Protein AF-0000000070131623 (afdb_homodimer)

Radius of gyration: 30.39 Å; Cα contacts (8 Å, |Δi|>4): 1551; chains: 2; bounding box: 56×95×64 Å

Nearest PDB structures (foldseek):
  7phf-assembly2_D  TM=8.023E-01  e=4.029E-20  Streptomyces peucetius
  7pga-assembly2_D  TM=7.961E-01  e=7.933E-20  Streptomyces peucetius
  5jr3-assembly1_A  TM=7.892E-01  e=6.697E-20  Streptomyces peucetius
  4wxh-assembly1_A  TM=7.826E-01  e=3.401E-20  Streptomyces peucetius
  1fp1-assembly1_D-2  TM=6.697E-01  e=7.788E-17  Medicago sativa

pLDDT: mean 92.9, std 7.92, range [57.56, 98.88]

Secondary structure (DSSP, 8-state):
--SHHHHHHHHHHHHHHHHHHHTT--SSS-HHHHHHHHHHHHHHHHHHHHHHHHHS-HHHHHHHHHGGGHHHHHHHHHHHTTGGGG--TT-EEHHHHHHHHTS-HHHHHHHHHHHHHTTSEE-SSTTEEEE-HHHHHTTSHHHHHHHHHIIIIIHHHHTTHHHHHHHHTT---TTSSHHHHHHT-SS-------HHHHHHH--HHHHHHHHT-HHHHHH--TT-EEEEET-TTSHHHHHHHHT-SS-EEEEEE-HHHHHHHHHHHTSTTSGGG-TTTGGGEEEEE--TTSSS-SS-S-SEEEEES-GGGS-HHHHHHHHHHHGGG--TT-EEEEEEEEE-SS--S-HHHHHHHHHHHHHHHHHS---EEHHHHHHHHHHH-TTEEEEEEEESSTT-SEEEEEEEE--/--SHHHHHHHHHHHHHHHHHHHTT--SSS-HHHHHHHHHHHHHHHHHHHHHHHHHS-HHHHHHHHHGGGHHHHHHHHHHHTTGGGG--TT-EEHHHHHHHHTS-HHHHHHHHHHHHHTTSEE-SSTTEEEE-HHHHHTTSHHHHHHHHHIIIIIHHHHTTHHHHHHHHTT---TTSSHHHHHHT-SS-------HHHHHHH--HHHHHHHH--HHHHHH--TT-EEEEET-TTSHHHHHHHHT-SS-EEEEEE-HHHHHHHHHHHTSTTSGGG-TTTGGGEEEEE--TTSSS-SS-S-SEEEEES-GGGS-HHHHHHHHHHHGGG--TT-EEEEEEEEE-SS--S-HHHHHHHHHHHHHHHHHS---EEHHHHHHHHHHH-TTEEEEEEEESSTT-SEEEEEEEE--

InterPro domains:
  IPR001077 O-methyltransferase, C-terminal domain [PF00891] (225-378)
  IPR016461 O-methyltransferase-like [PS51683] (63-405)
  IPR029063 S-adenosyl-L-methionine-dependent methyltransferase superfamily [G3DSA:3.40.50.150] (144-401)
  IPR029063 S-adenosyl-L-methionine-dependent methyltransferase superfamily [SSF53335] (149-391)
  IPR036388 Winged helix-like DNA-binding domain superfamily [G3DSA:1.10.10.10] (52-138)
  IPR036390 Winged helix DNA-binding domain superfamily [SSF46785] (61-141)

Solvent-accessible surface area (backbone atoms only — not comparable to full-atom values): 41340 Å² total; per-residue (Å²): 130,76,50,43,67,59,43,54,54,39,40,56,34,30,49,54,48,39,49,40,57,74,70,63,64,63,84,75,67,49,69,72,62,34,36,56,53,42,52,36,50,49,49,40,38,37,47,24,50,50,53,23,57,69,67,48,51,58,66,55,52,45,50,56,58,62,55,31,42,47,49,43,31,42,52,49,50,44,56,76,53,44,43,47,75,69,50,47,87,91,35,39,39,44,66,60,45,17,65,71,63,58,37,30,42,70,60,48,47,38,47,49,42,46,38,17,32,71,56,30,32,39,34,92,42,69,59,32,39,28,68,33,75,43,31,55,46,54,55,36,67,26,44,42,44,46,52,48,41,46,64,69,46,48,32,50,6,40,57,26,37,66,60,39,28,50,73,48,65,64,55,55,51,46,59,65,12,10,27,23,70,56,61,72,40,93,49,65,75,76,74,66,71,56,71,50,30,54,63,67,64,59,49,70,47,52,56,53,16,64,34,58,45,69,66,55,66,74,55,45,35,84,83,29,32,36,34,28,47,59,33,65,71,27,63,69,55,46,49,34,36,66,62,46,85,37,48,30,36,42,24,19,18,45,55,72,56,35,54,52,32,54,61,55,22,61,34,93,90,15,53,50,54,34,87,87,39,9,87,40,48,46,77,40,67,44,52,65,83,78,44,64,46,82,76,57,58,35,44,29,42,33,31,55,70,44,64,42,58,31,18,70,69,51,44,42,49,39,51,59,20,38,52,83,18,57,42,94,78,25,33,38,36,33,38,39,53,58,41,70,79,50,57,50,70,32,67,70,44,42,53,52,39,47,49,28,38,49,27,25,17,45,25,27,19,32,61,37,28,67,67,53,50,53,49,56,43,39,72,71,40,69,45,46,40,75,77,46,74,42,62,40,28,69,84,48,66,34,22,38,37,35,31,35,69,52,134,129,77,50,43,68,60,44,53,52,40,42,57,35,31,48,52,48,40,49,40,56,75,68,62,63,64,83,75,68,51,66,71,62,36,37,56,52,39,52,34,50,49,48,39,39,36,46,23,50,52,53,24,58,70,67,46,51,59,64,56,52,45,50,58,57,62,54,30,40,47,49,43,32,41,52,49,48,44,57,75,52,44,44,45,74,69,49,47,88,90,35,38,39,44,66,59,44,18,66,71,63,58,38,32,42,70,61,49,48,37,46,50,42,45,37,17,31,72,55,30,33,40,34,92,43,70,59,30,38,28,68,32,78,42,30,54,47,53,53,37,67,27,44,43,44,45,51,47,42,46,64,69,46,49,33,50,6,41,57,26,37,66,60,40,27,52,71,48,65,63,56,56,50,45,60,63,11,10,28,24,69,57,62,71,41,93,52,64,75,77,74,65,71,56,72,51,32,54,63,67,65,59,49,70,47,53,56,51,15,63,33,58,46,68,65,55,66,74,55,44,36,85,83,28,32,35,35,28,47,62,33,65,70,28,64,68,56,47,49,34,36,66,64,48,84,38,47,31,36,41,23,19,18,45,54,72,56,34,54,53,31,55,62,56,21,60,33,94,90,16,54,51,54,33,89,86,39,8,87,40,48,44,78,40,66,43,50,62,83,78,44,64,47,79,76,58,60,35,44,30,42,34,33,55,72,47,62,41,57,31,18,70,71,52,44,45,49,38,51,60,22,39,55,82,17,56,41,94,78,24,32,38,37,34,38,39,54,58,41,71,79,48,60,50,68,34,67,70,44,41,52,54,37,47,49,27,39,47,27,25,17,44,25,26,19,34,62,37,27,67,67,50,49,51,50,54,43,40,72,70,40,71,45,45,42,76,78,46,73,42,61,39,26,67,84,48,66,33,21,37,39,36,32,35,70,54,133

Foldseek 3Di:
DDLVVLVVVLVVLVVVQVVCVVVPPDPPDDQVVVQSNLVSVQSNVLSVVVSVVVPDDPVRVVVVVVCVVVVLVLLVVCLVLVQLVVADQVWDFLVVSCVVSVHDSVVSCVSVVVVVVVVQWHDPDVRTIHGDPNVNLSNQPLVSQVSCCVNPQQVLLLVCQVVLCVVCVLDFDQCSFSRCVRPVDRDAPPCDDDPSNVVSPDDPQLLVLLQVDPVLAVQQDAPAEEEEEQCQLCPSVLSNQLSGDHYAYEYEDAPVSLVVSVVVQPDVPHQLVPPRGNVRYDYDYDDLQPAADPQAAHQEYEYEPHQQLGALVVVLSSVLSDVRRHDVNHKYKYKDFAADPDADPGPLSVVQVVSQSSSCSRGVGGHHHPVRVQVSVCVNPVQKDFPDWAASGNVHRITIGIIDGHD/DDLVVLVVQLVVLVVVQVVCVVVVPDPPDDQVVVQSNLVSVQSNVLSVVVSVVVPDDPVRVVVVVVCVVVVLVLLVVCLVLVQLVVADQVWDFLVVSCVVSVHDSVVSCVSVVVVVVVVQWHDPDVRTIHGDPNVNLSNQPLVSLVSCCVNPQQVLLLVCQVVLCVVCVLDFDQCSFSRCVRPVDRDAPPCDDDPSNVVSPDDPQLLVLLQVDPVLAVQQDAPAEAEEEQCQLCPSVLSNQLSGPHYAYEYEDAPVRLVVSVVVQPDVPHQLVDPRGNVRYDYDYDDLQPAADPQAAHQEYEYEPHQQLGALVVVLSSVLSDVRRHDVNHKYKYKFFAADPDADPGPLSVVQVVSQSSSCSRGVGGHHHPVRVQVSVCVNPVQKDFPDWAASGNVHRITIGIIDGHD

Structure (mmCIF, N/CA/C/O backbone):
data_AF-0000000070131623-model_v1
#
loop_
_entity.id
_entity.type
_entity.pdbx_description
1 polymer 'Sterigmatocystin 8-O-methyltransferase'
#
loop_
_atom_site.group_PDB
_atom_site.id
_atom_site.type_symbol
_atom_site.label_atom_id
_atom_site.label_alt_id
_atom_site.label_comp_id
_atom_site.label_asym_id
_atom_site.label_entity_id
_atom_site.label_seq_id
_atom_site.pdbx_PDB_ins_code
_atom_site.Cartn_x
_atom_site.Cartn_y
_atom_site.Cartn_z
_atom_site.occupancy
_atom_site.B_iso_or_equiv
_atom_site.auth_seq_id
_atom_site.auth_comp_id
_atom_site.auth_asym_id
_atom_site.auth_atom_id
_atom_site.pdbx_PDB_model_num
ATOM 1 N N . MET A 1 1 ? 17.078 -12.734 14.977 1 73.88 1 MET A N 1
ATOM 2 C CA . MET A 1 1 ? 16.797 -12.031 16.219 1 73.88 1 MET A CA 1
ATOM 3 C C . MET A 1 1 ? 15.539 -12.57 16.891 1 73.88 1 MET A C 1
ATOM 5 O O . MET A 1 1 ? 14.578 -12.93 16.203 1 73.88 1 MET A O 1
ATOM 9 N N . ALA A 1 2 ? 15.648 -12.719 18.156 1 90.25 2 ALA A N 1
ATOM 10 C CA . ALA A 1 2 ? 14.5 -13.219 18.906 1 90.25 2 ALA A CA 1
ATOM 11 C C . ALA A 1 2 ? 13.328 -12.234 18.844 1 90.25 2 ALA A C 1
ATOM 13 O O . ALA A 1 2 ? 13.531 -11.023 18.906 1 90.25 2 ALA A O 1
ATOM 14 N N . LEU A 1 3 ? 12.156 -12.742 18.656 1 96.69 3 LEU A N 1
ATOM 15 C CA . LEU A 1 3 ? 10.961 -11.922 18.516 1 96.69 3 LEU A CA 1
ATOM 16 C C . LEU A 1 3 ? 10.242 -11.773 19.844 1 96.69 3 LEU A C 1
ATOM 18 O O . LEU A 1 3 ? 9.469 -10.828 20.031 1 96.69 3 LEU A O 1
ATOM 22 N N . THR A 1 4 ? 10.5 -12.633 20.812 1 97.25 4 THR A N 1
ATOM 23 C CA . THR A 1 4 ? 9.773 -12.68 22.062 1 97.25 4 THR A CA 1
ATOM 24 C C . THR A 1 4 ? 9.914 -11.367 22.828 1 97.25 4 THR A C 1
ATOM 26 O O . THR A 1 4 ? 8.93 -10.82 23.344 1 97.25 4 THR A O 1
ATOM 29 N N . PRO A 1 5 ? 11.133 -10.805 22.875 1 96.62 5 PRO A N 1
ATOM 30 C CA . PRO A 1 5 ? 11.258 -9.523 23.578 1 96.62 5 PRO A CA 1
ATOM 31 C C . PRO A 1 5 ? 10.391 -8.43 22.969 1 96.62 5 PRO A C 1
ATOM 33 O O . PRO A 1 5 ? 9.883 -7.57 23.688 1 96.62 5 PRO A O 1
ATOM 36 N N . MET A 1 6 ? 10.211 -8.422 21.688 1 96.94 6 MET A N 1
ATOM 37 C CA . MET A 1 6 ? 9.359 -7.445 21.016 1 96.94 6 MET A CA 1
ATOM 38 C C . MET A 1 6 ? 7.91 -7.59 21.469 1 96.94 6 MET A C 1
ATOM 40 O O . MET A 1 6 ? 7.223 -6.594 21.703 1 96.94 6 MET A O 1
ATOM 44 N N . VAL A 1 7 ? 7.461 -8.797 21.625 1 97.94 7 VAL A N 1
ATOM 45 C CA . VAL A 1 7 ? 6.07 -9.055 21.984 1 97.94 7 VAL A CA 1
ATOM 46 C C . VAL A 1 7 ? 5.859 -8.75 23.469 1 97.94 7 VAL A C 1
ATOM 48 O O . VAL A 1 7 ? 4.793 -8.289 23.875 1 97.94 7 VAL A O 1
ATOM 51 N N . GLU A 1 8 ? 6.879 -9.008 24.266 1 97.38 8 GLU A N 1
ATOM 52 C CA . GLU A 1 8 ? 6.797 -8.648 25.672 1 97.38 8 GLU A CA 1
ATOM 53 C C . GLU A 1 8 ? 6.641 -7.145 25.859 1 97.38 8 GLU A C 1
ATOM 55 O O . GLU A 1 8 ? 5.879 -6.695 26.719 1 97.38 8 GLU A O 1
ATOM 60 N N . GLU A 1 9 ? 7.363 -6.426 25.078 1 96.94 9 GLU A N 1
ATOM 61 C CA . GLU A 1 9 ? 7.195 -4.977 25.109 1 96.94 9 GLU A CA 1
ATOM 62 C C . GLU A 1 9 ? 5.781 -4.578 24.688 1 96.94 9 GLU A C 1
ATOM 64 O O . GLU A 1 9 ? 5.164 -3.713 25.312 1 96.94 9 GLU A O 1
ATOM 69 N N . LEU A 1 10 ? 5.293 -5.176 23.641 1 97.75 10 LEU A N 1
ATOM 70 C CA . LEU A 1 10 ? 3.932 -4.914 23.188 1 97.75 10 LEU A CA 1
ATOM 71 C C . LEU A 1 10 ? 2.922 -5.246 24.281 1 97.75 10 LEU A C 1
ATOM 73 O O . LEU A 1 10 ? 1.919 -4.543 24.438 1 97.75 10 LEU A O 1
ATOM 77 N N . LEU A 1 11 ? 3.174 -6.305 25.016 1 97.5 11 LEU A N 1
ATOM 78 C CA . LEU A 1 11 ? 2.275 -6.734 26.078 1 97.5 11 LEU A CA 1
ATOM 79 C C . LEU A 1 11 ? 2.158 -5.664 27.156 1 97.5 11 LEU A C 1
ATOM 81 O O . LEU A 1 11 ? 1.064 -5.406 27.672 1 97.5 11 LEU A O 1
ATOM 85 N N . ALA A 1 12 ? 3.252 -5.066 27.5 1 97.69 12 ALA A N 1
ATOM 86 C CA . ALA A 1 12 ? 3.246 -3.996 28.484 1 97.69 12 ALA A CA 1
ATOM 87 C C . ALA A 1 12 ? 2.393 -2.82 28.016 1 97.69 12 ALA A C 1
ATOM 89 O O . ALA A 1 12 ? 1.58 -2.293 28.781 1 97.69 12 ALA A O 1
ATOM 90 N N . TYR A 1 13 ? 2.545 -2.445 26.797 1 97.75 13 TYR A N 1
ATOM 91 C CA . TYR A 1 13 ? 1.794 -1.317 26.25 1 97.75 13 TYR A CA 1
ATOM 92 C C . TYR A 1 13 ? 0.321 -1.672 26.094 1 97.75 13 TYR A C 1
ATOM 94 O O . TYR A 1 13 ? -0.554 -0.831 26.312 1 97.75 13 TYR A O 1
ATOM 102 N N . THR A 1 14 ? 0.011 -2.889 25.672 1 97.81 14 THR A N 1
ATOM 103 C CA . THR A 1 14 ? -1.382 -3.264 25.453 1 97.81 14 THR A CA 1
ATOM 104 C C . THR A 1 14 ? -2.135 -3.342 26.781 1 97.81 14 THR A C 1
ATOM 106 O O . THR A 1 14 ? -3.318 -3.008 26.844 1 97.81 14 THR A O 1
ATOM 109 N N . ARG A 1 15 ? -1.493 -3.771 27.859 1 97.62 15 ARG A N 1
ATOM 110 C CA . ARG A 1 15 ? -2.115 -3.758 29.172 1 97.62 15 ARG A CA 1
ATOM 111 C C . ARG A 1 15 ? -2.445 -2.334 29.609 1 97.62 15 ARG A C 1
ATOM 113 O O . ARG A 1 15 ? -3.518 -2.084 30.172 1 97.62 15 ARG A O 1
ATOM 120 N N . LYS A 1 16 ? -1.511 -1.492 29.375 1 96.62 16 LYS A N 1
ATOM 121 C CA . LYS A 1 16 ? -1.739 -0.081 29.672 1 96.62 16 LYS A CA 1
ATOM 122 C C . LYS A 1 16 ? -2.902 0.473 28.859 1 96.62 16 LYS A C 1
ATOM 124 O O . LYS A 1 16 ? -3.75 1.194 29.391 1 96.62 16 LYS A O 1
ATOM 129 N N . TYR A 1 17 ? -2.963 0.168 27.609 1 97.06 17 TYR A N 1
ATOM 130 C CA . TYR A 1 17 ? -4.047 0.6 26.734 1 97.06 17 TYR A CA 1
ATOM 131 C C . TYR A 1 17 ? -5.387 0.065 27.219 1 97.06 17 TYR A C 1
ATOM 133 O O . TYR A 1 17 ? -6.375 0.805 27.281 1 97.06 17 TYR A O 1
ATOM 141 N N . ASP A 1 18 ? -5.391 -1.183 27.547 1 97.38 18 ASP A N 1
ATOM 142 C CA . ASP A 1 18 ? -6.625 -1.797 28.031 1 97.38 18 ASP A CA 1
ATOM 143 C C . ASP A 1 18 ? -7.098 -1.14 29.312 1 97.38 18 ASP A C 1
ATOM 145 O O . ASP A 1 18 ? -8.305 -1.029 29.562 1 97.38 18 ASP A O 1
ATOM 149 N N . ALA A 1 19 ? -6.184 -0.728 30.109 1 96.5 19 ALA A N 1
ATOM 150 C CA . ALA A 1 19 ? -6.535 -0.006 31.328 1 96.5 19 ALA A CA 1
ATOM 151 C C . ALA A 1 19 ? -7.176 1.34 31.016 1 96.5 19 ALA A C 1
ATOM 153 O O . ALA A 1 19 ? -8.133 1.753 31.672 1 96.5 19 ALA A O 1
ATOM 154 N N . PHE A 1 20 ? -6.621 2.045 30.016 1 95.25 20 PHE A N 1
ATOM 155 C CA . PHE A 1 20 ? -7.234 3.293 29.578 1 95.25 20 PHE A CA 1
ATOM 156 C C . PHE A 1 20 ? -8.68 3.064 29.141 1 95.25 20 PHE A C 1
ATOM 158 O O . PHE A 1 20 ? -9.57 3.82 29.531 1 95.25 20 PHE A O 1
ATOM 165 N N . VAL A 1 21 ? -8.898 2.064 28.375 1 93.25 21 VAL A N 1
ATOM 166 C CA . VAL A 1 21 ? -10.219 1.769 27.844 1 93.25 21 VAL A CA 1
ATOM 167 C C . VAL A 1 21 ? -11.164 1.388 28.984 1 93.25 21 VAL A C 1
ATOM 169 O O . VAL A 1 21 ? -12.305 1.858 29.031 1 93.25 21 VAL A O 1
ATOM 172 N N . ALA A 1 22 ? -10.734 0.581 29.875 1 95.06 22 ALA A N 1
ATOM 173 C CA . ALA A 1 22 ? -11.539 0.138 31.016 1 95.06 22 ALA A CA 1
ATOM 174 C C . ALA A 1 22 ? -11.938 1.316 31.891 1 95.06 22 ALA A C 1
ATOM 176 O O . ALA A 1 22 ? -13.023 1.327 32.469 1 95.06 22 ALA A O 1
ATOM 177 N N . ASN A 1 23 ? -11.102 2.322 31.891 1 94.38 23 ASN A N 1
ATOM 178 C CA . ASN A 1 23 ? -11.352 3.488 32.75 1 94.38 23 ASN A CA 1
ATOM 179 C C . ASN A 1 23 ? -12.141 4.559 31.984 1 94.38 23 ASN A C 1
ATOM 181 O O . ASN A 1 23 ? -12.336 5.664 32.5 1 94.38 23 ASN A O 1
ATOM 185 N N . GLY A 1 24 ? -12.547 4.25 30.734 1 92.38 24 GLY A N 1
ATOM 186 C CA . GLY A 1 24 ? -13.391 5.16 29.969 1 92.38 24 GLY A CA 1
ATOM 187 C C . GLY A 1 24 ? -12.641 6.363 29.422 1 92.38 24 GLY A C 1
ATOM 188 O O . GLY A 1 24 ? -13.188 7.465 29.359 1 92.38 24 GLY A O 1
ATOM 189 N N . LYS A 1 25 ? -11.383 6.105 29.094 1 90.81 25 LYS A N 1
ATOM 190 C CA . LYS A 1 25 ? -10.57 7.195 28.562 1 90.81 25 LYS A CA 1
ATOM 191 C C . LYS A 1 25 ? -11.234 7.848 27.359 1 90.81 25 LYS A C 1
ATOM 193 O O . LYS A 1 25 ? -11.664 7.16 26.438 1 90.81 25 LYS A O 1
ATOM 198 N N . GLN A 1 26 ? -11.352 9.18 27.469 1 88.5 26 GLN A N 1
ATOM 199 C CA . GLN A 1 26 ? -11.82 9.992 26.359 1 88.5 26 GLN A CA 1
ATOM 200 C C . GLN A 1 26 ? -10.656 10.672 25.641 1 88.5 26 GLN A C 1
ATOM 202 O O . GLN A 1 26 ? -9.656 11.023 26.281 1 88.5 26 GLN A O 1
ATOM 207 N N . PHE A 1 27 ? -10.711 10.703 24.375 1 89.69 27 PHE A N 1
ATOM 208 C CA . PHE A 1 27 ? -9.727 11.422 23.578 1 89.69 27 PHE A CA 1
ATOM 209 C C . PHE A 1 27 ? -10.406 12.305 22.547 1 89.69 27 PHE A C 1
ATOM 211 O O . PHE A 1 27 ? -11.242 11.836 21.766 1 89.69 27 PHE A O 1
ATOM 218 N N . PRO A 1 28 ? -10.133 13.633 22.5 1 90.12 28 PRO A N 1
ATOM 219 C CA . PRO A 1 28 ? -9.141 14.289 23.359 1 90.12 28 PRO A CA 1
ATOM 220 C C . PRO A 1 28 ? -9.703 14.68 24.734 1 90.12 28 PRO A C 1
ATOM 222 O O . PRO A 1 28 ? -10.914 14.852 24.875 1 90.12 28 PRO A O 1
ATOM 225 N N . SER A 1 29 ? -8.875 14.758 25.719 1 91.38 29 SER A N 1
ATOM 226 C CA . SER A 1 29 ? -9.219 15.234 27.062 1 91.38 29 SER A CA 1
ATOM 227 C C . SER A 1 29 ? -8.172 16.203 27.578 1 91.38 29 SER A C 1
ATOM 229 O O . SER A 1 29 ? -8.078 17.344 27.109 1 91.38 29 SER A O 1
ATOM 231 N N . SER A 1 30 ? -7.402 15.828 28.547 1 91 30 SER A N 1
ATOM 232 C CA . SER A 1 30 ? -6.312 16.688 29 1 91 30 SER A CA 1
ATOM 233 C C . SER A 1 30 ? -5 16.328 28.312 1 91 30 SER A C 1
ATOM 235 O O . SER A 1 30 ? -4.773 15.172 27.969 1 91 30 SER A O 1
ATOM 237 N N . ARG A 1 31 ? -4.211 17.312 28.062 1 91.31 31 ARG A N 1
ATOM 238 C CA . ARG A 1 31 ? -2.959 17.125 27.328 1 91.31 31 ARG A CA 1
ATOM 239 C C . ARG A 1 31 ? -2.107 16.047 28 1 91.31 31 ARG A C 1
ATOM 241 O O . ARG A 1 31 ? -1.522 15.203 27.312 1 91.31 31 ARG A O 1
ATOM 248 N N . GLU A 1 32 ? -2.037 16.109 29.297 1 90 32 GLU A N 1
ATOM 249 C CA . GLU A 1 32 ? -1.217 15.141 30.016 1 90 32 GLU A CA 1
ATOM 250 C C . GLU A 1 32 ? -1.738 13.719 29.828 1 90 32 GLU A C 1
ATOM 252 O O . GLU A 1 32 ? -0.968 12.805 29.516 1 90 32 GLU A O 1
ATOM 257 N N . GLU A 1 33 ? -3.02 13.547 30 1 90.75 33 GLU A N 1
ATOM 258 C CA . GLU A 1 33 ? -3.631 12.234 29.828 1 90.75 33 GLU A CA 1
ATOM 259 C C . GLU A 1 33 ? -3.547 11.766 28.375 1 90.75 33 GLU A C 1
ATOM 261 O O . GLU A 1 33 ? -3.354 10.578 28.125 1 90.75 33 GLU A O 1
ATOM 266 N N . ASP A 1 34 ? -3.639 12.688 27.547 1 94.75 34 ASP A N 1
ATOM 267 C CA . ASP A 1 34 ? -3.635 12.344 26.125 1 94.75 34 ASP A CA 1
ATOM 268 C C . ASP A 1 34 ? -2.23 11.977 25.656 1 94.75 34 ASP A C 1
ATOM 270 O O . ASP A 1 34 ? -2.068 11.141 24.766 1 94.75 34 ASP A O 1
ATOM 274 N N . GLU A 1 35 ? -1.236 12.586 26.25 1 94.81 35 GLU A N 1
ATOM 275 C CA . GLU A 1 35 ? 0.139 12.258 25.875 1 94.81 35 GLU A CA 1
ATOM 276 C C . GLU A 1 35 ? 0.449 10.789 26.141 1 94.81 35 GLU A C 1
ATOM 278 O O . GLU A 1 35 ? 0.991 10.102 25.266 1 94.81 35 GLU A O 1
ATOM 283 N N . ASP A 1 36 ? 0.098 10.375 27.312 1 94.88 36 ASP A N 1
ATOM 284 C CA . ASP A 1 36 ? 0.353 8.992 27.688 1 94.88 36 ASP A CA 1
ATOM 285 C C . ASP A 1 36 ? -0.477 8.031 26.828 1 94.88 36 ASP A C 1
ATOM 287 O O . ASP A 1 36 ? 0.022 6.996 26.391 1 94.88 36 ASP A O 1
ATOM 291 N N . TYR A 1 37 ? -1.678 8.352 26.656 1 95.75 37 TYR A N 1
ATOM 292 C CA . TYR A 1 37 ? -2.598 7.551 25.859 1 95.75 37 TYR A CA 1
ATOM 293 C C . TYR A 1 37 ? -2.096 7.402 24.438 1 95.75 37 TYR A C 1
ATOM 295 O O . TYR A 1 37 ? -2.01 6.289 23.906 1 95.75 37 TYR A O 1
ATOM 303 N N . VAL A 1 38 ? -1.679 8.477 23.828 1 94.62 38 VAL A N 1
ATOM 304 C CA . VAL A 1 38 ? -1.241 8.484 22.438 1 94.62 38 VAL A CA 1
ATOM 305 C C . VAL A 1 38 ? 0.091 7.75 22.312 1 94.62 38 VAL A C 1
ATOM 307 O O . VAL A 1 38 ? 0.299 6.988 21.359 1 94.62 38 VAL A O 1
ATOM 310 N N . ASN A 1 39 ? 0.973 7.973 23.234 1 95.25 39 ASN A N 1
ATOM 311 C CA . ASN A 1 39 ? 2.256 7.277 23.219 1 95.25 39 ASN A CA 1
ATOM 312 C C . ASN A 1 39 ? 2.074 5.766 23.297 1 95.25 39 ASN A C 1
ATOM 314 O O . ASN A 1 39 ? 2.795 5.012 22.641 1 95.25 39 ASN A O 1
ATOM 318 N N . THR A 1 40 ? 1.174 5.395 24.156 1 96.75 40 THR A N 1
ATOM 319 C CA . THR A 1 40 ? 0.87 3.979 24.312 1 96.75 40 THR A CA 1
ATOM 320 C C . THR A 1 40 ? 0.336 3.393 23.016 1 96.75 40 THR A C 1
ATOM 322 O O . THR A 1 40 ? 0.796 2.34 22.562 1 96.75 40 THR A O 1
ATOM 325 N N . ARG A 1 41 ? -0.555 4.051 22.391 1 95.94 41 ARG A N 1
ATOM 326 C CA . ARG A 1 41 ? -1.143 3.586 21.141 1 95.94 41 ARG A CA 1
ATOM 327 C C . ARG A 1 41 ? -0.094 3.523 20.031 1 95.94 41 ARG A C 1
ATOM 329 O O . ARG A 1 41 ? -0.034 2.547 19.281 1 95.94 41 ARG A O 1
ATOM 336 N N . GLN A 1 42 ? 0.695 4.543 19.984 1 95.31 42 GLN A N 1
ATOM 337 C CA . GLN A 1 42 ? 1.725 4.598 18.953 1 95.31 42 GLN A CA 1
ATOM 338 C C . GLN A 1 42 ? 2.727 3.459 19.109 1 95.31 42 GLN A C 1
ATOM 340 O O . GLN A 1 42 ? 3.188 2.885 18.125 1 95.31 42 GLN A O 1
ATOM 345 N N . ALA A 1 43 ? 3.045 3.172 20.359 1 97.12 43 ALA A N 1
ATOM 346 C CA . ALA A 1 43 ? 3.969 2.072 20.625 1 97.12 43 ALA A CA 1
ATOM 347 C C . ALA A 1 43 ? 3.396 0.744 20.125 1 97.12 43 ALA A C 1
ATOM 349 O O . ALA A 1 43 ? 4.129 -0.1 19.609 1 97.12 43 ALA A O 1
ATOM 350 N N . ILE A 1 44 ? 2.115 0.57 20.312 1 97.88 44 ILE A N 1
ATOM 351 C CA . ILE A 1 44 ? 1.457 -0.658 19.875 1 97.88 44 ILE A CA 1
ATOM 352 C C . ILE A 1 44 ? 1.432 -0.72 18.344 1 97.88 44 ILE A C 1
ATOM 354 O O . ILE A 1 44 ? 1.774 -1.747 17.75 1 97.88 44 ILE A O 1
ATOM 358 N N . ILE A 1 45 ? 1.087 0.355 17.719 1 97.38 45 ILE A N 1
ATOM 359 C CA . ILE A 1 45 ? 0.981 0.432 16.266 1 97.38 45 ILE A CA 1
ATOM 360 C C . ILE A 1 45 ? 2.348 0.177 15.633 1 97.38 45 ILE A C 1
ATOM 362 O O . ILE A 1 45 ? 2.482 -0.677 14.75 1 97.38 45 ILE A O 1
ATOM 366 N N . ASP A 1 46 ? 3.344 0.841 16.078 1 96.88 46 ASP A N 1
ATOM 367 C CA . ASP A 1 46 ? 4.68 0.719 15.516 1 96.88 46 ASP A CA 1
ATOM 368 C C . ASP A 1 46 ? 5.316 -0.621 15.875 1 96.88 46 ASP A C 1
ATOM 370 O O . ASP A 1 46 ? 5.996 -1.236 15.055 1 96.88 46 ASP A O 1
ATOM 374 N N . GLY A 1 47 ? 5.109 -0.993 17.156 1 97.38 47 GLY A N 1
ATOM 375 C CA . GLY A 1 47 ? 5.656 -2.268 17.578 1 97.38 47 GLY A CA 1
ATOM 376 C C . GLY A 1 47 ? 5.102 -3.449 16.812 1 97.38 47 GLY A C 1
ATOM 377 O O . GLY A 1 47 ? 5.832 -4.387 16.484 1 97.38 47 GLY A O 1
ATOM 378 N N . SER A 1 48 ? 3.807 -3.473 16.594 1 97.62 48 SER A N 1
ATOM 379 C CA . SER A 1 48 ? 3.176 -4.543 15.828 1 97.62 48 SER A CA 1
ATOM 380 C C . SER A 1 48 ? 3.701 -4.582 14.398 1 97.62 48 SER A C 1
ATOM 382 O O . SER A 1 48 ? 3.895 -5.66 13.828 1 97.62 48 SER A O 1
ATOM 384 N N . LEU A 1 49 ? 3.9 -3.436 13.836 1 95.75 49 LEU A N 1
ATOM 385 C CA . LEU A 1 49 ? 4.457 -3.357 12.484 1 95.75 49 LEU A CA 1
ATOM 386 C C . LEU A 1 49 ? 5.871 -3.932 12.453 1 95.75 49 LEU A C 1
ATOM 388 O O . LEU A 1 49 ? 6.211 -4.699 11.547 1 95.75 49 LEU A O 1
ATOM 392 N N . ARG A 1 50 ? 6.688 -3.559 13.367 1 94.94 50 ARG A N 1
ATOM 393 C CA . ARG A 1 50 ? 8.062 -4.047 13.414 1 94.94 50 ARG A CA 1
ATOM 394 C C . ARG A 1 50 ? 8.102 -5.559 13.617 1 94.94 50 ARG A C 1
ATOM 396 O O . ARG A 1 50 ? 8.938 -6.246 13.031 1 94.94 50 ARG A O 1
ATOM 403 N N . LEU A 1 51 ? 7.219 -6.027 14.484 1 97.06 51 LEU A N 1
ATOM 404 C CA . LEU A 1 51 ? 7.137 -7.465 14.711 1 97.06 51 LEU A CA 1
ATOM 405 C C . LEU A 1 51 ? 6.793 -8.203 13.422 1 97.06 51 LEU A C 1
ATOM 407 O O . LEU A 1 51 ? 7.418 -9.219 13.102 1 97.06 51 LEU A O 1
ATOM 411 N N . ARG A 1 52 ? 5.82 -7.734 12.719 1 96.25 52 ARG A N 1
ATOM 412 C CA . ARG A 1 52 ? 5.395 -8.344 11.461 1 96.25 52 ARG A CA 1
ATOM 413 C C . ARG A 1 52 ? 6.539 -8.375 10.453 1 96.25 52 ARG A C 1
ATOM 415 O O . ARG A 1 52 ? 6.82 -9.414 9.859 1 96.25 52 ARG A O 1
ATOM 422 N N . MET A 1 53 ? 7.188 -7.258 10.336 1 94.12 53 MET A N 1
ATOM 423 C CA . MET A 1 53 ? 8.273 -7.141 9.367 1 94.12 53 MET A CA 1
ATOM 424 C C . MET A 1 53 ? 9.438 -8.047 9.742 1 94.12 53 MET A C 1
ATOM 426 O O . MET A 1 53 ? 10.109 -8.594 8.867 1 94.12 53 MET A O 1
ATOM 430 N N . ALA A 1 54 ? 9.672 -8.18 11.016 1 94.44 54 ALA A N 1
ATOM 431 C CA . ALA A 1 54 ? 10.789 -8.992 11.484 1 94.44 54 ALA A CA 1
ATOM 432 C C . ALA A 1 54 ? 10.562 -10.469 11.172 1 94.44 54 ALA A C 1
ATOM 434 O O . ALA A 1 54 ? 11.516 -11.227 10.977 1 94.44 54 ALA A O 1
ATOM 435 N N . ASP A 1 55 ? 9.328 -10.805 11.125 1 95.5 55 ASP A N 1
ATOM 436 C CA . ASP A 1 55 ? 9.023 -12.211 10.891 1 95.5 55 ASP A CA 1
ATOM 437 C C . ASP A 1 55 ? 8.867 -12.5 9.398 1 95.5 55 ASP A C 1
ATOM 439 O O . ASP A 1 55 ? 9.047 -13.641 8.961 1 95.5 55 ASP A O 1
ATOM 443 N N . MET A 1 56 ? 8.5 -11.633 8.625 1 93.06 56 MET A N 1
ATOM 444 C CA . MET A 1 56 ? 8.297 -11.82 7.191 1 93.06 56 MET A CA 1
ATOM 445 C C . MET A 1 56 ? 9.617 -12.133 6.492 1 93.06 56 MET A C 1
ATOM 447 O O . MET A 1 56 ? 10.664 -11.602 6.863 1 93.06 56 MET A O 1
ATOM 451 N N . THR A 1 57 ? 9.516 -12.992 5.488 1 89.06 57 THR A N 1
ATOM 452 C CA . THR A 1 57 ? 10.672 -13.195 4.617 1 89.06 57 THR A CA 1
ATOM 453 C C . THR A 1 57 ? 10.883 -11.977 3.717 1 89.06 57 THR A C 1
ATOM 455 O O . THR A 1 57 ? 9.977 -11.156 3.551 1 89.06 57 THR A O 1
ATOM 458 N N . VAL A 1 58 ? 12.023 -11.852 3.191 1 89.75 58 VAL A N 1
ATOM 459 C CA . VAL A 1 58 ? 12.359 -10.727 2.326 1 89.75 58 VAL A CA 1
ATOM 460 C C . VAL A 1 58 ? 11.453 -10.727 1.101 1 89.75 58 VAL A C 1
ATOM 462 O O . VAL A 1 58 ? 11.008 -9.672 0.643 1 89.75 58 VAL A O 1
ATOM 465 N N . ASP A 1 59 ? 11.109 -11.867 0.587 1 86.5 59 ASP A N 1
ATOM 466 C CA . ASP A 1 59 ? 10.242 -11.984 -0.578 1 86.5 59 ASP A CA 1
ATOM 467 C C . ASP A 1 59 ? 8.82 -11.523 -0.25 1 86.5 59 ASP A C 1
ATOM 469 O O . ASP A 1 59 ? 8.148 -10.914 -1.089 1 86.5 59 ASP A O 1
ATOM 473 N N . GLN A 1 60 ? 8.406 -11.867 0.941 1 88.88 60 GLN A N 1
ATOM 474 C CA . GLN A 1 60 ? 7.086 -11.422 1.375 1 88.88 60 GLN A CA 1
ATOM 475 C C . GLN A 1 60 ? 7.023 -9.898 1.466 1 88.88 60 GLN A C 1
ATOM 477 O O . GLN A 1 60 ? 6.047 -9.281 1.037 1 88.88 60 GLN A O 1
ATOM 482 N N . CYS A 1 61 ? 8.102 -9.336 1.997 1 92.19 61 CYS A N 1
ATOM 483 C CA . CYS A 1 61 ? 8.18 -7.887 2.111 1 92.19 61 CYS A CA 1
ATOM 484 C C . CYS A 1 61 ? 8.156 -7.23 0.737 1 92.19 61 CYS A C 1
ATOM 486 O O . CYS A 1 61 ? 7.441 -6.246 0.524 1 92.19 61 CYS A O 1
ATOM 488 N N . LEU A 1 62 ? 8.906 -7.785 -0.148 1 91.31 62 LEU A N 1
ATOM 489 C CA . LEU A 1 62 ? 8.977 -7.238 -1.5 1 91.31 62 LEU A CA 1
ATOM 490 C C . LEU A 1 62 ? 7.613 -7.328 -2.188 1 91.31 62 LEU A C 1
ATOM 492 O O . LEU A 1 62 ? 7.164 -6.363 -2.809 1 91.31 62 LEU A O 1
ATOM 496 N N . HIS A 1 63 ? 6.977 -8.453 -2.092 1 89.62 63 HIS A N 1
ATOM 497 C CA . HIS A 1 63 ? 5.676 -8.648 -2.727 1 89.62 63 HIS A CA 1
ATOM 498 C C . HIS A 1 63 ? 4.641 -7.68 -2.176 1 89.62 63 HIS A C 1
ATOM 500 O O . HIS A 1 63 ? 3.848 -7.113 -2.934 1 89.62 63 HIS A O 1
ATOM 506 N N . GLN A 1 64 ? 4.668 -7.547 -0.908 1 90.25 64 GLN A N 1
ATOM 507 C CA . GLN A 1 64 ? 3.732 -6.621 -0.277 1 90.25 64 GLN A CA 1
ATOM 508 C C . GLN A 1 64 ? 3.965 -5.191 -0.76 1 90.25 64 GLN A C 1
ATOM 510 O O . GLN A 1 64 ? 3.012 -4.441 -0.981 1 90.25 64 GLN A O 1
ATOM 515 N N . TYR A 1 65 ? 5.191 -4.906 -0.907 1 93.31 65 TYR A N 1
ATOM 516 C CA . TYR A 1 65 ? 5.508 -3.555 -1.352 1 93.31 65 TYR A CA 1
ATOM 517 C C . TYR A 1 65 ? 5.09 -3.348 -2.803 1 93.31 65 TYR A C 1
ATOM 519 O O . TYR A 1 65 ? 4.445 -2.35 -3.133 1 93.31 65 TYR A O 1
ATOM 527 N N . LEU A 1 66 ? 5.367 -4.27 -3.697 1 92.25 66 LEU A N 1
ATOM 528 C CA . LEU A 1 66 ? 5.09 -4.137 -5.125 1 92.25 66 LEU A CA 1
ATOM 529 C C . LEU A 1 66 ? 3.588 -4.086 -5.383 1 92.25 66 LEU A C 1
ATOM 531 O O . LEU A 1 66 ? 3.123 -3.32 -6.227 1 92.25 66 LEU A O 1
ATOM 535 N N . THR A 1 67 ? 2.873 -4.789 -4.625 1 92.31 67 THR A N 1
ATOM 536 C CA . THR A 1 67 ? 1.461 -4.965 -4.949 1 92.31 67 THR A CA 1
ATOM 537 C C . THR A 1 67 ? 0.632 -3.807 -4.398 1 92.31 67 THR A C 1
ATOM 539 O O . THR A 1 67 ? -0.572 -3.727 -4.645 1 92.31 67 THR A O 1
ATOM 542 N N . LYS A 1 68 ? 1.253 -2.891 -3.693 1 92.31 68 LYS A N 1
ATOM 543 C CA . LYS A 1 68 ? 0.582 -1.649 -3.318 1 92.31 68 LYS A CA 1
ATOM 544 C C . LYS A 1 68 ? 0.091 -0.895 -4.551 1 92.31 68 LYS A C 1
ATOM 546 O O . LYS A 1 68 ? -0.908 -0.176 -4.488 1 92.31 68 LYS A O 1
ATOM 551 N N . ALA A 1 69 ? 0.741 -1.122 -5.617 1 93.75 69 ALA A N 1
ATOM 552 C CA . ALA A 1 69 ? 0.419 -0.438 -6.863 1 93.75 69 ALA A CA 1
ATOM 553 C C . ALA A 1 69 ? -1.009 -0.748 -7.309 1 93.75 69 ALA A C 1
ATOM 555 O O . ALA A 1 69 ? -1.69 0.112 -7.871 1 93.75 69 ALA A O 1
ATOM 556 N N . TYR A 1 70 ? -1.431 -1.884 -6.969 1 95.44 70 TYR A N 1
ATOM 557 C CA . TYR A 1 70 ? -2.707 -2.334 -7.512 1 95.44 70 TYR A CA 1
ATOM 558 C C . TYR A 1 70 ? -3.873 -1.697 -6.766 1 95.44 70 TYR A C 1
ATOM 560 O O . TYR A 1 70 ? -4.996 -1.651 -7.273 1 95.44 70 TYR A O 1
ATOM 568 N N . ASP A 1 71 ? -3.586 -1.184 -5.602 1 94 71 ASP A N 1
ATOM 569 C CA . ASP A 1 71 ? -4.641 -0.545 -4.82 1 94 71 ASP A CA 1
ATOM 570 C C . ASP A 1 71 ? -5.109 0.747 -5.484 1 94 71 ASP A C 1
ATOM 572 O O . ASP A 1 71 ? -6.219 1.218 -5.227 1 94 71 ASP A O 1
ATOM 576 N N . VAL A 1 72 ? -4.285 1.285 -6.34 1 95.5 72 VAL A N 1
ATOM 577 C CA . VAL A 1 72 ? -4.699 2.447 -7.117 1 95.5 72 VAL A CA 1
ATOM 578 C C . VAL A 1 72 ? -5.941 2.105 -7.938 1 95.5 72 VAL A C 1
ATOM 580 O O . VAL A 1 72 ? -6.934 2.838 -7.91 1 95.5 72 VAL A O 1
ATOM 583 N N . ALA A 1 73 ? -5.852 0.977 -8.609 1 96.69 73 ALA A N 1
ATOM 584 C CA . ALA A 1 73 ? -6.961 0.548 -9.461 1 96.69 73 ALA A CA 1
ATOM 585 C C . ALA A 1 73 ? -8.188 0.198 -8.625 1 96.69 73 ALA A C 1
ATOM 587 O O . ALA A 1 73 ? -9.32 0.477 -9.031 1 96.69 73 ALA A O 1
ATOM 588 N N . VAL A 1 74 ? -7.98 -0.381 -7.516 1 96.75 74 VAL A N 1
ATOM 589 C CA . VAL A 1 74 ? -9.078 -0.802 -6.656 1 96.75 74 VAL A CA 1
ATOM 590 C C . VAL A 1 74 ? -9.781 0.424 -6.074 1 96.75 74 VAL A C 1
ATOM 592 O O . VAL A 1 74 ? -11.016 0.512 -6.098 1 96.75 74 VAL A O 1
ATOM 595 N N . MET A 1 75 ? -9 1.384 -5.617 1 95.62 75 MET A N 1
ATOM 596 C CA . MET A 1 75 ? -9.57 2.625 -5.094 1 95.62 75 MET A CA 1
ATOM 597 C C . MET A 1 75 ? -10.375 3.35 -6.164 1 95.62 75 MET A C 1
ATOM 599 O O . MET A 1 75 ? -11.461 3.863 -5.887 1 95.62 75 MET A O 1
ATOM 603 N N . ARG A 1 76 ? -9.828 3.393 -7.324 1 95.31 76 ARG A N 1
ATOM 604 C CA . ARG A 1 76 ? -10.523 4.027 -8.438 1 95.31 76 ARG A CA 1
ATOM 605 C C . ARG A 1 76 ? -11.859 3.336 -8.711 1 95.31 76 ARG A C 1
ATOM 607 O O . ARG A 1 76 ? -12.883 4 -8.891 1 95.31 76 ARG A O 1
ATOM 614 N N . ALA A 1 77 ? -11.844 2.043 -8.711 1 96.12 77 ALA A N 1
ATOM 615 C CA . ALA A 1 77 ? -13.062 1.283 -8.969 1 96.12 77 ALA A CA 1
ATOM 616 C C . ALA A 1 77 ? -14.109 1.542 -7.883 1 96.12 77 ALA A C 1
ATOM 618 O O . ALA A 1 77 ? -15.281 1.756 -8.188 1 96.12 77 ALA A O 1
ATOM 619 N N . LEU A 1 78 ? -13.672 1.542 -6.621 1 95.19 78 LEU A N 1
ATOM 620 C CA . LEU A 1 78 ? -14.586 1.763 -5.508 1 95.19 78 LEU A CA 1
ATOM 621 C C . LEU A 1 78 ? -15.234 3.143 -5.602 1 95.19 78 LEU A C 1
ATOM 623 O O . LEU A 1 78 ? -16.422 3.297 -5.312 1 95.19 78 LEU A O 1
ATOM 627 N N . THR A 1 79 ? -14.477 4.086 -6.023 1 93.19 79 THR A N 1
ATOM 628 C CA . THR A 1 79 ? -14.945 5.465 -6.105 1 93.19 79 THR A CA 1
ATOM 629 C C . THR A 1 79 ? -15.828 5.664 -7.332 1 93.19 79 THR A C 1
ATOM 631 O O . THR A 1 79 ? -16.906 6.25 -7.238 1 93.19 79 THR A O 1
ATOM 634 N N . ASP A 1 80 ? -15.414 5.141 -8.445 1 93.5 80 ASP A N 1
ATOM 635 C CA . ASP A 1 80 ? -16.156 5.289 -9.695 1 93.5 80 ASP A CA 1
ATOM 636 C C . ASP A 1 80 ? -17.531 4.605 -9.602 1 93.5 80 ASP A C 1
ATOM 638 O O . ASP A 1 80 ? -18.5 5.09 -10.164 1 93.5 80 ASP A O 1
ATOM 642 N N . LEU A 1 81 ? -17.531 3.541 -8.906 1 95.81 81 LEU A N 1
ATOM 643 C CA . LEU A 1 81 ? -18.781 2.787 -8.758 1 95.81 81 LEU A CA 1
ATOM 644 C C . LEU A 1 81 ? -19.609 3.32 -7.594 1 95.81 81 LEU A C 1
ATOM 646 O O . LEU A 1 81 ? -20.734 2.869 -7.367 1 95.81 81 LEU A O 1
ATOM 650 N N . ASN A 1 82 ? -19.016 4.238 -6.859 1 95.38 82 ASN A N 1
ATOM 651 C CA . ASN A 1 82 ? -19.656 4.707 -5.637 1 95.38 82 ASN A CA 1
ATOM 652 C C . ASN A 1 82 ? -20.125 3.543 -4.773 1 95.38 82 ASN A C 1
ATOM 654 O O . ASN A 1 82 ? -21.281 3.514 -4.34 1 95.38 82 ASN A O 1
ATOM 658 N N . LEU A 1 83 ? -19.312 2.57 -4.562 1 96.94 83 LEU A N 1
ATOM 659 C CA . LEU A 1 83 ? -19.672 1.284 -3.969 1 96.94 83 LEU A CA 1
ATOM 660 C C . LEU A 1 83 ? -20.219 1.467 -2.561 1 96.94 83 LEU A C 1
ATOM 662 O O . LEU A 1 83 ? -21.172 0.777 -2.164 1 96.94 83 LEU A O 1
ATOM 666 N N . ALA A 1 84 ? -19.609 2.326 -1.787 1 96.94 84 ALA A N 1
ATOM 667 C CA . ALA A 1 84 ? -19.984 2.512 -0.385 1 96.94 84 ALA A CA 1
ATOM 668 C C . ALA A 1 84 ? -21.453 2.861 -0.246 1 96.94 84 ALA A C 1
ATOM 670 O O . ALA A 1 84 ? -22.109 2.469 0.727 1 96.94 84 ALA A O 1
ATOM 671 N N . GLN A 1 85 ? -22.016 3.529 -1.229 1 96 85 GLN A N 1
ATOM 672 C CA . GLN A 1 85 ? -23.406 3.963 -1.176 1 96 85 GLN A CA 1
ATOM 673 C C . GLN A 1 85 ? -24.359 2.799 -1.446 1 96 85 GLN A C 1
ATOM 675 O O . GLN A 1 85 ? -25.547 2.883 -1.148 1 96 85 GLN A O 1
ATOM 680 N N . HIS A 1 86 ? -23.828 1.769 -1.967 1 97.56 86 HIS A N 1
ATOM 681 C CA . HIS A 1 86 ? -24.688 0.687 -2.42 1 97.56 86 HIS A CA 1
ATOM 682 C C . HIS A 1 86 ? -24.594 -0.522 -1.495 1 97.56 86 HIS A C 1
ATOM 684 O O . HIS A 1 86 ? -25.203 -1.563 -1.761 1 97.56 86 HIS A O 1
ATOM 690 N N . VAL A 1 87 ? -23.828 -0.433 -0.436 1 97.94 87 VAL A N 1
ATOM 691 C CA . VAL A 1 87 ? -23.719 -1.509 0.545 1 97.94 87 VAL A CA 1
ATOM 692 C C . VAL A 1 87 ? -24.516 -1.145 1.796 1 97.94 87 VAL A C 1
ATOM 694 O O . VAL A 1 87 ? -24.141 -0.228 2.531 1 97.94 87 VAL A O 1
ATOM 697 N N . PRO A 1 88 ? -25.578 -1.821 2.037 1 97.31 88 PRO A N 1
ATOM 698 C CA . PRO A 1 88 ? -26.344 -1.559 3.26 1 97.31 88 PRO A CA 1
ATOM 699 C C . PRO A 1 88 ? -25.656 -2.096 4.512 1 97.31 88 PRO A C 1
ATOM 701 O O . PRO A 1 88 ? -24.719 -2.891 4.41 1 97.31 88 PRO A O 1
ATOM 704 N N . ASP A 1 89 ? -26.094 -1.753 5.715 1 95.25 89 ASP A N 1
ATOM 705 C CA . ASP A 1 89 ? -25.484 -2.135 6.984 1 95.25 89 ASP A CA 1
ATOM 706 C C . ASP A 1 89 ? -25.547 -3.646 7.195 1 95.25 89 ASP A C 1
ATOM 708 O O . ASP A 1 89 ? -24.641 -4.238 7.785 1 95.25 89 ASP A O 1
ATOM 712 N N . GLU A 1 90 ? -26.609 -4.238 6.695 1 96.69 90 GLU A N 1
ATOM 713 C CA . GLU A 1 90 ? -26.797 -5.676 6.879 1 96.69 90 GLU A CA 1
ATOM 714 C C . GLU A 1 90 ? -25.953 -6.473 5.898 1 96.69 90 GLU A C 1
ATOM 716 O O . GLU A 1 90 ? -25.797 -7.688 6.051 1 96.69 90 GLU A O 1
ATOM 721 N N . GLY A 1 91 ? -25.438 -5.844 4.938 1 97.81 91 GLY A N 1
ATOM 722 C CA . GLY A 1 91 ? -24.641 -6.512 3.918 1 97.81 91 GLY A CA 1
ATOM 723 C C . GLY A 1 91 ? -25.422 -6.773 2.639 1 97.81 91 GLY A C 1
ATOM 724 O O . GLY A 1 91 ? -26.641 -6.613 2.604 1 97.81 91 GLY A O 1
ATOM 725 N N . ILE A 1 92 ? -24.75 -7.156 1.628 1 98.44 92 ILE A N 1
ATOM 726 C CA . ILE A 1 92 ? -25.312 -7.422 0.312 1 98.44 92 ILE A CA 1
ATOM 727 C C . ILE A 1 92 ? -24.5 -8.5 -0.394 1 98.44 92 ILE A C 1
ATOM 729 O O . ILE A 1 92 ? -23.281 -8.586 -0.212 1 98.44 92 ILE A O 1
ATOM 733 N N . THR A 1 93 ? -25.109 -9.289 -1.132 1 98.38 93 THR A N 1
ATOM 734 C CA . THR A 1 93 ? -24.406 -10.328 -1.874 1 98.38 93 THR A CA 1
ATOM 735 C C . THR A 1 93 ? -23.656 -9.727 -3.066 1 98.38 93 THR A C 1
ATOM 737 O O . THR A 1 93 ? -24.047 -8.68 -3.584 1 98.38 93 THR A O 1
ATOM 740 N N . PHE A 1 94 ? -22.656 -10.398 -3.52 1 97.5 94 PHE A N 1
ATOM 741 C CA . PHE A 1 94 ? -21.953 -9.961 -4.715 1 97.5 94 PHE A CA 1
ATOM 742 C C . PHE A 1 94 ? -22.891 -9.891 -5.906 1 97.5 94 PHE A C 1
ATOM 744 O O . PHE A 1 94 ? -22.797 -8.977 -6.734 1 97.5 94 PHE A O 1
ATOM 751 N N . ALA A 1 95 ? -23.781 -10.82 -6.008 1 97.25 95 ALA A N 1
ATOM 752 C CA . ALA A 1 95 ? -24.734 -10.859 -7.105 1 97.25 95 ALA A CA 1
ATOM 753 C C . ALA A 1 95 ? -25.625 -9.609 -7.105 1 97.25 95 ALA A C 1
ATOM 755 O O . ALA A 1 95 ? -25.781 -8.961 -8.141 1 97.25 95 ALA A O 1
ATOM 756 N N . ASP A 1 96 ? -26.156 -9.273 -5.984 1 98.31 96 ASP A N 1
ATOM 757 C CA . ASP A 1 96 ? -27.031 -8.109 -5.875 1 98.31 96 ASP A CA 1
ATOM 758 C C . ASP A 1 96 ? -26.25 -6.812 -6.09 1 98.31 96 ASP A C 1
ATOM 760 O O . ASP A 1 96 ? -26.75 -5.887 -6.742 1 98.31 96 ASP A O 1
ATOM 764 N N . LEU A 1 97 ? -25.109 -6.797 -5.516 1 97.94 97 LEU A N 1
ATOM 765 C CA . LEU A 1 97 ? -24.266 -5.609 -5.66 1 97.94 97 LEU A CA 1
ATOM 766 C C . LEU A 1 97 ? -23.875 -5.398 -7.117 1 97.94 97 LEU A C 1
ATOM 768 O O . LEU A 1 97 ? -23.844 -4.266 -7.602 1 97.94 97 LEU A O 1
ATOM 772 N N . SER A 1 98 ? -23.562 -6.488 -7.762 1 96.69 98 SER A N 1
ATOM 773 C CA . SER A 1 98 ? -23.219 -6.449 -9.18 1 96.69 98 SER A CA 1
ATOM 774 C C . SER A 1 98 ? -24.359 -5.84 -10 1 96.69 98 SER A C 1
ATOM 776 O O . SER A 1 98 ? -24.125 -4.996 -10.867 1 96.69 98 SER A O 1
ATOM 778 N N . ARG A 1 99 ? -25.547 -6.191 -9.766 1 96.06 99 ARG A N 1
ATOM 779 C CA . ARG A 1 99 ? -26.719 -5.656 -10.469 1 96.06 99 ARG A CA 1
ATOM 780 C C . ARG A 1 99 ? -26.875 -4.168 -10.188 1 96.06 99 ARG A C 1
ATOM 782 O O . ARG A 1 99 ? -27.234 -3.396 -11.086 1 96.06 99 ARG A O 1
ATOM 789 N N . THR A 1 100 ? -26.594 -3.834 -9.023 1 96 100 THR A N 1
ATOM 790 C CA . THR A 1 100 ? -26.781 -2.455 -8.586 1 96 100 THR A CA 1
ATOM 791 C C . THR A 1 100 ? -25.766 -1.528 -9.242 1 96 100 THR A C 1
ATOM 793 O O . THR A 1 100 ? -26.109 -0.434 -9.695 1 96 100 THR A O 1
ATOM 796 N N . VAL A 1 101 ? -24.547 -1.991 -9.305 1 95.69 101 VAL A N 1
ATOM 797 C CA . VAL A 1 101 ? -23.484 -1.081 -9.734 1 95.69 101 VAL A CA 1
ATOM 798 C C . VAL A 1 101 ? -23.234 -1.261 -11.234 1 95.69 101 VAL A C 1
ATOM 800 O O . VAL A 1 101 ? -22.531 -0.455 -11.852 1 95.69 101 VAL A O 1
ATOM 803 N N . GLY A 1 102 ? -23.703 -2.357 -11.836 1 93.56 102 GLY A N 1
ATOM 804 C CA . GLY A 1 102 ? -23.703 -2.506 -13.289 1 93.56 102 GLY A CA 1
ATOM 805 C C . GLY A 1 102 ? -22.406 -3.088 -13.828 1 93.56 102 GLY A C 1
ATOM 806 O O . GLY A 1 102 ? -21.969 -2.73 -14.922 1 93.56 102 GLY A O 1
ATOM 807 N N . ILE A 1 103 ? -21.688 -3.891 -13.062 1 93.19 103 ILE A N 1
ATOM 808 C CA . ILE A 1 103 ? -20.547 -4.621 -13.602 1 93.19 103 ILE A CA 1
ATOM 809 C C . ILE A 1 103 ? -20.672 -6.102 -13.242 1 93.19 103 ILE A C 1
ATOM 811 O O . ILE A 1 103 ? -21.391 -6.465 -12.305 1 93.19 103 ILE A O 1
ATOM 815 N N . HIS A 1 104 ? -20.047 -6.887 -14.047 1 93.06 104 HIS A N 1
ATOM 816 C CA . HIS A 1 104 ? -20.141 -8.336 -13.891 1 93.06 104 HIS A CA 1
ATOM 817 C C . HIS A 1 104 ? -19.688 -8.773 -12.5 1 93.06 104 HIS A C 1
ATOM 819 O O . HIS A 1 104 ? -18.719 -8.25 -11.969 1 93.06 104 HIS A O 1
ATOM 825 N N . GLU A 1 105 ? -20.375 -9.742 -11.969 1 94.75 105 GLU A N 1
ATOM 826 C CA . GLU A 1 105 ? -20.188 -10.211 -10.602 1 94.75 105 GLU A CA 1
ATOM 827 C C . GLU A 1 105 ? -18.75 -10.672 -10.375 1 94.75 105 GLU A C 1
ATOM 829 O O . GLU A 1 105 ? -18.156 -10.391 -9.32 1 94.75 105 GLU A O 1
ATOM 834 N N . ARG A 1 106 ? -18.172 -11.352 -11.25 1 92 106 ARG A N 1
ATOM 835 C CA . ARG A 1 106 ? -16.812 -11.883 -11.102 1 92 106 ARG A CA 1
ATOM 836 C C . ARG A 1 106 ? -15.797 -10.758 -10.945 1 92 106 ARG A C 1
ATOM 838 O O . ARG A 1 106 ? -14.906 -10.828 -10.102 1 92 106 ARG A O 1
ATOM 845 N N . ALA A 1 107 ? -15.953 -9.812 -11.812 1 93.56 107 ALA A N 1
ATOM 846 C CA . ALA A 1 107 ? -15.062 -8.656 -11.727 1 93.56 107 ALA A CA 1
ATOM 847 C C . ALA A 1 107 ? -15.242 -7.93 -10.391 1 93.56 107 ALA A C 1
ATOM 849 O O . ALA A 1 107 ? -14.266 -7.594 -9.727 1 93.56 107 ALA A O 1
ATOM 850 N N . LEU A 1 108 ? -16.453 -7.727 -10.055 1 96.62 108 LEU A N 1
ATOM 851 C CA . LEU A 1 108 ? -16.781 -7.012 -8.828 1 96.62 108 LEU A CA 1
ATOM 852 C C . LEU A 1 108 ? -16.203 -7.738 -7.613 1 96.62 108 LEU A C 1
ATOM 854 O O . LEU A 1 108 ? -15.602 -7.109 -6.738 1 96.62 108 LEU A O 1
ATOM 858 N N . ALA A 1 109 ? -16.406 -9.016 -7.547 1 96.75 109 ALA A N 1
ATOM 859 C CA . ALA A 1 109 ? -15.953 -9.805 -6.41 1 96.75 109 ALA A CA 1
ATOM 860 C C . ALA A 1 109 ? -14.438 -9.711 -6.254 1 96.75 109 ALA A C 1
ATOM 862 O O . ALA A 1 109 ? -13.93 -9.57 -5.141 1 96.75 109 ALA A O 1
ATOM 863 N N . LYS A 1 110 ? -13.719 -9.805 -7.348 1 96.5 110 LYS A N 1
ATOM 864 C CA . LYS A 1 110 ? -12.258 -9.75 -7.301 1 96.5 110 LYS A CA 1
ATOM 865 C C . LYS A 1 110 ? -11.773 -8.383 -6.832 1 96.5 110 LYS A C 1
ATOM 867 O O . LYS A 1 110 ? -10.828 -8.289 -6.051 1 96.5 110 LYS A O 1
ATOM 872 N N . ILE A 1 111 ? -12.391 -7.336 -7.332 1 97.19 111 ILE A N 1
ATOM 873 C CA . ILE A 1 111 ? -12.039 -5.977 -6.934 1 97.19 111 ILE A CA 1
ATOM 874 C C . ILE A 1 111 ? -12.32 -5.785 -5.445 1 97.19 111 ILE A C 1
ATOM 876 O O . ILE A 1 111 ? -11.445 -5.344 -4.695 1 97.19 111 ILE A O 1
ATOM 880 N N . VAL A 1 112 ? -13.492 -6.172 -4.988 1 97.94 112 VAL A N 1
ATOM 881 C CA . VAL A 1 112 ? -13.93 -5.945 -3.615 1 97.94 112 VAL A CA 1
ATOM 882 C C . VAL A 1 112 ? -13.102 -6.805 -2.662 1 97.94 112 VAL A C 1
ATOM 884 O O . VAL A 1 112 ? -12.734 -6.359 -1.57 1 97.94 112 VAL A O 1
ATOM 887 N N . ARG A 1 113 ? -12.781 -8.031 -3.041 1 97.62 113 ARG A N 1
ATOM 888 C CA . ARG A 1 113 ? -12.023 -8.922 -2.17 1 97.62 113 ARG A CA 1
ATOM 889 C C . ARG A 1 113 ? -10.594 -8.414 -1.987 1 97.62 113 ARG A C 1
ATOM 891 O O . ARG A 1 113 ? -9.984 -8.625 -0.935 1 97.62 113 ARG A O 1
ATOM 898 N N . THR A 1 114 ? -10.055 -7.742 -2.98 1 96.5 114 THR A N 1
ATOM 899 C CA . THR A 1 114 ? -8.766 -7.094 -2.787 1 96.5 114 THR A CA 1
ATOM 900 C C . THR A 1 114 ? -8.859 -6.004 -1.726 1 96.5 114 THR A C 1
ATOM 902 O O . THR A 1 114 ? -7.953 -5.84 -0.909 1 96.5 114 THR A O 1
ATOM 905 N N . ALA A 1 115 ? -9.992 -5.273 -1.726 1 96.81 115 ALA A N 1
ATOM 906 C CA . ALA A 1 115 ? -10.227 -4.262 -0.7 1 96.81 115 ALA A CA 1
ATOM 907 C C . ALA A 1 115 ? -10.445 -4.906 0.667 1 96.81 115 ALA A C 1
ATOM 909 O O . ALA A 1 115 ? -10.039 -4.355 1.691 1 96.81 115 ALA A O 1
ATOM 910 N N . ILE A 1 116 ? -11.102 -6.074 0.696 1 97.12 116 ILE A N 1
ATOM 911 C CA . ILE A 1 116 ? -11.344 -6.805 1.937 1 97.12 116 ILE A CA 1
ATOM 912 C C . ILE A 1 116 ? -10.016 -7.219 2.561 1 97.12 116 ILE A C 1
ATOM 914 O O . ILE A 1 116 ? -9.828 -7.098 3.771 1 97.12 116 ILE A O 1
ATOM 918 N N . CYS A 1 117 ? -9.078 -7.645 1.73 1 94.81 117 CYS A N 1
ATOM 919 C CA . CYS A 1 117 ? -7.766 -8.055 2.219 1 94.81 117 CYS A CA 1
ATOM 920 C C . CYS A 1 117 ? -7.055 -6.898 2.912 1 94.81 117 CYS A C 1
ATOM 922 O O . CYS A 1 117 ? -6.18 -7.113 3.754 1 94.81 117 CYS A O 1
ATOM 924 N N . GLN A 1 118 ? -7.445 -5.68 2.572 1 94 118 GLN A N 1
ATOM 925 C CA . GLN A 1 118 ? -6.832 -4.488 3.148 1 94 118 GLN A CA 1
ATOM 926 C C . GLN A 1 118 ? -7.641 -3.969 4.332 1 94 118 GLN A C 1
ATOM 928 O O . GLN A 1 118 ? -7.32 -2.918 4.895 1 94 118 GLN A O 1
ATOM 933 N N . GLY A 1 119 ? -8.734 -4.609 4.66 1 95.12 119 GLY A N 1
ATOM 934 C CA . GLY A 1 119 ? -9.562 -4.23 5.797 1 95.12 119 GLY A CA 1
ATOM 935 C C . GLY A 1 119 ? -10.562 -3.137 5.469 1 95.12 119 GLY A C 1
ATOM 936 O O . GLY A 1 119 ? -11.141 -2.525 6.367 1 95.12 119 GLY A O 1
ATOM 937 N N . VAL A 1 120 ? -10.797 -2.857 4.207 1 96.69 120 VAL A N 1
ATOM 938 C CA . VAL A 1 120 ? -11.703 -1.784 3.807 1 96.69 120 VAL A CA 1
ATOM 939 C C . VAL A 1 120 ? -13.148 -2.266 3.898 1 96.69 120 VAL A C 1
ATOM 941 O O . VAL A 1 120 ? -14.008 -1.578 4.461 1 96.69 120 VAL A O 1
ATOM 944 N N . TYR A 1 121 ? -13.477 -3.398 3.34 1 97.81 121 TYR A N 1
ATOM 945 C CA . TYR A 1 121 ? -14.742 -4.113 3.514 1 97.81 121 TYR A CA 1
ATOM 946 C C . TYR A 1 121 ? -14.523 -5.441 4.223 1 97.81 121 TYR A C 1
ATOM 948 O O . TYR A 1 121 ? -13.383 -5.805 4.543 1 97.81 121 TYR A O 1
ATOM 956 N N . CYS A 1 122 ? -15.562 -6.137 4.535 1 97.69 122 CYS A N 1
ATOM 957 C CA . CYS A 1 122 ? -15.445 -7.488 5.074 1 97.69 122 CYS A CA 1
ATOM 958 C C . CYS A 1 122 ? -16.438 -8.43 4.41 1 97.69 122 CYS A C 1
ATOM 960 O O . CYS A 1 122 ? -17.391 -7.984 3.781 1 97.69 122 CYS A O 1
ATOM 962 N N . GLU A 1 123 ? -16.109 -9.617 4.441 1 98 123 GLU A N 1
ATOM 963 C CA . GLU A 1 123 ? -16.922 -10.727 3.947 1 98 123 GLU A CA 1
ATOM 964 C C . GLU A 1 123 ? -17.25 -11.719 5.062 1 98 123 GLU A C 1
ATOM 966 O O . GLU A 1 123 ? -16.656 -12.805 5.121 1 98 123 GLU A O 1
ATOM 971 N N . PRO A 1 124 ? -18.234 -11.398 5.922 1 96.94 124 PRO A N 1
ATOM 972 C CA . PRO A 1 124 ? -18.516 -12.234 7.094 1 96.94 124 PRO A CA 1
ATOM 973 C C . PRO A 1 124 ? -18.906 -13.664 6.727 1 96.94 124 PRO A C 1
ATOM 975 O O . PRO A 1 124 ? -18.672 -14.594 7.496 1 96.94 124 PRO A O 1
ATOM 978 N N . GLU A 1 125 ? -19.594 -13.812 5.629 1 96.44 125 GLU A N 1
ATOM 979 C CA . GLU A 1 125 ? -19.906 -15.094 5.012 1 96.44 125 GLU A CA 1
ATOM 980 C C . GLU A 1 125 ? -19.531 -15.102 3.529 1 96.44 125 GLU A C 1
ATOM 982 O O . GLU A 1 125 ? -19.469 -14.047 2.895 1 96.44 125 GLU A O 1
ATOM 987 N N . PRO A 1 126 ? -19.25 -16.281 3.061 1 95.81 126 PRO A N 1
ATOM 988 C CA . PRO A 1 126 ? -18.875 -16.328 1.644 1 95.81 126 PRO A CA 1
ATOM 989 C C . PRO A 1 126 ? -19.906 -15.641 0.743 1 95.81 126 PRO A C 1
ATOM 991 O O . PRO A 1 126 ? -21.078 -16 0.752 1 95.81 126 PRO A O 1
ATOM 994 N N . GLY A 1 127 ? -19.438 -14.617 0.103 1 96.31 127 GLY A N 1
ATOM 995 C CA . GLY A 1 127 ? -20.281 -13.977 -0.896 1 96.31 127 GLY A CA 1
ATOM 996 C C . GLY A 1 127 ? -21.016 -12.758 -0.367 1 96.31 127 GLY A C 1
ATOM 997 O O . GLY A 1 127 ? -21.688 -12.055 -1.126 1 96.31 127 GLY A O 1
ATOM 998 N N . LEU A 1 128 ? -20.875 -12.508 0.918 1 97.88 128 LEU A N 1
ATOM 999 C CA . LEU A 1 128 ? -21.547 -11.367 1.524 1 97.88 128 LEU A CA 1
ATOM 1000 C C . LEU A 1 128 ? -20.562 -10.234 1.809 1 97.88 128 LEU A C 1
ATOM 1002 O O . LEU A 1 128 ? -19.578 -10.438 2.504 1 97.88 128 LEU A O 1
ATOM 1006 N N . VAL A 1 129 ? -20.906 -9.094 1.324 1 97.88 129 VAL A N 1
ATOM 1007 C CA . VAL A 1 129 ? -20.062 -7.914 1.53 1 97.88 129 VAL A CA 1
ATOM 1008 C C . VAL A 1 129 ? -20.688 -7.008 2.584 1 97.88 129 VAL A C 1
ATOM 1010 O O . VAL A 1 129 ? -21.891 -6.742 2.543 1 97.88 129 VAL A O 1
ATOM 1013 N N . LYS A 1 130 ? -19.906 -6.562 3.441 1 98.25 130 LYS A N 1
ATOM 1014 C CA . LYS A 1 130 ? -20.359 -5.641 4.473 1 98.25 130 LYS A CA 1
ATOM 1015 C C . LYS A 1 130 ? -19.359 -4.516 4.695 1 98.25 130 LYS A C 1
ATOM 1017 O O . LYS A 1 130 ? -18.188 -4.656 4.363 1 98.25 130 LYS A O 1
ATOM 1022 N N . HIS A 1 131 ? -19.891 -3.414 5.277 1 97.81 131 HIS A N 1
ATOM 1023 C CA . HIS A 1 131 ? -19.047 -2.273 5.617 1 97.81 131 HIS A CA 1
ATOM 1024 C C . HIS A 1 131 ? -18.141 -2.588 6.805 1 97.81 131 HIS A C 1
ATOM 1026 O O . HIS A 1 131 ? -18.547 -3.328 7.711 1 97.81 131 HIS A O 1
ATOM 1032 N N . THR A 1 132 ? -16.969 -2.145 6.707 1 96.81 132 THR A N 1
ATOM 1033 C CA . THR A 1 132 ? -16.203 -1.824 7.906 1 96.81 132 THR A CA 1
ATOM 1034 C C . THR A 1 132 ? -16.328 -0.343 8.25 1 96.81 132 THR A C 1
ATOM 1036 O O . THR A 1 132 ? -17.031 0.404 7.555 1 96.81 132 THR A O 1
ATOM 1039 N N . GLN A 1 133 ? -15.648 0.072 9.273 1 94.5 133 GLN A N 1
ATOM 1040 C CA . GLN A 1 133 ? -15.633 1.495 9.602 1 94.5 133 GLN A CA 1
ATOM 1041 C C . GLN A 1 133 ? -14.906 2.297 8.523 1 94.5 133 GLN A C 1
ATOM 1043 O O . GLN A 1 133 ? -15.234 3.459 8.281 1 94.5 133 GLN A O 1
ATOM 1048 N N . VAL A 1 134 ? -13.992 1.682 7.875 1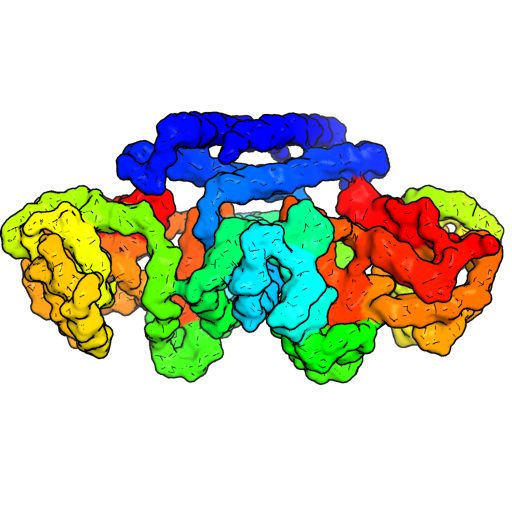 94.44 134 VAL A N 1
ATOM 1049 C CA . VAL A 1 134 ? -13.195 2.357 6.852 1 94.44 134 VAL A CA 1
ATOM 1050 C C . VAL A 1 134 ? -14.047 2.572 5.602 1 94.44 134 VAL A C 1
ATOM 1052 O O . VAL A 1 134 ? -14.094 3.68 5.059 1 94.44 134 VAL A O 1
ATOM 1055 N N . SER A 1 135 ? -14.742 1.551 5.172 1 96.44 135 SER A N 1
ATOM 1056 C CA . SER A 1 135 ? -15.531 1.666 3.947 1 96.44 135 SER A CA 1
ATOM 1057 C C . SER A 1 135 ? -16.688 2.645 4.125 1 96.44 135 SER A C 1
ATOM 1059 O O . SER A 1 135 ? -17.109 3.295 3.164 1 96.44 135 SER A O 1
ATOM 1061 N N . LYS A 1 136 ? -17.156 2.803 5.324 1 95.25 136 LYS A N 1
ATOM 1062 C CA . LYS A 1 136 ? -18.219 3.771 5.582 1 95.25 136 LYS A CA 1
ATOM 1063 C C . LYS A 1 136 ? -17.75 5.191 5.285 1 95.25 136 LYS A C 1
ATOM 1065 O O . LYS A 1 136 ? -18.531 6.035 4.848 1 95.25 136 LYS A O 1
ATOM 1070 N N . LEU A 1 137 ? -16.5 5.434 5.465 1 91.19 137 LEU A N 1
ATOM 1071 C CA . LEU A 1 137 ? -15.945 6.762 5.203 1 91.19 137 LEU A CA 1
ATOM 1072 C C . LEU A 1 137 ? -15.977 7.074 3.711 1 91.19 137 LEU A C 1
ATOM 1074 O O . LEU A 1 137 ? -16.094 8.242 3.32 1 91.19 137 LEU A O 1
ATOM 1078 N N . PHE A 1 138 ? -15.953 6.086 2.883 1 91.25 138 PHE A N 1
ATOM 1079 C CA . PHE A 1 138 ? -15.945 6.293 1.44 1 91.25 138 PHE A CA 1
ATOM 1080 C C . PHE A 1 138 ? -17.297 6.809 0.961 1 91.25 138 PHE A C 1
ATOM 1082 O O . PHE A 1 138 ? -17.422 7.285 -0.17 1 91.25 138 PHE A O 1
ATOM 1089 N N . ALA A 1 139 ? -18.281 6.727 1.802 1 90.5 139 ALA A N 1
ATOM 1090 C CA . ALA A 1 139 ? -19.594 7.258 1.437 1 90.5 139 ALA A CA 1
ATOM 1091 C C . ALA A 1 139 ? -19.641 8.773 1.623 1 90.5 139 ALA A C 1
ATOM 1093 O O . ALA A 1 139 ? -20.531 9.438 1.099 1 90.5 139 ALA A O 1
ATOM 1094 N N . LEU A 1 140 ? -18.703 9.312 2.326 1 87.81 140 LEU A N 1
ATOM 1095 C CA . LEU A 1 140 ? -18.656 10.75 2.568 1 87.81 140 LEU A CA 1
ATOM 1096 C C . LEU A 1 140 ? -18.109 11.492 1.357 1 87.81 140 LEU A C 1
ATOM 1098 O O . LEU A 1 140 ? -17.031 11.148 0.86 1 87.81 140 LEU A O 1
ATOM 1102 N N . PRO A 1 141 ? -18.781 12.531 0.936 1 85.06 141 PRO A N 1
ATOM 1103 C CA . PRO A 1 141 ? -18.344 13.25 -0.261 1 85.06 141 PRO A CA 1
ATOM 1104 C C . PRO A 1 141 ? -16.906 13.773 -0.141 1 85.06 141 PRO A C 1
ATOM 1106 O O . PRO A 1 141 ? -16.156 13.75 -1.116 1 85.06 141 PRO A O 1
ATOM 1109 N N . GLY A 1 142 ? -16.594 14.258 1.02 1 84.31 142 GLY A N 1
ATOM 1110 C CA . GLY A 1 142 ? -15.25 14.766 1.224 1 84.31 142 GLY A CA 1
ATOM 1111 C C . GLY A 1 142 ? -14.18 13.711 1.013 1 84.31 142 GLY A C 1
ATOM 1112 O O . GLY A 1 142 ? -13.109 14 0.475 1 84.31 142 GLY A O 1
ATOM 1113 N N . ILE A 1 143 ? -14.516 12.492 1.401 1 88.12 143 ILE A N 1
ATOM 1114 C CA . ILE A 1 143 ? -13.562 11.398 1.266 1 88.12 143 ILE A CA 1
ATOM 1115 C C . ILE A 1 143 ? -13.484 10.961 -0.193 1 88.12 143 ILE A C 1
ATOM 1117 O O . ILE A 1 143 ? -12.414 10.617 -0.691 1 88.12 143 ILE A O 1
ATOM 1121 N N . GLN A 1 144 ? -14.57 10.992 -0.867 1 88.19 144 GLN A N 1
ATOM 1122 C CA . GLN A 1 144 ? -14.562 10.695 -2.295 1 88.19 144 GLN A CA 1
ATOM 1123 C C . GLN A 1 144 ? -13.703 11.688 -3.064 1 88.19 144 GLN A C 1
ATOM 1125 O O . GLN A 1 144 ? -12.945 11.305 -3.955 1 88.19 144 GLN A O 1
ATOM 1130 N N . SER A 1 145 ? -13.891 12.875 -2.674 1 87.44 145 SER A N 1
ATOM 1131 C CA . SER A 1 145 ? -13.094 13.922 -3.297 1 87.44 145 SER A CA 1
ATOM 1132 C C . SER A 1 145 ? -11.609 13.734 -3.008 1 87.44 145 SER A C 1
ATOM 1134 O O . SER A 1 145 ? -10.766 13.945 -3.881 1 87.44 145 SER A O 1
ATOM 1136 N N . LEU A 1 146 ? -11.352 13.344 -1.825 1 88.75 146 LEU A N 1
ATOM 1137 C CA . LEU A 1 146 ? -9.961 13.109 -1.436 1 88.75 146 LEU A CA 1
ATOM 1138 C C . LEU A 1 146 ? -9.367 11.953 -2.234 1 88.75 146 LEU A C 1
ATOM 1140 O O . LEU A 1 146 ? -8.211 12.023 -2.664 1 88.75 146 LEU A O 1
ATOM 1144 N N . CYS A 1 147 ? -10.125 10.938 -2.365 1 90.88 147 CYS A N 1
ATOM 1145 C CA . CYS A 1 147 ? -9.656 9.789 -3.137 1 90.88 147 CYS A CA 1
ATOM 1146 C C . CYS A 1 147 ? -9.375 10.18 -4.582 1 90.88 147 CYS A C 1
ATOM 1148 O O . CYS A 1 147 ? -8.328 9.82 -5.133 1 90.88 147 CYS A O 1
ATOM 1150 N N . ARG A 1 148 ? -10.242 10.945 -5.168 1 89.81 148 ARG A N 1
ATOM 1151 C CA . ARG A 1 148 ? -10.055 11.406 -6.539 1 89.81 148 ARG A CA 1
ATOM 1152 C C . ARG A 1 148 ? -8.836 12.312 -6.645 1 89.81 148 ARG A C 1
ATOM 1154 O O . ARG A 1 148 ? -8.07 12.227 -7.605 1 89.81 148 ARG A O 1
ATOM 1161 N N . PHE A 1 149 ? -8.703 13.164 -5.73 1 90.12 149 PHE A N 1
ATOM 1162 C CA . PHE A 1 149 ? -7.547 14.047 -5.695 1 90.12 149 PHE A CA 1
ATOM 1163 C C . PHE A 1 149 ? -6.254 13.242 -5.648 1 90.12 149 PHE A C 1
ATOM 1165 O O . PHE A 1 149 ? -5.293 13.562 -6.352 1 90.12 149 PHE A O 1
ATOM 1172 N N . THR A 1 150 ? -6.227 12.172 -4.832 1 92.75 150 THR A N 1
ATOM 1173 C CA . THR A 1 150 ? -5.074 11.297 -4.648 1 92.75 150 THR A CA 1
ATOM 1174 C C . THR A 1 150 ? -4.688 10.633 -5.965 1 92.75 150 THR A C 1
ATOM 1176 O O . THR A 1 150 ? -3.521 10.656 -6.367 1 92.75 150 THR A O 1
ATOM 1179 N N . ILE A 1 151 ? -5.668 10.141 -6.672 1 92.69 151 ILE A N 1
ATOM 1180 C CA . ILE A 1 151 ? -5.414 9.266 -7.812 1 92.69 151 ILE A CA 1
ATOM 1181 C C . ILE A 1 151 ? -5.281 10.102 -9.086 1 92.69 151 ILE A C 1
ATOM 1183 O O . ILE A 1 151 ? -4.484 9.781 -9.969 1 92.69 151 ILE A O 1
ATOM 1187 N N . GLU A 1 152 ? -5.957 11.234 -9.125 1 91.56 152 GLU A N 1
ATOM 1188 C CA . GLU A 1 152 ? -6.059 11.961 -10.391 1 91.56 152 GLU A CA 1
ATOM 1189 C C . GLU A 1 152 ? -5.141 13.18 -10.406 1 91.56 152 GLU A C 1
ATOM 1191 O O . GLU A 1 152 ? -4.844 13.727 -11.469 1 91.56 152 GLU A O 1
ATOM 1196 N N . THR A 1 153 ? -4.785 13.594 -9.25 1 91.62 153 THR A N 1
ATOM 1197 C CA . THR A 1 153 ? -3.986 14.82 -9.203 1 91.62 153 THR A CA 1
ATOM 1198 C C . THR A 1 153 ? -2.607 14.539 -8.617 1 91.62 153 THR A C 1
ATOM 1200 O O . THR A 1 153 ? -1.588 14.82 -9.25 1 91.62 153 THR A O 1
ATOM 1203 N N . VAL A 1 154 ? -2.584 13.992 -7.441 1 94 154 VAL A N 1
ATOM 1204 C CA . VAL A 1 154 ? -1.328 13.867 -6.711 1 94 154 VAL A CA 1
ATOM 1205 C C . VAL A 1 154 ? -0.45 12.805 -7.367 1 94 154 VAL A C 1
ATOM 1207 O O . VAL A 1 154 ? 0.717 13.055 -7.672 1 94 154 VAL A O 1
ATOM 1210 N N . LEU A 1 155 ? -1.043 11.641 -7.613 1 95.06 155 LEU A N 1
ATOM 1211 C CA . LEU A 1 155 ? -0.253 10.531 -8.125 1 95.06 155 LEU A CA 1
ATOM 1212 C C . LEU A 1 155 ? 0.374 10.875 -9.469 1 95.06 155 LEU A C 1
ATOM 1214 O O . LEU A 1 155 ? 1.587 10.742 -9.648 1 95.06 155 LEU A O 1
ATOM 1218 N N . PRO A 1 156 ? -0.383 11.414 -10.43 1 94.38 156 PRO A N 1
ATOM 1219 C CA . PRO A 1 156 ? 0.259 11.797 -11.688 1 94.38 156 PRO A CA 1
ATOM 1220 C C . PRO A 1 156 ? 1.361 12.836 -11.492 1 94.38 156 PRO A C 1
ATOM 1222 O O . PRO A 1 156 ? 2.363 12.82 -12.219 1 94.38 156 PRO A O 1
ATOM 1225 N N . SER A 1 157 ? 1.183 13.727 -10.609 1 94.5 157 SER A N 1
ATOM 1226 C CA . SER A 1 157 ? 2.219 14.711 -10.305 1 94.5 157 SER A CA 1
ATOM 1227 C C . SER A 1 157 ? 3.48 14.039 -9.773 1 94.5 157 SER A C 1
ATOM 1229 O O . SER A 1 157 ? 4.59 14.352 -10.219 1 94.5 157 SER A O 1
ATOM 1231 N N . MET A 1 158 ? 3.293 13.109 -8.891 1 96 158 MET A N 1
ATOM 1232 C CA . MET A 1 158 ? 4.43 12.422 -8.289 1 96 158 MET A CA 1
ATOM 1233 C C . MET A 1 158 ? 5.199 11.625 -9.336 1 96 158 MET A C 1
ATOM 1235 O O . MET A 1 158 ? 6.422 11.5 -9.258 1 96 158 MET A O 1
ATOM 1239 N N . GLU A 1 159 ? 4.508 11.117 -10.258 1 94.94 159 GLU A N 1
ATOM 1240 C CA . GLU A 1 159 ? 5.137 10.312 -11.297 1 94.94 159 GLU A CA 1
ATOM 1241 C C . GLU A 1 159 ? 6.031 11.172 -12.195 1 94.94 159 GLU A C 1
ATOM 1243 O O . GLU A 1 159 ? 6.859 10.648 -12.938 1 94.94 159 GLU A O 1
ATOM 1248 N N . LYS A 1 160 ? 5.91 12.484 -12.094 1 94.81 160 LYS A N 1
ATOM 1249 C CA . LYS A 1 160 ? 6.711 13.398 -12.898 1 94.81 160 LYS A CA 1
ATOM 1250 C C . LYS A 1 160 ? 7.871 13.969 -12.086 1 94.81 160 LYS A C 1
ATOM 1252 O O . LYS A 1 160 ? 8.633 14.805 -12.586 1 94.81 160 LYS A O 1
ATOM 1257 N N . LEU A 1 161 ? 8.055 13.5 -10.93 1 93.81 161 LEU A N 1
ATOM 1258 C CA . LEU A 1 161 ? 9.031 14.094 -10.023 1 93.81 161 LEU A CA 1
ATOM 1259 C C . LEU A 1 161 ? 10.445 13.961 -10.594 1 93.81 161 LEU A C 1
ATOM 1261 O O . LEU A 1 161 ? 11.227 14.914 -10.539 1 93.81 161 LEU A O 1
ATOM 1265 N N . VAL A 1 162 ? 10.773 12.789 -11.102 1 94.06 162 VAL A N 1
ATOM 1266 C CA . VAL A 1 162 ? 12.125 12.57 -11.625 1 94.06 162 VAL A CA 1
ATOM 1267 C C . VAL A 1 162 ? 12.359 13.469 -12.836 1 94.06 162 VAL A C 1
ATOM 1269 O O . VAL A 1 162 ? 13.398 14.141 -12.922 1 94.06 162 VAL A O 1
ATOM 1272 N N . GLU A 1 163 ? 11.422 13.539 -13.695 1 93.75 163 GLU A N 1
ATOM 1273 C CA . GLU A 1 163 ? 11.523 14.398 -14.867 1 93.75 163 GLU A CA 1
ATOM 1274 C C . GLU A 1 163 ? 11.648 15.867 -14.469 1 93.75 163 GLU A C 1
ATOM 1276 O O . GLU A 1 163 ? 12.492 16.594 -15 1 93.75 163 GLU A O 1
ATOM 1281 N N . ALA A 1 164 ? 10.805 16.281 -13.547 1 92.44 164 ALA A N 1
ATOM 1282 C CA . ALA A 1 164 ? 10.844 17.656 -13.07 1 92.44 164 ALA A CA 1
ATOM 1283 C C . ALA A 1 164 ? 12.195 17.984 -12.445 1 92.44 164 ALA A C 1
ATOM 1285 O O . ALA A 1 164 ? 12.75 19.062 -12.672 1 92.44 164 ALA A O 1
ATOM 1286 N N . SER A 1 165 ? 12.695 17.062 -11.688 1 91.94 165 SER A N 1
ATOM 1287 C CA . SER A 1 165 ? 13.953 17.281 -10.977 1 91.94 165 SER A CA 1
ATOM 1288 C C . SER A 1 165 ? 15.133 17.359 -11.945 1 91.94 165 SER A C 1
ATOM 1290 O O . SER A 1 165 ? 16.078 18.109 -11.719 1 91.94 165 SER A O 1
ATOM 1292 N N . ARG A 1 166 ? 15.125 16.609 -12.977 1 90.44 166 ARG A N 1
ATOM 1293 C CA . ARG A 1 166 ? 16.156 16.656 -14 1 90.44 166 ARG A CA 1
ATOM 1294 C C . ARG A 1 166 ? 16.078 17.938 -14.812 1 90.44 166 ARG A C 1
ATOM 1296 O O . ARG A 1 166 ? 17.094 18.547 -15.133 1 90.44 166 ARG A O 1
ATOM 1303 N N . GLY A 1 167 ? 14.938 18.312 -15.094 1 89 167 GLY A N 1
ATOM 1304 C CA . GLY A 1 167 ? 14.711 19.453 -15.961 1 89 167 GLY A CA 1
ATOM 1305 C C . GLY A 1 167 ? 14.984 20.781 -15.281 1 89 167 GLY A C 1
ATOM 1306 O O . GLY A 1 167 ? 15.555 21.688 -15.883 1 89 167 GLY A O 1
ATOM 1307 N N . TRP A 1 168 ? 14.586 20.875 -14.008 1 87.5 168 TRP A N 1
ATOM 1308 C CA . TRP A 1 168 ? 14.633 22.188 -13.367 1 87.5 168 TRP A CA 1
ATOM 1309 C C . TRP A 1 168 ? 15.742 22.25 -12.32 1 87.5 168 TRP A C 1
ATOM 1311 O O . TRP A 1 168 ? 15.93 23.281 -11.664 1 87.5 168 TRP A O 1
ATOM 1321 N N . LYS A 1 169 ? 16.531 21.281 -12.234 1 79.94 169 LYS A N 1
ATOM 1322 C CA . LYS A 1 169 ? 17.781 21.172 -11.5 1 79.94 169 LYS A CA 1
ATOM 1323 C C . LYS A 1 169 ? 17.688 21.844 -10.141 1 79.94 169 LYS A C 1
ATOM 1325 O O . LYS A 1 169 ? 18.547 22.641 -9.766 1 79.94 169 LYS A O 1
ATOM 1330 N N . GLY A 1 170 ? 16.609 21.734 -9.523 1 78.06 170 GLY A N 1
ATOM 1331 C CA . GLY A 1 170 ? 16.5 22.188 -8.148 1 78.06 170 GLY A CA 1
ATOM 1332 C C . GLY A 1 170 ? 15.961 23.609 -8.039 1 78.06 170 GLY A C 1
ATOM 1333 O O . GLY A 1 170 ? 15.961 24.203 -6.953 1 78.06 170 GLY A O 1
ATOM 1334 N N . ASP A 1 171 ? 15.531 24.047 -9.109 1 82.31 171 ASP A N 1
ATOM 1335 C CA . ASP A 1 171 ? 14.867 25.344 -9.078 1 82.31 171 ASP A CA 1
ATOM 1336 C C . ASP A 1 171 ? 13.688 25.328 -8.109 1 82.31 171 ASP A C 1
ATOM 1338 O O . ASP A 1 171 ? 13.023 24.312 -7.949 1 82.31 171 ASP A O 1
ATOM 1342 N N . GLN A 1 172 ? 13.523 26.531 -7.445 1 85.81 172 GLN A N 1
ATOM 1343 C CA . GLN A 1 172 ? 12.523 26.594 -6.379 1 85.81 172 GLN A CA 1
ATOM 1344 C C . GLN A 1 172 ? 11.344 27.469 -6.789 1 85.81 172 GLN A C 1
ATOM 1346 O O . GLN A 1 172 ? 10.578 27.922 -5.938 1 85.81 172 GLN A O 1
ATOM 1351 N N . ASP A 1 173 ? 11.242 27.734 -8.094 1 85 173 ASP A N 1
ATOM 1352 C CA . ASP A 1 173 ? 10.102 28.484 -8.617 1 85 173 ASP A CA 1
ATOM 1353 C C . ASP A 1 173 ? 8.828 27.641 -8.57 1 85 173 ASP A C 1
ATOM 1355 O O . ASP A 1 173 ? 8.805 26.516 -9.086 1 85 173 ASP A O 1
ATOM 1359 N N . PRO A 1 174 ? 7.773 28.188 -8.047 1 82.19 174 PRO A N 1
ATOM 1360 C CA . PRO A 1 174 ? 6.551 27.406 -7.824 1 82.19 174 PRO A CA 1
ATOM 1361 C C . PRO A 1 174 ? 5.98 26.828 -9.117 1 82.19 174 PRO A C 1
ATOM 1363 O O . PRO A 1 174 ? 5.527 25.672 -9.133 1 82.19 174 PRO A O 1
ATOM 1366 N N . PRO A 1 175 ? 5.988 27.5 -10.211 1 80.25 175 PRO A N 1
ATOM 1367 C CA . PRO A 1 175 ? 5.434 26.906 -11.43 1 80.25 175 PRO A CA 1
ATOM 1368 C C . PRO A 1 175 ? 6.324 25.812 -12 1 80.25 175 PRO A C 1
ATOM 1370 O O . PRO A 1 175 ? 5.934 25.125 -12.953 1 80.25 175 PRO A O 1
ATOM 1373 N N . GLN A 1 176 ? 7.438 25.625 -11.469 1 82.94 176 GLN A N 1
ATOM 1374 C CA . GLN A 1 176 ? 8.305 24.531 -11.883 1 82.94 176 GLN A CA 1
ATOM 1375 C C . GLN A 1 176 ? 8.133 23.328 -10.969 1 82.94 176 GLN A C 1
ATOM 1377 O O . GLN A 1 176 ? 9.102 22.875 -10.344 1 82.94 176 GLN A O 1
ATOM 1382 N N . SER A 1 177 ? 6.918 22.859 -10.922 1 87.62 177 SER A N 1
ATOM 1383 C CA . SER A 1 177 ? 6.578 21.688 -10.109 1 87.62 177 SER A CA 1
ATOM 1384 C C . SER A 1 177 ? 6.219 20.5 -10.984 1 87.62 177 SER A C 1
ATOM 1386 O O . SER A 1 177 ? 5.91 20.656 -12.164 1 87.62 177 SER A O 1
ATOM 1388 N N . ALA A 1 178 ? 6.309 19.375 -10.359 1 91.56 178 ALA A N 1
ATOM 1389 C CA . ALA A 1 178 ? 5.891 18.156 -11.047 1 91.56 178 ALA A CA 1
ATOM 1390 C C . ALA A 1 178 ? 4.418 18.219 -11.438 1 91.56 178 ALA A C 1
ATOM 1392 O O . ALA A 1 178 ? 4.02 17.688 -12.477 1 91.56 178 ALA A O 1
ATOM 1393 N N . PHE A 1 179 ? 3.662 18.844 -10.695 1 92.06 179 PHE A N 1
A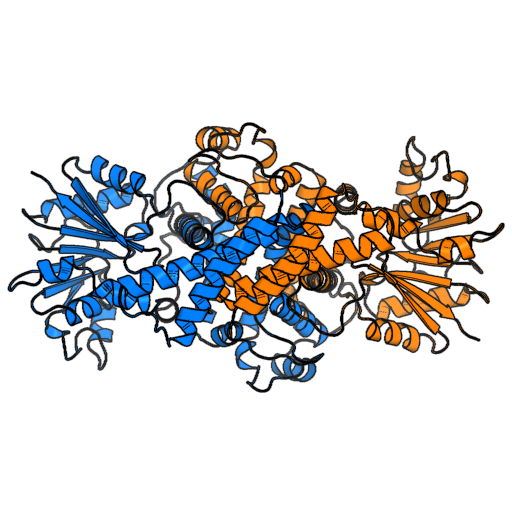TOM 1394 C CA . PHE A 1 179 ? 2.252 19.062 -11 1 92.06 179 PHE A CA 1
ATOM 1395 C C . PHE A 1 179 ? 2.094 19.797 -12.328 1 92.06 179 PHE A C 1
ATOM 1397 O O . PHE A 1 179 ? 1.265 19.422 -13.156 1 92.06 179 PHE A O 1
ATOM 1404 N N . ASP A 1 180 ? 2.859 20.797 -12.484 1 89.62 180 ASP A N 1
ATOM 1405 C CA . ASP A 1 180 ? 2.789 21.594 -13.703 1 89.62 180 ASP A CA 1
ATOM 1406 C C . ASP A 1 180 ? 3.143 20.75 -14.93 1 89.62 180 ASP A C 1
ATOM 1408 O O . ASP A 1 180 ? 2.537 20.891 -15.992 1 89.62 180 ASP A O 1
ATOM 1412 N N . LEU A 1 181 ? 4.043 19.953 -14.75 1 90.19 181 LEU A N 1
ATOM 1413 C CA . LEU A 1 181 ? 4.414 19.062 -15.844 1 90.19 181 LEU A CA 1
ATOM 1414 C C . LEU A 1 181 ? 3.301 18.062 -16.125 1 90.19 181 LEU A C 1
ATOM 1416 O O . LEU A 1 181 ? 3.006 17.766 -17.297 1 90.19 181 LEU A O 1
ATOM 1420 N N . ALA A 1 182 ? 2.705 17.547 -15.102 1 92.44 182 ALA A N 1
ATOM 1421 C CA . ALA A 1 182 ? 1.714 16.469 -15.227 1 92.44 182 ALA A CA 1
ATOM 1422 C C . ALA A 1 182 ? 0.405 17.016 -15.797 1 92.44 182 ALA A C 1
ATOM 1424 O O . ALA A 1 182 ? -0.295 16.297 -16.531 1 92.44 182 ALA A O 1
ATOM 1425 N N . HIS A 1 183 ? 0.048 18.141 -15.5 1 89.38 183 HIS A N 1
ATOM 1426 C CA . HIS A 1 183 ? -1.289 18.625 -15.82 1 89.38 183 HIS A CA 1
ATOM 1427 C C . HIS A 1 183 ? -1.226 19.812 -16.766 1 89.38 183 HIS A C 1
ATOM 1429 O O . HIS A 1 183 ? -2.258 20.406 -17.094 1 89.38 183 HIS A O 1
ATOM 1435 N N . ASN A 1 184 ? -0.195 20.062 -17.375 1 77.62 184 ASN A N 1
ATOM 1436 C CA . ASN A 1 184 ? 0.04 21.125 -18.344 1 77.62 184 ASN A CA 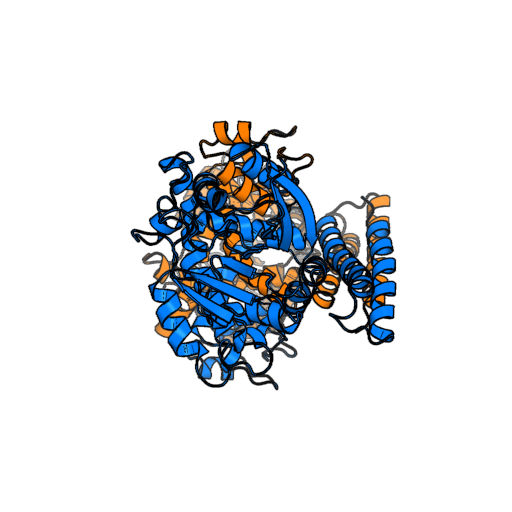1
ATOM 1437 C C . ASN A 1 184 ? -0.587 22.438 -17.891 1 77.62 184 ASN A C 1
ATOM 1439 O O . ASN A 1 184 ? -1.304 23.094 -18.656 1 77.62 184 ASN A O 1
ATOM 1443 N N . LYS A 1 185 ? -0.667 22.641 -16.812 1 68 185 LYS A N 1
ATOM 1444 C CA . LYS A 1 185 ? -1.244 23.875 -16.281 1 68 185 LYS A CA 1
ATOM 1445 C C . LYS A 1 185 ? -0.155 24.875 -15.906 1 68 185 LYS A C 1
ATOM 1447 O O . LYS A 1 185 ? 0.933 24.484 -15.477 1 68 185 LYS A O 1
ATOM 1452 N N . ASP A 1 186 ? -0.453 26.016 -16.609 1 62.59 186 ASP A N 1
ATOM 1453 C CA . ASP A 1 186 ? 0.408 27.125 -16.219 1 62.59 186 ASP A CA 1
ATOM 1454 C C . ASP A 1 186 ? -0.029 27.719 -14.891 1 62.59 186 ASP A C 1
ATOM 1456 O O . ASP A 1 186 ? -1.191 28.094 -14.719 1 62.59 186 ASP A O 1
ATOM 1460 N N . GLY A 1 187 ? 0.668 27.375 -13.773 1 59.44 187 GLY A N 1
ATOM 1461 C CA . GLY A 1 187 ? 0.425 28 -12.492 1 59.44 187 GLY A CA 1
ATOM 1462 C C . GLY A 1 187 ? 0.266 27 -11.359 1 59.44 187 GLY A C 1
ATOM 1463 O O . GLY A 1 187 ? 0.235 25.797 -11.586 1 59.44 187 GLY A O 1
ATOM 1464 N N . SER A 1 188 ? 0.319 27.516 -10.133 1 58.16 188 SER A N 1
ATOM 1465 C CA . SER A 1 188 ? 0.328 26.766 -8.891 1 58.16 188 SER A CA 1
ATOM 1466 C C . SER A 1 188 ? -1.002 26.047 -8.664 1 58.16 188 SER A C 1
ATOM 1468 O O . SER A 1 188 ? -2.043 26.5 -9.148 1 58.16 188 SER A O 1
ATOM 1470 N N . MET A 1 189 ? -0.914 24.828 -8.297 1 61.44 189 MET A N 1
ATOM 1471 C CA . MET A 1 189 ? -2.102 24.062 -7.934 1 61.44 189 MET A CA 1
ATOM 1472 C C . MET A 1 189 ? -2.971 24.828 -6.949 1 61.44 189 MET A C 1
ATOM 1474 O O . MET A 1 189 ? -2.529 25.156 -5.844 1 61.44 189 MET A O 1
ATOM 1478 N N . THR A 1 190 ? -3.9 25.453 -7.391 1 60.12 190 THR A N 1
ATOM 1479 C CA . THR A 1 190 ? -4.789 26.203 -6.512 1 60.12 190 THR A CA 1
ATOM 1480 C C . THR A 1 190 ? -5.996 25.359 -6.113 1 60.12 190 THR A C 1
ATOM 1482 O O . THR A 1 190 ? -6.781 25.766 -5.25 1 60.12 190 THR A O 1
ATOM 1485 N N . ASN A 1 191 ? -6 24.219 -6.707 1 58.09 191 ASN A N 1
ATOM 1486 C CA . ASN A 1 191 ? -7.246 23.484 -6.508 1 58.09 191 ASN A CA 1
ATOM 1487 C C . ASN A 1 191 ? -7.078 22.375 -5.477 1 58.09 191 ASN A C 1
ATOM 1489 O O . ASN A 1 191 ? -6.828 21.219 -5.836 1 58.09 191 ASN A O 1
ATOM 1493 N N . PHE A 1 192 ? -6.797 22.734 -4.262 1 59.44 192 PHE A N 1
ATOM 1494 C CA . PHE A 1 192 ? -6.977 21.672 -3.279 1 59.44 192 PHE A CA 1
ATOM 1495 C C . PHE A 1 192 ? -8.438 21.25 -3.213 1 59.44 192 PHE A C 1
ATOM 1497 O O . PHE A 1 192 ? -9.336 22.047 -3.438 1 59.44 192 PHE A O 1
ATOM 1504 N N . PRO A 1 193 ? -8.539 19.859 -3.012 1 60.84 193 PRO A N 1
ATOM 1505 C CA . PRO A 1 193 ? -9.945 19.438 -2.957 1 60.84 193 PRO A CA 1
ATOM 1506 C C . PRO A 1 193 ? -10.797 20.359 -2.08 1 60.84 193 PRO A C 1
ATOM 1508 O O . PRO A 1 193 ? -10.266 21.109 -1.264 1 60.84 193 PRO A O 1
ATOM 1511 N N . ASP A 1 194 ? -12.109 20.328 -2.188 1 60.09 194 ASP A N 1
ATOM 1512 C CA . ASP A 1 194 ? -13.164 21.203 -1.684 1 60.09 194 ASP A CA 1
ATOM 1513 C C . ASP A 1 194 ? -13.148 21.25 -0.158 1 60.09 194 ASP A C 1
ATOM 1515 O O . ASP A 1 194 ? -12.383 20.531 0.488 1 60.09 194 ASP A O 1
ATOM 1519 N N . GLU A 1 195 ? -13.672 22.203 0.365 1 60.84 195 GLU A N 1
ATOM 1520 C CA . GLU A 1 195 ? -13.867 22.469 1.787 1 60.84 195 GLU A CA 1
ATOM 1521 C C . GLU A 1 195 ? -14.312 21.219 2.527 1 60.84 195 GLU A C 1
ATOM 1523 O O . GLU A 1 195 ? -13.914 20.984 3.672 1 60.84 195 GLU A O 1
ATOM 1528 N N . ALA A 1 196 ? -14.922 20.469 1.8 1 61.28 196 ALA A N 1
ATOM 1529 C CA . ALA A 1 196 ? -15.453 19.25 2.402 1 61.28 196 ALA A CA 1
ATOM 1530 C C . ALA A 1 196 ? -14.336 18.266 2.75 1 61.28 196 ALA A C 1
ATOM 1532 O O . ALA A 1 196 ? -14.414 17.562 3.762 1 61.28 196 ALA A O 1
ATOM 1533 N N . CYS A 1 197 ? -13.297 18.344 2.01 1 65.56 197 CYS A N 1
ATOM 1534 C CA . CYS A 1 197 ? -12.156 17.469 2.26 1 65.56 197 CYS A CA 1
ATOM 1535 C C . CYS A 1 197 ? -11.438 17.859 3.545 1 65.56 197 CYS A C 1
ATOM 1537 O O . CYS A 1 197 ? -11.141 17.016 4.383 1 65.56 197 CYS A O 1
ATOM 1539 N N . PHE A 1 198 ? -11.312 19.109 3.617 1 62.16 198 PHE A N 1
ATOM 1540 C CA . PHE A 1 198 ? -10.609 19.609 4.793 1 62.16 198 PHE A CA 1
ATOM 1541 C C . PHE A 1 198 ? -11.383 19.281 6.062 1 62.16 198 PHE A C 1
ATOM 1543 O O . PHE A 1 198 ? -10.805 18.828 7.051 1 62.16 198 PHE A O 1
ATOM 1550 N N . LYS A 1 199 ? -12.586 19.469 5.996 1 62.22 199 LYS A N 1
ATOM 1551 C CA . LYS A 1 199 ? -13.43 19.203 7.156 1 62.22 199 LYS A CA 1
ATOM 1552 C C . LYS A 1 199 ? -13.406 17.719 7.52 1 62.22 199 LYS A C 1
ATOM 1554 O O . LYS A 1 199 ? -13.484 17.359 8.695 1 62.22 199 LYS A O 1
ATOM 1559 N N . ALA A 1 200 ? -13.227 17.047 6.559 1 61.78 200 ALA A N 1
ATOM 1560 C CA . ALA A 1 200 ? -13.289 15.602 6.773 1 61.78 200 ALA A CA 1
ATOM 1561 C C . ALA A 1 200 ? -12 15.086 7.398 1 61.78 200 ALA A C 1
ATOM 1563 O O . ALA A 1 200 ? -12.008 14.055 8.078 1 61.78 200 ALA A O 1
ATOM 1564 N N . ILE A 1 201 ? -10.977 15.945 7.25 1 62.94 201 ILE A N 1
ATOM 1565 C CA . ILE A 1 201 ? -9.711 15.344 7.66 1 62.94 201 ILE A CA 1
ATOM 1566 C C . ILE A 1 201 ? -9.164 16.062 8.883 1 62.94 201 ILE A C 1
ATOM 1568 O O . ILE A 1 201 ? -8.164 15.641 9.477 1 62.94 201 ILE A O 1
ATOM 1572 N N . MET A 1 202 ? -9.812 17.125 9.266 1 66.62 202 MET A N 1
ATOM 1573 C CA . MET A 1 202 ? -9.336 17.781 10.484 1 66.62 202 MET A CA 1
ATOM 1574 C C . MET A 1 202 ? -9.766 17 11.727 1 66.62 202 MET A C 1
ATOM 1576 O O . MET A 1 202 ? -10.961 16.797 11.953 1 66.62 202 MET A O 1
ATOM 1580 N N . SER A 1 203 ? -8.844 16.562 12.547 1 73.69 203 SER A N 1
ATOM 1581 C CA . SER A 1 203 ? -9.172 15.789 13.75 1 73.69 203 SER A CA 1
ATOM 1582 C C . SER A 1 203 ? -9.641 16.703 14.875 1 73.69 203 SER A C 1
ATOM 1584 O O . SER A 1 203 ? -9.18 17.844 14.992 1 73.69 203 SER A O 1
ATOM 1586 N N . PRO A 1 204 ? -10.555 16.234 15.68 1 74.31 204 PRO A N 1
ATOM 1587 C CA . PRO A 1 204 ? -10.953 16.984 16.875 1 74.31 204 PRO A CA 1
ATOM 1588 C C . PRO A 1 204 ? -9.773 17.359 17.766 1 74.31 204 PRO A C 1
ATOM 1590 O O . PRO A 1 204 ? -9.773 18.422 18.375 1 74.31 204 PRO A O 1
ATOM 1593 N N . ALA A 1 205 ? -8.836 16.531 17.781 1 78.94 205 ALA A N 1
ATOM 1594 C CA . ALA A 1 205 ? -7.645 16.781 18.594 1 78.94 205 ALA A CA 1
ATOM 1595 C C . ALA A 1 205 ? -6.875 18 18.062 1 78.94 205 ALA A C 1
ATOM 1597 O O . ALA A 1 205 ? -6.391 18.812 18.844 1 78.94 205 ALA A O 1
ATOM 1598 N N . ASP A 1 206 ? -6.812 18.094 16.797 1 81.56 206 ASP A N 1
ATOM 1599 C CA . ASP A 1 206 ? -6.113 19.234 16.188 1 81.56 206 ASP A CA 1
ATOM 1600 C C . ASP A 1 206 ? -6.875 20.531 16.422 1 81.56 206 ASP A C 1
ATOM 1602 O O . ASP A 1 206 ? -6.27 21.578 16.672 1 81.56 206 ASP A O 1
ATOM 1606 N N . ALA A 1 207 ? -8.156 20.406 16.359 1 80.81 207 ALA A N 1
ATOM 1607 C CA . ALA A 1 207 ? -8.969 21.578 16.641 1 80.81 207 ALA A CA 1
ATOM 1608 C C . ALA A 1 207 ? -8.781 22.047 18.094 1 80.81 207 ALA A C 1
ATOM 1610 O O . ALA A 1 207 ? -8.602 23.234 18.344 1 80.81 207 ALA A O 1
ATOM 1611 N N . LYS A 1 208 ? -8.859 21.125 18.969 1 87 208 LYS A N 1
ATOM 1612 C CA . LYS A 1 208 ? -8.625 21.453 20.375 1 87 208 LYS A CA 1
ATOM 1613 C C . LYS A 1 208 ? -7.227 22.031 20.594 1 87 208 LYS A C 1
ATOM 1615 O O . LYS A 1 208 ? -7.055 23 21.328 1 87 208 LYS A O 1
ATOM 1620 N N . GLY A 1 209 ? -6.328 21.438 19.969 1 92.69 209 GLY A N 1
ATOM 1621 C CA . GLY A 1 209 ? -4.949 21.891 20.094 1 92.69 209 GLY A CA 1
ATOM 1622 C C . GLY A 1 209 ? -4.73 23.297 19.578 1 92.69 209 GLY A C 1
ATOM 1623 O O . GLY A 1 209 ? -4.012 24.078 20.203 1 92.69 209 GLY A O 1
ATOM 1624 N N . LEU A 1 210 ? -5.352 23.594 18.531 1 92.5 210 LEU A N 1
ATOM 1625 C CA . LEU A 1 210 ? -5.223 24.906 17.938 1 92.5 210 LEU A CA 1
ATOM 1626 C C . LEU A 1 210 ? -5.676 26 18.906 1 92.5 210 LEU A C 1
ATOM 1628 O O . LEU A 1 210 ? -5.051 27.062 19 1 92.5 210 LEU A O 1
ATOM 1632 N N . ALA A 1 211 ? -6.656 25.719 19.656 1 93.56 211 ALA A N 1
ATOM 1633 C CA . ALA A 1 211 ? -7.262 26.688 20.562 1 93.56 211 ALA A CA 1
ATOM 1634 C C . ALA A 1 211 ? -6.555 26.719 21.906 1 93.56 211 ALA A C 1
ATOM 1636 O O . ALA A 1 211 ? -6.707 27.672 22.688 1 93.56 211 ALA A O 1
ATOM 1637 N N . SER A 1 212 ? -5.754 25.766 22.156 1 93.75 212 SER A N 1
ATOM 1638 C CA . SER A 1 212 ? -5.305 25.578 23.531 1 93.75 212 SER A CA 1
ATOM 1639 C C . SER A 1 212 ? -3.828 25.922 23.672 1 93.75 212 SER A C 1
ATOM 1641 O O . SER A 1 212 ? -3.211 25.625 24.703 1 93.75 212 SER A O 1
ATOM 1643 N N . TYR A 1 213 ? -3.229 26.438 22.672 1 96.31 213 TYR A N 1
ATOM 1644 C CA . TYR A 1 213 ? -1.838 26.859 22.812 1 96.31 213 TYR A CA 1
ATOM 1645 C C . TYR A 1 213 ? -1.683 27.859 23.938 1 96.31 213 TYR A C 1
ATOM 1647 O O . TYR A 1 213 ? -2.342 28.906 23.953 1 96.31 213 TYR A O 1
ATOM 1655 N N . PRO A 1 214 ? -0.807 27.625 24.953 1 96 214 PRO A N 1
ATOM 1656 C CA . PRO A 1 214 ? -0.716 28.453 26.156 1 96 214 PRO A CA 1
ATOM 1657 C C . PRO A 1 214 ? -0.385 29.906 25.828 1 96 214 PRO A C 1
ATOM 1659 O O . PRO A 1 214 ? -0.815 30.812 26.547 1 96 214 PRO A O 1
ATOM 1662 N N . LEU A 1 215 ? 0.311 30.109 24.797 1 97.44 215 LEU A N 1
ATOM 1663 C CA . LEU A 1 215 ? 0.737 31.453 24.422 1 97.44 215 LEU A CA 1
ATOM 1664 C C . LEU A 1 215 ? -0.467 32.344 24.156 1 97.44 215 LEU A C 1
ATOM 1666 O O . LEU A 1 215 ? -0.399 33.562 24.359 1 97.44 215 LEU A O 1
ATOM 1670 N N . TRP A 1 216 ? -1.568 31.75 23.703 1 97.81 216 TRP A N 1
ATOM 1671 C CA . TRP A 1 216 ? -2.754 32.562 23.406 1 97.81 216 TRP A CA 1
ATOM 1672 C C . TRP A 1 216 ? -3.24 33.281 24.656 1 97.81 216 TRP A C 1
ATOM 1674 O O . TRP A 1 216 ? -3.562 34.469 24.609 1 97.81 216 TRP A O 1
ATOM 1684 N N . GLN A 1 217 ? -3.264 32.594 25.734 1 96.62 217 GLN A N 1
ATOM 1685 C CA . GLN A 1 217 ? -3.738 33.156 26.984 1 96.62 217 GLN A CA 1
ATOM 1686 C C . GLN A 1 217 ? -2.785 34.25 27.484 1 96.62 217 GLN A C 1
ATOM 1688 O O . GLN A 1 217 ? -3.219 35.25 28.062 1 96.62 217 GLN A O 1
ATOM 1693 N N . GLU A 1 218 ? -1.571 34 27.266 1 97.06 218 GLU A N 1
ATOM 1694 C CA . GLU A 1 218 ? -0.572 35 27.656 1 97.06 218 GLU A CA 1
ATOM 1695 C C . GLU A 1 218 ? -0.755 36.312 26.906 1 97.06 218 GLU A C 1
ATOM 1697 O O . GLU A 1 218 ? -0.504 37.375 27.453 1 97.06 218 GLU A O 1
ATOM 1702 N N . LEU A 1 219 ? -1.207 36.219 25.688 1 97.44 219 LEU A N 1
ATOM 1703 C CA . LEU A 1 219 ? -1.274 37.375 24.812 1 97.44 219 LEU A CA 1
ATOM 1704 C C . LEU A 1 219 ? -2.678 38 24.812 1 97.44 219 LEU A C 1
ATOM 1706 O O . LEU A 1 219 ? -2.908 39.031 24.203 1 97.44 219 LEU A O 1
ATOM 1710 N N . ASP A 1 220 ? -3.564 37.312 25.484 1 98.19 220 ASP A N 1
ATOM 1711 C CA . ASP A 1 220 ? -4.965 37.719 25.484 1 98.19 220 ASP A CA 1
ATOM 1712 C C . ASP A 1 220 ? -5.18 38.969 26.375 1 98.19 220 ASP A C 1
ATOM 1714 O O . ASP A 1 220 ? -5.703 38.844 27.484 1 98.19 220 ASP A O 1
ATOM 1718 N N . LYS A 1 221 ? -4.926 40.094 25.828 1 97.38 221 LYS A N 1
ATOM 1719 C CA . LYS A 1 221 ? -5.074 41.375 26.516 1 97.38 221 LYS A CA 1
ATOM 1720 C C . LYS A 1 221 ? -5.848 42.375 25.656 1 97.38 221 LYS A C 1
ATOM 1722 O O . LYS A 1 221 ? -5.84 42.281 24.422 1 97.38 221 LYS A O 1
ATOM 1727 N N . PRO A 1 222 ? -6.465 43.312 26.359 1 97.5 222 PRO A N 1
ATOM 1728 C CA . PRO A 1 222 ? -7.172 44.344 25.562 1 97.5 222 PRO A CA 1
ATOM 1729 C C . PRO A 1 222 ? -6.254 45.094 24.594 1 97.5 222 PRO A C 1
ATOM 1731 O O . PRO A 1 222 ? -5.152 45.5 24.984 1 97.5 222 PRO A O 1
ATOM 1734 N N . GLY A 1 223 ? -6.707 45.125 23.406 1 97.06 223 GLY A N 1
ATOM 1735 C CA . GLY A 1 223 ? -5.945 45.875 22.406 1 97.06 223 GLY A CA 1
ATOM 1736 C C . GLY A 1 223 ? -5.02 44.969 21.594 1 97.06 223 GLY A C 1
ATOM 1737 O O . GLY A 1 223 ? -4.492 45.375 20.562 1 97.06 223 GLY A O 1
ATOM 1738 N N . ALA A 1 224 ? -4.844 43.75 22.031 1 98.19 224 ALA A N 1
ATOM 1739 C CA . ALA A 1 224 ? -3.955 42.844 21.312 1 98.19 224 ALA A CA 1
ATOM 1740 C C . ALA A 1 224 ? -4.547 42.438 19.969 1 98.19 224 ALA A C 1
ATOM 1742 O O . ALA A 1 224 ? -5.754 42.219 19.859 1 98.19 224 ALA A O 1
ATOM 1743 N N . VAL A 1 225 ? -3.666 42.344 18.938 1 98.62 225 VAL A N 1
ATOM 1744 C CA . VAL A 1 225 ? -4.109 42.062 17.578 1 98.62 225 VAL A CA 1
ATOM 1745 C C . VAL A 1 225 ? -3.428 40.781 17.078 1 98.62 225 VAL A C 1
ATOM 1747 O O . VAL A 1 225 ? -2.217 40.625 17.234 1 98.62 225 VAL A O 1
ATOM 1750 N N . PHE A 1 226 ? -4.227 39.906 16.547 1 98.75 226 PHE A N 1
ATOM 1751 C CA . PHE A 1 226 ? -3.83 38.625 15.961 1 98.75 226 PHE A CA 1
ATOM 1752 C C . PHE A 1 226 ? -4.066 38.656 14.453 1 98.75 226 PHE A C 1
ATOM 1754 O O . PHE A 1 226 ? -5.211 38.688 14 1 98.75 226 PHE A O 1
ATOM 1761 N N . VAL A 1 227 ? -3.008 38.594 13.695 1 98.88 227 VAL A N 1
ATOM 1762 C CA . VAL A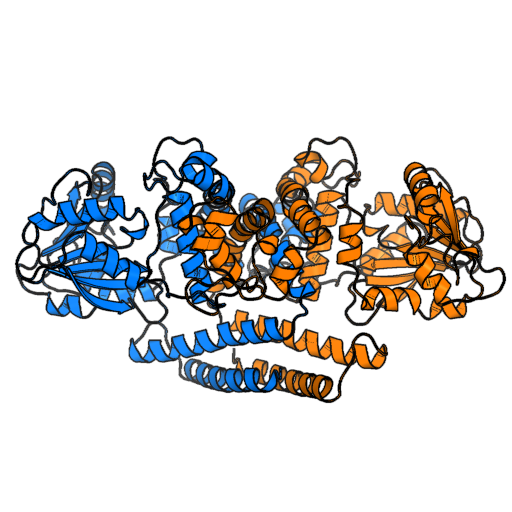 1 227 ? -3.135 38.594 12.242 1 98.88 227 VAL A CA 1
ATOM 1763 C C . VAL A 1 227 ? -2.943 37.156 11.727 1 98.88 227 VAL A C 1
ATOM 1765 O O . VAL A 1 227 ? -1.871 36.562 11.891 1 98.88 227 VAL A O 1
ATOM 1768 N N . ASP A 1 228 ? -3.924 36.594 11.133 1 98.62 228 ASP A N 1
ATOM 1769 C CA . ASP A 1 228 ? -3.918 35.25 10.523 1 98.62 228 ASP A CA 1
ATOM 1770 C C . ASP A 1 228 ? -3.668 35.344 9.023 1 98.62 228 ASP A C 1
ATOM 1772 O O . ASP A 1 228 ? -4.605 35.5 8.234 1 98.62 228 ASP A O 1
ATOM 1776 N N . VAL A 1 229 ? -2.416 35.219 8.664 1 98.44 229 VAL A N 1
ATOM 1777 C CA . VAL A 1 229 ? -2.039 35.375 7.258 1 98.44 229 VAL A CA 1
ATOM 1778 C C . VAL A 1 229 ? -2.297 34.062 6.516 1 98.44 229 VAL A C 1
ATOM 1780 O O . VAL A 1 229 ? -1.792 33 6.91 1 98.44 229 VAL A O 1
ATOM 1783 N N . GLY A 1 230 ? -3.014 34.125 5.434 1 95.31 230 GLY A N 1
ATOM 1784 C CA . GLY A 1 230 ? -3.451 32.906 4.762 1 95.31 230 GLY A CA 1
ATOM 1785 C C . GLY A 1 230 ? -4.516 32.156 5.531 1 95.31 230 GLY A C 1
ATOM 1786 O O . GLY A 1 230 ? -4.512 30.922 5.559 1 95.31 230 GLY A O 1
ATOM 1787 N N . GLY A 1 231 ? -5.379 32.812 6.152 1 93.75 231 GLY A N 1
ATOM 1788 C CA . GLY A 1 231 ? -6.316 32.219 7.098 1 93.75 231 GLY A CA 1
ATOM 1789 C C . GLY A 1 231 ? -7.598 31.75 6.445 1 93.75 231 GLY A C 1
ATOM 1790 O O . GLY A 1 231 ? -8.484 31.219 7.121 1 93.75 231 GLY A O 1
ATOM 1791 N N . ASN A 1 232 ? -7.695 31.953 5.148 1 91.06 232 ASN A N 1
ATOM 1792 C CA . ASN A 1 232 ? -8.852 31.484 4.391 1 91.06 232 ASN A CA 1
ATOM 1793 C C . ASN A 1 232 ? -10.148 32.062 4.938 1 91.06 232 ASN A C 1
ATOM 1795 O O . ASN A 1 232 ? -10.273 33.281 5.09 1 91.06 232 ASN A O 1
ATOM 1799 N N . HIS A 1 233 ? -11.102 31.188 5.355 1 91.38 233 HIS A N 1
ATOM 1800 C CA . HIS A 1 233 ? -12.406 31.672 5.812 1 91.38 233 HIS A CA 1
ATOM 1801 C C . HIS A 1 233 ? -12.367 32.062 7.289 1 91.38 233 HIS A C 1
ATOM 1803 O O . HIS A 1 233 ? -13.352 32.562 7.828 1 91.38 233 HIS A O 1
ATOM 1809 N N . GLY A 1 234 ? -11.328 31.75 7.941 1 92.56 234 GLY A N 1
ATOM 1810 C CA . GLY A 1 234 ? -11.156 32.219 9.305 1 92.56 234 GLY A CA 1
ATOM 1811 C C . GLY A 1 234 ? -11.57 31.203 10.352 1 92.56 234 GLY A C 1
ATOM 1812 O O . GLY A 1 234 ? -11.734 31.547 11.523 1 92.56 234 GLY A O 1
ATOM 1813 N N . TYR A 1 235 ? -11.648 29.953 9.984 1 88.69 235 TYR A N 1
ATOM 1814 C CA . TYR A 1 235 ? -12.094 28.922 10.914 1 88.69 235 TYR A CA 1
ATOM 1815 C C . TYR A 1 235 ? -11.086 28.734 12.047 1 88.69 235 TYR A C 1
ATOM 1817 O O . TYR A 1 235 ? -11.477 28.562 13.203 1 88.69 235 TYR A O 1
ATOM 1825 N N . GLY A 1 236 ? -9.789 28.703 11.695 1 91.25 236 GLY A N 1
ATOM 1826 C CA . GLY A 1 236 ? -8.773 28.609 12.727 1 91.25 236 GLY A CA 1
ATOM 1827 C C . GLY A 1 236 ? -8.805 29.781 13.695 1 91.25 236 GLY A C 1
ATOM 1828 O O . GLY A 1 236 ? -8.711 29.594 14.906 1 91.25 236 GLY A O 1
ATOM 1829 N N . SER A 1 237 ? -9 30.922 13.164 1 95.25 237 SER A N 1
ATOM 1830 C CA . SER A 1 237 ? -9.078 32.125 13.992 1 95.25 237 SER A CA 1
ATOM 1831 C C . SER A 1 237 ? -10.297 32.094 14.914 1 95.25 237 SER A C 1
ATOM 1833 O O . SER A 1 237 ? -10.227 32.5 16.062 1 95.25 237 SER A O 1
ATOM 1835 N N . LEU A 1 238 ? -11.391 31.625 14.359 1 94.75 238 LEU A N 1
ATOM 1836 C CA . LEU A 1 238 ? -12.586 31.516 15.18 1 94.75 238 LEU A CA 1
ATOM 1837 C C . LEU A 1 238 ? -12.352 30.594 16.375 1 94.75 238 LEU A C 1
ATOM 1839 O O . LEU A 1 238 ? -12.766 30.906 17.5 1 94.75 238 LEU A O 1
ATOM 1843 N N . ALA A 1 239 ? -11.711 29.484 16.141 1 92.5 239 ALA A N 1
ATOM 1844 C CA . ALA A 1 239 ? -11.422 28.547 17.203 1 92.5 239 ALA A CA 1
ATOM 1845 C C . ALA A 1 239 ? -10.578 29.188 18.297 1 92.5 239 ALA A C 1
ATOM 1847 O O . ALA A 1 239 ? -10.836 29 19.484 1 92.5 239 ALA A O 1
ATOM 1848 N N . ILE A 1 240 ? -9.594 29.938 17.906 1 96.31 240 ILE A N 1
ATOM 1849 C CA . ILE A 1 240 ? -8.719 30.609 18.875 1 96.31 240 ILE A CA 1
ATOM 1850 C C . ILE A 1 240 ? -9.484 31.75 19.562 1 96.31 240 ILE A C 1
ATOM 1852 O O . ILE A 1 240 ? -9.344 31.953 20.766 1 96.31 240 ILE A O 1
ATOM 1856 N N . ALA A 1 241 ? -10.297 32.438 18.812 1 97.12 241 ALA A N 1
ATOM 1857 C CA . ALA A 1 241 ? -11.086 33.531 19.375 1 97.12 241 ALA A CA 1
ATOM 1858 C C . ALA A 1 241 ? -12.031 33.031 20.469 1 97.12 241 ALA A C 1
ATOM 1860 O O . ALA A 1 241 ? -12.188 33.688 21.5 1 97.12 241 ALA A O 1
ATOM 1861 N N . LYS A 1 242 ? -12.602 31.938 20.203 1 95.5 242 LYS A N 1
ATOM 1862 C CA . LYS A 1 242 ? -13.531 31.375 21.172 1 95.5 242 LYS A CA 1
ATOM 1863 C C . LYS A 1 242 ? -12.805 30.938 22.453 1 95.5 242 LYS A C 1
ATOM 1865 O O . LYS A 1 242 ? -13.406 30.844 23.516 1 95.5 242 LYS A O 1
ATOM 1870 N N . ALA A 1 243 ? -11.562 30.75 22.344 1 95.19 243 ALA A N 1
ATOM 1871 C CA . ALA A 1 243 ? -10.758 30.312 23.5 1 95.19 243 ALA A CA 1
ATOM 1872 C C . ALA A 1 243 ? -10.125 31.516 24.203 1 95.19 243 ALA A C 1
ATOM 1874 O O . ALA A 1 243 ? -9.445 31.359 25.219 1 95.19 243 ALA A O 1
ATOM 1875 N N . THR A 1 244 ? -10.297 32.719 23.672 1 97.25 244 THR A N 1
ATOM 1876 C CA . THR A 1 244 ? -9.734 33.969 24.219 1 97.25 244 THR A CA 1
ATOM 1877 C C . THR A 1 244 ? -10.828 35 24.422 1 97.25 244 THR A C 1
ATOM 1879 O O . THR A 1 244 ? -11.961 34.812 23.969 1 97.25 244 THR A O 1
ATOM 1882 N N . LYS A 1 245 ? -10.422 36.125 25.031 1 97 245 LYS A N 1
ATOM 1883 C CA . LYS A 1 245 ? -11.453 37.094 25.391 1 97 245 LYS A CA 1
ATOM 1884 C C . LYS A 1 245 ? -11.203 38.438 24.719 1 97 245 LYS A C 1
ATOM 1886 O O . LYS A 1 245 ? -12.141 39.156 24.406 1 97 245 LYS A O 1
ATOM 1891 N N . HIS A 1 246 ? -10 38.719 24.438 1 97.75 246 HIS A N 1
ATOM 1892 C CA . HIS A 1 246 ? -9.695 40.125 24.109 1 97.75 246 HIS A CA 1
ATOM 1893 C C . HIS A 1 246 ? -9.062 40.219 22.734 1 97.75 246 HIS A C 1
ATOM 1895 O O . HIS A 1 246 ? -9.242 41.219 22.047 1 97.75 246 HIS A O 1
ATOM 1901 N N . LEU A 1 247 ? -8.336 39.219 22.297 1 98.12 247 LEU A N 1
ATOM 1902 C CA . LEU A 1 247 ? -7.621 39.281 21.016 1 98.12 247 LEU A CA 1
ATOM 1903 C C . LEU A 1 247 ? -8.555 39.656 19.875 1 98.12 247 LEU A C 1
ATOM 1905 O O . LEU A 1 247 ? -9.656 39.125 19.766 1 98.12 247 LEU A O 1
ATOM 1909 N N . ARG A 1 248 ? -8.164 40.594 19.125 1 98.44 248 ARG A N 1
ATOM 1910 C CA . ARG A 1 248 ? -8.82 40.906 17.859 1 98.44 248 ARG A CA 1
ATOM 1911 C C . ARG A 1 248 ? -8.125 40.219 16.688 1 98.44 248 ARG A C 1
ATOM 1913 O O . ARG A 1 248 ? -6.895 40.156 16.625 1 98.44 248 ARG A O 1
ATOM 1920 N N . PHE A 1 249 ? -8.938 39.719 15.75 1 98.69 249 PHE A N 1
ATOM 1921 C CA . PHE A 1 249 ? -8.383 38.875 14.688 1 98.69 249 PHE A CA 1
ATOM 1922 C C . PHE A 1 249 ? -8.555 39.562 13.328 1 98.69 249 PHE A C 1
ATOM 1924 O O . PHE A 1 249 ? -9.648 40 13 1 98.69 249 PHE A O 1
ATOM 1931 N N . VAL A 1 250 ? -7.492 39.656 12.609 1 98.81 250 VAL A N 1
ATOM 1932 C CA . VAL A 1 250 ? -7.504 40.031 11.203 1 98.81 250 VAL A CA 1
ATOM 1933 C C . VAL A 1 250 ? -7.082 38.844 10.344 1 98.81 250 VAL A C 1
ATOM 1935 O O . VAL A 1 250 ? -5.926 38.406 10.391 1 98.81 250 VAL A O 1
ATOM 1938 N N . VAL A 1 251 ? -8.031 38.281 9.586 1 98.56 251 VAL A N 1
ATOM 1939 C CA . VAL A 1 251 ? -7.758 37.156 8.727 1 98.56 251 VAL A CA 1
ATOM 1940 C C . VAL A 1 251 ? -7.473 37.625 7.301 1 98.56 251 VAL A C 1
ATOM 1942 O O . VAL A 1 251 ? -8.336 38.25 6.664 1 98.56 251 VAL A O 1
ATOM 1945 N N . GLU A 1 252 ? -6.305 37.281 6.855 1 98.5 252 GLU A N 1
ATOM 1946 C CA . GLU A 1 252 ? -5.871 37.75 5.543 1 98.5 252 GLU A CA 1
ATOM 1947 C C . GLU A 1 252 ? -5.789 36.594 4.543 1 98.5 252 GLU A C 1
ATOM 1949 O O . GLU A 1 252 ? -5.395 35.469 4.902 1 98.5 252 GLU A O 1
ATOM 1954 N N . ASP A 1 253 ? -6.133 36.844 3.338 1 96.38 253 ASP A N 1
ATOM 1955 C CA . ASP A 1 253 ? -5.922 35.906 2.217 1 96.38 253 ASP A CA 1
ATOM 1956 C C . ASP A 1 253 ? -6.047 36.656 0.883 1 96.38 253 ASP A C 1
ATOM 1958 O O . ASP A 1 253 ? -6.199 37.875 0.853 1 96.38 253 ASP A O 1
ATOM 1962 N N . MET A 1 254 ? -5.914 35.938 -0.182 1 94.56 254 MET A N 1
ATOM 1963 C CA . MET A 1 254 ? -6.039 36.5 -1.521 1 94.56 254 MET A CA 1
ATOM 1964 C C . MET A 1 254 ? -7.367 37.25 -1.677 1 94.56 254 MET A C 1
ATOM 1966 O O . MET A 1 254 ? -8.391 36.812 -1.159 1 94.56 254 MET A O 1
ATOM 1970 N N . PRO A 1 255 ? -7.371 38.281 -2.492 1 94.62 255 PRO A N 1
ATOM 1971 C CA . PRO A 1 255 ? -8.562 39.125 -2.635 1 94.62 255 PRO A CA 1
ATOM 1972 C C . PRO A 1 255 ? -9.797 38.344 -3.059 1 94.62 255 PRO A C 1
ATOM 1974 O O . PRO A 1 255 ? -10.867 38.469 -2.459 1 94.62 255 PRO A O 1
ATOM 1977 N N . ALA A 1 256 ? -9.695 37.5 -4.008 1 91.5 256 ALA A N 1
ATOM 1978 C CA . ALA A 1 256 ? -10.828 36.719 -4.5 1 91.5 256 ALA A CA 1
ATOM 1979 C C . ALA A 1 256 ? -11.375 35.812 -3.412 1 91.5 256 ALA A C 1
ATOM 1981 O O . ALA A 1 256 ? -12.594 35.625 -3.297 1 91.5 256 ALA A O 1
ATOM 1982 N N . LEU A 1 257 ? -10.547 35.219 -2.668 1 91.06 257 LEU A N 1
ATOM 1983 C CA . LEU A 1 257 ? -10.961 34.344 -1.581 1 91.06 257 LEU A CA 1
ATOM 1984 C C . LEU A 1 257 ? -11.664 35.125 -0.477 1 91.06 257 LEU A C 1
ATOM 1986 O O . LEU A 1 257 ? -12.664 34.688 0.079 1 91.06 257 LEU A O 1
ATOM 1990 N N . VAL A 1 258 ? -11.102 36.25 -0.188 1 95.31 258 VAL A N 1
ATOM 1991 C CA . VAL A 1 258 ? -11.68 37.062 0.864 1 95.31 258 VAL A CA 1
ATOM 1992 C C . VAL A 1 258 ? -13.094 37.5 0.478 1 95.31 258 VAL A C 1
ATOM 1994 O O . VAL A 1 258 ? -13.992 37.5 1.322 1 95.31 258 VAL A O 1
ATOM 1997 N N . GLU A 1 259 ? -13.273 37.812 -0.774 1 95.56 259 GLU A N 1
ATOM 1998 C CA . GLU A 1 259 ? -14.602 38.188 -1.257 1 95.56 259 GLU A CA 1
ATOM 1999 C C . GLU A 1 259 ? -15.594 37.062 -1.072 1 95.56 259 GLU A C 1
ATOM 2001 O O . GLU A 1 259 ? -16.703 37.25 -0.571 1 95.56 259 GLU A O 1
ATOM 2006 N N . ARG A 1 260 ? -15.219 35.875 -1.438 1 92.5 260 ARG A N 1
ATOM 2007 C CA . ARG A 1 260 ? -16.062 34.719 -1.276 1 92.5 260 ARG A CA 1
ATOM 2008 C C . ARG A 1 260 ? -16.328 34.438 0.199 1 92.5 260 ARG A C 1
ATOM 2010 O O . ARG A 1 260 ? -17.453 34.094 0.578 1 92.5 260 ARG A O 1
ATOM 2017 N N . ALA A 1 261 ? -15.281 34.531 0.968 1 93.56 261 ALA A N 1
ATOM 2018 C CA . ALA A 1 261 ? -15.398 34.25 2.398 1 93.56 261 ALA A CA 1
ATOM 2019 C C . ALA A 1 261 ? -16.328 35.281 3.078 1 93.56 261 ALA A C 1
ATOM 2021 O O . ALA A 1 261 ? -17.109 34.906 3.949 1 93.56 261 ALA A O 1
ATOM 2022 N N . GLN A 1 262 ? -16.172 36.531 2.684 1 96.44 262 GLN A N 1
ATOM 2023 C CA . GLN A 1 262 ? -17.031 37.562 3.244 1 96.44 262 GLN A CA 1
ATOM 2024 C C . GLN A 1 262 ? -18.516 37.25 3.02 1 96.44 262 GLN A C 1
ATOM 2026 O O . GLN A 1 262 ? -19.328 37.344 3.941 1 96.44 262 GLN A O 1
ATOM 2031 N N . SER A 1 263 ? -18.781 36.844 1.831 1 96.06 263 SER A N 1
ATOM 2032 C CA . SER A 1 263 ? -20.156 36.5 1.469 1 96.06 263 SER A CA 1
ATOM 2033 C C . SER A 1 263 ? -20.641 35.25 2.223 1 96.06 263 SER A C 1
ATOM 2035 O O . SER A 1 263 ? -21.734 35.25 2.781 1 96.06 263 SER A O 1
ATOM 2037 N N . GLN A 1 264 ? -19.906 34.312 2.295 1 93.38 264 GLN A N 1
ATOM 2038 C CA . GLN A 1 264 ? -20.297 33.031 2.877 1 93.38 264 GLN A CA 1
ATOM 2039 C C . GLN A 1 264 ? -20.344 33.094 4.398 1 93.38 264 GLN A C 1
ATOM 2041 O O . GLN A 1 264 ? -21.281 32.594 5.023 1 93.38 264 GLN A O 1
ATOM 2046 N N . GLU A 1 265 ? -19.391 33.75 4.98 1 95.44 265 GLU A N 1
ATOM 2047 C CA . GLU A 1 265 ? -19.219 33.688 6.43 1 95.44 265 GLU A CA 1
ATOM 2048 C C . GLU A 1 265 ? -20.078 34.75 7.125 1 95.44 265 GLU A C 1
ATOM 2050 O O . GLU A 1 265 ? -20.141 34.781 8.352 1 95.44 265 GLU A O 1
ATOM 2055 N N . SER A 1 266 ? -20.766 35.531 6.359 1 96.44 266 SER A N 1
ATOM 2056 C CA . SER A 1 266 ? -21.719 36.469 6.91 1 96.44 266 SER A CA 1
ATOM 2057 C C . SER A 1 266 ? -23.094 35.875 7.059 1 96.44 266 SER A C 1
ATOM 2059 O O . SER A 1 266 ? -23.984 36.438 7.684 1 96.44 266 SER A O 1
ATOM 2061 N N . GLN A 1 267 ? -23.203 34.688 6.516 1 95.75 267 GLN A N 1
ATOM 2062 C CA . GLN A 1 267 ? -24.469 33.969 6.637 1 95.75 267 GLN A CA 1
ATOM 2063 C C . GLN A 1 267 ? -24.578 33.281 7.992 1 95.75 267 GLN A C 1
ATOM 2065 O O . GLN A 1 267 ? -23.578 33.125 8.695 1 95.75 267 GLN A O 1
ATOM 2070 N N . PRO A 1 268 ? -25.906 32.906 8.344 1 94.56 268 PRO A N 1
ATOM 2071 C CA . PRO A 1 268 ? -26.062 32.188 9.602 1 94.56 268 PRO A CA 1
ATOM 2072 C C . PRO A 1 268 ? -25.172 30.953 9.68 1 94.56 268 PRO A C 1
ATOM 2074 O O . PRO A 1 268 ? -25.078 30.188 8.719 1 94.56 268 PRO A O 1
ATOM 2077 N N . GLY A 1 269 ? -24.5 30.938 10.82 1 92.56 269 GLY A N 1
ATOM 2078 C CA . GLY A 1 269 ? -23.594 29.812 11.008 1 92.56 269 GLY A CA 1
ATOM 2079 C C . GLY A 1 269 ? -22.172 30.109 10.562 1 92.56 269 GLY A C 1
ATOM 2080 O O . GLY A 1 269 ? -21.266 29.297 10.758 1 92.56 269 GLY A O 1
ATOM 2081 N N . GLY A 1 270 ? -21.984 31.203 10.008 1 94.06 270 GLY A N 1
ATOM 2082 C CA . GLY A 1 270 ? -20.672 31.594 9.5 1 94.06 270 GLY A CA 1
ATOM 2083 C C . GLY A 1 270 ? -19.766 32.156 10.57 1 94.06 270 GLY A C 1
ATOM 2084 O O . GLY A 1 270 ? -20.203 32.469 11.672 1 94.06 270 GLY A O 1
ATOM 2085 N N . VAL A 1 271 ? -18.5 32.281 10.234 1 95.19 271 VAL A N 1
ATOM 2086 C CA . VAL A 1 271 ? -17.438 32.688 11.125 1 95.19 271 VAL A CA 1
ATOM 2087 C C . VAL A 1 271 ? -17.672 34.125 11.609 1 95.19 271 VAL A C 1
ATOM 2089 O O . VAL A 1 271 ? -17.531 34.406 12.797 1 95.19 271 VAL A O 1
ATOM 2092 N N . LEU A 1 272 ? -18.141 35 10.773 1 97.5 272 LEU A N 1
ATOM 2093 C CA . LEU A 1 272 ? -18.219 36.438 11.047 1 97.5 272 LEU A CA 1
ATOM 2094 C C . LEU A 1 272 ? -19.453 36.781 11.891 1 97.5 272 LEU A C 1
ATOM 2096 O O . LEU A 1 272 ? -19.547 37.844 12.461 1 97.5 272 LEU A O 1
ATOM 2100 N N . VAL A 1 273 ? -20.375 35.781 11.945 1 97.25 273 VAL A N 1
ATOM 2101 C CA . VAL A 1 273 ? -21.609 36.062 12.68 1 97.25 273 VAL A CA 1
ATOM 2102 C C . VAL A 1 273 ? -21.703 35.125 13.891 1 97.25 273 VAL A C 1
ATOM 2104 O O . VAL A 1 273 ? -22.75 35.031 14.516 1 97.25 273 VAL A O 1
ATOM 2107 N N . ASP A 1 274 ? -20.672 34.469 14.117 1 96.19 274 ASP A N 1
ATOM 2108 C CA . ASP A 1 274 ? -20.656 33.625 15.328 1 96.19 274 ASP A CA 1
ATOM 2109 C C . ASP A 1 274 ? -20.984 34.469 16.562 1 96.19 274 ASP A C 1
ATOM 2111 O O . ASP A 1 274 ? -20.406 35.562 16.75 1 96.19 274 ASP A O 1
ATOM 2115 N N . GLY A 1 275 ? -21.797 34.031 17.375 1 96.06 275 GLY A N 1
ATOM 2116 C CA . GLY A 1 275 ? -22.312 34.781 18.516 1 96.06 275 GLY A CA 1
ATOM 2117 C C . GLY A 1 275 ? -21.266 35 19.594 1 96.06 275 GLY A C 1
ATOM 2118 O O . GLY A 1 275 ? -21.328 35.969 20.328 1 96.06 275 GLY A O 1
ATOM 2119 N N . ASP A 1 276 ? -20.359 34.156 19.656 1 95.25 276 ASP A N 1
ATOM 2120 C CA . ASP A 1 276 ? -19.391 34.219 20.75 1 95.25 276 ASP A CA 1
ATOM 2121 C C . ASP A 1 276 ? -18.203 35.125 20.391 1 95.25 276 ASP A C 1
ATOM 2123 O O . ASP A 1 276 ? -17.719 35.875 21.234 1 95.25 276 ASP A O 1
ATOM 2127 N N . ALA A 1 277 ? -17.781 35.031 19.125 1 96.44 277 ALA A N 1
ATOM 2128 C CA . ALA A 1 277 ? -16.5 35.656 18.891 1 96.44 277 ALA A CA 1
ATOM 2129 C C . ALA A 1 277 ? -16.438 36.312 17.5 1 96.44 277 ALA A C 1
ATOM 2131 O O . ALA A 1 277 ? -15.453 36.938 17.141 1 96.44 277 ALA A O 1
ATOM 2132 N N . GLY A 1 278 ? -17.453 36.188 16.719 1 97.19 278 GLY A N 1
ATOM 2133 C CA . GLY A 1 278 ? -17.438 36.688 15.352 1 97.19 278 GLY A CA 1
ATOM 2134 C C . GLY A 1 278 ? -17.141 38.188 15.266 1 97.19 278 GLY A C 1
ATOM 2135 O O . GLY A 1 278 ? -16.5 38.625 14.305 1 97.19 278 GLY A O 1
ATOM 2136 N N . HIS A 1 279 ? -17.562 38.938 16.234 1 97 279 HIS A N 1
ATOM 2137 C CA . HIS A 1 279 ? -17.406 40.406 16.234 1 97 279 HIS A CA 1
ATOM 2138 C C . HIS A 1 279 ? -15.945 40.781 16.375 1 97 279 HIS A C 1
ATOM 2140 O O . HIS A 1 279 ? -15.586 41.938 16.109 1 97 279 HIS A O 1
ATOM 2146 N N . ARG A 1 280 ? -15.148 39.844 16.781 1 98.25 280 ARG A N 1
ATOM 2147 C CA . ARG A 1 280 ? -13.727 40.125 16.953 1 98.25 280 ARG A CA 1
ATOM 2148 C C . ARG A 1 280 ? -12.922 39.719 15.734 1 98.25 280 ARG A C 1
ATOM 2150 O O . ARG A 1 280 ? -11.688 39.812 15.742 1 98.25 280 ARG A O 1
ATOM 2157 N N . ILE A 1 281 ? -13.555 39.25 14.633 1 98.56 281 ILE A N 1
ATOM 2158 C CA . ILE A 1 281 ? -12.859 38.719 13.461 1 98.56 281 ILE A CA 1
ATOM 2159 C C . ILE A 1 281 ? -13.188 39.594 12.242 1 98.56 281 ILE A C 1
ATOM 2161 O O . ILE A 1 281 ? -14.359 39.844 11.961 1 98.56 281 ILE A O 1
ATOM 2165 N N . GLU A 1 282 ? -12.242 40 11.594 1 98.25 282 GLU A N 1
ATOM 2166 C CA . GLU A 1 282 ? -12.414 40.688 10.32 1 98.25 282 GLU A CA 1
ATOM 2167 C C . GLU A 1 282 ? -11.602 40.031 9.211 1 98.25 282 GLU A C 1
ATOM 2169 O O . GLU A 1 282 ? -10.531 39.469 9.469 1 98.25 282 GLU A O 1
ATOM 2174 N N . LEU A 1 283 ? -12.094 40.031 8 1 98.38 283 LEU A N 1
ATOM 2175 C CA . LEU A 1 283 ? -11.406 39.531 6.82 1 98.38 283 LEU A CA 1
ATOM 2176 C C . LEU A 1 283 ? -10.781 40.688 6.023 1 98.38 283 LEU A C 1
ATOM 2178 O O . LEU A 1 283 ? -11.398 41.719 5.852 1 98.38 283 LEU A O 1
ATOM 2182 N N . LYS A 1 284 ? -9.602 40.531 5.609 1 98.25 284 LYS A N 1
ATOM 2183 C CA . LYS A 1 284 ? -8.898 41.562 4.855 1 98.25 284 LYS A CA 1
ATOM 2184 C C . LYS A 1 284 ? -8.125 40.938 3.689 1 98.25 284 LYS A C 1
ATOM 2186 O O . LYS A 1 284 ? -7.449 39.938 3.848 1 98.25 284 LYS A O 1
ATOM 2191 N N . ALA A 1 285 ? -8.203 41.562 2.547 1 98 285 ALA A N 1
ATOM 2192 C CA . ALA A 1 285 ? -7.473 41.094 1.37 1 98 285 ALA A CA 1
ATOM 2193 C C . ALA A 1 285 ? -5.988 41.438 1.475 1 98 285 ALA A C 1
ATOM 2195 O O . ALA A 1 285 ? -5.629 42.594 1.762 1 98 285 ALA A O 1
ATOM 2196 N N . TYR A 1 286 ? -5.148 40.406 1.29 1 97.81 286 TYR A N 1
ATOM 2197 C CA . TYR A 1 286 ? -3.703 40.594 1.254 1 97.81 286 TYR A CA 1
ATOM 2198 C C . TYR A 1 286 ? -3.02 39.375 0.626 1 97.81 286 TYR A C 1
ATOM 2200 O O . TYR A 1 286 ? -3.238 38.25 1.054 1 97.81 286 TYR A O 1
ATOM 2208 N N . ASP A 1 287 ? -2.301 39.688 -0.369 1 96.06 287 ASP A N 1
ATOM 2209 C CA . ASP A 1 287 ? -1.376 38.719 -0.937 1 96.06 287 ASP A CA 1
ATOM 2210 C C . ASP A 1 287 ? 0.003 38.812 -0.291 1 96.06 287 ASP A C 1
ATOM 2212 O O . ASP A 1 287 ? 0.687 39.812 -0.443 1 96.06 287 ASP A O 1
ATOM 2216 N N . MET A 1 288 ? 0.429 37.781 0.324 1 96.19 288 MET A N 1
ATOM 2217 C CA . MET A 1 288 ? 1.647 37.812 1.129 1 96.19 288 MET A CA 1
ATOM 2218 C C . MET A 1 288 ? 2.875 38.031 0.252 1 96.19 288 MET A C 1
ATOM 2220 O O . MET A 1 288 ? 3.967 38.281 0.759 1 96.19 288 MET A O 1
ATOM 2224 N N . PHE A 1 289 ? 2.715 38.031 -1.073 1 95.38 289 PHE A N 1
ATOM 2225 C CA . PHE A 1 289 ? 3.826 38.25 -1.992 1 95.38 289 PHE A CA 1
ATOM 2226 C C . PHE A 1 289 ? 3.732 39.625 -2.637 1 95.38 289 PHE A C 1
ATOM 2228 O O . PHE A 1 289 ? 4.637 40.062 -3.369 1 95.38 289 PHE A O 1
ATOM 2235 N N . SER A 1 290 ? 2.758 40.375 -2.367 1 95.38 290 SER A N 1
ATOM 2236 C CA . SER A 1 290 ? 2.494 41.625 -3.084 1 95.38 290 SER A CA 1
ATOM 2237 C C . SER A 1 290 ? 3.232 42.781 -2.447 1 95.38 290 SER A C 1
ATOM 2239 O O . SER A 1 290 ? 3.232 43.906 -2.988 1 95.38 290 SER A O 1
ATOM 2241 N N . GLY A 1 291 ? 3.814 42.594 -1.359 1 96.56 291 GLY A N 1
ATOM 2242 C CA . GLY A 1 291 ? 4.496 43.688 -0.648 1 96.56 291 GLY A CA 1
ATOM 2243 C C . GLY A 1 291 ? 4.426 43.531 0.86 1 96.56 291 GLY A C 1
ATOM 2244 O O . GLY A 1 291 ? 4.027 42.469 1.369 1 96.56 291 GLY A O 1
ATOM 2245 N N . PRO A 1 292 ? 4.793 44.625 1.466 1 97.81 292 PRO A N 1
ATOM 2246 C CA . PRO A 1 292 ? 4.883 44.531 2.926 1 97.81 292 PRO A CA 1
ATOM 2247 C C . PRO A 1 292 ? 3.531 44.281 3.586 1 97.81 292 PRO A C 1
ATOM 2249 O O . PRO A 1 292 ? 2.494 44.719 3.082 1 97.81 292 PRO A O 1
ATOM 2252 N N . GLN A 1 293 ? 3.574 43.531 4.688 1 98.44 293 GLN A N 1
ATOM 2253 C CA . GLN A 1 293 ? 2.41 43.281 5.531 1 98.44 293 GLN A CA 1
ATOM 2254 C C . GLN A 1 293 ? 1.73 44.594 5.93 1 98.44 293 GLN A C 1
ATOM 2256 O O . GLN A 1 293 ? 2.346 45.438 6.566 1 98.44 293 GLN A O 1
ATOM 2261 N N . PRO A 1 294 ? 0.462 44.656 5.59 1 98.25 294 PRO A N 1
ATOM 2262 C CA . PRO A 1 294 ? -0.214 45.969 5.789 1 98.25 294 PRO A CA 1
ATOM 2263 C C . PRO A 1 294 ? -0.642 46.188 7.238 1 98.25 294 PRO A C 1
ATOM 2265 O O . PRO A 1 294 ? -0.792 47.312 7.672 1 98.25 294 PRO A O 1
ATOM 2268 N N . VAL A 1 295 ? -0.992 45.188 7.949 1 98.56 295 VAL A N 1
ATOM 2269 C CA . VAL A 1 295 ? -1.332 45.312 9.359 1 98.56 295 VAL A CA 1
ATOM 2270 C C . VAL A 1 295 ? -0.056 45.375 10.195 1 98.56 295 VAL A C 1
ATOM 2272 O O . VAL A 1 295 ? 0.561 44.344 10.469 1 98.56 295 VAL A O 1
ATOM 2275 N N . ARG A 1 296 ? 0.21 46.562 10.719 1 98.25 296 ARG A N 1
ATOM 2276 C CA . ARG A 1 296 ? 1.493 46.781 11.375 1 98.25 296 ARG A CA 1
ATOM 2277 C C . ARG A 1 296 ? 1.352 46.688 12.891 1 98.25 296 ARG A C 1
ATOM 2279 O O . ARG A 1 296 ? 0.259 46.875 13.43 1 98.25 296 ARG A O 1
ATOM 2286 N N . GLN A 1 297 ? 2.449 46.281 13.531 1 97.62 297 GLN A N 1
ATOM 2287 C CA . GLN A 1 297 ? 2.629 46.312 14.977 1 97.62 297 GLN A CA 1
ATOM 2288 C C . GLN A 1 297 ? 1.608 45.406 15.68 1 97.62 297 GLN A C 1
ATOM 2290 O O . GLN A 1 297 ? 1.078 45.781 16.734 1 97.62 297 GLN A O 1
ATOM 2295 N N . ALA A 1 298 ? 1.234 44.344 15.031 1 98.38 298 ALA A N 1
ATOM 2296 C CA . ALA A 1 298 ? 0.359 43.375 15.68 1 98.38 298 ALA A CA 1
ATOM 2297 C C . ALA A 1 298 ? 1.119 42.562 16.719 1 98.38 298 ALA A C 1
ATOM 2299 O O . ALA A 1 298 ? 2.352 42.531 16.734 1 98.38 298 ALA A O 1
ATOM 2300 N N . ASP A 1 299 ? 0.383 41.906 17.594 1 98.5 299 ASP A N 1
ATOM 2301 C CA . ASP A 1 299 ? 0.98 41.094 18.656 1 98.5 299 ASP A CA 1
ATOM 2302 C C . ASP A 1 299 ? 1.373 39.719 18.125 1 98.5 299 ASP A C 1
ATOM 2304 O O . ASP A 1 299 ? 2.352 39.125 18.594 1 98.5 299 ASP A O 1
ATOM 2308 N N . VAL A 1 300 ? 0.6 39.219 17.219 1 98.62 300 VAL A N 1
ATOM 2309 C CA . VAL A 1 300 ? 0.854 37.906 16.641 1 98.62 300 VAL A CA 1
ATOM 2310 C C . VAL A 1 300 ? 0.674 37.938 15.125 1 98.62 300 VAL A C 1
ATOM 2312 O O . VAL A 1 300 ? -0.285 38.531 14.633 1 98.62 300 VAL A O 1
ATOM 2315 N N . TYR A 1 301 ? 1.552 37.438 14.453 1 98.81 301 TYR A N 1
ATOM 2316 C CA . TYR A 1 301 ? 1.391 37.031 13.055 1 98.81 301 TYR A CA 1
ATOM 2317 C C . TYR A 1 301 ? 1.414 35.5 12.93 1 98.81 301 TYR A C 1
ATOM 2319 O O . TYR A 1 301 ? 2.432 34.875 13.203 1 98.81 301 TYR A O 1
ATOM 2327 N N . PHE A 1 302 ? 0.293 34.969 12.484 1 98.56 302 PHE A N 1
ATOM 2328 C CA . PHE A 1 302 ? 0.047 33.531 12.508 1 98.56 302 PHE A CA 1
ATOM 2329 C C . PHE A 1 302 ? -0.015 32.969 11.094 1 98.56 302 PHE A C 1
ATOM 2331 O O . PHE A 1 302 ? -0.663 33.562 10.219 1 98.56 302 PHE A O 1
ATOM 2338 N N . PHE A 1 303 ? 0.706 31.906 10.859 1 98.12 303 PHE A N 1
ATOM 2339 C CA . PHE A 1 303 ? 0.712 31.188 9.594 1 98.12 303 PHE A CA 1
ATOM 2340 C C . PHE A 1 303 ? 0.405 29.703 9.812 1 98.12 303 PHE A C 1
ATOM 2342 O O . PHE A 1 303 ? 1.264 28.953 10.273 1 98.12 303 PHE A O 1
ATOM 2349 N N . ARG A 1 304 ? -0.771 29.297 9.461 1 94.94 304 ARG A N 1
ATOM 2350 C CA . ARG A 1 304 ? -1.13 27.891 9.586 1 94.94 304 ARG A CA 1
ATOM 2351 C C . ARG A 1 304 ? -1.206 27.203 8.227 1 94.94 304 ARG A C 1
ATOM 2353 O O . ARG A 1 304 ? -2.02 27.594 7.379 1 94.94 304 ARG A O 1
ATOM 2360 N N . ALA A 1 305 ? -0.368 26.188 8.086 1 91.25 305 ALA A N 1
ATOM 2361 C CA . ALA A 1 305 ? -0.333 25.422 6.844 1 91.25 305 ALA A CA 1
ATOM 2362 C C . ALA A 1 305 ? -0.088 26.328 5.645 1 91.25 305 ALA A C 1
ATOM 2364 O O . ALA A 1 305 ? -0.776 26.234 4.629 1 91.25 305 ALA A O 1
ATOM 2365 N N . VAL A 1 306 ? 0.779 27.266 5.805 1 94.62 306 VAL A N 1
ATOM 2366 C CA . VAL A 1 306 ? 1.082 28.234 4.754 1 94.62 306 VAL A CA 1
ATOM 2367 C C . VAL A 1 306 ? 2.479 27.969 4.199 1 94.62 306 VAL A C 1
ATOM 2369 O O . VAL A 1 306 ? 2.65 27.797 2.99 1 94.62 306 VAL A O 1
ATOM 2372 N N . PHE A 1 307 ? 3.439 27.859 5.102 1 96.06 307 PHE A N 1
ATOM 2373 C CA . PHE A 1 307 ? 4.832 27.812 4.672 1 96.06 307 PHE A CA 1
ATOM 2374 C C . PHE A 1 307 ? 5.133 26.516 3.936 1 96.06 307 PHE A C 1
ATOM 2376 O O . PHE A 1 307 ? 5.984 26.484 3.045 1 96.06 307 PHE A O 1
ATOM 2383 N N . HIS A 1 308 ? 4.469 25.453 4.266 1 93.06 308 HIS A N 1
ATOM 2384 C CA . HIS A 1 308 ? 4.73 24.172 3.619 1 93.06 308 HIS A CA 1
ATOM 2385 C C . HIS A 1 308 ? 4.297 24.188 2.158 1 93.06 308 HIS A C 1
ATOM 2387 O O . HIS A 1 308 ? 4.691 23.328 1.377 1 93.06 308 HIS A O 1
ATOM 2393 N N . ASN A 1 309 ? 3.59 25.188 1.73 1 91.62 309 ASN A N 1
ATOM 2394 C CA . ASN A 1 309 ? 3.15 25.328 0.345 1 91.62 309 ASN A CA 1
ATOM 2395 C C . ASN A 1 309 ? 4.203 26.016 -0.514 1 91.62 309 ASN A C 1
ATOM 2397 O O . ASN A 1 309 ? 4.039 26.141 -1.729 1 91.62 309 ASN A O 1
ATOM 2401 N N . TRP A 1 310 ? 5.277 26.422 0.137 1 94.25 310 TRP A N 1
ATOM 2402 C CA . TRP A 1 310 ? 6.215 27.281 -0.582 1 94.25 310 TRP A CA 1
ATOM 2403 C C . TRP A 1 310 ? 7.648 26.781 -0.404 1 94.25 310 TRP A C 1
ATOM 2405 O O . TRP A 1 310 ? 7.98 26.188 0.622 1 94.25 310 TRP A O 1
ATOM 2415 N N . SER A 1 311 ? 8.461 27.125 -1.423 1 93.56 311 SER A N 1
ATOM 2416 C CA . SER A 1 311 ? 9.891 26.844 -1.351 1 93.56 311 SER A CA 1
ATOM 2417 C C . SER A 1 311 ? 10.578 27.766 -0.341 1 93.56 311 SER A C 1
ATOM 2419 O O . SER A 1 311 ? 9.977 28.719 0.148 1 93.56 311 SER A O 1
ATOM 2421 N N . ASP A 1 312 ? 11.828 27.5 -0.039 1 94.62 312 ASP A N 1
ATOM 2422 C CA . ASP A 1 312 ? 12.578 28.328 0.897 1 94.62 312 ASP A CA 1
ATOM 2423 C C . ASP A 1 312 ? 12.727 29.75 0.37 1 94.62 312 ASP A C 1
ATOM 2425 O O . ASP A 1 312 ? 12.672 30.719 1.139 1 94.62 312 ASP A O 1
ATOM 2429 N N . VAL A 1 313 ? 12.914 29.844 -0.888 1 94.5 313 VAL A N 1
ATOM 2430 C CA . VAL A 1 313 ? 13.07 31.156 -1.502 1 94.5 313 VAL A CA 1
ATOM 2431 C C . VAL A 1 313 ? 11.789 31.984 -1.312 1 94.5 313 VAL A C 1
ATOM 2433 O O . VAL A 1 313 ? 11.852 33.156 -0.942 1 94.5 313 VAL A O 1
ATOM 2436 N N . LYS A 1 314 ? 10.688 31.344 -1.519 1 95.25 314 LYS A N 1
ATOM 2437 C CA . LYS A 1 314 ? 9.414 32.031 -1.381 1 95.25 314 LYS A CA 1
ATOM 2438 C C . LYS A 1 314 ? 9.094 32.312 0.086 1 95.25 314 LYS A C 1
ATOM 2440 O O . LYS A 1 314 ? 8.477 33.344 0.414 1 95.25 314 LYS A O 1
ATOM 2445 N N . CYS A 1 315 ? 9.461 31.422 0.924 1 97.31 315 CYS A N 1
ATOM 2446 C CA . CYS A 1 315 ? 9.273 31.656 2.352 1 97.31 315 CYS A CA 1
ATOM 2447 C C . CYS A 1 315 ? 10.078 32.875 2.82 1 97.31 315 CYS A C 1
ATOM 2449 O O . CYS A 1 315 ? 9.625 33.625 3.668 1 97.31 315 CYS A O 1
ATOM 2451 N N . LYS A 1 316 ? 11.266 33 2.295 1 96.94 316 LYS A N 1
ATOM 2452 C CA . LYS A 1 316 ? 12.078 34.188 2.604 1 96.94 316 LYS A CA 1
ATOM 2453 C C . LYS A 1 316 ? 11.375 35.469 2.176 1 96.94 316 LYS A C 1
ATOM 2455 O O . LYS A 1 316 ? 11.391 36.469 2.902 1 96.94 316 LYS A O 1
ATOM 2460 N N . ASP A 1 317 ? 10.758 35.375 1.011 1 97 317 ASP A N 1
ATOM 2461 C CA . ASP A 1 317 ? 9.992 36.531 0.542 1 97 317 ASP A CA 1
ATOM 2462 C C . ASP A 1 317 ? 8.883 36.875 1.53 1 97 317 ASP A C 1
ATOM 2464 O O . ASP A 1 317 ? 8.68 38.062 1.838 1 97 317 ASP A O 1
ATOM 2468 N N . ILE A 1 318 ? 8.18 35.875 1.985 1 97.75 318 ILE A N 1
ATOM 2469 C CA . ILE A 1 318 ? 7.078 36.094 2.92 1 97.75 318 ILE A CA 1
ATOM 2470 C C . ILE A 1 318 ? 7.602 36.75 4.195 1 97.75 318 ILE A C 1
ATOM 2472 O O . ILE A 1 318 ? 7.02 37.719 4.684 1 97.75 318 ILE A O 1
ATOM 2476 N N . LEU A 1 319 ? 8.688 36.25 4.695 1 97.81 319 LEU A N 1
ATOM 2477 C CA . LEU A 1 319 ? 9.258 36.75 5.949 1 97.81 319 LEU A CA 1
ATOM 2478 C C . LEU A 1 319 ? 9.812 38.156 5.773 1 97.81 319 LEU A C 1
ATOM 2480 O O . LEU A 1 319 ? 9.695 39 6.672 1 97.81 319 LEU A O 1
ATOM 2484 N N . GLN A 1 320 ? 10.414 38.438 4.668 1 97.25 320 GLN A N 1
ATOM 2485 C CA . GLN A 1 320 ? 10.922 39.781 4.383 1 97.25 320 GLN A CA 1
ATOM 2486 C C . GLN A 1 320 ? 9.789 40.781 4.316 1 97.25 320 GLN A C 1
ATOM 2488 O O . GLN A 1 320 ? 9.938 41.906 4.789 1 97.25 320 GLN A O 1
ATOM 2493 N N . ASN A 1 321 ? 8.727 40.375 3.709 1 98 321 ASN A N 1
ATOM 2494 C CA . ASN A 1 321 ? 7.559 41.25 3.615 1 98 321 ASN A CA 1
ATOM 2495 C C . ASN A 1 321 ? 6.922 41.5 4.984 1 98 321 ASN A C 1
ATOM 2497 O O . ASN A 1 321 ? 6.242 42.5 5.191 1 98 321 ASN A O 1
ATOM 2501 N N . LEU A 1 322 ? 7.16 40.594 5.895 1 98.12 322 LEU A N 1
ATOM 2502 C CA . LEU A 1 322 ? 6.582 40.688 7.23 1 98.12 322 LEU A CA 1
ATOM 2503 C C . LEU A 1 322 ? 7.41 41.594 8.125 1 98.12 322 LEU A C 1
ATOM 2505 O O . LEU A 1 322 ? 6.867 42.25 9 1 98.12 322 LEU A O 1
ATOM 2509 N N . MET A 1 323 ? 8.641 41.688 7.969 1 96.62 323 MET A N 1
ATOM 2510 C CA . MET A 1 323 ? 9.617 42.281 8.883 1 96.62 323 MET A CA 1
ATOM 2511 C C . MET A 1 323 ? 9.266 43.719 9.195 1 96.62 323 MET A C 1
ATOM 2513 O O . MET A 1 323 ? 9.281 44.125 10.359 1 96.62 323 MET A O 1
ATOM 2517 N N . PRO A 1 324 ? 8.875 44.5 8.148 1 97.06 324 PRO A N 1
ATOM 2518 C CA . PRO A 1 324 ? 8.586 45.906 8.445 1 97.06 324 PRO A CA 1
ATOM 2519 C C . PRO A 1 324 ? 7.387 46.062 9.375 1 97.06 324 PRO A C 1
ATOM 2521 O O . PRO A 1 324 ? 7.223 47.125 9.984 1 97.06 324 PRO A O 1
ATOM 2524 N N . ALA A 1 325 ? 6.586 45.094 9.469 1 97.94 325 ALA A N 1
ATOM 2525 C CA . ALA A 1 325 ? 5.348 45.219 10.242 1 97.94 325 ALA A CA 1
ATOM 2526 C C . ALA A 1 325 ? 5.578 44.844 11.703 1 97.94 325 ALA A C 1
ATOM 2528 O O . ALA A 1 325 ? 4.734 45.125 12.562 1 97.94 325 ALA A O 1
ATOM 2529 N N . LEU A 1 326 ? 6.668 44.281 12.008 1 97.38 326 LEU A N 1
ATOM 2530 C CA . LEU A 1 326 ? 6.922 43.75 13.344 1 97.38 326 LEU A CA 1
ATOM 2531 C C . LEU A 1 326 ? 7.262 44.875 14.312 1 97.38 326 LEU A C 1
ATOM 2533 O O . LEU A 1 326 ? 7.961 45.844 13.945 1 97.38 326 LEU A O 1
ATOM 2537 N N . LYS A 1 327 ? 6.738 44.844 15.492 1 96.38 327 LYS A N 1
ATOM 2538 C CA . LYS A 1 327 ? 7.152 45.656 16.625 1 96.38 327 LYS A CA 1
ATOM 2539 C C . LYS A 1 327 ? 7.918 44.844 17.656 1 96.38 327 LYS A C 1
ATOM 2541 O O . LYS A 1 327 ? 7.996 43.625 17.547 1 96.38 327 LYS A O 1
ATOM 2546 N N . ALA A 1 328 ? 8.453 45.594 18.688 1 94.31 328 ALA A N 1
ATOM 2547 C CA . ALA A 1 328 ? 9.023 44.875 19.812 1 94.31 328 ALA A CA 1
ATOM 2548 C C . ALA A 1 328 ? 7.961 44.031 20.516 1 94.31 328 ALA A C 1
ATOM 2550 O O . ALA A 1 328 ? 6.887 44.531 20.859 1 94.31 328 ALA A O 1
ATOM 2551 N N . GLY A 1 329 ? 8.266 42.781 20.578 1 94.44 329 GLY A N 1
ATOM 2552 C CA . GLY A 1 329 ? 7.336 41.906 21.281 1 94.44 329 GLY A CA 1
ATOM 2553 C C . GLY A 1 329 ? 6.426 41.125 20.344 1 94.44 329 GLY A C 1
ATOM 2554 O O . GLY A 1 329 ? 5.723 40.219 20.781 1 94.44 329 GLY A O 1
ATOM 2555 N N . SER A 1 330 ? 6.414 41.469 19.062 1 97.31 330 SER A N 1
ATOM 2556 C CA . SER A 1 330 ? 5.641 40.688 18.109 1 97.31 330 SER A CA 1
ATOM 2557 C C . SER A 1 330 ? 6.062 39.219 18.109 1 97.31 330 SER A C 1
ATOM 2559 O O . SER A 1 330 ? 7.25 38.906 18.234 1 97.31 330 SER A O 1
ATOM 2561 N N . ARG A 1 331 ? 5.023 38.375 18 1 98.19 331 ARG A N 1
ATOM 2562 C CA . ARG A 1 331 ? 5.27 36.938 17.875 1 98.19 331 ARG A CA 1
ATOM 2563 C C . ARG A 1 331 ? 4.898 36.438 16.484 1 98.19 331 ARG A C 1
ATOM 2565 O O . ARG A 1 331 ? 3.859 36.812 15.938 1 98.19 331 ARG A O 1
ATOM 2572 N N . ILE A 1 332 ? 5.773 35.688 15.945 1 98.62 332 ILE A N 1
ATOM 2573 C CA . ILE A 1 332 ? 5.465 34.938 14.734 1 98.62 332 ILE A CA 1
ATOM 2574 C C . ILE A 1 332 ? 5.191 33.5 15.086 1 98.62 332 ILE A C 1
ATOM 2576 O O . ILE A 1 332 ? 6.059 32.812 15.633 1 98.62 332 ILE A O 1
ATOM 2580 N N . ILE A 1 333 ? 4.02 33.031 14.805 1 98.75 333 ILE A N 1
ATOM 2581 C CA . ILE A 1 333 ? 3.646 31.656 15.109 1 98.75 333 ILE A CA 1
ATOM 2582 C C . ILE A 1 333 ? 3.303 30.922 13.812 1 98.75 333 ILE A C 1
ATOM 2584 O O . ILE A 1 333 ? 2.354 31.281 13.117 1 98.75 333 ILE A O 1
ATOM 2588 N N . ILE A 1 334 ? 4.043 29.922 13.555 1 98.5 334 ILE A N 1
ATOM 2589 C CA . ILE A 1 334 ? 3.787 29.047 12.414 1 98.5 334 ILE A CA 1
ATOM 2590 C C . ILE A 1 334 ? 3.254 27.703 12.898 1 98.5 334 ILE A C 1
ATOM 2592 O O . ILE A 1 334 ? 3.795 27.109 13.844 1 98.5 334 ILE A O 1
ATOM 2596 N N . CYS A 1 335 ? 2.146 27.297 12.336 1 96.69 335 CYS A N 1
ATOM 2597 C CA . CYS A 1 335 ? 1.597 25.969 12.617 1 96.69 335 CYS A CA 1
ATOM 2598 C C . CYS A 1 335 ? 1.739 25.047 11.414 1 96.69 335 CYS A C 1
ATOM 2600 O O . CYS A 1 335 ? 0.872 25.031 10.539 1 96.69 335 CYS A O 1
ATOM 2602 N N . ASP A 1 336 ? 2.768 24.281 11.352 1 95.69 336 ASP A N 1
ATOM 2603 C CA . ASP A 1 336 ? 3.105 23.359 10.266 1 95.69 336 ASP A CA 1
ATOM 2604 C C . ASP A 1 336 ? 3.74 22.078 10.812 1 95.69 336 ASP A C 1
ATOM 2606 O O . ASP A 1 336 ? 4.027 21.984 12.008 1 95.69 336 ASP A O 1
ATOM 2610 N N . MET A 1 337 ? 3.895 21.188 9.938 1 95.19 337 MET A N 1
ATOM 2611 C CA . MET A 1 337 ? 4.559 19.938 10.312 1 95.19 337 MET A CA 1
ATOM 2612 C C . MET A 1 337 ? 6.051 20.156 10.523 1 95.19 337 MET A C 1
ATOM 2614 O O . MET A 1 337 ? 6.68 20.922 9.789 1 95.19 337 MET A O 1
ATOM 2618 N N . VAL A 1 338 ? 6.578 19.594 11.539 1 96.62 338 VAL A N 1
ATOM 2619 C CA . VAL A 1 338 ? 8.023 19.562 11.75 1 96.62 338 VAL A CA 1
ATOM 2620 C C . VAL A 1 338 ? 8.547 18.141 11.594 1 96.62 338 VAL A C 1
ATOM 2622 O O . VAL A 1 338 ? 8.211 17.266 12.383 1 96.62 338 VAL A O 1
ATOM 2625 N N . LEU A 1 339 ? 9.367 17.922 10.633 1 96.12 339 LEU A N 1
ATOM 2626 C CA . LEU A 1 339 ? 9.844 16.594 10.289 1 96.12 339 LEU A CA 1
ATOM 2627 C C . LEU A 1 339 ? 10.969 16.156 11.234 1 96.12 339 LEU A C 1
ATOM 2629 O O . LEU A 1 339 ? 11.812 16.984 11.609 1 96.12 339 LEU A O 1
ATOM 2633 N N . PRO A 1 340 ? 10.992 14.891 11.57 1 93.5 340 PRO A N 1
ATOM 2634 C CA . PRO A 1 340 ? 12.211 14.375 12.203 1 93.5 340 PRO A CA 1
ATOM 2635 C C . PRO A 1 340 ? 13.43 14.445 11.281 1 93.5 340 PRO A C 1
ATOM 2637 O O . PRO A 1 340 ? 13.289 14.367 10.055 1 93.5 340 PRO A O 1
ATOM 2640 N N . GLU A 1 341 ? 14.562 14.539 11.898 1 93.06 341 GLU A N 1
ATOM 2641 C CA . GLU A 1 341 ? 15.797 14.664 11.125 1 93.06 341 GLU A CA 1
ATOM 2642 C C . GLU A 1 341 ? 16.109 13.383 10.367 1 93.06 341 GLU A C 1
ATOM 2644 O O . GLU A 1 341 ? 16.719 13.414 9.297 1 93.06 341 GLU A O 1
ATOM 2649 N N . ARG A 1 342 ? 15.734 12.336 10.977 1 92.75 342 ARG A N 1
ATOM 2650 C CA . ARG A 1 342 ? 15.969 11.023 10.383 1 92.75 342 ARG A CA 1
ATOM 2651 C C . ARG A 1 342 ? 14.648 10.312 10.094 1 92.75 342 ARG A C 1
ATOM 2653 O O . ARG A 1 342 ? 13.633 10.594 10.734 1 92.75 342 ARG A O 1
ATOM 2660 N N . CYS A 1 343 ? 14.711 9.492 9.078 1 94.69 343 CYS A N 1
ATOM 2661 C CA . CYS A 1 343 ? 13.516 8.75 8.703 1 94.69 343 CYS A CA 1
ATOM 2662 C C . CYS A 1 343 ? 13.594 7.309 9.195 1 94.69 343 CYS A C 1
ATOM 2664 O O . CYS A 1 343 ? 14.648 6.68 9.125 1 94.69 343 CYS A O 1
ATOM 2666 N N . GLU A 1 344 ? 12.578 6.879 9.781 1 93.81 344 GLU A N 1
ATOM 2667 C CA . GLU A 1 344 ? 12.469 5.504 10.258 1 93.81 344 GLU A CA 1
ATOM 2668 C C . GLU A 1 344 ? 11.086 4.93 9.953 1 93.81 344 GLU A C 1
ATOM 2670 O O . GLU A 1 344 ? 10.18 5.656 9.531 1 93.81 344 GLU A O 1
ATOM 2675 N N . VAL A 1 345 ? 10.984 3.615 10.133 1 93.69 345 VAL A N 1
ATOM 2676 C CA . VAL A 1 345 ? 9.695 2.955 9.945 1 93.69 345 VAL A CA 1
ATOM 2677 C C . VAL A 1 345 ? 8.789 3.229 11.148 1 93.69 345 VAL A C 1
ATOM 2679 O O . VAL A 1 345 ? 8.93 2.588 12.188 1 93.69 345 VAL A O 1
ATOM 2682 N N . ALA A 1 346 ? 7.883 4.125 10.945 1 92.88 346 ALA A N 1
ATOM 2683 C CA . ALA A 1 346 ? 6.895 4.52 11.953 1 92.88 346 ALA A CA 1
ATOM 2684 C C . ALA A 1 346 ? 5.656 5.125 11.297 1 92.88 346 ALA A C 1
ATOM 2686 O O . ALA A 1 346 ? 5.75 5.746 10.234 1 92.88 346 ALA A O 1
ATOM 2687 N N . ASP A 1 347 ? 4.578 4.922 11.922 1 89.75 347 ASP A N 1
ATOM 2688 C CA . ASP A 1 347 ? 3.316 5.414 11.383 1 89.75 347 ASP A CA 1
ATOM 2689 C C . ASP A 1 347 ? 3.355 6.93 11.188 1 89.75 347 ASP A C 1
ATOM 2691 O O . ASP A 1 347 ? 2.922 7.445 10.156 1 89.75 347 ASP A O 1
ATOM 2695 N N . GLU A 1 348 ? 3.834 7.602 12.188 1 87.88 348 GLU A N 1
ATOM 2696 C CA . GLU A 1 348 ? 3.914 9.055 12.109 1 87.88 348 GLU A CA 1
ATOM 2697 C C . GLU A 1 348 ? 4.812 9.508 10.961 1 87.88 348 GLU A C 1
ATOM 2699 O O . GLU A 1 348 ? 4.527 10.5 10.297 1 87.88 348 GLU A O 1
ATOM 2704 N N . GLN A 1 349 ? 5.859 8.781 10.742 1 91.5 349 GLN A N 1
ATOM 2705 C CA . GLN A 1 349 ? 6.789 9.125 9.672 1 91.5 349 GLN A CA 1
ATOM 2706 C C . GLN A 1 349 ? 6.184 8.836 8.305 1 91.5 349 GLN A C 1
ATOM 2708 O O . GLN A 1 349 ? 6.434 9.57 7.344 1 91.5 349 GLN A O 1
ATOM 2713 N N . HIS A 1 350 ? 5.41 7.836 8.273 1 91.19 350 HIS A N 1
ATOM 2714 C CA . HIS A 1 350 ? 4.73 7.555 7.016 1 91.19 350 HIS A CA 1
ATOM 2715 C C . HIS A 1 350 ? 3.859 8.734 6.586 1 91.19 350 HIS A C 1
ATOM 2717 O O . HIS A 1 350 ? 3.938 9.18 5.441 1 91.19 350 HIS A O 1
ATOM 2723 N N . TYR A 1 351 ? 3.17 9.234 7.473 1 89.88 351 TYR A N 1
ATOM 2724 C CA . TYR A 1 351 ? 2.285 10.359 7.176 1 89.88 351 TYR A CA 1
ATOM 2725 C C . TYR A 1 351 ? 3.086 11.602 6.809 1 89.88 351 TYR A C 1
ATOM 2727 O O . TYR A 1 351 ? 2.826 12.234 5.781 1 89.88 351 TYR A O 1
ATOM 2735 N N . SER A 1 352 ? 3.986 11.938 7.625 1 93.19 352 SER A N 1
ATOM 2736 C CA . SER A 1 352 ? 4.699 13.195 7.465 1 93.19 352 SER A CA 1
ATOM 2737 C C . SER A 1 352 ? 5.566 13.188 6.211 1 93.19 352 SER A C 1
ATOM 2739 O O . SER A 1 352 ? 5.645 14.195 5.496 1 93.19 352 SER A O 1
ATOM 2741 N N . ARG A 1 353 ? 6.145 12.078 5.918 1 95.38 353 ARG A N 1
ATOM 2742 C CA . ARG A 1 353 ? 7.031 12.008 4.758 1 95.38 353 ARG A CA 1
ATOM 2743 C C . ARG A 1 353 ? 6.234 11.984 3.461 1 95.38 353 ARG A C 1
ATOM 2745 O O . ARG A 1 353 ? 6.676 12.516 2.441 1 95.38 353 ARG A O 1
ATOM 2752 N N . ILE A 1 354 ? 5.113 11.383 3.518 1 94.31 354 ILE A N 1
ATOM 2753 C CA . ILE A 1 354 ? 4.227 11.422 2.359 1 94.31 354 ILE A CA 1
ATOM 2754 C C . ILE A 1 354 ? 3.74 12.852 2.133 1 94.31 354 ILE A C 1
ATOM 2756 O O . ILE A 1 354 ? 3.637 13.305 0.989 1 94.31 354 ILE A O 1
ATOM 2760 N N . SER A 1 355 ? 3.41 13.484 3.225 1 92.88 355 SER A N 1
ATOM 2761 C CA . SER A 1 355 ? 3.031 14.891 3.113 1 92.88 355 SER A CA 1
ATOM 2762 C C . SER A 1 355 ? 4.145 15.719 2.479 1 92.88 355 SER A C 1
ATOM 2764 O O . SER A 1 355 ? 3.891 16.547 1.601 1 92.88 355 SER A O 1
ATOM 2766 N N . ASP A 1 356 ? 5.309 15.461 2.912 1 95.88 356 ASP A N 1
ATOM 2767 C CA . ASP A 1 356 ? 6.469 16.172 2.375 1 95.88 356 ASP A CA 1
ATOM 2768 C C . ASP A 1 356 ? 6.625 15.914 0.878 1 95.88 356 ASP A C 1
ATOM 2770 O O . ASP A 1 356 ? 6.82 16.844 0.099 1 95.88 356 ASP A O 1
ATOM 2774 N N . LEU A 1 357 ? 6.469 14.703 0.486 1 96.31 357 LEU A N 1
ATOM 2775 C CA . LEU A 1 357 ? 6.57 14.336 -0.921 1 96.31 357 LEU A CA 1
ATOM 2776 C C . LEU A 1 357 ? 5.453 14.977 -1.734 1 96.31 357 LEU A C 1
ATOM 2778 O O . LEU A 1 357 ? 5.684 15.445 -2.854 1 96.31 357 LEU A O 1
ATOM 2782 N N . THR A 1 358 ? 4.324 15 -1.191 1 94.06 358 THR A N 1
ATOM 2783 C CA . THR A 1 358 ? 3.16 15.578 -1.855 1 94.06 358 THR A CA 1
ATOM 2784 C C . THR A 1 358 ? 3.344 17.078 -2.07 1 94.06 358 THR A C 1
ATOM 2786 O O . THR A 1 358 ? 3.092 17.594 -3.162 1 94.06 358 THR A O 1
ATOM 2789 N N . MET A 1 359 ? 3.812 17.75 -1.074 1 93.5 359 MET A N 1
ATOM 2790 C CA . MET A 1 359 ? 4.02 19.203 -1.193 1 93.5 359 MET A CA 1
ATOM 2791 C C . MET A 1 359 ? 5.066 19.516 -2.256 1 93.5 359 MET A C 1
ATOM 2793 O O . MET A 1 359 ? 4.949 20.5 -2.979 1 93.5 359 MET A O 1
ATOM 2797 N N . PHE A 1 360 ? 6 18.672 -2.279 1 94.12 360 PHE A N 1
ATOM 2798 C CA . PHE A 1 360 ? 7.035 18.859 -3.285 1 94.12 360 PHE A CA 1
ATOM 2799 C C . PHE A 1 360 ? 6.477 18.656 -4.688 1 94.12 360 PHE A C 1
ATOM 2801 O O . PHE A 1 360 ? 6.711 19.484 -5.582 1 94.12 360 PHE A O 1
ATOM 2808 N N . ALA A 1 361 ? 5.75 17.625 -4.867 1 93.88 361 ALA A N 1
ATOM 2809 C CA . ALA A 1 361 ? 5.199 17.297 -6.176 1 93.88 361 ALA A CA 1
ATOM 2810 C C . ALA A 1 361 ? 4.199 18.344 -6.645 1 93.88 361 ALA A C 1
ATOM 2812 O O . ALA A 1 361 ? 4.195 18.719 -7.82 1 93.88 361 ALA A O 1
ATOM 2813 N N . LEU A 1 362 ? 3.418 18.828 -5.727 1 91.38 362 LEU A N 1
ATOM 2814 C CA . LEU A 1 362 ? 2.311 19.703 -6.105 1 91.38 362 LEU A CA 1
ATOM 2815 C C . LEU A 1 362 ? 2.771 21.156 -6.199 1 91.38 362 LEU A C 1
ATOM 2817 O O . LEU A 1 362 ? 2.295 21.906 -7.051 1 91.38 362 LEU A O 1
ATOM 2821 N N . HIS A 1 363 ? 3.764 21.5 -5.297 1 90.69 363 HIS A N 1
ATOM 2822 C CA . HIS A 1 363 ? 3.986 22.922 -5.125 1 90.69 363 HIS A CA 1
ATOM 2823 C C . HIS A 1 363 ? 5.469 23.266 -5.234 1 90.69 363 HIS A C 1
ATOM 2825 O O . HIS A 1 363 ? 5.855 24.422 -5.062 1 90.69 363 HIS A O 1
ATOM 2831 N N . ASN A 1 364 ? 6.285 22.297 -5.535 1 92.56 364 ASN A N 1
ATOM 2832 C CA . ASN A 1 364 ? 7.723 22.516 -5.453 1 92.56 364 ASN A CA 1
ATOM 2833 C C . ASN A 1 364 ? 8.117 23.125 -4.105 1 92.56 364 ASN A C 1
ATOM 2835 O O . ASN A 1 364 ? 8.922 24.047 -4.047 1 92.56 364 ASN A O 1
ATOM 2839 N N . ALA A 1 365 ? 7.445 22.656 -3.109 1 93.88 365 ALA A N 1
ATOM 2840 C CA . ALA A 1 365 ? 7.605 23.094 -1.727 1 93.88 365 ALA A CA 1
ATOM 2841 C C . ALA A 1 365 ? 8.086 21.953 -0.841 1 93.88 365 ALA A C 1
ATOM 2843 O O . ALA A 1 365 ? 8.742 21.031 -1.319 1 93.88 365 ALA A O 1
ATOM 2844 N N . CYS A 1 366 ? 7.93 22.109 0.498 1 93.62 366 CYS A N 1
ATOM 2845 C CA . CYS A 1 366 ? 8.43 21.062 1.37 1 93.62 366 CYS A CA 1
ATOM 2846 C C . CYS A 1 366 ? 7.953 21.266 2.803 1 93.62 366 CYS A C 1
ATOM 2848 O O . CYS A 1 366 ? 7.602 22.375 3.191 1 93.62 366 CYS A O 1
ATOM 2850 N N . GLU A 1 367 ? 7.902 20.172 3.49 1 96.44 367 GLU A N 1
ATOM 2851 C CA . GLU A 1 367 ? 7.926 20.219 4.949 1 96.44 367 GLU A CA 1
ATOM 2852 C C . GLU A 1 367 ? 9.352 20.375 5.473 1 96.44 367 GLU A C 1
ATOM 2854 O O . GLU A 1 367 ? 10.312 20.094 4.758 1 96.44 367 GLU A O 1
ATOM 2859 N N . ARG A 1 368 ? 9.422 20.828 6.695 1 97.25 368 ARG A N 1
ATOM 2860 C CA . ARG A 1 368 ? 10.75 21.172 7.172 1 97.25 368 ARG A CA 1
ATOM 2861 C C . ARG A 1 368 ? 11.031 20.547 8.539 1 97.25 368 ARG A C 1
ATOM 2863 O O . ARG A 1 368 ? 10.117 20.406 9.352 1 97.25 368 ARG A O 1
ATOM 2870 N N . SER A 1 369 ? 12.312 20.156 8.742 1 95.88 369 SER A N 1
ATOM 2871 C CA . SER A 1 369 ? 12.773 19.75 10.07 1 95.88 369 SER A CA 1
ATOM 2872 C C . SER A 1 369 ? 13.047 20.953 10.953 1 95.88 369 SER A C 1
ATOM 2874 O O . SER A 1 369 ? 13 22.094 10.484 1 95.88 369 SER A O 1
ATOM 2876 N N . ALA A 1 370 ? 13.312 20.656 12.234 1 96.94 370 ALA A N 1
ATOM 2877 C CA . ALA A 1 370 ? 13.648 21.734 13.164 1 96.94 370 ALA A CA 1
ATOM 2878 C C . ALA A 1 370 ? 14.883 22.5 12.695 1 96.94 370 ALA A C 1
ATOM 2880 O O . ALA A 1 370 ? 14.914 23.734 12.75 1 96.94 370 ALA A O 1
ATOM 2881 N N . GLN A 1 371 ? 15.812 21.797 12.188 1 96 371 GLN A N 1
ATOM 2882 C CA . GLN A 1 371 ? 17.047 22.422 11.719 1 96 371 GLN A CA 1
ATOM 2883 C C . GLN A 1 371 ? 16.797 23.266 10.477 1 96 371 GLN A C 1
ATOM 2885 O O . GLN A 1 371 ? 17.359 24.344 10.336 1 96 371 GLN A O 1
ATOM 2890 N N . GLU A 1 372 ? 15.961 22.766 9.648 1 95.94 372 GLU A N 1
ATOM 2891 C CA . GLU A 1 372 ? 15.656 23.516 8.422 1 95.94 372 GLU A CA 1
ATOM 2892 C C . GLU A 1 372 ? 14.867 24.781 8.727 1 95.94 372 GLU A C 1
ATOM 2894 O O . GLU A 1 372 ? 15.055 25.812 8.078 1 95.94 372 GLU A O 1
ATOM 2899 N N . TRP A 1 373 ? 13.961 24.703 9.68 1 97.62 373 TRP A N 1
ATOM 2900 C CA . TRP A 1 373 ? 13.25 25.891 10.125 1 97.62 373 TRP A CA 1
ATOM 2901 C C . TRP A 1 373 ? 14.227 26.938 10.664 1 97.62 373 TRP A C 1
ATOM 2903 O O . TRP A 1 373 ? 14.141 28.109 10.312 1 97.62 373 TRP A O 1
ATOM 2913 N N . LYS A 1 374 ? 15.086 26.516 11.477 1 97.19 374 LYS A N 1
ATOM 2914 C CA . LYS A 1 374 ? 16.094 27.422 12.047 1 97.19 374 LYS A CA 1
ATOM 2915 C C . LYS A 1 374 ? 16.922 28.078 10.945 1 97.19 374 LYS A C 1
ATOM 2917 O O . LYS A 1 374 ? 17.172 29.281 10.977 1 97.19 374 LYS A O 1
ATOM 2922 N N . ALA A 1 375 ? 17.344 27.281 10.039 1 96.56 375 ALA A N 1
ATOM 2923 C CA . ALA A 1 375 ? 18.141 27.797 8.922 1 96.56 375 ALA A CA 1
ATOM 2924 C C . ALA A 1 375 ? 17.359 28.812 8.109 1 96.56 375 ALA A C 1
ATOM 2926 O O . ALA A 1 375 ? 17.906 29.844 7.691 1 96.56 375 ALA A O 1
ATOM 2927 N N . LEU A 1 376 ? 16.125 28.5 7.844 1 97.12 376 LEU A N 1
ATOM 2928 C CA . LEU A 1 376 ? 15.273 29.391 7.066 1 97.12 376 LEU A CA 1
ATOM 2929 C C . LEU A 1 376 ? 15.195 30.766 7.715 1 97.12 376 LEU A C 1
ATOM 2931 O O . LEU A 1 376 ? 15.414 31.781 7.051 1 97.12 376 LEU A O 1
ATOM 2935 N N . PHE A 1 377 ? 14.977 30.875 8.969 1 97.31 377 PHE A N 1
ATOM 2936 C CA . PHE A 1 377 ? 14.82 32.156 9.672 1 97.31 377 PHE A CA 1
ATOM 2937 C C . PHE A 1 377 ? 16.156 32.875 9.766 1 97.31 377 PHE A C 1
ATOM 2939 O O . PHE A 1 377 ? 16.219 34.094 9.578 1 97.31 377 PHE A O 1
ATOM 2946 N N . THR A 1 378 ? 17.203 32.125 9.977 1 95.94 378 THR A N 1
ATOM 2947 C CA . THR A 1 378 ? 18.531 32.688 10.102 1 95.94 378 THR A CA 1
ATOM 2948 C C . THR A 1 378 ? 18.953 33.344 8.797 1 95.94 378 THR A C 1
ATOM 2950 O O . THR A 1 378 ? 19.609 34.406 8.805 1 95.94 378 THR A O 1
ATOM 2953 N N . THR A 1 379 ? 18.625 32.75 7.75 1 95.56 379 THR A N 1
ATOM 2954 C CA . THR A 1 379 ? 19 33.281 6.441 1 95.56 379 THR A CA 1
ATOM 2955 C C . THR A 1 379 ? 18.297 34.594 6.145 1 95.56 379 THR A C 1
ATOM 2957 O O . THR A 1 379 ? 18.812 35.438 5.41 1 95.56 379 THR A O 1
ATOM 2960 N N . VAL A 1 380 ? 17.172 34.781 6.648 1 96.31 380 VAL A N 1
ATOM 2961 C CA . VAL A 1 380 ? 16.422 36 6.441 1 96.31 380 VAL A CA 1
ATOM 2962 C C . VAL A 1 380 ? 16.969 37.125 7.34 1 96.31 380 VAL A C 1
ATOM 2964 O O . VAL A 1 380 ? 17.25 38.219 6.875 1 96.31 380 VAL A O 1
ATOM 2967 N N . ASP A 1 381 ? 17.078 36.875 8.609 1 96.44 381 ASP A N 1
ATO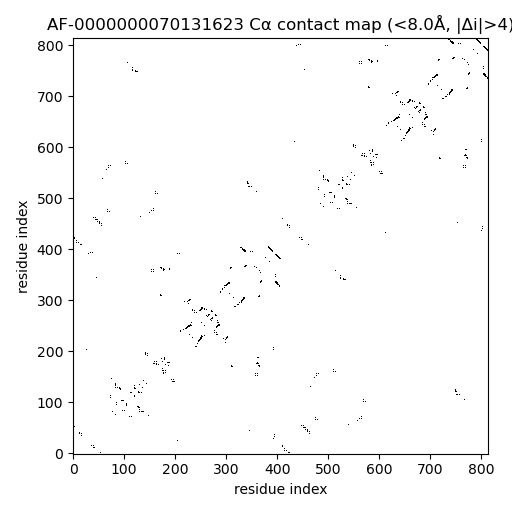M 2968 C CA . ASP A 1 381 ? 17.609 37.812 9.617 1 96.44 381 ASP A CA 1
ATOM 2969 C C . ASP A 1 381 ? 18.125 37.031 10.836 1 96.44 381 ASP A C 1
ATOM 2971 O O . ASP A 1 381 ? 17.359 36.312 11.492 1 96.44 381 ASP A O 1
ATOM 2975 N N . PRO A 1 382 ? 19.328 37.156 11.18 1 94.69 382 PRO A N 1
ATOM 2976 C CA . PRO A 1 382 ? 19.922 36.406 12.289 1 94.69 382 PRO A CA 1
ATOM 2977 C C . PRO A 1 382 ? 19.281 36.75 13.633 1 94.69 382 PRO A C 1
ATOM 2979 O O . PRO A 1 382 ? 19.469 36.031 14.617 1 94.69 382 PRO A O 1
ATOM 2982 N N . ARG A 1 383 ? 18.625 37.844 13.672 1 93.5 383 ARG A N 1
ATOM 2983 C CA . ARG A 1 383 ? 17.984 38.25 14.922 1 93.5 383 ARG A CA 1
ATOM 2984 C C . ARG A 1 383 ? 16.766 37.375 15.211 1 93.5 383 ARG A C 1
ATOM 2986 O O . ARG A 1 383 ? 16.25 37.406 16.328 1 93.5 383 ARG A O 1
ATOM 2993 N N . PHE A 1 384 ? 16.219 36.656 14.266 1 97.06 384 PHE A N 1
ATOM 2994 C CA . PHE A 1 384 ? 15.125 35.719 14.5 1 97.06 384 PHE A CA 1
ATOM 2995 C C . PHE A 1 384 ? 15.555 34.594 15.414 1 97.06 384 PHE A C 1
ATOM 2997 O O . PHE A 1 384 ? 16.609 34 15.211 1 97.06 384 PHE A O 1
ATOM 3004 N N . CYS A 1 385 ? 14.68 34.281 16.391 1 96.44 385 CYS A N 1
ATOM 3005 C CA . CYS A 1 385 ? 14.938 33.219 17.344 1 96.44 385 CYS A CA 1
ATOM 3006 C C . CYS A 1 385 ? 13.711 32.344 17.516 1 96.44 385 CYS A C 1
ATOM 3008 O O . CYS A 1 385 ? 12.625 32.812 17.844 1 96.44 385 CYS A O 1
ATOM 3010 N N . ILE A 1 386 ? 13.953 31.094 17.312 1 98 386 ILE A N 1
ATOM 3011 C CA . ILE A 1 386 ? 12.875 30.156 17.594 1 98 386 ILE A CA 1
ATOM 3012 C C . ILE A 1 386 ? 12.844 29.828 19.094 1 98 386 ILE A C 1
ATOM 3014 O O . ILE A 1 386 ? 13.781 29.234 19.625 1 98 386 ILE A O 1
ATOM 3018 N N . LYS A 1 387 ? 11.773 30.141 19.719 1 97.62 387 LYS A N 1
ATOM 3019 C CA . LYS A 1 387 ? 11.641 29.969 21.172 1 97.62 387 LYS A CA 1
ATOM 3020 C C . LYS A 1 387 ? 11.234 28.531 21.516 1 97.62 387 LYS A C 1
ATOM 3022 O O . LYS A 1 387 ? 11.656 28 22.531 1 97.62 387 LYS A O 1
ATOM 3027 N N . GLU A 1 388 ? 10.352 28 20.688 1 97.69 388 GLU A N 1
ATOM 3028 C CA . GLU A 1 388 ? 9.906 26.641 20.922 1 97.69 388 GLU A CA 1
ATOM 3029 C C . GLU A 1 388 ? 9.195 26.078 19.703 1 97.69 388 GLU A C 1
ATOM 3031 O O . GLU A 1 388 ? 8.812 26.828 18.797 1 97.69 388 GLU A O 1
ATOM 3036 N N . MET A 1 389 ? 9.148 24.891 19.641 1 97.62 389 MET A N 1
ATOM 3037 C CA . MET A 1 389 ? 8.281 24.109 18.766 1 97.62 389 MET A CA 1
ATOM 3038 C C . MET A 1 389 ? 7.344 23.219 19.562 1 97.62 389 MET A C 1
ATOM 3040 O O . MET A 1 389 ? 7.742 22.141 20.031 1 97.62 389 MET A O 1
ATOM 3044 N N . TYR A 1 390 ? 6.125 23.656 19.641 1 96.88 390 TYR A N 1
ATOM 3045 C CA . TYR A 1 390 ? 5.145 23.078 20.562 1 96.88 390 TYR A CA 1
ATOM 3046 C C . TYR A 1 390 ? 4.133 22.219 19.812 1 96.88 390 TYR A C 1
ATOM 3048 O O . TYR A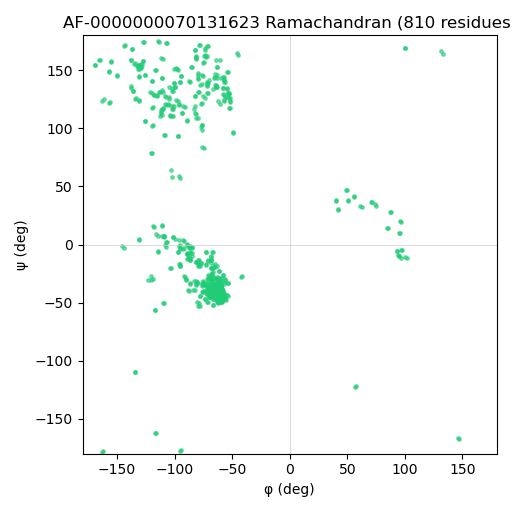 1 390 ? 3.404 22.719 18.953 1 96.88 390 TYR A O 1
ATOM 3056 N N . PRO A 1 391 ? 4.059 20.922 20.172 1 95.25 391 PRO A N 1
ATOM 3057 C CA . PRO A 1 391 ? 3.053 20.125 19.484 1 95.25 391 PRO A CA 1
ATOM 3058 C C . PRO A 1 391 ? 1.639 20.672 19.656 1 95.25 391 PRO A C 1
ATOM 3060 O O . PRO A 1 391 ? 1.246 21.047 20.75 1 95.25 391 PRO A O 1
ATOM 3063 N N . VAL A 1 392 ? 0.886 20.734 18.562 1 95.25 392 VAL A N 1
ATOM 3064 C CA . VAL A 1 392 ? -0.478 21.25 18.625 1 95.25 392 VAL A CA 1
ATOM 3065 C C . VAL A 1 392 ? -1.284 20.453 19.641 1 95.25 392 VAL A C 1
ATOM 3067 O O . VAL A 1 392 ? -1.984 21.031 20.484 1 95.25 392 VAL A O 1
ATOM 3070 N N . TRP A 1 393 ? -1.186 19.156 19.562 1 93.88 393 TRP A N 1
ATOM 3071 C CA . TRP A 1 393 ? -1.742 18.234 20.531 1 93.88 393 TRP A CA 1
ATOM 3072 C C . TRP A 1 393 ? -0.984 16.906 20.516 1 93.88 393 TRP A C 1
ATOM 3074 O O . TRP A 1 393 ? -0.317 16.578 19.531 1 93.88 393 TRP A O 1
ATOM 3084 N N . PRO A 1 394 ? -1.075 16.172 21.625 1 92.38 394 PRO A N 1
ATOM 3085 C CA . PRO A 1 394 ? -0.444 14.859 21.547 1 92.38 394 PRO A CA 1
ATOM 3086 C C . PRO A 1 394 ? -0.921 14.047 20.344 1 92.38 394 PRO A C 1
ATOM 3088 O O . PRO A 1 394 ? -2.129 13.898 20.125 1 92.38 394 PRO A O 1
ATOM 3091 N N . GLY A 1 395 ? 0.032 13.586 19.562 1 88.25 395 GLY A N 1
ATOM 3092 C CA . GLY A 1 395 ? -0.313 12.797 18.391 1 88.25 395 GLY A CA 1
ATOM 3093 C C . GLY A 1 395 ? -0.418 13.617 17.125 1 88.25 395 GLY A C 1
ATOM 3094 O O . GLY A 1 395 ? -0.512 13.062 16.016 1 88.25 395 GLY A O 1
ATOM 3095 N N . SER A 1 396 ? -0.376 14.938 17.281 1 89.44 396 SER A N 1
ATOM 3096 C CA . SER A 1 396 ? -0.422 15.805 16.109 1 89.44 396 SER A CA 1
ATOM 3097 C C . SER A 1 396 ? 0.921 15.828 15.391 1 89.44 396 SER A C 1
ATOM 3099 O O . SER A 1 396 ? 1.976 15.805 16.031 1 89.44 396 SER A O 1
ATOM 3101 N N . TYR A 1 397 ? 0.821 15.945 14.117 1 84.81 397 TYR A N 1
ATOM 3102 C CA . TYR A 1 397 ? 2.033 16.062 13.312 1 84.81 397 TYR A CA 1
ATOM 3103 C C . TYR A 1 397 ? 2.469 17.516 13.195 1 84.81 397 TYR A C 1
ATOM 3105 O O . TYR A 1 397 ? 3.594 17.812 12.781 1 84.81 397 TYR A O 1
ATOM 3113 N N . GLN A 1 398 ? 1.64 18.359 13.586 1 92.62 398 GLN A N 1
ATOM 3114 C CA . GLN A 1 398 ? 1.917 19.797 13.492 1 92.62 398 GLN A CA 1
ATOM 3115 C C . GLN A 1 398 ? 2.426 20.344 14.828 1 92.62 398 GLN A C 1
ATOM 3117 O O . GLN A 1 398 ? 2.104 19.797 15.883 1 92.62 398 GLN A O 1
ATOM 3122 N N . LYS A 1 399 ? 3.201 21.344 14.719 1 96.56 399 LYS A N 1
ATOM 3123 C CA . LYS A 1 399 ? 3.686 22.078 15.875 1 96.56 399 LYS A CA 1
ATOM 3124 C C . LYS A 1 399 ? 3.516 23.578 15.672 1 96.56 399 LYS A C 1
ATOM 3126 O O . LYS A 1 399 ? 3.422 24.062 14.539 1 96.56 399 LYS A O 1
ATOM 3131 N N . PHE A 1 400 ? 3.355 24.203 16.797 1 98 400 PHE A N 1
ATOM 3132 C CA . PHE A 1 400 ? 3.518 25.641 16.781 1 98 400 PHE A CA 1
ATOM 3133 C C . PHE A 1 400 ? 4.992 26.031 16.859 1 98 400 PHE A C 1
ATOM 3135 O O . PHE A 1 400 ? 5.668 25.75 17.844 1 98 400 PHE A O 1
ATOM 3142 N N . ILE A 1 401 ? 5.465 26.594 15.789 1 98.56 401 ILE A N 1
ATOM 3143 C CA . ILE A 1 401 ? 6.809 27.172 15.773 1 98.56 401 ILE A CA 1
ATOM 3144 C C . ILE A 1 401 ? 6.746 28.641 16.203 1 98.56 401 ILE A C 1
ATOM 3146 O O . ILE A 1 401 ? 6.281 29.484 15.445 1 98.56 401 ILE A O 1
ATOM 3150 N N . HIS A 1 402 ? 7.219 28.875 17.422 1 98.69 402 HIS A N 1
ATOM 3151 C CA . HIS A 1 402 ? 7.172 30.203 18.031 1 98.69 402 HIS A CA 1
ATOM 3152 C C . HIS A 1 402 ? 8.469 30.969 17.781 1 98.69 402 HIS A C 1
ATOM 3154 O O . HIS A 1 402 ? 9.523 30.609 18.312 1 98.69 402 HIS A O 1
ATOM 3160 N N . VAL A 1 403 ? 8.352 32.031 17 1 98.5 403 VAL A N 1
ATOM 3161 C CA . VAL A 1 403 ? 9.531 32.812 16.609 1 98.5 403 VAL A CA 1
ATOM 3162 C C . VAL A 1 403 ? 9.406 34.25 17.094 1 98.5 403 VAL A C 1
ATOM 3164 O O . VAL A 1 403 ? 8.32 34.844 17.047 1 98.5 403 VAL A O 1
ATOM 3167 N N . THR A 1 404 ? 10.492 34.781 17.547 1 97.44 404 THR A N 1
ATOM 3168 C CA . THR A 1 404 ? 10.586 36.188 17.938 1 97.44 404 THR A CA 1
ATOM 3169 C C . THR A 1 404 ? 11.766 36.875 17.234 1 97.44 404 THR A C 1
ATOM 3171 O O . THR A 1 404 ? 12.609 36.188 16.641 1 97.44 404 THR A O 1
ATOM 3174 N N . LEU A 1 405 ? 11.633 38.094 17.188 1 93.94 405 LEU A N 1
ATOM 3175 C CA . LEU A 1 405 ? 12.75 38.906 16.703 1 93.94 405 LEU A CA 1
ATOM 3176 C C . LEU A 1 405 ? 13.5 39.531 17.859 1 93.94 405 LEU A C 1
ATOM 3178 O O . LEU A 1 405 ? 12.945 40.375 18.578 1 93.94 405 LEU A O 1
ATOM 3182 N N . GLU A 1 406 ? 14.695 39.062 18.062 1 88.44 406 GLU A N 1
ATOM 3183 C CA . GLU A 1 406 ? 15.469 39.594 19.172 1 88.44 406 GLU A CA 1
ATOM 3184 C C . GLU A 1 406 ? 16.25 40.812 18.766 1 88.44 406 GLU A C 1
ATOM 3186 O O . GLU A 1 406 ? 16.656 40.969 17.609 1 88.44 406 GLU A O 1
ATOM 3191 N N . SER A 1 407 ? 16.328 41.844 19.656 1 76.88 407 SER A N 1
ATOM 3192 C CA . SER A 1 407 ? 17.047 43.094 19.438 1 76.88 407 SER A CA 1
ATOM 3193 C C . SER A 1 407 ? 18.547 42.875 19.359 1 76.88 407 SER A C 1
ATOM 3195 O O . SER A 1 407 ? 19.078 41.938 19.984 1 76.88 407 SER A O 1
ATOM 3197 N N . MET B 1 1 ? -12.555 -3.396 22.234 1 74.06 1 MET B N 1
ATOM 3198 C CA . MET B 1 1 ? -12.117 -4.758 22.531 1 74.06 1 MET B CA 1
ATOM 3199 C C . MET B 1 1 ? -10.719 -4.754 23.125 1 74.06 1 MET B C 1
ATOM 3201 O O . MET B 1 1 ? -9.867 -3.945 22.75 1 74.06 1 MET B O 1
ATOM 3205 N N . ALA B 1 2 ? -10.578 -5.582 24.109 1 90.38 2 ALA B N 1
ATOM 3206 C CA . ALA B 1 2 ? -9.281 -5.684 24.766 1 90.38 2 ALA B CA 1
ATOM 3207 C C . ALA B 1 2 ? -8.227 -6.223 23.797 1 90.38 2 ALA B C 1
ATOM 3209 O O . ALA B 1 2 ? -8.5 -7.125 23 1 90.38 2 ALA B O 1
ATOM 3210 N N . LEU B 1 3 ? -7.062 -5.641 23.812 1 96.62 3 LEU B N 1
ATOM 3211 C CA . LEU B 1 3 ? -5.98 -6.016 22.906 1 96.62 3 LEU B CA 1
ATOM 3212 C C . LEU B 1 3 ? -5.039 -7.02 23.562 1 96.62 3 LEU B C 1
ATOM 3214 O O . LEU B 1 3 ? -4.32 -7.746 22.875 1 96.62 3 LEU B O 1
ATOM 3218 N N . THR B 1 4 ? -5.055 -7.129 24.875 1 97.19 4 THR B N 1
ATOM 3219 C CA . THR B 1 4 ? -4.105 -7.941 25.625 1 97.19 4 THR B CA 1
ATOM 3220 C C . THR B 1 4 ? -4.211 -9.406 25.219 1 97.19 4 THR B C 1
ATOM 3222 O O . THR B 1 4 ? -3.197 -10.07 24.984 1 97.19 4 THR B O 1
ATOM 3225 N N . PRO B 1 5 ? -5.441 -9.93 25.062 1 96.62 5 PRO B N 1
ATOM 3226 C CA . PRO B 1 5 ? -5.535 -11.328 24.641 1 96.62 5 PRO B CA 1
ATOM 3227 C C . PRO B 1 5 ? -4.879 -11.586 23.281 1 96.62 5 PRO B C 1
ATOM 3229 O O . PRO B 1 5 ? -4.316 -12.656 23.062 1 96.62 5 PRO B O 1
ATOM 3232 N N . MET B 1 6 ? -4.934 -10.656 22.375 1 96.88 6 MET B N 1
ATOM 3233 C CA . MET B 1 6 ? -4.293 -10.789 21.078 1 96.88 6 MET B CA 1
ATOM 3234 C C . MET B 1 6 ? -2.779 -10.906 21.219 1 96.88 6 MET B C 1
ATOM 3236 O O . MET B 1 6 ? -2.143 -11.711 20.531 1 96.88 6 MET B O 1
ATOM 3240 N N . VAL B 1 7 ? -2.223 -10.141 22.094 1 97.94 7 VAL B N 1
ATOM 3241 C CA . VAL B 1 7 ? -0.773 -10.117 22.266 1 97.94 7 VAL B CA 1
ATOM 3242 C C . VAL B 1 7 ? -0.323 -11.375 23.016 1 97.94 7 VAL B C 1
ATOM 3244 O O . VAL B 1 7 ? 0.761 -11.906 22.766 1 97.94 7 VAL B O 1
ATOM 3247 N N . GLU B 1 8 ? -1.156 -11.836 23.922 1 97.38 8 GLU B N 1
ATOM 3248 C CA . GLU B 1 8 ? -0.845 -13.086 24.609 1 97.38 8 GLU B CA 1
ATOM 3249 C C . GLU B 1 8 ? -0.775 -14.25 23.625 1 97.38 8 GLU B C 1
ATOM 3251 O O . GLU B 1 8 ? 0.091 -15.125 23.75 1 97.38 8 GLU B O 1
ATOM 3256 N N . GLU B 1 9 ? -1.688 -14.266 22.703 1 96.94 9 GLU B N 1
ATOM 3257 C CA . GLU B 1 9 ? -1.631 -15.266 21.656 1 96.94 9 GLU B CA 1
ATOM 3258 C C . GLU B 1 9 ? -0.354 -15.133 20.828 1 96.94 9 GLU B C 1
ATOM 3260 O O . GLU B 1 9 ? 0.298 -16.125 20.516 1 96.94 9 GLU B O 1
ATOM 3265 N N . LEU B 1 10 ? -0.009 -13.93 20.453 1 97.75 10 LEU B N 1
ATOM 3266 C CA . LEU B 1 10 ? 1.223 -13.68 19.719 1 97.75 10 LEU B CA 1
ATOM 3267 C C . LEU B 1 10 ? 2.438 -14.156 20.516 1 97.75 10 LEU B C 1
ATOM 3269 O O . LEU B 1 10 ? 3.396 -14.672 19.922 1 97.75 10 LEU B O 1
ATOM 3273 N N . LEU B 1 11 ? 2.408 -13.969 21.812 1 97.5 11 LEU B N 1
ATOM 3274 C CA . LEU B 1 11 ? 3.518 -14.367 22.688 1 97.5 11 LEU B CA 1
ATOM 3275 C C . LEU B 1 11 ? 3.746 -15.867 22.609 1 97.5 11 LEU B C 1
ATOM 3277 O O . LEU B 1 11 ? 4.891 -16.328 22.562 1 97.5 11 LEU B O 1
ATOM 3281 N N . ALA B 1 12 ? 2.678 -16.609 22.625 1 97.69 12 ALA B N 1
ATOM 3282 C CA . ALA B 1 12 ? 2.785 -18.062 22.516 1 97.69 12 ALA B CA 1
ATOM 3283 C C . ALA B 1 12 ? 3.443 -18.469 21.203 1 97.69 12 ALA B C 1
ATOM 3285 O O . ALA B 1 12 ? 4.34 -19.312 21.188 1 97.69 12 ALA B O 1
ATOM 3286 N N . TYR B 1 13 ? 3.031 -17.875 20.125 1 97.81 13 TYR B N 1
ATOM 3287 C CA . TYR B 1 13 ? 3.582 -18.203 18.828 1 97.81 13 TYR B CA 1
ATOM 3288 C C . TYR B 1 13 ? 5.023 -17.734 18.703 1 97.81 13 TYR B C 1
ATOM 3290 O O . TYR B 1 13 ? 5.855 -18.406 18.094 1 97.81 13 TYR B O 1
ATOM 3298 N N . THR B 1 14 ? 5.355 -16.562 19.219 1 97.81 14 THR B N 1
ATOM 3299 C CA . THR B 1 14 ? 6.707 -16.031 19.094 1 97.81 14 THR B CA 1
ATOM 3300 C C . THR B 1 14 ? 7.695 -16.875 19.906 1 97.81 14 THR B C 1
ATOM 3302 O O . THR B 1 14 ? 8.844 -17.062 19.484 1 97.81 14 THR B O 1
ATOM 3305 N N . ARG B 1 15 ? 7.309 -17.391 21.062 1 97.69 15 ARG B N 1
ATOM 3306 C CA . ARG B 1 15 ? 8.156 -18.297 21.828 1 97.69 15 ARG B CA 1
ATOM 3307 C C . ARG B 1 15 ? 8.453 -19.562 21.047 1 97.69 15 ARG B C 1
ATOM 3309 O O . ARG B 1 15 ? 9.586 -20.047 21.047 1 97.69 15 ARG B O 1
ATOM 3316 N N . LYS B 1 16 ? 7.418 -20.047 20.453 1 96.69 16 LYS B N 1
ATOM 3317 C CA . LYS B 1 16 ? 7.586 -21.219 19.594 1 96.69 16 LYS B CA 1
ATOM 3318 C C . LYS B 1 16 ? 8.531 -20.922 18.438 1 96.69 16 LYS B C 1
ATOM 3320 O O . LYS B 1 16 ? 9.406 -21.734 18.125 1 96.69 16 LYS B O 1
ATOM 3325 N N . TYR B 1 17 ? 8.391 -19.828 17.797 1 97.06 17 TYR B N 1
ATOM 3326 C CA . TYR B 1 17 ? 9.266 -19.406 16.703 1 97.06 17 TYR B CA 1
ATOM 3327 C C . TYR B 1 17 ? 10.703 -19.281 17.172 1 97.06 17 TYR B C 1
ATOM 3329 O O . TYR B 1 17 ? 11.625 -19.75 16.5 1 97.06 17 TYR B O 1
ATOM 3337 N N . ASP B 1 18 ? 10.859 -18.625 18.281 1 97.44 18 ASP B N 1
ATOM 3338 C CA . ASP B 1 18 ? 12.203 -18.453 18.812 1 97.44 18 ASP B CA 1
ATOM 3339 C C . ASP B 1 18 ? 12.859 -19.797 19.125 1 97.44 18 ASP B C 1
ATOM 3341 O O . ASP B 1 18 ? 14.078 -19.953 19 1 97.44 18 ASP B O 1
ATOM 3345 N N . ALA B 1 19 ? 12.07 -20.719 19.547 1 96.5 19 ALA B N 1
ATOM 3346 C CA . ALA B 1 19 ? 12.586 -22.062 19.797 1 96.5 19 ALA B CA 1
ATOM 3347 C C . ALA B 1 19 ? 13.055 -22.703 18.5 1 96.5 19 ALA B C 1
ATOM 3349 O O . ALA B 1 19 ? 14.086 -23.391 18.469 1 96.5 19 ALA B O 1
ATOM 3350 N N . PHE B 1 20 ? 12.273 -22.531 17.406 1 95.31 20 PHE B N 1
ATOM 3351 C CA . PHE B 1 20 ? 12.703 -23.031 16.109 1 95.31 20 PHE B CA 1
ATOM 3352 C C . PHE B 1 20 ? 14.055 -22.453 15.719 1 95.31 20 PHE B C 1
ATOM 3354 O O . PHE B 1 20 ? 14.945 -23.172 15.281 1 95.31 20 PHE B O 1
ATOM 3361 N N . VAL B 1 21 ? 14.203 -21.188 15.883 1 93.31 21 VAL B N 1
ATOM 3362 C CA . VAL B 1 21 ? 15.43 -20.484 15.5 1 93.31 21 VAL B CA 1
ATOM 3363 C C . VAL B 1 21 ? 16.594 -20.969 16.359 1 93.31 21 VAL B C 1
ATOM 3365 O O . VAL B 1 21 ? 17.688 -21.234 15.859 1 93.31 21 VAL B O 1
ATOM 3368 N N . ALA B 1 22 ? 16.391 -21.078 17.641 1 95 22 ALA B N 1
ATOM 3369 C CA . ALA B 1 22 ? 17.422 -21.516 18.578 1 95 22 ALA B CA 1
ATOM 3370 C C . ALA B 1 22 ? 17.891 -22.938 18.25 1 95 22 ALA B C 1
ATOM 3372 O O . ALA B 1 22 ? 19.062 -23.266 18.438 1 95 22 ALA B O 1
ATOM 3373 N N . ASN B 1 23 ? 17 -23.703 17.672 1 94.38 23 ASN B N 1
ATOM 3374 C CA . ASN B 1 23 ? 17.297 -25.094 17.359 1 94.38 23 ASN B CA 1
ATOM 3375 C C . ASN B 1 23 ? 17.859 -25.234 15.953 1 94.38 23 ASN B C 1
ATOM 3377 O O . ASN B 1 23 ? 18.062 -26.344 15.469 1 94.38 23 ASN B O 1
ATOM 3381 N N . GLY B 1 24 ? 18.062 -24.094 15.242 1 92.31 24 GLY B N 1
ATOM 3382 C CA . GLY B 1 24 ? 18.672 -24.109 13.93 1 92.31 24 GLY B CA 1
ATOM 3383 C C . GLY B 1 24 ? 17.75 -24.625 12.836 1 92.31 24 GLY B C 1
ATOM 3384 O O . GLY B 1 24 ? 18.188 -25.281 11.906 1 92.31 24 GLY B O 1
ATOM 3385 N N . LYS B 1 25 ? 16.484 -24.297 13.023 1 90.69 25 LYS B N 1
ATOM 3386 C CA . LYS B 1 25 ? 15.5 -24.75 12.039 1 90.69 25 LYS B CA 1
ATOM 3387 C C . LYS B 1 25 ? 15.883 -24.281 10.633 1 90.69 25 LYS B C 1
ATOM 3389 O O . LYS B 1 25 ? 16.188 -23.094 10.43 1 90.69 25 LYS B O 1
ATOM 3394 N N . GLN B 1 26 ? 15.922 -25.281 9.742 1 88.38 26 GLN B N 1
ATOM 3395 C CA . GLN B 1 26 ? 16.109 -25 8.328 1 88.38 26 GLN B CA 1
ATOM 3396 C C . GLN B 1 26 ? 14.781 -25.047 7.57 1 88.38 26 GLN B C 1
ATOM 3398 O O . GLN B 1 26 ? 13.898 -25.844 7.918 1 88.38 26 GLN B O 1
ATOM 3403 N N . PHE B 1 27 ? 14.602 -24.156 6.695 1 89.62 27 PHE B N 1
ATOM 3404 C CA . PHE B 1 27 ? 13.43 -24.156 5.82 1 89.62 27 PHE B CA 1
ATOM 3405 C C . PHE B 1 27 ? 13.844 -23.969 4.367 1 89.62 27 PHE B C 1
ATOM 3407 O O . PHE B 1 27 ? 14.555 -23.016 4.031 1 89.62 27 PHE B O 1
ATOM 3414 N N . PRO B 1 28 ? 13.469 -24.906 3.428 1 90.06 28 PRO B N 1
ATOM 3415 C CA . PRO B 1 28 ? 12.609 -26.047 3.711 1 90.06 28 PRO B CA 1
ATOM 3416 C C . PRO B 1 28 ? 13.383 -27.25 4.246 1 90.06 28 PRO B C 1
ATOM 3418 O O . PRO B 1 28 ? 14.586 -27.375 3.988 1 90.06 28 PRO B O 1
ATOM 3421 N N . SER B 1 29 ? 12.758 -28.078 5.008 1 91.5 29 SER B N 1
ATOM 3422 C CA . SER B 1 29 ? 13.305 -29.344 5.504 1 91.5 29 SER B CA 1
ATOM 3423 C C . SER B 1 29 ? 12.305 -30.469 5.352 1 91.5 29 SER B C 1
ATOM 3425 O O . SER B 1 29 ? 12.039 -30.922 4.234 1 91.5 29 SER B O 1
ATOM 3427 N N . SER B 1 30 ? 11.75 -30.969 6.418 1 91.06 30 SER B N 1
ATOM 3428 C CA . SER B 1 30 ? 10.703 -31.969 6.301 1 91.06 30 SER B CA 1
ATOM 3429 C C . SER B 1 30 ? 9.312 -31.328 6.332 1 91.06 30 SER B C 1
ATOM 3431 O O . SER B 1 30 ? 9.117 -30.297 6.973 1 91.06 30 SER B O 1
ATOM 3433 N N . ARG B 1 31 ? 8.414 -31.891 5.594 1 91.31 31 ARG B N 1
ATOM 3434 C CA . ARG B 1 31 ? 7.066 -31.328 5.473 1 91.31 31 ARG B CA 1
ATOM 3435 C C . ARG B 1 31 ? 6.434 -31.125 6.844 1 91.31 31 ARG B C 1
ATOM 3437 O O . ARG B 1 31 ? 5.801 -30.094 7.094 1 91.31 31 ARG B O 1
ATOM 3444 N N . GLU B 1 32 ? 6.598 -32.125 7.68 1 89.94 32 GLU B N 1
ATOM 3445 C CA . GLU B 1 32 ? 5.992 -32.031 9.008 1 89.94 32 GLU B CA 1
ATOM 3446 C C . GLU B 1 32 ? 6.578 -30.859 9.805 1 89.94 32 GLU B C 1
ATOM 3448 O O . GLU B 1 32 ? 5.836 -30.078 10.391 1 89.94 32 GLU B O 1
ATOM 3453 N N . GLU B 1 33 ? 7.871 -30.781 9.82 1 90.75 33 GLU B N 1
ATOM 3454 C CA . GLU B 1 33 ? 8.539 -29.703 10.547 1 90.75 33 GLU B CA 1
ATOM 3455 C C . GLU B 1 33 ? 8.227 -28.344 9.922 1 90.75 33 GLU B C 1
ATOM 3457 O O . GLU B 1 33 ? 8.078 -27.344 10.633 1 90.75 33 GLU B O 1
ATOM 3462 N N . ASP B 1 34 ? 8.094 -28.375 8.656 1 94.62 34 ASP B N 1
ATOM 3463 C CA . ASP B 1 34 ? 7.859 -27.109 7.953 1 94.62 34 ASP B CA 1
ATOM 3464 C C . ASP B 1 34 ? 6.422 -26.641 8.148 1 94.62 34 ASP B C 1
ATOM 3466 O O . ASP B 1 34 ? 6.16 -25.438 8.18 1 94.62 34 ASP B O 1
ATOM 3470 N N . GLU B 1 35 ? 5.512 -27.562 8.289 1 94.75 35 GLU B N 1
ATOM 3471 C CA . GLU B 1 35 ? 4.121 -27.172 8.531 1 94.75 35 GLU B CA 1
ATOM 3472 C C . GLU B 1 35 ? 3.98 -26.375 9.82 1 94.75 35 GLU B C 1
ATOM 3474 O O . GLU B 1 35 ? 3.344 -25.328 9.828 1 94.75 35 GLU B O 1
ATOM 3479 N N . ASP B 1 36 ? 4.562 -26.922 10.844 1 94.88 36 ASP B N 1
ATOM 3480 C CA . ASP B 1 36 ? 4.488 -26.25 12.141 1 94.88 36 ASP B CA 1
ATOM 3481 C C . ASP B 1 36 ? 5.215 -24.906 12.102 1 94.88 36 ASP B C 1
ATOM 3483 O O . ASP B 1 36 ? 4.723 -23.906 12.641 1 94.88 36 ASP B O 1
ATOM 3487 N N . TYR B 1 37 ? 6.34 -24.891 11.531 1 95.75 37 TYR B N 1
ATOM 3488 C CA . TYR B 1 37 ? 7.156 -23.688 11.414 1 95.75 37 TYR B CA 1
ATOM 3489 C C . TYR B 1 37 ? 6.414 -22.609 10.641 1 95.75 37 TYR B C 1
ATOM 3491 O O . TYR B 1 37 ? 6.316 -21.469 11.102 1 95.75 37 TYR B O 1
ATOM 3499 N N . VAL B 1 38 ? 5.812 -22.953 9.531 1 94.62 38 VAL B N 1
ATOM 3500 C CA . VAL B 1 38 ? 5.129 -22 8.664 1 94.62 38 VAL B CA 1
ATOM 3501 C C . VAL B 1 38 ? 3.854 -21.5 9.344 1 94.62 38 VAL B C 1
ATOM 3503 O O . VAL B 1 38 ? 3.533 -20.312 9.281 1 94.62 38 VAL B O 1
ATOM 3506 N N . ASN B 1 39 ? 3.148 -22.391 9.969 1 95.19 39 ASN B N 1
ATOM 3507 C CA . ASN B 1 39 ? 1.939 -22 10.688 1 95.19 39 ASN B CA 1
ATOM 3508 C C . ASN B 1 39 ? 2.246 -21 11.797 1 95.19 39 ASN B C 1
ATOM 3510 O O . ASN B 1 39 ? 1.479 -20.062 12.023 1 95.19 39 ASN B O 1
ATOM 3514 N N . THR B 1 40 ? 3.312 -21.281 12.484 1 96.81 40 THR B N 1
ATOM 3515 C CA . THR B 1 40 ? 3.748 -20.391 13.555 1 96.81 40 THR B CA 1
ATOM 3516 C C . THR B 1 40 ? 4.078 -19 13 1 96.81 40 THR B C 1
ATOM 3518 O O . THR B 1 40 ? 3.623 -18 13.531 1 96.81 40 THR B O 1
ATOM 3521 N N . ARG B 1 41 ? 4.793 -18.953 11.938 1 95.94 41 ARG B N 1
ATOM 3522 C CA . ARG B 1 41 ? 5.172 -17.688 11.32 1 95.94 41 ARG B CA 1
ATOM 3523 C C . ARG B 1 41 ? 3.945 -16.938 10.812 1 95.94 41 ARG B C 1
ATOM 3525 O O . ARG B 1 41 ? 3.826 -15.727 11.016 1 95.94 41 ARG B O 1
ATOM 3532 N N . GLN B 1 42 ? 3.086 -17.672 10.188 1 95.25 42 GLN B N 1
ATOM 3533 C CA . GLN B 1 42 ? 1.882 -17.047 9.648 1 95.25 42 GLN B CA 1
ATOM 3534 C C . GLN B 1 42 ? 1.018 -16.453 10.758 1 95.25 42 GLN B C 1
ATOM 3536 O O . GLN B 1 42 ? 0.431 -15.391 10.586 1 95.25 42 GLN B O 1
ATOM 3541 N N . ALA B 1 43 ? 0.956 -17.172 11.859 1 97.12 43 ALA B N 1
ATOM 3542 C CA . ALA B 1 43 ? 0.185 -16.688 13 1 97.12 43 ALA B CA 1
ATOM 3543 C C . ALA B 1 43 ? 0.758 -15.367 13.523 1 97.12 43 ALA B C 1
ATOM 3545 O O . ALA B 1 43 ? 0.01 -14.469 13.906 1 97.12 43 ALA B O 1
ATOM 3546 N N . ILE B 1 44 ? 2.057 -15.266 13.523 1 97.88 44 ILE B N 1
ATOM 3547 C CA . ILE B 1 44 ? 2.719 -14.055 13.992 1 97.88 44 ILE B CA 1
ATOM 3548 C C . ILE B 1 44 ? 2.473 -12.914 13.008 1 97.88 44 ILE B C 1
ATOM 3550 O O . ILE B 1 44 ? 2.111 -11.805 13.414 1 97.88 44 ILE B O 1
ATOM 3554 N N . ILE B 1 45 ? 2.613 -13.18 11.742 1 97.38 45 ILE B N 1
ATOM 3555 C CA . ILE B 1 45 ? 2.449 -12.188 10.695 1 97.38 45 ILE B CA 1
ATOM 3556 C C . ILE B 1 45 ? 1.014 -11.664 10.695 1 97.38 45 ILE B C 1
ATOM 3558 O O . ILE B 1 45 ? 0.787 -10.453 10.742 1 97.38 45 ILE B O 1
ATOM 3562 N N . ASP B 1 46 ? 0.07 -12.531 10.711 1 96.88 46 ASP B N 1
ATOM 3563 C CA . ASP B 1 46 ? -1.336 -12.141 10.656 1 96.88 46 ASP B CA 1
ATOM 3564 C C . ASP B 1 46 ? -1.789 -11.523 11.977 1 96.88 46 ASP B C 1
ATOM 3566 O O . ASP B 1 46 ? -2.559 -10.562 11.984 1 96.88 46 ASP B O 1
ATOM 3570 N N . GLY B 1 47 ? -1.321 -12.141 13.07 1 97.38 47 GLY B N 1
ATOM 3571 C CA . GLY B 1 47 ? -1.68 -11.609 14.375 1 97.38 47 GLY B CA 1
ATOM 3572 C C . GLY B 1 47 ? -1.18 -10.195 14.602 1 97.38 47 GLY B C 1
ATOM 3573 O O . GLY B 1 47 ? -1.883 -9.367 15.188 1 97.38 47 GLY B O 1
ATOM 3574 N N . SER B 1 48 ? 0.042 -9.938 14.227 1 97.62 48 SER B N 1
ATOM 3575 C CA . SER B 1 48 ? 0.607 -8.594 14.367 1 97.62 48 SER B CA 1
ATOM 3576 C C . SER B 1 48 ? -0.163 -7.582 13.523 1 97.62 48 SER B C 1
ATOM 3578 O O . SER B 1 48 ? -0.371 -6.445 13.953 1 97.62 48 SER B O 1
ATOM 3580 N N . LEU B 1 49 ? -0.558 -7.992 12.359 1 95.75 49 LEU B N 1
ATOM 3581 C CA . LEU B 1 49 ? -1.355 -7.121 11.5 1 95.75 49 LEU B CA 1
ATOM 3582 C C . LEU B 1 49 ? -2.701 -6.805 12.148 1 95.75 49 LEU B C 1
ATOM 3584 O O . LEU B 1 49 ? -3.135 -5.652 12.156 1 95.75 49 LEU B O 1
ATOM 3588 N N . ARG B 1 50 ? -3.361 -7.781 12.648 1 94.94 50 ARG B N 1
ATOM 3589 C CA . ARG B 1 50 ? -4.664 -7.582 13.273 1 94.94 50 ARG B CA 1
ATOM 3590 C C . ARG B 1 50 ? -4.547 -6.688 14.5 1 94.94 50 ARG B C 1
ATOM 3592 O O . ARG B 1 50 ? -5.422 -5.855 14.758 1 94.94 50 ARG B O 1
ATOM 3599 N N . LEU B 1 51 ? -3.486 -6.898 15.273 1 97.06 51 LEU B N 1
ATOM 3600 C CA . LEU B 1 51 ? -3.252 -6.059 16.438 1 97.06 51 LEU B CA 1
ATOM 3601 C C . LEU B 1 51 ? -3.092 -4.598 16.047 1 97.06 51 LEU B C 1
ATOM 3603 O O . LEU B 1 51 ? -3.682 -3.711 16.656 1 97.06 51 LEU B O 1
ATOM 3607 N N . ARG B 1 52 ? -2.305 -4.359 15.047 1 96.31 52 ARG B N 1
ATOM 3608 C CA . ARG B 1 52 ? -2.064 -3.008 14.555 1 96.31 52 ARG B CA 1
ATOM 3609 C C . ARG B 1 52 ? -3.365 -2.348 14.109 1 96.31 52 ARG B C 1
ATOM 3611 O O . ARG B 1 52 ? -3.662 -1.22 14.508 1 96.31 52 ARG B O 1
ATOM 3618 N N . MET B 1 53 ? -4.117 -3.086 13.352 1 94.12 53 MET B N 1
ATOM 3619 C CA . MET B 1 53 ? -5.367 -2.555 12.812 1 94.12 53 MET B CA 1
ATOM 3620 C C . MET B 1 53 ? -6.367 -2.287 13.93 1 94.12 53 MET B C 1
ATOM 3622 O O . MET B 1 53 ? -7.145 -1.332 13.859 1 94.12 53 MET B O 1
ATOM 3626 N N . ALA B 1 54 ? -6.355 -3.119 14.93 1 94.5 54 ALA B N 1
ATOM 3627 C CA . ALA B 1 54 ? -7.297 -2.98 16.031 1 94.5 54 ALA B CA 1
ATOM 3628 C C . ALA B 1 54 ? -7.012 -1.717 16.844 1 94.5 54 ALA B C 1
ATOM 3630 O O . ALA B 1 54 ? -7.926 -1.128 17.438 1 94.5 54 ALA B O 1
ATOM 3631 N N . ASP B 1 55 ? -5.785 -1.349 16.812 1 95.38 55 ASP B N 1
ATOM 3632 C CA . ASP B 1 55 ? -5.414 -0.184 17.609 1 95.38 55 ASP B CA 1
ATOM 3633 C C . ASP B 1 55 ? -5.508 1.099 16.797 1 95.38 55 ASP B C 1
ATOM 3635 O O . ASP B 1 55 ? -5.684 2.186 17.344 1 95.38 55 ASP B O 1
ATOM 3639 N N . MET B 1 56 ? -5.363 1.066 15.578 1 93.12 56 MET B N 1
ATOM 3640 C CA . MET B 1 56 ? -5.406 2.242 14.719 1 93.12 56 MET B CA 1
ATOM 3641 C C . MET B 1 56 ? -6.801 2.863 14.711 1 93.12 56 MET B C 1
ATOM 3643 O O . MET B 1 56 ? -7.801 2.148 14.773 1 93.12 56 MET B O 1
ATOM 3647 N N . THR B 1 57 ? -6.809 4.191 14.656 1 89.12 57 THR B N 1
ATOM 3648 C CA . THR B 1 57 ? -8.086 4.863 14.43 1 89.12 57 THR B CA 1
ATOM 3649 C C . THR B 1 57 ? -8.555 4.66 13 1 89.12 57 THR B C 1
ATOM 3651 O O . THR B 1 57 ? -7.77 4.277 12.125 1 89.12 57 THR B O 1
ATOM 3654 N N . VAL B 1 58 ? -9.789 4.879 12.766 1 89.94 58 VAL B N 1
ATOM 3655 C CA . VAL B 1 58 ? -10.367 4.695 11.438 1 89.94 58 VAL B CA 1
ATOM 3656 C C . VAL B 1 58 ? -9.695 5.648 10.445 1 89.94 58 VAL B C 1
ATOM 3658 O O . VAL B 1 58 ? -9.438 5.281 9.297 1 89.94 58 VAL B O 1
ATOM 3661 N N . ASP B 1 59 ? -9.359 6.828 10.852 1 86.81 59 ASP B N 1
ATOM 3662 C CA . ASP B 1 59 ? -8.711 7.809 9.992 1 86.81 59 ASP B CA 1
ATOM 3663 C C . ASP B 1 59 ? -7.297 7.359 9.617 1 86.81 59 ASP B C 1
ATOM 3665 O O . ASP B 1 59 ? -6.84 7.59 8.5 1 86.81 59 ASP B O 1
ATOM 3669 N N . GLN B 1 60 ? -6.641 6.781 10.594 1 89.06 60 GLN B N 1
ATOM 3670 C CA . GLN B 1 60 ? -5.309 6.258 10.32 1 89.06 60 GLN B CA 1
ATOM 3671 C C . GLN B 1 60 ? -5.355 5.141 9.273 1 89.06 60 GLN B C 1
ATOM 3673 O O . GLN B 1 60 ? -4.523 5.098 8.367 1 89.06 60 GLN B O 1
ATOM 3678 N N . CYS B 1 61 ? -6.363 4.285 9.422 1 92.44 61 CYS B N 1
ATOM 3679 C CA . CYS B 1 61 ? -6.535 3.193 8.469 1 92.44 61 CYS B CA 1
ATOM 3680 C C . CYS B 1 61 ? -6.82 3.732 7.07 1 92.44 61 CYS B C 1
ATOM 3682 O O . CYS B 1 61 ? -6.242 3.26 6.09 1 92.44 61 CYS B O 1
ATOM 3684 N N . LEU B 1 62 ? -7.672 4.703 7.02 1 91.56 62 LEU B N 1
ATOM 3685 C CA . LEU B 1 62 ? -8.023 5.297 5.734 1 91.56 62 LEU B CA 1
ATOM 3686 C C . LEU B 1 62 ? -6.812 5.953 5.086 1 91.56 62 LEU B C 1
ATOM 3688 O O . LEU B 1 62 ? -6.559 5.766 3.893 1 91.56 62 LEU B O 1
ATOM 3692 N N . HIS B 1 63 ? -6.078 6.703 5.84 1 89.69 63 HIS B N 1
ATOM 3693 C CA . HIS B 1 63 ? -4.906 7.398 5.316 1 89.69 63 HIS B CA 1
ATOM 3694 C C . HIS B 1 63 ? -3.865 6.406 4.797 1 89.69 63 HIS B C 1
ATOM 3696 O O . HIS B 1 63 ? -3.273 6.621 3.738 1 89.69 63 HIS B O 1
ATOM 3702 N N . GLN B 1 64 ? -3.678 5.406 5.559 1 90.44 64 GLN B N 1
ATOM 3703 C CA . GLN B 1 64 ? -2.723 4.383 5.145 1 90.44 64 GLN B CA 1
ATOM 3704 C C . GLN B 1 64 ? -3.152 3.727 3.836 1 90.44 64 GLN B C 1
ATOM 3706 O O . GLN B 1 64 ? -2.316 3.445 2.973 1 90.44 64 GLN B O 1
ATOM 3711 N N . TYR B 1 65 ? -4.402 3.525 3.756 1 93.44 65 TYR B N 1
ATOM 3712 C CA . TYR B 1 65 ? -4.898 2.885 2.543 1 93.44 65 TYR B CA 1
ATOM 3713 C C . TYR B 1 65 ? -4.773 3.816 1.344 1 93.44 65 TYR B C 1
ATOM 3715 O O . TYR B 1 65 ? -4.277 3.416 0.288 1 93.44 65 TYR B O 1
ATOM 3723 N N . LEU B 1 66 ? -5.145 5.082 1.453 1 92.38 66 LEU B N 1
ATOM 3724 C CA . LEU B 1 66 ? -5.145 6.035 0.347 1 92.38 66 LEU B CA 1
ATOM 3725 C C . LEU B 1 66 ? -3.723 6.305 -0.137 1 92.38 66 LEU B C 1
ATOM 3727 O O . LEU B 1 66 ? -3.484 6.418 -1.341 1 92.38 66 LEU B O 1
ATOM 3731 N N . THR B 1 67 ? -2.822 6.309 0.755 1 92.44 67 THR B N 1
ATOM 3732 C CA . THR B 1 67 ? -1.485 6.773 0.402 1 92.44 67 THR B CA 1
ATOM 3733 C C . THR B 1 67 ? -0.663 5.641 -0.205 1 92.44 67 THR B C 1
ATOM 3735 O O . THR B 1 67 ? 0.468 5.855 -0.648 1 92.44 67 THR B O 1
ATOM 3738 N N . LYS B 1 68 ? -1.211 4.449 -0.281 1 92.5 68 LYS B N 1
ATOM 3739 C CA . LYS B 1 68 ? -0.581 3.373 -1.042 1 92.5 68 LYS B CA 1
ATOM 3740 C C . LYS B 1 68 ? -0.388 3.773 -2.502 1 92.5 68 LYS B C 1
ATOM 3742 O O . LYS B 1 68 ? 0.545 3.309 -3.16 1 92.5 68 LYS B O 1
ATOM 3747 N N . ALA B 1 69 ? -1.209 4.641 -2.932 1 93.88 69 ALA B N 1
ATOM 3748 C CA . ALA B 1 69 ? -1.178 5.09 -4.32 1 93.88 69 ALA B CA 1
ATOM 3749 C C . ALA B 1 69 ? 0.165 5.73 -4.66 1 93.88 69 ALA B C 1
ATOM 3751 O O . ALA B 1 69 ? 0.659 5.594 -5.781 1 93.88 69 ALA B O 1
ATOM 3752 N N . TYR B 1 70 ? 0.729 6.316 -3.703 1 95.5 70 TYR B N 1
ATOM 3753 C CA . TYR B 1 70 ? 1.915 7.117 -3.98 1 95.5 70 TYR B CA 1
ATOM 3754 C C . TYR B 1 70 ? 3.145 6.234 -4.145 1 95.5 70 TYR B C 1
ATOM 3756 O O . TYR B 1 70 ? 4.148 6.656 -4.727 1 95.5 70 TYR B O 1
ATOM 3764 N N . ASP B 1 71 ? 3.041 5.016 -3.672 1 94.19 71 ASP B N 1
ATOM 3765 C CA . ASP B 1 71 ? 4.172 4.102 -3.797 1 94.19 71 ASP B CA 1
ATOM 3766 C C . ASP B 1 71 ? 4.406 3.715 -5.254 1 94.19 71 ASP B C 1
ATOM 3768 O O . ASP B 1 71 ? 5.504 3.281 -5.617 1 94.19 71 ASP B O 1
ATOM 3772 N N . VAL B 1 72 ? 3.395 3.889 -6.062 1 95.56 72 VAL B N 1
ATOM 3773 C CA . VAL B 1 72 ? 3.566 3.674 -7.496 1 95.56 72 VAL B CA 1
ATOM 3774 C C . VAL B 1 72 ? 4.66 4.594 -8.031 1 95.56 72 VAL B C 1
ATOM 3776 O O . VAL B 1 72 ? 5.578 4.141 -8.719 1 95.56 72 VAL B O 1
ATOM 3779 N N . ALA B 1 73 ? 4.539 5.859 -7.672 1 96.69 73 ALA B N 1
ATOM 3780 C CA . ALA B 1 73 ? 5.504 6.852 -8.141 1 96.69 73 ALA B CA 1
ATOM 3781 C C . ALA B 1 73 ? 6.891 6.59 -7.551 1 96.69 73 ALA B C 1
ATOM 3783 O O . ALA B 1 73 ? 7.902 6.773 -8.227 1 96.69 73 ALA B O 1
ATOM 3784 N N . VAL B 1 74 ? 6.926 6.176 -6.348 1 96.81 74 VAL B N 1
ATOM 3785 C CA . VAL B 1 74 ? 8.195 5.934 -5.668 1 96.81 74 VAL B CA 1
ATOM 3786 C C . VAL B 1 74 ? 8.891 4.723 -6.281 1 96.81 74 VAL B C 1
ATOM 3788 O O . VAL B 1 74 ? 10.086 4.773 -6.586 1 96.81 74 VAL B O 1
ATOM 3791 N N . MET B 1 75 ? 8.141 3.672 -6.52 1 95.62 75 MET B N 1
ATOM 3792 C CA . MET B 1 75 ? 8.688 2.479 -7.156 1 95.62 75 MET B CA 1
ATOM 3793 C C . MET B 1 75 ? 9.227 2.801 -8.547 1 95.62 75 MET B C 1
ATOM 3795 O O . MET B 1 75 ? 10.305 2.328 -8.922 1 95.62 75 MET B O 1
ATOM 3799 N N . ARG B 1 76 ? 8.469 3.561 -9.258 1 95.25 76 ARG B N 1
ATOM 3800 C CA . ARG B 1 76 ? 8.906 3.969 -10.586 1 95.25 76 ARG B CA 1
ATOM 3801 C C . ARG B 1 76 ? 10.219 4.75 -10.516 1 95.25 76 ARG B C 1
ATOM 3803 O O . ARG B 1 76 ? 11.133 4.5 -11.305 1 95.25 76 ARG B O 1
ATOM 3810 N N . ALA B 1 77 ? 10.305 5.645 -9.594 1 96.19 77 ALA B N 1
ATOM 3811 C CA . ALA B 1 77 ? 11.508 6.449 -9.445 1 96.19 77 ALA B CA 1
ATOM 3812 C C . ALA B 1 77 ? 12.711 5.578 -9.094 1 96.19 77 ALA B C 1
ATOM 3814 O O . ALA B 1 77 ? 13.797 5.738 -9.672 1 96.19 77 ALA B O 1
ATOM 3815 N N . LEU B 1 78 ? 12.523 4.645 -8.164 1 95.31 78 LEU B N 1
ATOM 3816 C CA . LEU B 1 78 ? 13.609 3.768 -7.742 1 95.31 78 LEU B CA 1
ATOM 3817 C C . LEU B 1 78 ? 14.117 2.926 -8.906 1 95.31 78 LEU B C 1
ATOM 3819 O O . LEU B 1 78 ? 15.32 2.705 -9.047 1 95.31 78 LEU B O 1
ATOM 3823 N N . THR B 1 79 ? 13.227 2.52 -9.727 1 93.19 79 THR B N 1
ATOM 3824 C CA . THR B 1 79 ? 13.562 1.659 -10.852 1 93.19 79 THR B CA 1
ATOM 3825 C C . THR B 1 79 ? 14.188 2.469 -11.984 1 93.19 79 THR B C 1
ATOM 3827 O O . THR B 1 79 ? 15.219 2.078 -12.539 1 93.19 79 THR B O 1
ATOM 3830 N N . ASP B 1 80 ? 13.617 3.604 -12.281 1 93.56 80 ASP B N 1
ATOM 3831 C CA . ASP B 1 80 ? 14.109 4.453 -13.359 1 93.56 80 ASP B CA 1
ATOM 3832 C C . ASP B 1 80 ? 15.516 4.961 -13.055 1 93.56 80 ASP B C 1
ATOM 3834 O O . ASP B 1 80 ? 16.344 5.109 -13.969 1 93.56 80 ASP B O 1
ATOM 3838 N N . LEU B 1 81 ? 15.742 5.207 -11.828 1 95.88 81 LEU B N 1
ATOM 3839 C CA . LEU B 1 81 ? 17.047 5.723 -11.422 1 95.88 81 LEU B CA 1
ATOM 3840 C C . LEU B 1 81 ? 18.031 4.582 -11.18 1 95.88 81 LEU B C 1
ATOM 3842 O O . LEU B 1 81 ? 19.203 4.82 -10.914 1 95.88 81 LEU B O 1
ATOM 3846 N N . ASN B 1 82 ? 17.5 3.367 -11.234 1 95.38 82 ASN B N 1
ATOM 3847 C CA . ASN B 1 82 ? 18.328 2.215 -10.867 1 95.38 82 ASN B CA 1
ATOM 3848 C C . ASN B 1 82 ? 19.031 2.438 -9.539 1 95.38 82 ASN B C 1
ATOM 3850 O O . ASN B 1 82 ? 20.25 2.234 -9.438 1 95.38 82 ASN B O 1
ATOM 3854 N N . LEU B 1 83 ? 18.344 2.893 -8.555 1 96.94 83 LEU B N 1
ATOM 3855 C CA . LEU B 1 83 ? 18.906 3.383 -7.297 1 96.94 83 LEU B CA 1
ATOM 3856 C C . LEU B 1 83 ? 19.688 2.287 -6.582 1 96.94 83 LEU B C 1
ATOM 3858 O O . LEU B 1 83 ? 20.734 2.551 -5.992 1 96.94 83 LEU B O 1
ATOM 3862 N N . ALA B 1 84 ? 19.156 1.093 -6.57 1 96.81 84 ALA B N 1
ATOM 3863 C CA . ALA B 1 84 ? 19.766 -0.014 -5.828 1 96.81 84 ALA B CA 1
ATOM 3864 C C . ALA B 1 84 ? 21.203 -0.243 -6.258 1 96.81 84 ALA B C 1
ATOM 3866 O O . ALA B 1 84 ? 22.047 -0.62 -5.441 1 96.81 84 ALA B O 1
ATOM 3867 N N . GLN B 1 85 ? 21.516 0.053 -7.496 1 96 85 GLN B N 1
ATOM 3868 C CA . GLN B 1 85 ? 22.859 -0.177 -8.023 1 96 85 GLN B CA 1
ATOM 3869 C C . GLN B 1 85 ? 23.828 0.896 -7.543 1 96 85 GLN B C 1
ATOM 3871 O O . GLN B 1 85 ? 25.047 0.717 -7.617 1 96 85 GLN B O 1
ATOM 3876 N N . HIS B 1 86 ? 23.312 1.937 -7.07 1 97.56 86 HIS B N 1
ATOM 3877 C CA . HIS B 1 86 ? 24.156 3.078 -6.758 1 97.56 86 HIS B CA 1
ATOM 3878 C C . HIS B 1 86 ? 24.328 3.242 -5.25 1 97.56 86 HIS B C 1
ATOM 3880 O O . HIS B 1 86 ? 24.953 4.199 -4.793 1 97.56 86 HIS B O 1
ATOM 3886 N N . VAL B 1 87 ? 23.75 2.352 -4.465 1 97.88 87 VAL B N 1
ATOM 3887 C CA . VAL B 1 87 ? 23.922 2.383 -3.016 1 97.88 87 VAL B CA 1
ATOM 3888 C C . VAL B 1 87 ? 24.891 1.293 -2.582 1 97.88 87 VAL B C 1
ATOM 3890 O O . VAL B 1 87 ? 24.594 0.102 -2.676 1 97.88 87 VAL B O 1
ATOM 3893 N N . PRO B 1 88 ? 26.031 1.667 -2.133 1 97.25 88 PRO B N 1
ATOM 3894 C CA . PRO B 1 88 ? 26.984 0.664 -1.641 1 97.25 88 PRO B CA 1
ATOM 3895 C C . PRO B 1 88 ? 26.578 0.085 -0.287 1 97.25 88 PRO B C 1
ATOM 3897 O O . PRO B 1 88 ? 25.703 0.638 0.389 1 97.25 88 PRO B O 1
ATOM 3900 N N . ASP B 1 89 ? 27.188 -0.997 0.185 1 95.19 89 ASP B N 1
ATOM 3901 C CA . ASP B 1 89 ? 26.844 -1.688 1.426 1 95.19 89 ASP B CA 1
ATOM 3902 C C . ASP B 1 89 ? 27.078 -0.788 2.637 1 95.19 89 ASP B C 1
ATOM 3904 O O . ASP B 1 89 ? 26.344 -0.869 3.627 1 95.19 89 ASP B O 1
ATOM 3908 N N . GLU B 1 90 ? 28.078 0.057 2.533 1 96.62 90 GLU B N 1
ATOM 3909 C CA . GLU B 1 90 ? 28.422 0.934 3.648 1 96.62 90 GLU B CA 1
ATOM 3910 C C . GLU B 1 90 ? 27.469 2.129 3.723 1 96.62 90 GLU B C 1
ATOM 3912 O O . GLU B 1 90 ? 27.453 2.844 4.727 1 96.62 90 GLU B O 1
ATOM 3917 N N . GLY B 1 91 ? 26.75 2.322 2.727 1 97.81 91 GLY B N 1
ATOM 3918 C CA . GLY B 1 91 ? 25.844 3.459 2.67 1 97.81 91 GLY B CA 1
ATOM 3919 C C . GLY B 1 91 ? 26.391 4.617 1.856 1 97.81 91 GLY B C 1
ATOM 3920 O O . GLY B 1 91 ? 27.562 4.625 1.489 1 97.81 91 GLY B O 1
ATOM 3921 N N . ILE B 1 92 ? 25.578 5.559 1.581 1 98.44 92 ILE B N 1
ATOM 3922 C CA . ILE B 1 92 ? 25.922 6.73 0.785 1 98.44 92 ILE B CA 1
ATOM 3923 C C . ILE B 1 92 ? 25.078 7.922 1.235 1 98.44 92 ILE B C 1
ATOM 3925 O O . ILE B 1 92 ? 23.922 7.758 1.645 1 98.44 92 ILE B O 1
ATOM 3929 N N . THR B 1 93 ? 25.609 9.023 1.189 1 98.31 93 THR B N 1
ATOM 3930 C CA . THR B 1 93 ? 24.859 10.219 1.562 1 98.31 93 THR B CA 1
ATOM 3931 C C . THR B 1 93 ? 23.875 10.609 0.464 1 98.31 93 THR B C 1
ATOM 3933 O O . THR B 1 93 ? 24.078 10.281 -0.707 1 98.31 93 THR B O 1
ATOM 3936 N N . PHE B 1 94 ? 22.859 11.32 0.824 1 97.44 94 PHE B N 1
ATOM 3937 C CA . PHE B 1 94 ? 21.906 11.82 -0.169 1 97.44 94 PHE B CA 1
ATOM 3938 C C . PHE B 1 94 ? 22.625 12.703 -1.193 1 97.44 94 PHE B C 1
ATOM 3940 O O . PHE B 1 94 ? 22.297 12.656 -2.383 1 97.44 94 PHE B O 1
ATOM 3947 N N . ALA B 1 95 ? 23.547 13.492 -0.746 1 97.25 95 ALA B N 1
ATOM 3948 C CA . ALA B 1 95 ? 24.297 14.375 -1.636 1 97.25 95 ALA B CA 1
ATOM 3949 C C . ALA B 1 95 ? 25.047 13.578 -2.689 1 97.25 95 ALA B C 1
ATOM 3951 O O . ALA B 1 95 ? 24.984 13.883 -3.883 1 97.25 95 ALA B O 1
ATOM 3952 N N . ASP B 1 96 ? 25.766 12.586 -2.273 1 98.31 96 ASP B N 1
ATOM 3953 C CA . ASP B 1 96 ? 26.547 11.766 -3.191 1 98.31 96 ASP B CA 1
ATOM 3954 C C . ASP B 1 96 ? 25.641 10.969 -4.125 1 98.31 96 ASP B C 1
ATOM 3956 O O . ASP B 1 96 ? 25.938 10.836 -5.316 1 98.31 96 ASP B O 1
ATOM 3960 N N . LEU B 1 97 ? 24.609 10.461 -3.539 1 97.94 97 LEU B N 1
ATOM 3961 C CA . LEU B 1 97 ? 23.672 9.688 -4.336 1 97.94 97 LEU B CA 1
ATOM 3962 C C . LEU B 1 97 ? 23 10.555 -5.395 1 97.94 97 LEU B C 1
ATOM 3964 O O . LEU B 1 97 ? 22.797 10.117 -6.527 1 97.94 97 LEU B O 1
ATOM 3968 N N . SER B 1 98 ? 22.672 11.75 -4.992 1 96.69 98 SER B N 1
ATOM 3969 C CA . SER B 1 98 ? 22.078 12.711 -5.914 1 96.69 98 SER B CA 1
ATOM 3970 C C . SER B 1 98 ? 23 12.961 -7.109 1 96.69 98 SER B C 1
ATOM 3972 O O . SER B 1 98 ? 22.547 12.984 -8.25 1 96.69 98 SER B O 1
ATOM 3974 N N . ARG B 1 99 ? 24.234 13.148 -6.891 1 96 99 ARG B N 1
ATOM 3975 C CA . ARG B 1 99 ? 25.219 13.367 -7.957 1 96 99 ARG B CA 1
ATOM 3976 C C . ARG B 1 99 ? 25.312 12.148 -8.867 1 96 99 ARG B C 1
ATOM 3978 O O . ARG B 1 99 ? 25.422 12.289 -10.086 1 96 99 ARG B O 1
ATOM 3985 N N . THR B 1 100 ? 25.203 11.062 -8.289 1 95.88 100 THR B N 1
ATOM 3986 C CA . THR B 1 100 ? 25.359 9.812 -9.023 1 95.88 100 THR B CA 1
ATOM 3987 C C . THR B 1 100 ? 24.172 9.562 -9.938 1 95.88 100 THR B C 1
ATOM 3989 O O . THR B 1 100 ? 24.344 9.148 -11.086 1 95.88 100 THR B O 1
ATOM 3992 N N . VAL B 1 101 ? 23 9.82 -9.414 1 95.62 101 VAL B N 1
ATOM 3993 C CA . VAL B 1 101 ? 21.812 9.422 -10.156 1 95.62 101 VAL B CA 1
ATOM 3994 C C . VAL B 1 101 ? 21.297 10.594 -10.992 1 95.62 101 VAL B C 1
ATOM 3996 O O . VAL B 1 101 ? 20.438 10.43 -11.867 1 95.62 101 VAL B O 1
ATOM 3999 N N . GLY B 1 102 ? 21.719 11.844 -10.695 1 93.5 102 GLY B N 1
ATOM 4000 C CA . GLY B 1 102 ? 21.469 12.984 -11.562 1 93.5 102 GLY B CA 1
ATOM 4001 C C . GLY B 1 102 ? 20.141 13.672 -11.273 1 93.5 102 GLY B C 1
ATOM 4002 O O . GLY B 1 102 ? 19.5 14.188 -12.18 1 93.5 102 GLY B O 1
ATOM 4003 N N . ILE B 1 103 ? 19.641 13.617 -10.062 1 93.12 103 ILE B N 1
ATOM 4004 C CA . ILE B 1 103 ? 18.484 14.414 -9.688 1 93.12 103 ILE B CA 1
ATOM 4005 C C . ILE B 1 103 ? 18.797 15.188 -8.406 1 93.12 103 ILE B C 1
ATOM 4007 O O . ILE B 1 103 ? 19.688 14.82 -7.648 1 93.12 103 ILE B O 1
ATOM 4011 N N . HIS B 1 104 ? 18.109 16.266 -8.273 1 93.06 104 HIS B N 1
ATOM 4012 C CA . HIS B 1 104 ? 18.359 17.156 -7.152 1 93.06 104 HIS B CA 1
ATOM 4013 C C . HIS B 1 104 ? 18.203 16.438 -5.824 1 93.06 104 HIS B C 1
ATOM 4015 O O . HIS B 1 104 ? 17.281 15.617 -5.66 1 93.06 104 HIS B O 1
ATOM 4021 N N . GLU B 1 105 ? 19.047 16.75 -4.895 1 94.75 105 GLU B N 1
ATOM 4022 C CA . GLU B 1 105 ? 19.141 16.094 -3.602 1 94.75 105 GLU B CA 1
ATOM 4023 C C . GLU B 1 105 ? 17.812 16.141 -2.859 1 94.75 105 GLU B C 1
ATOM 4025 O O . GLU B 1 105 ? 17.391 15.148 -2.246 1 94.75 105 GLU B O 1
ATOM 4030 N N . ARG B 1 106 ? 17.156 17.203 -2.867 1 91.94 106 ARG B N 1
ATOM 4031 C CA . ARG B 1 106 ? 15.898 17.359 -2.139 1 91.94 106 ARG B CA 1
ATOM 4032 C C . ARG B 1 106 ? 14.836 16.406 -2.656 1 91.94 106 ARG B C 1
ATOM 4034 O O . ARG B 1 106 ? 14.109 15.781 -1.869 1 91.94 106 ARG B O 1
ATOM 4041 N N . ALA B 1 107 ? 14.75 16.375 -3.934 1 93.62 107 ALA B N 1
ATOM 4042 C CA . ALA B 1 107 ? 13.805 15.445 -4.535 1 93.62 107 ALA B CA 1
ATOM 4043 C C . ALA B 1 107 ? 14.156 14 -4.195 1 93.62 107 ALA B C 1
ATOM 4045 O O . ALA B 1 107 ? 13.289 13.211 -3.807 1 93.62 107 ALA B O 1
ATOM 4046 N N . LEU B 1 108 ? 15.398 13.711 -4.348 1 96.62 108 LEU B N 1
ATOM 4047 C CA . LEU B 1 108 ? 15.875 12.352 -4.086 1 96.62 108 LEU B CA 1
ATOM 4048 C C . LEU B 1 108 ? 15.594 11.945 -2.648 1 96.62 108 LEU B C 1
ATOM 4050 O O . LEU B 1 108 ? 15.109 10.836 -2.398 1 96.62 108 LEU B O 1
ATOM 4054 N N . ALA B 1 109 ? 15.906 12.797 -1.719 1 96.69 109 ALA B N 1
ATOM 4055 C CA . ALA B 1 109 ? 15.727 12.492 -0.301 1 96.69 109 ALA B CA 1
ATOM 4056 C C . ALA B 1 109 ? 14.258 12.203 0.011 1 96.69 109 ALA B C 1
ATOM 4058 O O . ALA B 1 109 ? 13.953 11.266 0.754 1 96.69 109 ALA B O 1
ATOM 4059 N N . LYS B 1 110 ? 13.367 12.992 -0.53 1 96.44 110 LYS B N 1
ATOM 4060 C CA . LYS B 1 110 ? 11.945 12.812 -0.27 1 96.44 110 LYS B CA 1
ATOM 4061 C C . LYS B 1 110 ? 11.445 11.492 -0.848 1 96.44 110 LYS B C 1
ATOM 4063 O O . LYS B 1 110 ? 10.648 10.797 -0.214 1 96.44 110 LYS B O 1
ATOM 4068 N N . ILE B 1 111 ? 11.852 11.18 -2.045 1 97.19 111 ILE B N 1
ATOM 4069 C CA . ILE B 1 111 ? 11.477 9.922 -2.686 1 97.19 111 ILE B CA 1
ATOM 4070 C C . ILE B 1 111 ? 12 8.75 -1.871 1 97.19 111 ILE B C 1
ATOM 4072 O O . ILE B 1 111 ? 11.25 7.832 -1.525 1 97.19 111 ILE B O 1
ATOM 4076 N N . VAL B 1 112 ? 13.273 8.773 -1.504 1 98 112 VAL B N 1
ATOM 4077 C CA . VAL B 1 112 ? 13.93 7.66 -0.823 1 98 112 VAL B CA 1
ATOM 4078 C C . VAL B 1 112 ? 13.359 7.512 0.586 1 98 112 VAL B C 1
ATOM 4080 O O . VAL B 1 112 ? 13.172 6.391 1.068 1 98 112 VAL B O 1
ATOM 4083 N N . ARG B 1 113 ? 13.078 8.609 1.274 1 97.62 113 ARG B N 1
ATOM 4084 C CA . ARG B 1 113 ? 12.562 8.539 2.637 1 97.62 113 ARG B CA 1
ATOM 4085 C C . ARG B 1 113 ? 11.156 7.953 2.658 1 97.62 113 ARG B C 1
ATOM 4087 O O . ARG B 1 113 ? 10.766 7.293 3.623 1 97.62 113 ARG B O 1
ATOM 4094 N N . THR B 1 114 ? 10.398 8.172 1.604 1 96.5 114 THR B N 1
ATOM 4095 C CA . THR B 1 114 ? 9.109 7.484 1.504 1 96.5 114 THR B CA 1
ATOM 4096 C C . THR B 1 114 ? 9.305 5.977 1.415 1 96.5 114 THR B C 1
ATOM 4098 O O . THR B 1 114 ? 8.547 5.207 2.012 1 96.5 114 THR B O 1
ATOM 4101 N N . ALA B 1 115 ? 10.352 5.562 0.695 1 96.81 115 ALA B N 1
ATOM 4102 C CA . ALA B 1 115 ? 10.688 4.145 0.614 1 96.81 115 ALA B CA 1
ATOM 4103 C C . ALA B 1 115 ? 11.203 3.623 1.954 1 96.81 115 ALA B C 1
ATOM 4105 O O . ALA B 1 115 ? 10.945 2.475 2.322 1 96.81 115 ALA B O 1
ATOM 4106 N N . ILE B 1 116 ? 11.953 4.465 2.695 1 97.12 116 ILE B N 1
ATOM 4107 C CA . ILE B 1 116 ? 12.477 4.094 4.004 1 97.12 116 ILE B CA 1
ATOM 4108 C C . ILE B 1 116 ? 11.32 3.836 4.969 1 97.12 116 ILE B C 1
ATOM 4110 O O . ILE B 1 116 ? 11.344 2.869 5.734 1 97.12 116 ILE B O 1
ATOM 4114 N N . CYS B 1 117 ? 10.281 4.652 4.883 1 94.88 117 CYS B N 1
ATOM 4115 C CA . CYS B 1 117 ? 9.117 4.484 5.746 1 94.88 117 CYS B CA 1
ATOM 4116 C C . CYS B 1 117 ? 8.453 3.131 5.512 1 94.88 117 CYS B C 1
ATOM 4118 O O . CYS B 1 117 ? 7.77 2.609 6.395 1 94.88 117 CYS B O 1
ATOM 4120 N N . GLN B 1 118 ? 8.672 2.557 4.344 1 94 118 GLN B N 1
ATOM 4121 C CA . GLN B 1 118 ? 8.078 1.271 3.992 1 94 118 GLN B CA 1
ATOM 4122 C C . GLN B 1 118 ? 9.047 0.125 4.266 1 94 118 GLN B C 1
ATOM 4124 O O . GLN B 1 118 ? 8.758 -1.031 3.953 1 94 118 GLN B O 1
ATOM 4129 N N . GLY B 1 119 ? 10.234 0.414 4.734 1 95.12 119 GLY B N 1
ATOM 4130 C CA . GLY B 1 119 ? 11.227 -0.597 5.074 1 95.12 119 GLY B CA 1
ATOM 4131 C C . GLY B 1 119 ? 12.055 -1.038 3.883 1 95.12 119 GLY B C 1
ATOM 4132 O O . GLY B 1 119 ? 12.742 -2.061 3.945 1 95.12 119 GLY B O 1
ATOM 4133 N N . VAL B 1 120 ? 12.023 -0.319 2.783 1 96.69 120 VAL B N 1
ATOM 4134 C CA . VAL B 1 120 ? 12.75 -0.704 1.579 1 96.69 120 VAL B CA 1
ATOM 4135 C C . VAL B 1 120 ? 14.227 -0.327 1.724 1 96.69 120 VAL B C 1
ATOM 4137 O O . VAL B 1 120 ? 15.109 -1.145 1.46 1 96.69 120 VAL B O 1
ATOM 4140 N N . TYR B 1 121 ? 14.547 0.898 2.096 1 97.81 121 TYR B N 1
ATOM 4141 C CA . TYR B 1 121 ? 15.867 1.361 2.496 1 97.81 121 TYR B CA 1
ATOM 4142 C C . TYR B 1 121 ? 15.883 1.756 3.969 1 97.81 121 TYR B C 1
ATOM 4144 O O . TYR B 1 121 ? 14.859 1.689 4.648 1 97.81 121 TYR B O 1
ATOM 4152 N N . CYS B 1 122 ? 17.016 2.07 4.488 1 97.69 122 CYS B N 1
ATOM 4153 C CA . CYS B 1 122 ? 17.109 2.605 5.844 1 97.69 122 CYS B CA 1
ATOM 4154 C C . CYS B 1 122 ? 18.031 3.811 5.895 1 97.69 122 CYS B C 1
ATOM 4156 O O . CYS B 1 122 ? 18.828 4.023 4.98 1 97.69 122 CYS B O 1
ATOM 4158 N N . GLU B 1 123 ? 17.828 4.582 6.82 1 97.94 123 GLU B N 1
ATOM 4159 C CA . GLU B 1 123 ? 18.625 5.766 7.133 1 97.94 123 GLU B CA 1
ATOM 4160 C C . GLU B 1 123 ? 19.219 5.676 8.539 1 97.94 123 GLU B C 1
ATOM 4162 O O . GLU B 1 123 ? 18.734 6.336 9.461 1 97.94 123 GLU B O 1
ATOM 4167 N N . PRO B 1 124 ? 20.312 4.918 8.711 1 96.94 124 PRO B N 1
ATOM 4168 C CA . PRO B 1 124 ? 20.859 4.676 10.047 1 96.94 124 PRO B CA 1
ATOM 4169 C C . PRO B 1 124 ? 21.312 5.961 10.75 1 96.94 124 PRO B C 1
ATOM 4171 O O . PRO B 1 124 ? 21.281 6.039 11.977 1 96.94 124 PRO B O 1
ATOM 4174 N N . GLU B 1 125 ? 21.797 6.902 9.984 1 96.38 125 GLU B N 1
ATOM 4175 C CA . GLU B 1 125 ? 22.094 8.258 10.43 1 96.38 125 GLU B CA 1
ATOM 4176 C C . GLU B 1 125 ? 21.469 9.297 9.508 1 96.38 125 GLU B C 1
ATOM 4178 O O . GLU B 1 125 ? 21.203 9.016 8.336 1 96.38 125 GLU B O 1
ATOM 4183 N N . PRO B 1 126 ? 21.188 10.414 10.094 1 95.75 126 PRO B N 1
ATOM 4184 C CA . PRO B 1 126 ? 20.562 11.438 9.242 1 95.75 126 PRO B CA 1
ATOM 4185 C C . PRO B 1 126 ? 21.359 11.688 7.957 1 95.75 126 PRO B C 1
ATOM 4187 O O . PRO B 1 126 ? 22.531 12.039 8.008 1 95.75 126 PRO B O 1
ATOM 4190 N N . GLY B 1 127 ? 20.703 11.406 6.887 1 96.19 127 GLY B N 1
ATOM 4191 C CA . GLY B 1 127 ? 21.297 11.75 5.598 1 96.19 127 GLY B CA 1
ATOM 4192 C C . GLY B 1 127 ? 22.016 10.586 4.949 1 96.19 127 GLY B C 1
ATOM 4193 O O . GLY B 1 127 ? 22.469 10.688 3.807 1 96.19 127 GLY B O 1
ATOM 4194 N N . LEU B 1 128 ? 22.094 9.484 5.668 1 97.81 128 LEU B N 1
ATOM 4195 C CA . LEU B 1 128 ? 22.781 8.312 5.133 1 97.81 128 LEU B CA 1
ATOM 4196 C C . LEU B 1 128 ? 21.781 7.246 4.695 1 97.81 128 LEU B C 1
ATOM 4198 O O . LEU B 1 128 ? 20.953 6.801 5.492 1 97.81 128 LEU B O 1
ATOM 4202 N N . VAL B 1 129 ? 21.906 6.852 3.484 1 97.81 129 VAL B N 1
ATOM 4203 C CA . VAL B 1 129 ? 21.031 5.828 2.932 1 97.81 129 VAL B CA 1
ATOM 4204 C C . VAL B 1 129 ? 21.766 4.492 2.873 1 97.81 129 VAL B C 1
ATOM 4206 O O . VAL B 1 129 ? 22.922 4.43 2.439 1 97.81 129 VAL B O 1
ATOM 4209 N N . LYS B 1 130 ? 21.109 3.514 3.281 1 98.25 130 LYS B N 1
ATOM 4210 C CA . LYS B 1 130 ? 21.688 2.168 3.227 1 98.25 130 LYS B CA 1
ATOM 4211 C C . LYS B 1 130 ? 20.641 1.154 2.748 1 98.25 130 LYS B C 1
ATOM 4213 O O . LYS B 1 130 ? 19.438 1.405 2.824 1 98.25 130 LYS B O 1
ATOM 4218 N N . HIS B 1 131 ? 21.203 0.026 2.252 1 97.75 131 HIS B N 1
ATOM 4219 C CA . HIS B 1 131 ? 20.344 -1.074 1.814 1 97.75 131 HIS B CA 1
ATOM 4220 C C . HIS B 1 131 ? 19.703 -1.777 3.002 1 97.75 131 HIS B C 1
ATOM 4222 O O . HIS B 1 131 ? 20.312 -1.888 4.07 1 97.75 131 HIS B O 1
ATOM 4228 N N . THR B 1 132 ? 18.5 -2.098 2.836 1 96.88 132 THR B N 1
ATOM 4229 C CA . THR B 1 132 ? 17.953 -3.242 3.551 1 96.88 132 THR B CA 1
ATOM 4230 C C . THR B 1 132 ? 18.016 -4.5 2.691 1 96.88 132 THR B C 1
ATOM 4232 O O . THR B 1 132 ? 18.516 -4.465 1.564 1 96.88 132 THR B O 1
ATOM 4235 N N . GLN B 1 133 ? 17.5 -5.578 3.207 1 94.44 133 GLN B N 1
ATOM 4236 C CA . GLN B 1 133 ? 17.438 -6.793 2.398 1 94.44 133 GLN B CA 1
ATOM 4237 C C . GLN B 1 133 ? 16.469 -6.629 1.236 1 94.44 133 GLN B C 1
ATOM 4239 O O . GLN B 1 133 ? 16.656 -7.23 0.174 1 94.44 133 GLN B O 1
ATOM 4244 N N . VAL B 1 134 ? 15.492 -5.82 1.406 1 94.44 134 VAL B N 1
ATOM 4245 C CA . VAL B 1 134 ? 14.469 -5.613 0.381 1 94.44 134 VAL B CA 1
ATOM 4246 C C . VAL B 1 134 ? 15.055 -4.789 -0.766 1 94.44 134 VAL B C 1
ATOM 4248 O O . VAL B 1 134 ? 14.914 -5.16 -1.935 1 94.44 134 VAL B O 1
ATOM 4251 N N . SER B 1 135 ? 15.734 -3.715 -0.441 1 96.44 135 SER B N 1
ATOM 4252 C CA . SER B 1 135 ? 16.281 -2.852 -1.486 1 96.44 135 SER B CA 1
ATOM 4253 C C . SER B 1 135 ? 17.359 -3.564 -2.289 1 96.44 135 SER B C 1
ATOM 4255 O O . SER B 1 135 ? 17.547 -3.291 -3.477 1 96.44 135 SER B O 1
ATOM 4257 N N . LYS B 1 136 ? 18.031 -4.492 -1.666 1 95.06 136 LYS B N 1
ATOM 4258 C CA . LYS B 1 136 ? 19.047 -5.266 -2.385 1 95.06 136 LYS B CA 1
ATOM 4259 C C . LYS B 1 136 ? 18.422 -6.07 -3.52 1 95.06 136 LYS B C 1
ATOM 4261 O O . LYS B 1 136 ? 19.047 -6.277 -4.559 1 95.06 136 LYS B O 1
ATOM 4266 N N . LEU B 1 137 ? 17.203 -6.469 -3.338 1 91.06 137 LEU B N 1
ATOM 4267 C CA . LEU B 1 137 ? 16.516 -7.242 -4.363 1 91.06 137 LEU B CA 1
ATOM 4268 C C . LEU B 1 137 ? 16.234 -6.387 -5.598 1 91.06 137 LEU B C 1
ATOM 4270 O O . LEU B 1 137 ? 16.188 -6.902 -6.719 1 91.06 137 LEU B O 1
ATOM 4274 N N . PHE B 1 138 ? 16.141 -5.109 -5.441 1 91.19 138 PHE B N 1
ATOM 4275 C CA . PHE B 1 138 ? 15.859 -4.215 -6.559 1 91.19 138 PHE B CA 1
ATOM 4276 C C . PHE B 1 138 ? 17.047 -4.121 -7.5 1 91.19 138 PHE B C 1
ATOM 4278 O O . PHE B 1 138 ? 16.922 -3.631 -8.625 1 91.19 138 PHE B O 1
ATOM 4285 N N . ALA B 1 139 ? 18.188 -4.582 -7.051 1 90.38 139 ALA B N 1
ATOM 4286 C CA . ALA B 1 139 ? 19.359 -4.582 -7.918 1 90.38 139 ALA B CA 1
ATOM 4287 C C . ALA B 1 139 ? 19.328 -5.762 -8.891 1 90.38 139 ALA B C 1
ATOM 4289 O O . ALA B 1 139 ? 20.047 -5.777 -9.883 1 90.38 139 ALA B O 1
ATOM 4290 N N . LEU B 1 140 ? 18.484 -6.715 -8.625 1 87.69 140 LEU B N 1
ATOM 4291 C CA . LEU B 1 140 ? 18.375 -7.887 -9.484 1 87.69 140 LEU B CA 1
ATOM 4292 C C . LEU B 1 140 ? 17.547 -7.574 -10.727 1 87.69 140 LEU B C 1
ATOM 4294 O O . LEU B 1 140 ? 16.438 -7.074 -10.617 1 87.69 140 LEU B O 1
ATOM 4298 N N . PRO B 1 141 ? 18.062 -7.934 -11.883 1 84.88 141 PRO B N 1
ATOM 4299 C CA . PRO B 1 141 ? 17.359 -7.605 -13.125 1 84.88 141 PRO B CA 1
ATOM 4300 C C . PRO B 1 141 ? 15.938 -8.172 -13.164 1 84.88 141 PRO B C 1
ATOM 4302 O O . PRO B 1 141 ? 15.016 -7.516 -13.664 1 84.88 141 PRO B O 1
ATOM 4305 N N . GLY B 1 142 ? 15.812 -9.359 -12.672 1 84 142 GLY B N 1
ATOM 4306 C CA . GLY B 1 142 ? 14.484 -9.961 -12.648 1 84 142 GLY B CA 1
ATOM 4307 C C . GLY B 1 142 ? 13.484 -9.164 -11.836 1 84 142 GLY B C 1
ATOM 4308 O O . GLY B 1 142 ? 12.312 -9.07 -12.211 1 84 142 GLY B O 1
ATOM 4309 N N . ILE B 1 143 ? 13.969 -8.594 -10.766 1 87.81 143 ILE B N 1
ATOM 4310 C CA . ILE B 1 143 ? 13.094 -7.82 -9.898 1 87.81 143 ILE B CA 1
ATOM 4311 C C . ILE B 1 143 ? 12.789 -6.473 -10.547 1 87.81 143 ILE B C 1
ATOM 4313 O O . ILE B 1 143 ? 11.672 -5.965 -10.438 1 87.81 143 ILE B O 1
ATOM 4317 N N . GLN B 1 144 ? 13.727 -5.926 -11.242 1 88.12 144 GLN B N 1
ATOM 4318 C CA . GLN B 1 144 ? 13.484 -4.691 -11.984 1 88.12 144 GLN B CA 1
ATOM 4319 C C . GLN B 1 144 ? 12.422 -4.898 -13.062 1 88.12 144 GLN B C 1
ATOM 4321 O O . GLN B 1 144 ? 11.539 -4.055 -13.234 1 88.12 144 GLN B O 1
ATOM 4326 N N . SER B 1 145 ? 12.586 -5.984 -13.68 1 87.19 145 SER B N 1
ATOM 4327 C CA . SER B 1 145 ? 11.602 -6.324 -14.703 1 87.19 145 SER B CA 1
ATOM 4328 C C . SER B 1 145 ? 10.219 -6.516 -14.094 1 87.19 145 SER B C 1
ATOM 4330 O O . SER B 1 145 ? 9.211 -6.102 -14.68 1 87.19 145 SER B O 1
ATOM 4332 N N . LEU B 1 146 ? 10.219 -7.121 -12.969 1 88.5 146 LEU B N 1
ATOM 4333 C CA . LEU B 1 146 ? 8.953 -7.344 -12.281 1 88.5 146 LEU B CA 1
ATOM 4334 C C . LEU B 1 146 ? 8.312 -6.02 -11.875 1 88.5 146 LEU B C 1
ATOM 4336 O O . LEU B 1 146 ? 7.094 -5.852 -12.008 1 88.5 146 LEU B O 1
ATOM 4340 N N . CYS B 1 147 ? 9.094 -5.16 -11.383 1 90.81 147 CYS B N 1
ATOM 4341 C CA . CYS B 1 147 ? 8.594 -3.85 -11 1 90.81 147 CYS B CA 1
ATOM 4342 C C . CYS B 1 147 ? 8.008 -3.113 -12.195 1 90.81 147 CYS B C 1
ATOM 4344 O O . CYS B 1 147 ? 6.91 -2.555 -12.109 1 90.81 147 CYS B O 1
ATOM 4346 N N . ARG B 1 148 ? 8.695 -3.121 -13.297 1 89.94 148 ARG B N 1
ATOM 4347 C CA . ARG B 1 148 ? 8.211 -2.475 -14.516 1 89.94 148 ARG B CA 1
ATOM 4348 C C . ARG B 1 148 ? 6.93 -3.133 -15.008 1 89.94 148 ARG B C 1
ATOM 4350 O O . ARG B 1 148 ? 6.004 -2.447 -15.445 1 89.94 148 ARG B O 1
ATOM 4357 N N . PHE B 1 149 ? 6.938 -4.406 -14.961 1 90.81 149 PHE B N 1
ATOM 4358 C CA . PHE B 1 149 ? 5.742 -5.145 -15.352 1 90.81 149 PHE B CA 1
ATOM 4359 C C . PHE B 1 149 ? 4.543 -4.727 -14.5 1 90.81 149 PHE B C 1
ATOM 4361 O O . PHE B 1 149 ? 3.447 -4.527 -15.023 1 90.81 149 PHE B O 1
ATOM 4368 N N . THR B 1 150 ? 4.738 -4.57 -13.219 1 92.56 150 THR B N 1
ATOM 4369 C CA . THR B 1 150 ? 3.703 -4.191 -12.266 1 92.56 150 THR B CA 1
ATOM 4370 C C . THR B 1 150 ? 3.133 -2.816 -12.602 1 92.56 150 THR B C 1
ATOM 4372 O O . THR B 1 150 ? 1.915 -2.646 -12.688 1 92.56 150 THR B O 1
ATOM 4375 N N . ILE B 1 151 ? 3.988 -1.897 -12.891 1 92.81 151 ILE B N 1
ATOM 4376 C CA . ILE B 1 151 ? 3.592 -0.496 -12.984 1 92.81 151 ILE B CA 1
ATOM 4377 C C . ILE B 1 151 ? 3.16 -0.178 -14.414 1 92.81 151 ILE B C 1
ATOM 4379 O O . ILE B 1 151 ? 2.24 0.616 -14.633 1 92.81 151 ILE B O 1
ATOM 4383 N N . GLU B 1 152 ? 3.744 -0.858 -15.391 1 91.56 152 GLU B N 1
ATOM 4384 C CA . GLU B 1 152 ? 3.555 -0.438 -16.781 1 91.56 152 GLU B CA 1
ATOM 4385 C C . GLU B 1 152 ? 2.561 -1.346 -17.5 1 91.56 152 GLU B C 1
ATOM 4387 O O . GLU B 1 152 ? 2.031 -0.983 -18.547 1 91.56 152 GLU B O 1
ATOM 4392 N N . THR B 1 153 ? 2.389 -2.498 -16.953 1 91.5 153 THR B N 1
ATOM 4393 C CA . THR B 1 153 ? 1.521 -3.441 -17.641 1 91.5 153 THR B CA 1
ATOM 4394 C C . THR B 1 153 ? 0.301 -3.785 -16.797 1 91.5 153 THR B C 1
ATOM 4396 O O . THR B 1 153 ? -0.837 -3.609 -17.234 1 91.5 153 THR B O 1
ATOM 4399 N N . VAL B 1 154 ? 0.541 -4.258 -15.617 1 94 154 VAL B N 1
ATOM 4400 C CA . VAL B 1 154 ? -0.545 -4.797 -14.805 1 94 154 VAL B CA 1
ATOM 4401 C C . VAL B 1 154 ? -1.444 -3.66 -14.32 1 94 154 VAL B C 1
ATOM 4403 O O . VAL B 1 154 ? -2.664 -3.709 -14.492 1 94 154 VAL B O 1
ATOM 4406 N N . LEU B 1 155 ? -0.819 -2.631 -13.773 1 95.19 155 LEU B N 1
ATOM 4407 C CA . LEU B 1 155 ? -1.603 -1.557 -13.172 1 95.19 155 LEU B CA 1
ATOM 4408 C C . LEU B 1 155 ? -2.492 -0.884 -14.211 1 95.19 155 LEU B C 1
ATOM 4410 O O . LEU B 1 155 ? -3.705 -0.766 -14.008 1 95.19 155 LEU B O 1
ATOM 4414 N N . PRO B 1 156 ? -1.967 -0.492 -15.375 1 94.44 156 PRO B N 1
ATOM 4415 C CA . PRO B 1 156 ? -2.859 0.094 -16.375 1 94.44 156 PRO B CA 1
ATOM 4416 C C . PRO B 1 156 ? -3.982 -0.852 -16.797 1 94.44 156 PRO B C 1
ATOM 4418 O O . PRO B 1 156 ? -5.098 -0.406 -17.078 1 94.44 156 PRO B O 1
ATOM 4421 N N . SER B 1 157 ? -3.713 -2.098 -16.859 1 94.56 157 SER B N 1
ATOM 4422 C CA . SER B 1 157 ? -4.75 -3.076 -17.172 1 94.56 157 SER B CA 1
ATOM 4423 C C . SER B 1 157 ? -5.836 -3.094 -16.094 1 94.56 157 SER B C 1
ATOM 4425 O O . SER B 1 157 ? -7.027 -3.076 -16.422 1 94.56 157 SER B O 1
ATOM 4427 N N . MET B 1 158 ? -5.418 -3.08 -14.875 1 96.06 158 MET B N 1
ATOM 4428 C CA . MET B 1 158 ? -6.367 -3.123 -13.766 1 96.06 158 MET B CA 1
ATOM 4429 C C . MET B 1 158 ? -7.25 -1.879 -13.758 1 96.06 158 MET B C 1
ATOM 4431 O O . MET B 1 158 ? -8.43 -1.948 -13.391 1 96.06 158 MET B O 1
ATOM 4435 N N . GLU B 1 159 ? -6.703 -0.814 -14.148 1 94.94 159 GLU B N 1
ATOM 4436 C CA . GLU B 1 159 ? -7.449 0.44 -14.156 1 94.94 159 GLU B CA 1
ATOM 4437 C C . GLU B 1 159 ? -8.555 0.415 -15.211 1 94.94 159 GLU B C 1
ATOM 4439 O O . GLU B 1 159 ? -9.461 1.249 -15.18 1 94.94 159 GLU B O 1
ATOM 4444 N N . LYS B 1 160 ? -8.508 -0.539 -16.094 1 94.81 160 LYS B N 1
ATOM 4445 C CA . LYS B 1 160 ? -9.516 -0.656 -17.156 1 94.81 160 LYS B CA 1
ATOM 4446 C C . LYS B 1 160 ? -10.539 -1.729 -16.812 1 94.81 160 LYS B C 1
ATOM 4448 O O . LYS B 1 160 ? -11.438 -2.012 -17.609 1 94.81 160 LYS B O 1
ATOM 4453 N N . LEU B 1 161 ? -10.469 -2.264 -15.664 1 93.81 161 LEU B N 1
ATOM 4454 C CA . LEU B 1 161 ? -11.312 -3.4 -15.297 1 93.81 161 LEU B CA 1
ATOM 4455 C C . LEU B 1 161 ? -12.789 -3.016 -15.328 1 93.81 161 LEU B C 1
ATOM 4457 O O . LEU B 1 161 ? -13.617 -3.773 -15.828 1 93.81 161 LEU B O 1
ATOM 4461 N N . VAL B 1 162 ? -13.117 -1.855 -14.773 1 94.12 162 VAL B N 1
ATOM 4462 C CA . VAL B 1 162 ? -14.508 -1.435 -14.719 1 94.12 162 VAL B CA 1
ATOM 4463 C C . VAL B 1 162 ? -15.039 -1.208 -16.125 1 94.12 162 VAL B C 1
ATOM 4465 O O . VAL B 1 162 ? -16.125 -1.688 -16.484 1 94.12 162 VAL B O 1
ATOM 4468 N N . GLU B 1 163 ? -14.281 -0.55 -16.938 1 93.75 163 GLU B N 1
ATOM 4469 C CA . GLU B 1 163 ? -14.664 -0.312 -18.328 1 93.75 163 GLU B CA 1
ATOM 4470 C C . GLU B 1 163 ? -14.828 -1.624 -19.078 1 93.75 163 GLU B C 1
ATOM 4472 O O . GLU B 1 163 ? -15.805 -1.809 -19.812 1 93.75 163 GLU B O 1
ATOM 4477 N N . ALA B 1 164 ? -13.867 -2.514 -18.922 1 92.44 164 ALA B N 1
ATOM 4478 C CA . ALA B 1 164 ? -13.922 -3.814 -19.578 1 92.44 164 ALA B CA 1
ATOM 4479 C C . ALA B 1 164 ? -15.156 -4.598 -19.141 1 92.44 164 ALA B C 1
ATOM 4481 O O . ALA B 1 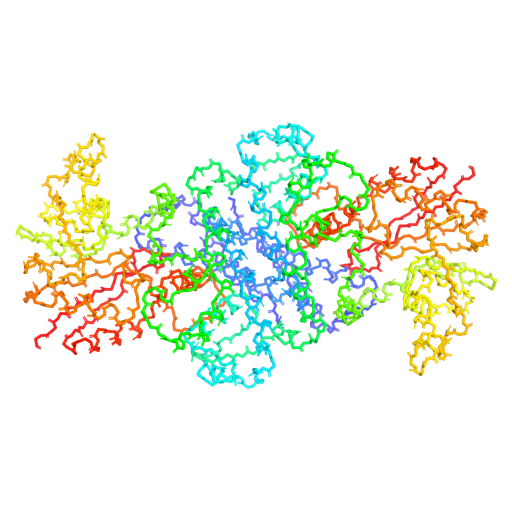164 ? -15.828 -5.219 -19.969 1 92.44 164 ALA B O 1
ATOM 4482 N N . SER B 1 165 ? -15.438 -4.543 -17.891 1 91.94 165 SER B N 1
ATOM 4483 C CA . SER B 1 165 ? -16.562 -5.305 -17.344 1 91.94 165 SER B CA 1
ATOM 4484 C C . SER B 1 165 ? -17.891 -4.758 -17.844 1 91.94 165 SER B C 1
ATOM 4486 O O . SER B 1 165 ? -18.844 -5.512 -18.047 1 91.94 165 SER B O 1
ATOM 4488 N N . ARG B 1 166 ? -18.016 -3.49 -17.984 1 90.44 166 ARG B N 1
ATOM 4489 C CA . ARG B 1 166 ? -19.219 -2.871 -18.516 1 90.44 166 ARG B CA 1
ATOM 4490 C C . ARG B 1 166 ? -19.375 -3.17 -20 1 90.44 166 ARG B C 1
ATOM 4492 O O . ARG B 1 166 ? -20.484 -3.439 -20.469 1 90.44 166 ARG B O 1
ATOM 4499 N N . GLY B 1 167 ? -18.344 -3.145 -20.672 1 88.88 167 GLY B N 1
ATOM 4500 C CA . GLY B 1 167 ? -18.375 -3.305 -22.109 1 88.88 167 GLY B CA 1
ATOM 4501 C C . GLY B 1 167 ? -18.609 -4.738 -22.547 1 88.88 167 GLY B C 1
ATOM 4502 O O . GLY B 1 167 ? -19.359 -4.988 -23.5 1 88.88 167 GLY B O 1
ATOM 4503 N N . TRP B 1 168 ? -18 -5.684 -21.859 1 87.12 168 TRP B N 1
ATOM 4504 C CA . TRP B 1 168 ? -18.031 -7.055 -22.359 1 87.12 168 TRP B CA 1
ATOM 4505 C C . TRP B 1 168 ? -18.922 -7.938 -21.484 1 87.12 168 TRP B C 1
ATOM 4507 O O . TRP B 1 168 ? -19.047 -9.133 -21.75 1 87.12 168 TRP B O 1
ATOM 4517 N N . LYS B 1 169 ? -19.594 -7.391 -20.578 1 79.81 169 LYS B N 1
ATOM 4518 C CA . LYS B 1 169 ? -20.672 -7.941 -19.781 1 79.81 169 LYS B CA 1
ATOM 4519 C C . LYS B 1 169 ? -20.375 -9.383 -19.375 1 79.81 169 LYS B C 1
ATOM 4521 O O . LYS B 1 169 ? -21.219 -10.266 -19.516 1 79.81 169 LYS B O 1
ATOM 4526 N N . GLY B 1 170 ? -19.203 -9.672 -19.078 1 77.56 170 GLY B N 1
ATOM 4527 C CA . GLY B 1 170 ? -18.891 -10.969 -18.5 1 77.56 170 GLY B CA 1
ATOM 4528 C C . GLY B 1 170 ? -18.438 -11.984 -19.547 1 77.56 170 GLY B C 1
ATOM 4529 O O . GLY B 1 170 ? -18.281 -13.164 -19.234 1 77.56 170 GLY B O 1
ATOM 4530 N N . ASP B 1 171 ? -18.234 -11.492 -20.656 1 82.25 171 ASP B N 1
ATOM 4531 C CA . ASP B 1 171 ? -17.672 -12.352 -21.688 1 82.25 171 ASP B CA 1
ATOM 4532 C C . ASP B 1 171 ? -16.328 -12.945 -21.25 1 82.25 171 ASP B C 1
ATOM 4534 O O . ASP B 1 171 ? -15.578 -12.297 -20.531 1 82.25 171 ASP B O 1
ATOM 4538 N N . GLN B 1 172 ? -16.125 -14.227 -21.688 1 85.69 172 GLN B N 1
ATOM 4539 C CA . GLN B 1 172 ? -14.961 -14.961 -21.203 1 85.69 172 GLN B CA 1
ATOM 4540 C C . GLN B 1 172 ? -13.945 -15.18 -22.328 1 85.69 172 GLN B C 1
ATOM 4542 O O . GLN B 1 172 ? -13.07 -16.047 -22.219 1 85.69 172 GLN B O 1
ATOM 4547 N N . ASP B 1 173 ? -14.094 -14.406 -23.406 1 84.75 173 ASP B N 1
ATOM 4548 C CA . ASP B 1 173 ? -13.125 -14.445 -24.5 1 84.75 173 ASP B CA 1
ATOM 4549 C C . ASP B 1 173 ? -11.812 -13.789 -24.094 1 84.75 173 ASP B C 1
ATOM 4551 O O . ASP B 1 173 ? -11.797 -12.641 -23.641 1 84.75 173 ASP B O 1
ATOM 4555 N N . PRO B 1 174 ? -10.711 -14.461 -24.328 1 82.25 174 PRO B N 1
ATOM 4556 C CA . PRO B 1 174 ? -9.422 -13.977 -23.844 1 82.25 174 PRO B CA 1
ATOM 4557 C C . PRO B 1 174 ? -9.062 -12.602 -24.391 1 82.25 174 PRO B C 1
ATOM 4559 O O . PRO B 1 174 ? -8.539 -11.758 -23.656 1 82.25 174 PRO B O 1
ATOM 4562 N N . PRO B 1 175 ? -9.32 -12.266 -25.609 1 80.25 175 PRO B N 1
ATOM 4563 C CA . PRO B 1 175 ? -8.961 -10.93 -26.094 1 80.25 175 PRO B CA 1
ATOM 4564 C C . PRO B 1 175 ? -9.867 -9.836 -25.531 1 80.25 175 PRO B C 1
ATOM 4566 O O . PRO B 1 175 ? -9.625 -8.648 -25.766 1 80.25 175 PRO B O 1
ATOM 4569 N N . GLN B 1 176 ? -10.852 -10.203 -24.844 1 83 176 GLN B N 1
ATOM 4570 C CA . GLN B 1 176 ? -11.695 -9.227 -24.172 1 83 176 GLN B CA 1
ATOM 4571 C C . GLN B 1 176 ? -11.273 -9.023 -22.719 1 83 176 GLN B C 1
ATOM 4573 O O . GLN B 1 176 ? -12.07 -9.227 -21.812 1 83 176 GLN B O 1
ATOM 4578 N N . SER B 1 177 ? -10.047 -8.648 -22.594 1 87.69 177 SER B N 1
ATOM 4579 C CA . SER B 1 177 ? -9.469 -8.398 -21.281 1 87.69 177 SER B CA 1
ATOM 4580 C C . SER B 1 177 ? -9.195 -6.914 -21.062 1 87.69 177 SER B C 1
ATOM 4582 O O . SER B 1 177 ? -9.117 -6.148 -22.031 1 87.69 177 SER B O 1
ATOM 4584 N N . ALA B 1 178 ? -9.094 -6.59 -19.828 1 91.5 178 ALA B N 1
ATOM 4585 C CA . ALA B 1 178 ? -8.719 -5.219 -19.484 1 91.5 178 ALA B CA 1
ATOM 4586 C C . ALA B 1 178 ? -7.355 -4.863 -20.062 1 91.5 178 ALA B C 1
ATOM 4588 O O . ALA B 1 178 ? -7.121 -3.717 -20.453 1 91.5 178 ALA B O 1
ATOM 4589 N N . PHE B 1 179 ? -6.52 -5.77 -20.141 1 92 179 PHE B N 1
ATOM 4590 C CA . PHE B 1 179 ? -5.211 -5.59 -20.766 1 92 179 PHE B CA 1
ATOM 4591 C C . PHE B 1 179 ? -5.352 -5.133 -22.203 1 92 179 PHE B C 1
ATOM 4593 O O . PHE B 1 179 ? -4.664 -4.207 -22.641 1 92 179 PHE B O 1
ATOM 4600 N N . ASP B 1 180 ? -6.215 -5.758 -22.891 1 89.62 180 ASP B N 1
ATOM 4601 C CA . ASP B 1 180 ? -6.43 -5.422 -24.281 1 89.62 180 ASP B CA 1
ATOM 4602 C C . ASP B 1 180 ? -6.941 -3.99 -24.438 1 89.62 180 ASP B C 1
ATOM 4604 O O . ASP B 1 180 ? -6.555 -3.281 -25.375 1 89.62 180 ASP B O 1
ATOM 4608 N N . LEU B 1 181 ? -7.734 -3.652 -23.594 1 90.19 181 LEU B N 1
ATOM 4609 C CA . LEU B 1 181 ? -8.234 -2.281 -23.609 1 90.19 181 LEU B CA 1
ATOM 4610 C C . LEU B 1 181 ? -7.117 -1.292 -23.297 1 90.19 181 LEU B C 1
ATOM 4612 O O . LEU B 1 181 ? -7.02 -0.233 -23.922 1 90.19 181 LEU B O 1
ATOM 4616 N N . ALA B 1 182 ? -6.312 -1.625 -22.344 1 92.5 182 ALA B N 1
ATOM 4617 C CA . ALA B 1 182 ? -5.281 -0.72 -21.844 1 92.5 182 ALA B CA 1
ATOM 4618 C C . ALA B 1 182 ? -4.145 -0.57 -22.844 1 92.5 182 ALA B C 1
ATOM 4620 O O . ALA B 1 182 ? -3.541 0.5 -22.953 1 92.5 182 ALA B O 1
ATOM 4621 N N . HIS B 1 183 ? -3.822 -1.537 -23.531 1 89.5 183 HIS B N 1
ATOM 4622 C CA . HIS B 1 183 ? -2.609 -1.531 -24.344 1 89.5 183 HIS B CA 1
ATOM 4623 C C . HIS B 1 183 ? -2.938 -1.69 -25.828 1 89.5 183 HIS B C 1
ATOM 4625 O O . HIS B 1 183 ? -2.033 -1.774 -26.656 1 89.5 183 HIS B O 1
ATOM 4631 N N . ASN B 1 184 ? -4.074 -1.507 -26.219 1 77.12 184 ASN B N 1
ATOM 4632 C CA . ASN B 1 184 ? -4.562 -1.571 -27.594 1 77.12 184 ASN B CA 1
ATOM 4633 C C . ASN B 1 184 ? -3.959 -2.752 -28.344 1 77.12 184 ASN B C 1
ATOM 4635 O O . ASN B 1 184 ? -3.449 -2.59 -29.453 1 77.12 184 ASN B O 1
ATOM 4639 N N . LYS B 1 185 ? -3.682 -3.664 -27.766 1 67.88 185 LYS B N 1
ATOM 4640 C CA . LYS B 1 185 ? -3.105 -4.848 -28.406 1 67.88 185 LYS B CA 1
ATOM 4641 C C . LYS B 1 185 ? -4.176 -5.898 -28.688 1 67.88 185 LYS B C 1
ATOM 4643 O O . LYS B 1 185 ? -5.137 -6.027 -27.922 1 67.88 185 LYS B O 1
ATOM 4648 N N . ASP B 1 186 ? -4.105 -6.148 -30.031 1 62.56 186 ASP B N 1
ATOM 4649 C CA . ASP B 1 186 ? -4.953 -7.27 -30.422 1 62.56 186 ASP B CA 1
ATOM 4650 C C . ASP B 1 186 ? -4.316 -8.602 -30.031 1 62.56 186 ASP B C 1
ATOM 4652 O O . ASP B 1 186 ? -3.172 -8.883 -30.406 1 62.56 186 ASP B O 1
ATOM 4656 N N . GLY B 1 187 ? -4.734 -9.211 -28.891 1 59.25 187 GLY B N 1
ATOM 4657 C CA . GLY B 1 187 ? -4.309 -10.555 -28.531 1 59.25 187 GLY B CA 1
ATOM 4658 C C . GLY B 1 187 ? -3.863 -10.656 -27.078 1 59.25 187 GLY B C 1
ATOM 4659 O O . GLY B 1 187 ? -3.742 -9.648 -26.391 1 59.25 187 GLY B O 1
ATOM 4660 N N . SER B 1 188 ? -3.789 -11.891 -26.609 1 58.06 188 SER B N 1
ATOM 4661 C CA . SER B 1 188 ? -3.51 -12.25 -25.219 1 58.06 188 SER B CA 1
ATOM 4662 C C . SER B 1 188 ? -2.107 -11.812 -24.812 1 58.06 188 SER B C 1
ATOM 4664 O O . SER B 1 188 ? -1.212 -11.711 -25.656 1 58.06 188 SER B O 1
ATOM 4666 N N . MET B 1 189 ? -2.012 -11.234 -23.656 1 61.16 189 MET B N 1
ATOM 4667 C CA . MET B 1 189 ? -0.725 -10.859 -23.078 1 61.16 189 MET B CA 1
ATOM 4668 C C . MET B 1 189 ? 0.261 -12.023 -23.141 1 61.16 189 MET B C 1
ATOM 4670 O O . MET B 1 189 ? 0.019 -13.078 -22.547 1 61.16 189 MET B O 1
ATOM 4674 N N . THR B 1 190 ? 1.053 -12.086 -24.062 1 59.75 190 THR B N 1
ATOM 4675 C CA . THR B 1 190 ? 2.049 -13.141 -24.172 1 59.75 190 THR B CA 1
ATOM 4676 C C . THR B 1 190 ? 3.357 -12.727 -23.516 1 59.75 190 THR B C 1
ATOM 4678 O O . THR B 1 190 ? 4.281 -13.531 -23.375 1 59.75 190 THR B O 1
ATOM 4681 N N . ASN B 1 191 ? 3.318 -11.492 -23.047 1 57.56 191 ASN B N 1
ATOM 4682 C CA . ASN B 1 191 ? 4.609 -10.984 -22.594 1 57.56 191 ASN B CA 1
ATOM 4683 C C . ASN B 1 191 ? 4.734 -11.016 -21.078 1 57.56 191 ASN B C 1
ATOM 4685 O O . ASN B 1 191 ? 4.57 -9.984 -20.422 1 57.56 191 ASN B O 1
ATOM 4689 N N . PHE B 1 192 ? 4.582 -12.188 -20.516 1 59.16 192 PHE B N 1
ATOM 4690 C CA . PHE B 1 192 ? 5.023 -12.188 -19.125 1 59.16 192 PHE B CA 1
ATOM 4691 C C . PHE B 1 192 ? 6.496 -11.812 -19.016 1 59.16 192 PHE B C 1
ATOM 4693 O O . PHE B 1 192 ? 7.281 -12.109 -19.922 1 59.16 192 PHE B O 1
ATOM 4700 N N . PRO B 1 193 ? 6.742 -11.031 -17.875 1 61.38 193 PRO B N 1
ATOM 4701 C CA . PRO B 1 193 ? 8.156 -10.672 -17.797 1 61.38 193 PRO B CA 1
ATOM 4702 C C . PRO B 1 193 ? 9.086 -11.852 -18.062 1 61.38 193 PRO B C 1
ATOM 4704 O O . PRO B 1 193 ? 8.648 -13 -18.031 1 61.38 193 PRO B O 1
ATOM 4707 N N . ASP B 1 194 ? 10.375 -11.656 -18.328 1 60.5 194 ASP B N 1
ATOM 4708 C CA . ASP B 1 194 ? 11.422 -12.547 -18.828 1 60.5 194 ASP B CA 1
ATOM 4709 C C . ASP B 1 194 ? 11.695 -13.68 -17.828 1 60.5 194 ASP B C 1
ATOM 4711 O O . ASP B 1 194 ? 11.133 -13.695 -16.734 1 60.5 194 ASP B O 1
ATOM 4715 N N . GLU B 1 195 ? 12.227 -14.68 -18.281 1 60.94 195 GLU B N 1
ATOM 4716 C CA . GLU B 1 195 ? 12.664 -15.867 -17.547 1 60.94 195 GLU B CA 1
ATOM 4717 C C . GLU B 1 195 ? 13.336 -15.492 -16.234 1 60.94 195 GLU B C 1
ATOM 4719 O O . GLU B 1 195 ? 13.188 -16.188 -15.234 1 60.94 195 GLU B O 1
ATOM 4724 N N . ALA B 1 196 ? 13.836 -14.398 -16.281 1 61.22 196 ALA B N 1
ATOM 4725 C CA . ALA B 1 196 ? 14.578 -13.945 -15.109 1 61.22 196 ALA B CA 1
ATOM 4726 C C . ALA B 1 196 ? 13.625 -13.609 -13.961 1 61.22 196 ALA B C 1
ATOM 4728 O O . ALA B 1 196 ? 13.938 -13.852 -12.797 1 61.22 196 ALA B O 1
ATOM 4729 N N . CYS B 1 197 ? 12.461 -13.203 -14.312 1 64.81 197 CYS B N 1
ATOM 4730 C CA . CYS B 1 197 ? 11.461 -12.867 -13.312 1 64.81 197 CYS B CA 1
ATOM 4731 C C . CYS B 1 197 ? 10.953 -14.117 -12.602 1 64.81 197 CYS B C 1
ATOM 4733 O O . CYS B 1 197 ? 10.883 -14.148 -11.367 1 64.81 197 CYS B O 1
ATOM 4735 N N . PHE B 1 198 ? 10.758 -15.031 -13.438 1 62.12 198 PHE B N 1
ATOM 4736 C CA . PHE B 1 198 ? 10.242 -16.281 -12.883 1 62.12 198 PHE B CA 1
ATOM 4737 C C . PHE B 1 198 ? 11.258 -16.906 -11.938 1 62.12 198 PHE B C 1
ATOM 4739 O O . PHE B 1 198 ? 10.906 -17.344 -10.844 1 62.12 198 PHE B O 1
ATOM 4746 N N . LYS B 1 199 ? 12.414 -16.906 -12.352 1 62.31 199 LYS B N 1
ATOM 4747 C CA . LYS B 1 199 ? 13.469 -17.5 -11.539 1 62.31 199 LYS B CA 1
ATOM 4748 C C . LYS B 1 199 ? 13.641 -16.75 -10.219 1 62.31 199 LYS B C 1
ATOM 4750 O O . LYS B 1 199 ? 13.969 -17.359 -9.195 1 62.31 199 LYS B O 1
ATOM 4755 N N . ALA B 1 200 ? 13.328 -15.609 -10.328 1 61.75 200 ALA B N 1
ATOM 4756 C CA . ALA B 1 200 ? 13.555 -14.766 -9.156 1 61.75 200 ALA B CA 1
ATOM 4757 C C . ALA B 1 200 ? 12.445 -14.961 -8.125 1 61.75 200 ALA B C 1
ATOM 4759 O O . ALA B 1 200 ? 12.664 -14.758 -6.93 1 61.75 200 ALA B O 1
ATOM 4760 N N . ILE B 1 201 ? 11.352 -15.523 -8.656 1 62.59 201 ILE B N 1
ATOM 4761 C CA . ILE B 1 201 ? 10.234 -15.5 -7.707 1 62.59 201 ILE B CA 1
ATOM 4762 C C . ILE B 1 201 ? 9.875 -16.922 -7.305 1 62.59 201 ILE B C 1
ATOM 4764 O O . ILE B 1 201 ? 9.039 -17.141 -6.418 1 62.59 201 ILE B O 1
ATOM 4768 N N . MET B 1 202 ? 10.508 -17.875 -7.934 1 66.81 202 MET B N 1
ATOM 4769 C CA . MET B 1 202 ? 10.219 -19.234 -7.496 1 66.81 202 MET B CA 1
ATOM 4770 C C . MET B 1 202 ? 10.945 -19.547 -6.191 1 66.81 202 MET B C 1
ATOM 4772 O O . MET B 1 202 ? 12.172 -19.5 -6.125 1 66.81 202 MET B O 1
ATOM 4776 N N . SER B 1 203 ? 10.234 -19.891 -5.137 1 73.38 203 SER B N 1
ATOM 4777 C CA . SER B 1 203 ? 10.852 -20.188 -3.846 1 73.38 203 SER B CA 1
ATOM 4778 C C . SER B 1 203 ? 11.43 -21.594 -3.822 1 73.38 203 SER B C 1
ATOM 4780 O O . SER B 1 203 ? 10.906 -22.5 -4.48 1 73.38 203 SER B O 1
ATOM 4782 N N . PRO B 1 204 ? 12.508 -21.781 -3.102 1 74.25 204 PRO B N 1
ATOM 4783 C CA . PRO B 1 204 ? 13.055 -23.125 -2.902 1 74.25 204 PRO B CA 1
ATOM 4784 C C . PRO B 1 204 ? 12.023 -24.109 -2.357 1 74.25 204 PRO B C 1
ATOM 4786 O O . PRO B 1 204 ? 12.047 -25.281 -2.707 1 74.25 204 PRO B O 1
ATOM 4789 N N . ALA B 1 205 ? 11.156 -23.609 -1.574 1 78.81 205 ALA B N 1
ATOM 4790 C CA . ALA B 1 205 ? 10.117 -24.453 -1.002 1 78.81 205 ALA B CA 1
ATOM 4791 C C . ALA B 1 205 ? 9.172 -24.969 -2.084 1 78.81 205 ALA B C 1
ATOM 4793 O O . ALA B 1 205 ? 8.781 -26.141 -2.068 1 78.81 205 ALA B O 1
ATOM 4794 N N . ASP B 1 206 ? 8.883 -24.141 -3.008 1 81.38 206 ASP B N 1
ATOM 4795 C CA . ASP B 1 206 ? 8 -24.547 -4.094 1 81.38 206 ASP B CA 1
ATOM 4796 C C . ASP B 1 206 ? 8.688 -25.562 -5.016 1 81.38 206 ASP B C 1
ATOM 4798 O O . ASP B 1 206 ? 8.055 -26.516 -5.484 1 81.38 206 ASP B O 1
ATOM 4802 N N . ALA B 1 207 ? 9.953 -25.328 -5.195 1 81 207 ALA B N 1
ATOM 4803 C CA . ALA B 1 207 ? 10.711 -26.297 -6 1 81 207 ALA B CA 1
ATOM 4804 C C . ALA B 1 207 ? 10.75 -27.656 -5.328 1 81 207 ALA B C 1
ATOM 4806 O O . ALA B 1 207 ? 10.516 -28.688 -5.977 1 81 207 ALA B O 1
ATOM 4807 N N . LYS B 1 208 ? 11.047 -27.656 -4.074 1 87.12 208 LYS B N 1
ATOM 4808 C CA . LYS B 1 208 ? 11.039 -28.891 -3.311 1 87.12 208 LYS B CA 1
ATOM 4809 C C . LYS B 1 208 ? 9.664 -29.547 -3.332 1 87.12 208 LYS B C 1
ATOM 4811 O O . LYS B 1 208 ? 9.555 -30.766 -3.508 1 87.12 208 LYS B O 1
ATOM 4816 N N . GLY B 1 209 ? 8.711 -28.75 -3.154 1 92.81 209 GLY B N 1
ATOM 4817 C CA . GLY B 1 209 ? 7.348 -29.266 -3.143 1 92.81 209 GLY B CA 1
ATOM 4818 C C . GLY B 1 209 ? 6.934 -29.891 -4.461 1 92.81 209 GLY B C 1
ATOM 4819 O O . GLY B 1 209 ? 6.285 -30.938 -4.477 1 92.81 209 GLY B O 1
ATOM 4820 N N . LEU B 1 210 ? 7.332 -29.297 -5.488 1 92.5 210 LEU B N 1
ATOM 4821 C CA . LEU B 1 210 ? 7 -29.797 -6.82 1 92.5 210 LEU B CA 1
ATOM 4822 C C . LEU B 1 210 ? 7.539 -31.219 -7.02 1 92.5 210 LEU B C 1
ATOM 4824 O O . LEU B 1 210 ? 6.867 -32.062 -7.605 1 92.5 210 LEU B O 1
ATOM 4828 N N . ALA B 1 211 ? 8.672 -31.469 -6.496 1 93.69 211 ALA B N 1
ATOM 4829 C CA . ALA B 1 211 ? 9.359 -32.75 -6.703 1 93.69 211 ALA B CA 1
ATOM 4830 C C . ALA B 1 211 ? 8.906 -33.781 -5.688 1 93.69 211 ALA B C 1
ATOM 4832 O O . ALA B 1 211 ? 9.133 -34.969 -5.875 1 93.69 211 ALA B O 1
ATOM 4833 N N . SER B 1 212 ? 8.242 -33.344 -4.676 1 93.81 212 SER B N 1
ATOM 4834 C CA . SER B 1 212 ? 8.062 -34.25 -3.541 1 93.81 212 SER B CA 1
ATOM 4835 C C . SER B 1 212 ? 6.617 -34.719 -3.428 1 93.81 212 SER B C 1
ATOM 4837 O O . SER B 1 212 ? 6.223 -35.312 -2.41 1 93.81 212 SER B O 1
ATOM 4839 N N . TYR B 1 213 ? 5.805 -34.406 -4.352 1 96.38 213 TYR B N 1
ATOM 4840 C CA . TYR B 1 213 ? 4.438 -34.906 -4.309 1 96.38 213 TYR B CA 1
ATOM 4841 C C . TYR B 1 213 ? 4.418 -36.438 -4.246 1 96.38 213 TYR B C 1
ATOM 4843 O O . TYR B 1 213 ? 4.992 -37.094 -5.109 1 96.38 213 TYR B O 1
ATOM 4851 N N . PRO B 1 214 ? 3.773 -37.062 -3.236 1 96.06 214 PRO B N 1
ATOM 4852 C CA . PRO B 1 214 ? 3.846 -38.5 -3.016 1 96.06 214 PRO B CA 1
ATOM 4853 C C . PRO B 1 214 ? 3.357 -39.312 -4.219 1 96.06 214 PRO B C 1
ATOM 4855 O O . PRO B 1 214 ? 3.846 -40.406 -4.465 1 96.06 214 PRO B O 1
ATOM 4858 N N . LEU B 1 215 ? 2.473 -38.75 -4.941 1 97.44 215 LEU B N 1
ATOM 4859 C CA . LEU B 1 215 ? 1.893 -39.469 -6.082 1 97.44 215 LEU B CA 1
ATOM 4860 C C . LEU B 1 215 ? 2.961 -39.781 -7.117 1 97.44 215 LEU B C 1
ATOM 4862 O O . LEU B 1 215 ? 2.846 -40.781 -7.844 1 97.44 215 LEU B O 1
ATOM 4866 N N . TRP B 1 216 ? 4.016 -38.938 -7.203 1 97.88 216 TRP B N 1
ATOM 4867 C CA . TRP B 1 216 ? 5.066 -39.188 -8.188 1 97.88 216 TRP B CA 1
ATOM 4868 C C . TRP B 1 216 ? 5.719 -40.562 -7.949 1 97.88 216 TRP B C 1
ATOM 4870 O O . TRP B 1 216 ? 5.938 -41.312 -8.891 1 97.88 216 TRP B O 1
ATOM 4880 N N . GLN B 1 217 ? 5.988 -40.844 -6.727 1 96.62 217 GLN B N 1
ATOM 4881 C CA . GLN B 1 217 ? 6.641 -42.094 -6.387 1 96.62 217 GLN B CA 1
ATOM 4882 C C . GLN B 1 217 ? 5.719 -43.281 -6.664 1 96.62 217 GLN B C 1
ATOM 4884 O O . GLN B 1 217 ? 6.18 -44.344 -7.07 1 96.62 217 GLN B O 1
ATOM 4889 N N . GLU B 1 218 ? 4.496 -43.062 -6.426 1 97.06 218 GLU B N 1
ATOM 4890 C CA . GLU B 1 218 ? 3.518 -44.094 -6.684 1 97.06 218 GLU B CA 1
ATOM 4891 C C . GLU B 1 218 ? 3.467 -44.469 -8.172 1 97.06 218 GLU B C 1
ATOM 4893 O O . GLU B 1 218 ? 3.242 -45.625 -8.531 1 97.06 218 GLU B O 1
ATOM 4898 N N . LEU B 1 219 ? 3.697 -43.5 -9.016 1 97.44 219 LEU B N 1
ATOM 4899 C CA . LEU B 1 219 ? 3.52 -43.656 -10.453 1 97.44 219 LEU B CA 1
ATOM 4900 C C . LEU B 1 219 ? 4.852 -43.969 -11.133 1 97.44 219 LEU B C 1
ATOM 4902 O O . LEU B 1 219 ? 4.895 -44.25 -12.336 1 97.44 219 LEU B O 1
ATOM 4906 N N . ASP B 1 220 ? 5.922 -43.906 -10.352 1 98.19 220 ASP B N 1
ATOM 4907 C CA . ASP B 1 220 ? 7.262 -44.062 -10.906 1 98.19 220 ASP B CA 1
ATOM 4908 C C . ASP B 1 220 ? 7.551 -45.531 -11.219 1 98.19 220 ASP B C 1
ATOM 4910 O O . ASP B 1 220 ? 8.266 -46.188 -10.469 1 98.19 220 ASP B O 1
ATOM 4914 N N . LYS B 1 221 ? 7.125 -45.969 -12.359 1 97.31 221 LYS B N 1
ATOM 4915 C CA . LYS B 1 221 ? 7.305 -47.312 -12.844 1 97.31 221 LYS B CA 1
ATOM 4916 C C . LYS B 1 221 ? 7.836 -47.344 -14.273 1 97.31 221 LYS B C 1
ATOM 4918 O O . LYS B 1 221 ? 7.613 -46.375 -15.031 1 97.31 221 LYS B O 1
ATOM 4923 N N . PRO B 1 222 ? 8.508 -48.438 -14.594 1 97.5 222 PRO B N 1
ATOM 4924 C CA . PRO B 1 222 ? 8.992 -48.531 -15.977 1 97.5 222 PRO B CA 1
ATOM 4925 C C . PRO B 1 222 ? 7.859 -48.406 -17 1 97.5 222 PRO B C 1
ATOM 4927 O O . PRO B 1 222 ? 6.82 -49.062 -16.844 1 97.5 222 PRO B O 1
ATOM 4930 N N . GLY B 1 223 ? 8.07 -47.531 -17.922 1 97 223 GLY B N 1
ATOM 4931 C CA . GLY B 1 223 ? 7.09 -47.375 -18.984 1 97 223 GLY B CA 1
ATOM 4932 C C . GLY B 1 223 ? 6.094 -46.281 -18.734 1 97 223 GLY B C 1
ATOM 4933 O O . GLY B 1 223 ? 5.355 -45.875 -19.625 1 97 223 GLY B O 1
ATOM 4934 N N . ALA B 1 224 ? 6.098 -45.75 -17.531 1 98.12 224 ALA B N 1
ATOM 4935 C CA . ALA B 1 224 ? 5.16 -44.688 -17.188 1 98.12 224 ALA B CA 1
ATOM 4936 C C . ALA B 1 224 ? 5.523 -43.375 -17.906 1 98.12 224 ALA B C 1
ATOM 4938 O O . ALA B 1 224 ? 6.703 -43.062 -18.031 1 98.12 224 ALA B O 1
ATOM 4939 N N . VAL B 1 225 ? 4.488 -42.688 -18.391 1 98.62 225 VAL B N 1
ATOM 4940 C CA . VAL B 1 225 ? 4.695 -41.469 -19.172 1 98.62 225 VAL B CA 1
ATOM 4941 C C . VAL B 1 225 ? 4.027 -40.281 -18.484 1 98.62 225 VAL B C 1
ATOM 4943 O O . VAL B 1 225 ? 2.881 -40.375 -18.031 1 98.62 225 VAL B O 1
ATOM 4946 N N . PHE B 1 226 ? 4.762 -39.219 -18.328 1 98.75 226 PHE B N 1
ATOM 4947 C CA . PHE B 1 226 ? 4.359 -37.969 -17.734 1 98.75 226 PHE B CA 1
ATOM 4948 C C . PHE B 1 226 ? 4.316 -36.875 -18.797 1 98.75 226 PHE B C 1
ATOM 4950 O O . PHE B 1 226 ? 5.355 -36.469 -19.328 1 98.75 226 PHE B O 1
ATOM 4957 N N . VAL B 1 227 ? 3.139 -36.375 -19.109 1 98.88 227 VAL B N 1
ATOM 4958 C CA . VAL B 1 227 ? 3 -35.312 -20.094 1 98.88 227 VAL B CA 1
ATOM 4959 C C . VAL B 1 227 ? 2.814 -33.969 -19.375 1 98.88 227 VAL B C 1
ATOM 4961 O O . VAL B 1 227 ? 1.83 -33.781 -18.672 1 98.88 227 VAL B O 1
ATOM 4964 N N . ASP B 1 228 ? 3.715 -33.062 -19.531 1 98.62 228 ASP B N 1
ATOM 4965 C CA . ASP B 1 228 ? 3.689 -31.719 -18.984 1 98.62 228 ASP B CA 1
ATOM 4966 C C . ASP B 1 228 ? 3.162 -30.719 -20.016 1 98.62 228 ASP B C 1
ATOM 4968 O O . ASP B 1 228 ? 3.932 -30.188 -20.812 1 98.62 228 ASP B O 1
ATOM 4972 N N . VAL B 1 229 ? 1.878 -30.484 -19.953 1 98.38 229 VAL B N 1
ATOM 4973 C CA . VAL B 1 229 ? 1.242 -29.609 -20.938 1 98.38 229 VAL B CA 1
ATOM 4974 C C . VAL B 1 229 ? 1.448 -28.156 -20.531 1 98.38 229 VAL B C 1
ATOM 4976 O O . VAL B 1 229 ? 1.09 -27.75 -19.422 1 98.38 229 VAL B O 1
ATOM 4979 N N . GLY B 1 230 ? 1.947 -27.359 -21.438 1 95.31 230 GLY B N 1
ATOM 4980 C CA . GLY B 1 230 ? 2.34 -26 -21.094 1 95.31 230 GLY B CA 1
ATOM 4981 C C . GLY B 1 230 ? 3.576 -25.938 -20.219 1 95.31 230 GLY B C 1
ATOM 4982 O O . GLY B 1 230 ? 3.664 -25.109 -19.312 1 95.31 230 GLY B O 1
ATOM 4983 N N . GLY B 1 231 ? 4.496 -26.797 -20.438 1 93.62 231 GLY B N 1
ATOM 4984 C CA . GLY B 1 231 ? 5.629 -26.984 -19.547 1 93.62 231 GLY B CA 1
ATOM 4985 C C . GLY B 1 231 ? 6.805 -26.094 -19.875 1 93.62 231 GLY B C 1
ATOM 4986 O O . GLY B 1 231 ? 7.836 -26.141 -19.203 1 93.62 231 GLY B O 1
ATOM 4987 N N . ASN B 1 232 ? 6.648 -25.266 -20.906 1 91.06 232 ASN B N 1
ATOM 4988 C CA . ASN B 1 232 ? 7.68 -24.312 -21.281 1 91.06 232 ASN B CA 1
ATOM 4989 C C . ASN B 1 232 ? 9.008 -25 -21.562 1 91.06 232 ASN B C 1
ATOM 4991 O O . ASN B 1 232 ? 9.07 -25.938 -22.359 1 91.06 232 ASN B O 1
ATOM 4995 N N . HIS B 1 233 ? 10.094 -24.609 -20.828 1 91.25 233 HIS B N 1
ATOM 4996 C CA . HIS B 1 233 ? 11.422 -25.172 -21.094 1 91.25 233 HIS B CA 1
ATOM 4997 C C . HIS B 1 233 ? 11.625 -26.484 -20.359 1 91.25 233 HIS B C 1
ATOM 4999 O O . HIS B 1 233 ? 12.664 -27.141 -20.531 1 91.25 233 HIS B O 1
ATOM 5005 N N . GLY B 1 234 ? 10.742 -26.844 -19.531 1 92.38 234 GLY B N 1
ATOM 5006 C CA . GLY B 1 234 ? 10.781 -28.172 -18.922 1 92.38 234 GLY B CA 1
ATOM 5007 C C . GLY B 1 234 ? 11.453 -28.172 -17.562 1 92.38 234 GLY B C 1
ATOM 5008 O O . GLY B 1 234 ? 11.82 -29.234 -17.047 1 92.38 234 GLY B O 1
ATOM 5009 N N . TYR B 1 235 ? 11.547 -27.031 -16.906 1 88.56 235 TYR B N 1
ATOM 5010 C CA . TYR B 1 235 ? 12.227 -26.953 -15.617 1 88.56 235 TYR B CA 1
ATOM 5011 C C . TYR B 1 235 ? 11.461 -27.719 -14.555 1 88.56 235 TYR B C 1
ATOM 5013 O O . TYR B 1 235 ? 12.055 -28.406 -13.719 1 88.56 235 TYR B O 1
ATOM 5021 N N . GLY B 1 236 ? 10.109 -27.547 -14.531 1 91.25 236 GLY B N 1
ATOM 5022 C CA . GLY B 1 236 ? 9.305 -28.312 -13.602 1 91.25 236 GLY B CA 1
ATOM 5023 C C . GLY B 1 236 ? 9.43 -29.812 -13.797 1 91.25 236 GLY B C 1
ATOM 5024 O O . GLY B 1 236 ? 9.578 -30.547 -12.828 1 91.25 236 GLY B O 1
ATOM 5025 N N . SER B 1 237 ? 9.453 -30.203 -15.016 1 95.25 237 SER B N 1
ATOM 5026 C CA . SER B 1 237 ? 9.594 -31.625 -15.336 1 95.25 237 SER B CA 1
ATOM 5027 C C . SER B 1 237 ? 10.961 -32.156 -14.906 1 95.25 237 SER B C 1
ATOM 5029 O O . SER B 1 237 ? 11.07 -33.281 -14.414 1 95.25 237 SER B O 1
ATOM 5031 N N . LEU B 1 238 ? 11.977 -31.344 -15.133 1 94.69 238 LEU B N 1
ATOM 5032 C CA . LEU B 1 238 ? 13.305 -31.766 -14.711 1 94.69 238 LEU B CA 1
ATOM 5033 C C . LEU B 1 238 ? 13.352 -32 -13.211 1 94.69 238 LEU B C 1
ATOM 5035 O O . LEU B 1 238 ? 13.945 -32.969 -12.742 1 94.69 238 LEU B O 1
ATOM 5039 N N . ALA B 1 239 ? 12.758 -31.094 -12.445 1 92.56 239 ALA B N 1
ATOM 5040 C CA . ALA B 1 239 ? 12.734 -31.234 -10.992 1 92.56 239 ALA B CA 1
ATOM 5041 C C . ALA B 1 239 ? 12.062 -32.562 -10.578 1 92.56 239 ALA B C 1
ATOM 5043 O O . ALA B 1 239 ? 12.547 -33.25 -9.688 1 92.56 239 ALA B O 1
ATOM 5044 N N . ILE B 1 240 ? 10.953 -32.875 -11.211 1 96.31 240 ILE B N 1
ATOM 5045 C CA . ILE B 1 240 ? 10.219 -34.094 -10.891 1 96.31 240 ILE B CA 1
ATOM 5046 C C . ILE B 1 240 ? 11.016 -35.312 -11.375 1 96.31 240 ILE B C 1
ATOM 5048 O O . ILE B 1 240 ? 11.086 -36.344 -10.688 1 96.31 240 ILE B O 1
ATOM 5052 N N . ALA B 1 241 ? 11.641 -35.188 -12.531 1 97.12 241 ALA B N 1
ATOM 5053 C CA . ALA B 1 241 ? 12.438 -36.281 -13.086 1 97.12 241 ALA B CA 1
ATOM 5054 C C . ALA B 1 241 ? 13.594 -36.656 -12.156 1 97.12 241 ALA B C 1
ATOM 5056 O O . ALA B 1 241 ? 13.891 -37.812 -11.945 1 97.12 241 ALA B O 1
ATOM 5057 N N . LYS B 1 242 ? 14.195 -35.656 -11.633 1 95.5 242 LYS B N 1
ATOM 5058 C CA . LYS B 1 242 ? 15.32 -35.875 -10.734 1 95.5 242 LYS B CA 1
ATOM 5059 C C . LYS B 1 242 ? 14.867 -36.531 -9.445 1 95.5 242 LYS B C 1
ATOM 5061 O O . LYS B 1 242 ? 15.664 -37.188 -8.766 1 95.5 242 LYS B O 1
ATOM 5066 N N . ALA B 1 243 ? 13.633 -36.438 -9.133 1 95.25 243 ALA B N 1
ATOM 5067 C CA . ALA B 1 243 ? 13.094 -37.031 -7.918 1 95.25 243 ALA B CA 1
ATOM 5068 C C . ALA B 1 243 ? 12.508 -38.406 -8.188 1 95.25 243 ALA B C 1
ATOM 5070 O O . ALA B 1 243 ? 12.031 -39.094 -7.27 1 95.25 243 ALA B O 1
ATOM 5071 N N . THR B 1 244 ? 12.484 -38.875 -9.461 1 97.25 244 THR B N 1
ATOM 5072 C CA . THR B 1 244 ? 11.953 -40.156 -9.859 1 97.25 244 THR B CA 1
ATOM 5073 C C . THR B 1 244 ? 12.984 -40.938 -10.68 1 97.25 244 THR B C 1
ATOM 5075 O O . THR B 1 244 ? 14.039 -40.406 -11.039 1 97.25 244 THR B O 1
ATOM 5078 N N . LYS B 1 245 ? 12.641 -42.188 -10.992 1 97 245 LYS B N 1
ATOM 5079 C CA . LYS B 1 245 ? 13.648 -43.031 -11.633 1 97 245 LYS B CA 1
ATOM 5080 C C . LYS B 1 245 ? 13.188 -43.469 -13.008 1 97 245 LYS B C 1
ATOM 5082 O O . LYS B 1 245 ? 14.008 -43.688 -13.906 1 97 245 LYS B O 1
ATOM 5087 N N . HIS B 1 246 ? 11.93 -43.594 -13.188 1 97.75 246 HIS B N 1
ATOM 5088 C CA . HIS B 1 246 ? 11.477 -44.344 -14.359 1 97.75 246 HIS B CA 1
ATOM 5089 C C . HIS B 1 246 ? 10.602 -43.469 -15.258 1 97.75 246 HIS B C 1
ATOM 5091 O O . HIS B 1 246 ? 10.586 -43.656 -16.484 1 97.75 246 HIS B O 1
ATOM 5097 N N . LEU B 1 247 ? 9.883 -42.531 -14.703 1 98.12 247 LEU B N 1
ATOM 5098 C CA . LEU B 1 247 ? 8.945 -41.719 -15.461 1 98.12 247 LEU B CA 1
ATOM 5099 C C . LEU B 1 247 ? 9.625 -41.094 -16.672 1 98.12 247 LEU B C 1
ATOM 5101 O O . LEU B 1 247 ? 10.727 -40.531 -16.547 1 98.12 247 LEU B O 1
ATOM 5105 N N . ARG B 1 248 ? 9.047 -41.219 -17.797 1 98.5 248 ARG B N 1
ATOM 5106 C CA . ARG B 1 248 ? 9.445 -40.469 -18.984 1 98.5 248 ARG B CA 1
ATOM 5107 C C . ARG B 1 248 ? 8.594 -39.219 -19.156 1 98.5 248 ARG B C 1
ATOM 5109 O O . ARG B 1 248 ? 7.383 -39.25 -18.953 1 98.5 248 ARG B O 1
ATOM 5116 N N . PHE B 1 249 ? 9.25 -38.125 -19.562 1 98.69 249 PHE B N 1
ATOM 5117 C CA . PHE B 1 249 ? 8.57 -36.844 -19.578 1 98.69 249 PHE B CA 1
ATOM 5118 C C . PHE B 1 249 ? 8.445 -36.312 -21.016 1 98.69 249 PHE B C 1
ATOM 5120 O O . PHE B 1 249 ? 9.422 -36.312 -21.766 1 98.69 249 PHE B O 1
ATOM 5127 N N . VAL B 1 250 ? 7.262 -35.969 -21.391 1 98.81 250 VAL B N 1
ATOM 5128 C CA . VAL B 1 250 ? 6.992 -35.188 -22.609 1 98.81 250 VAL B CA 1
ATOM 5129 C C . VAL B 1 250 ? 6.508 -33.812 -22.25 1 98.81 250 VAL B C 1
ATOM 5131 O O . VAL B 1 250 ? 5.41 -33.625 -21.703 1 98.81 250 VAL B O 1
ATOM 5134 N N . VAL B 1 251 ? 7.336 -32.781 -22.531 1 98.5 251 VAL B N 1
ATOM 5135 C CA . VAL B 1 251 ? 6.996 -31.406 -22.25 1 98.5 251 VAL B CA 1
ATOM 5136 C C . VAL B 1 251 ? 6.426 -30.734 -23.5 1 98.5 251 VAL B C 1
ATOM 5138 O O . VAL B 1 251 ? 7.105 -30.625 -24.516 1 98.5 251 VAL B O 1
ATOM 5141 N N . GLU B 1 252 ? 5.211 -30.281 -23.344 1 98.44 252 GLU B N 1
ATOM 5142 C CA . GLU B 1 252 ? 4.516 -29.703 -24.484 1 98.44 252 GLU B CA 1
ATOM 5143 C C . GLU B 1 252 ? 4.336 -28.203 -24.312 1 98.44 252 GLU B C 1
ATOM 5145 O O . GLU B 1 252 ? 4.094 -27.719 -23.203 1 98.44 252 GLU B O 1
ATOM 5150 N N . ASP B 1 253 ? 4.445 -27.469 -25.359 1 96.31 253 ASP B N 1
ATOM 5151 C CA . ASP B 1 253 ? 4.098 -26.047 -25.422 1 96.31 253 ASP B CA 1
ATOM 5152 C C . ASP B 1 253 ? 3.926 -25.594 -26.859 1 96.31 253 ASP B C 1
ATOM 5154 O O . ASP B 1 253 ? 3.965 -26.406 -27.797 1 96.31 253 ASP B O 1
ATOM 5158 N N . MET B 1 254 ? 3.666 -24.328 -27.031 1 94.56 254 MET B N 1
ATOM 5159 C CA . MET B 1 254 ? 3.508 -23.75 -28.359 1 94.56 254 MET B CA 1
ATOM 5160 C C . MET B 1 254 ? 4.727 -24.047 -29.234 1 94.56 254 MET B C 1
ATOM 5162 O O . MET B 1 254 ? 5.859 -24.016 -28.75 1 94.56 254 MET B O 1
ATOM 5166 N N . PRO B 1 255 ? 4.527 -24.188 -30.531 1 94.5 255 PRO B N 1
ATOM 5167 C CA . PRO B 1 255 ? 5.613 -24.562 -31.438 1 94.5 255 PRO B CA 1
ATOM 5168 C C . PRO B 1 255 ? 6.801 -23.609 -31.375 1 94.5 255 PRO B C 1
ATOM 5170 O O . PRO B 1 255 ? 7.945 -24.047 -31.25 1 94.5 255 PRO B O 1
ATOM 5173 N N . ALA B 1 256 ? 6.578 -22.344 -31.391 1 91.44 256 ALA B N 1
ATOM 5174 C CA . ALA B 1 256 ? 7.652 -21.359 -31.359 1 91.44 256 ALA B CA 1
ATOM 5175 C C . ALA B 1 256 ? 8.461 -21.469 -30.062 1 91.44 256 ALA B C 1
ATOM 5177 O O . ALA B 1 256 ? 9.68 -21.328 -30.078 1 91.44 256 ALA B O 1
ATOM 5178 N N . LEU B 1 257 ? 7.805 -21.672 -29 1 91.06 257 LEU B N 1
ATOM 5179 C CA . LEU B 1 257 ? 8.469 -21.812 -27.719 1 91.06 257 LEU B CA 1
ATOM 5180 C C . LEU B 1 257 ? 9.297 -23.094 -27.656 1 91.06 257 LEU B C 1
ATOM 5182 O O . LEU B 1 257 ? 10.414 -23.094 -27.141 1 91.06 257 LEU B O 1
ATOM 5186 N N . VAL B 1 258 ? 8.75 -24.125 -28.156 1 95.25 258 VAL B N 1
ATOM 5187 C CA . VAL B 1 258 ? 9.438 -25.406 -28.156 1 95.25 258 VAL B CA 1
ATOM 5188 C C . VAL B 1 258 ? 10.734 -25.297 -28.969 1 95.25 258 VAL B C 1
ATOM 5190 O O . VAL B 1 258 ? 11.766 -25.844 -28.578 1 95.25 258 VAL B O 1
ATOM 5193 N N . GLU B 1 259 ? 10.656 -24.625 -30.078 1 95.5 259 GLU B N 1
ATOM 5194 C CA . GLU B 1 259 ? 11.844 -24.422 -30.906 1 95.5 259 GLU B CA 1
ATOM 5195 C C . GLU B 1 259 ? 12.93 -23.688 -30.125 1 95.5 259 GLU B C 1
ATOM 5197 O O . GLU B 1 259 ? 14.094 -24.094 -30.141 1 95.5 259 GLU B O 1
ATOM 5202 N N . ARG B 1 260 ? 12.57 -22.641 -29.469 1 92.5 260 ARG B N 1
ATOM 5203 C CA . ARG B 1 260 ? 13.508 -21.859 -28.672 1 92.5 260 ARG B CA 1
ATOM 5204 C C . ARG B 1 260 ? 14.062 -22.703 -27.516 1 92.5 260 ARG B C 1
ATOM 5206 O O . ARG B 1 260 ? 15.258 -22.656 -27.219 1 92.5 260 ARG B O 1
ATOM 5213 N N . ALA B 1 261 ? 13.148 -23.438 -26.891 1 93.44 261 ALA B N 1
ATOM 5214 C CA . ALA B 1 261 ? 13.539 -24.266 -25.75 1 93.44 261 ALA B CA 1
ATOM 5215 C C . ALA B 1 261 ? 14.5 -25.375 -26.188 1 93.44 261 ALA B C 1
ATOM 5217 O O . ALA B 1 261 ? 15.461 -25.672 -25.484 1 93.44 261 ALA B O 1
ATOM 5218 N N . GLN B 1 262 ? 14.219 -25.969 -27.344 1 96.31 262 GLN B N 1
ATOM 5219 C CA . GLN B 1 262 ? 15.094 -27.016 -27.859 1 96.31 262 GLN B CA 1
ATOM 5220 C C . GLN B 1 262 ? 16.516 -26.5 -28.031 1 96.31 262 GLN B C 1
ATOM 5222 O O . GLN B 1 262 ? 17.469 -27.172 -27.625 1 96.31 262 GLN B O 1
ATOM 5227 N N . SER B 1 263 ? 16.594 -25.344 -28.594 1 95.94 263 SER B N 1
ATOM 5228 C CA . SER B 1 263 ? 17.906 -24.734 -28.844 1 95.94 263 SER B CA 1
ATOM 5229 C C . SER B 1 263 ? 18.609 -24.391 -27.531 1 95.94 263 SER B C 1
ATOM 5231 O O . SER B 1 263 ? 19.781 -24.703 -27.344 1 95.94 263 SER B O 1
ATOM 5233 N N . GLN B 1 264 ? 17.938 -23.844 -26.656 1 93 264 GLN B N 1
ATOM 5234 C CA . GLN B 1 264 ? 18.531 -23.344 -25.422 1 93 264 GLN B CA 1
ATOM 5235 C C . GLN B 1 264 ? 18.844 -24.484 -24.453 1 93 264 GLN B C 1
ATOM 5237 O O . GLN B 1 264 ? 19.906 -24.5 -23.844 1 93 264 GLN B O 1
ATOM 5242 N N . GLU B 1 265 ? 17.969 -25.422 -24.359 1 95.25 265 GLU B N 1
ATOM 5243 C CA . GLU B 1 265 ? 18.078 -26.438 -23.312 1 95.25 265 GLU B CA 1
ATOM 5244 C C . GLU B 1 265 ? 18.969 -27.594 -23.766 1 95.25 265 GLU B C 1
ATOM 5246 O O . GLU B 1 265 ? 19.25 -28.5 -22.984 1 95.25 265 GLU B O 1
ATOM 5251 N N . SER B 1 266 ? 19.453 -27.531 -24.969 1 96.44 266 SER B N 1
ATOM 5252 C CA . SER B 1 266 ? 20.422 -28.5 -25.453 1 96.44 266 SER B CA 1
ATOM 5253 C C . SER B 1 266 ? 21.844 -28.062 -25.156 1 96.44 266 SER B C 1
ATOM 5255 O O . SER B 1 266 ? 22.781 -28.844 -25.312 1 96.44 266 SER B O 1
ATOM 5257 N N . GLN B 1 267 ? 21.938 -26.859 -24.688 1 95.62 267 GLN B N 1
ATOM 5258 C CA . GLN B 1 267 ? 23.25 -26.344 -24.312 1 95.62 267 GLN B CA 1
ATOM 5259 C C . GLN B 1 267 ? 23.656 -26.828 -22.922 1 95.62 267 GLN B C 1
ATOM 5261 O O . GLN B 1 267 ? 22.812 -27.297 -22.156 1 95.62 267 GLN B O 1
ATOM 5266 N N . PRO B 1 268 ? 25.031 -26.734 -22.656 1 94.31 268 PRO B N 1
ATOM 5267 C CA . PRO B 1 268 ? 25.453 -27.109 -21.312 1 94.31 268 PRO B CA 1
ATOM 5268 C C . PRO B 1 268 ? 24.688 -26.391 -20.219 1 94.31 268 PRO B C 1
ATOM 5270 O O . PRO B 1 268 ? 24.484 -25.172 -20.297 1 94.31 268 PRO B O 1
ATOM 5273 N N . GLY B 1 269 ? 24.234 -27.25 -19.328 1 92.38 269 GLY B N 1
ATOM 5274 C CA . GLY B 1 269 ? 23.453 -26.688 -18.234 1 92.38 269 GLY B CA 1
ATOM 5275 C C . GLY B 1 269 ? 21.953 -26.688 -18.516 1 92.38 269 GLY B C 1
ATOM 5276 O O . GLY B 1 269 ? 21.156 -26.344 -17.641 1 92.38 269 GLY B O 1
ATOM 5277 N N . GLY B 1 270 ? 21.594 -27.047 -19.625 1 93.81 270 GLY B N 1
ATOM 5278 C CA . GLY B 1 270 ? 20.188 -27.047 -20.016 1 93.81 270 GLY B CA 1
ATOM 5279 C C . GLY B 1 270 ? 19.453 -28.281 -19.547 1 93.81 270 GLY B C 1
ATOM 5280 O O . GLY B 1 270 ? 20.062 -29.266 -19.109 1 93.81 270 GLY B O 1
ATOM 5281 N N . VAL B 1 271 ? 18.156 -28.234 -19.641 1 95 271 VAL B N 1
ATOM 5282 C CA . VAL B 1 271 ? 17.234 -29.25 -19.141 1 95 271 VAL B CA 1
ATOM 5283 C C . VAL B 1 271 ? 17.469 -30.562 -19.891 1 95 271 VAL B C 1
ATOM 5285 O O . VAL B 1 271 ? 17.516 -31.641 -19.281 1 95 271 VAL B O 1
ATOM 5288 N N . LEU B 1 272 ? 17.719 -30.531 -21.172 1 97.44 272 LEU B N 1
ATOM 5289 C CA . LEU B 1 272 ? 17.734 -31.703 -22.031 1 97.44 272 LEU B CA 1
ATOM 5290 C C . LEU B 1 272 ? 19.078 -32.438 -21.922 1 97.44 272 LEU B C 1
ATOM 5292 O O . LEU B 1 272 ? 19.203 -33.594 -22.328 1 97.44 272 LEU B O 1
ATOM 5296 N N . VAL B 1 273 ? 20.078 -31.719 -21.344 1 97.19 273 VAL B N 1
ATOM 5297 C CA . VAL B 1 273 ? 21.406 -32.312 -21.266 1 97.19 273 VAL B CA 1
ATOM 5298 C C . VAL B 1 273 ? 21.781 -32.562 -19.797 1 97.19 273 VAL B C 1
ATOM 5300 O O . VAL B 1 273 ? 22.938 -32.844 -19.484 1 97.19 273 VAL B O 1
ATOM 5303 N N . ASP B 1 274 ? 20.812 -32.344 -18.969 1 96.25 274 ASP B N 1
ATOM 5304 C CA . ASP B 1 274 ? 21.078 -32.656 -17.578 1 96.25 274 ASP B CA 1
ATOM 5305 C C . ASP B 1 274 ? 21.562 -34.094 -17.406 1 96.25 274 ASP B C 1
ATOM 5307 O O . ASP B 1 274 ? 20.969 -35 -17.953 1 96.25 274 ASP B O 1
ATOM 5311 N N . GLY B 1 275 ? 22.562 -34.281 -16.656 1 96.06 275 GLY B N 1
ATOM 5312 C CA . GLY B 1 275 ? 23.219 -35.562 -16.531 1 96.06 275 GLY B CA 1
ATOM 5313 C C . GLY B 1 275 ? 22.375 -36.594 -15.781 1 96.06 275 GLY B C 1
ATOM 5314 O O . GLY B 1 275 ? 22.5 -37.812 -16.016 1 96.06 275 GLY B O 1
ATOM 5315 N N . ASP B 1 276 ? 21.547 -36.125 -14.969 1 95.31 276 ASP B N 1
ATOM 5316 C CA . ASP B 1 276 ? 20.781 -37.031 -14.109 1 95.31 276 ASP B CA 1
ATOM 5317 C C . ASP B 1 276 ? 19.5 -37.5 -14.797 1 95.31 276 ASP B C 1
ATOM 5319 O O . ASP B 1 276 ? 19.125 -38.688 -14.688 1 95.31 276 ASP B O 1
ATOM 5323 N N . ALA B 1 277 ? 18.859 -36.594 -15.5 1 96.5 277 ALA B N 1
ATOM 5324 C CA . ALA B 1 277 ? 17.5 -36.969 -15.891 1 96.5 277 ALA B CA 1
ATOM 5325 C C . ALA B 1 277 ? 17.156 -36.406 -17.266 1 96.5 277 ALA B C 1
ATOM 5327 O O . ALA B 1 277 ? 16.062 -36.656 -17.797 1 96.5 277 ALA B O 1
ATOM 5328 N N . GLY B 1 278 ? 18 -35.688 -17.891 1 97.25 278 GLY B N 1
ATOM 5329 C CA . GLY B 1 278 ? 17.719 -35.031 -19.172 1 97.25 278 GLY B CA 1
ATOM 5330 C C . GLY B 1 278 ? 17.297 -36.031 -20.25 1 97.25 278 GLY B C 1
ATOM 5331 O O . GLY B 1 278 ? 16.469 -35.719 -21.094 1 97.25 278 GLY B O 1
ATOM 5332 N N . HIS B 1 279 ? 17.859 -37.219 -20.203 1 97.06 279 HIS B N 1
ATOM 5333 C CA . HIS B 1 279 ? 17.609 -38.25 -21.219 1 97.06 279 HIS B CA 1
ATOM 5334 C C . HIS B 1 279 ? 16.172 -38.75 -21.141 1 97.06 279 HIS B C 1
ATOM 5336 O O . HIS B 1 279 ? 15.688 -39.375 -22.078 1 97.06 279 HIS B O 1
ATOM 5342 N N . ARG B 1 280 ? 15.516 -38.406 -20.062 1 98.25 280 ARG B N 1
ATOM 5343 C CA . ARG B 1 280 ? 14.141 -38.875 -19.906 1 98.25 280 ARG B CA 1
ATOM 5344 C C . ARG B 1 280 ? 13.148 -37.781 -20.281 1 98.25 280 ARG B C 1
ATOM 5346 O O . ARG B 1 280 ? 11.938 -37.969 -20.125 1 98.25 280 ARG B O 1
ATOM 5353 N N . ILE B 1 281 ? 13.602 -36.594 -20.797 1 98.56 281 ILE B N 1
ATOM 5354 C CA . ILE B 1 281 ? 12.742 -35.469 -21.094 1 98.56 281 ILE B CA 1
ATOM 5355 C C . ILE B 1 281 ? 12.781 -35.156 -22.594 1 98.56 281 ILE B C 1
ATOM 5357 O O . ILE B 1 281 ? 13.859 -35.062 -23.188 1 98.56 281 ILE B O 1
ATOM 5361 N N . GLU B 1 282 ? 11.719 -35.062 -23.156 1 98.25 282 GLU B N 1
ATOM 5362 C CA . GLU B 1 282 ? 11.602 -34.625 -24.547 1 98.25 282 GLU B CA 1
ATOM 5363 C C . GLU B 1 282 ? 10.648 -33.438 -24.672 1 98.25 282 GLU B C 1
ATOM 5365 O O . GLU B 1 282 ? 9.688 -33.312 -23.906 1 98.25 282 GLU B O 1
ATOM 5370 N N . LEU B 1 283 ? 10.914 -32.531 -25.578 1 98.38 283 LEU B N 1
ATOM 5371 C CA . LEU B 1 283 ? 10.062 -31.406 -25.891 1 98.38 283 LEU B CA 1
ATOM 5372 C C . LEU B 1 283 ? 9.219 -31.672 -27.141 1 98.38 283 LEU B C 1
ATOM 5374 O O . LEU B 1 283 ? 9.719 -32.219 -28.109 1 98.38 283 LEU B O 1
ATOM 5378 N N . LYS B 1 284 ? 7.996 -31.344 -27.078 1 98.25 284 LYS B N 1
ATOM 5379 C CA . LYS B 1 284 ? 7.09 -31.578 -28.188 1 98.25 284 LYS B CA 1
ATOM 5380 C C . LYS B 1 284 ? 6.164 -30.391 -28.406 1 98.25 284 LYS B C 1
ATOM 5382 O O . LYS B 1 284 ? 5.605 -29.859 -27.453 1 98.25 284 LYS B O 1
ATOM 5387 N N . ALA B 1 285 ? 5.992 -29.969 -29.625 1 98 285 ALA B N 1
ATOM 5388 C CA . ALA B 1 285 ? 5.098 -28.875 -29.969 1 98 285 ALA B CA 1
ATOM 5389 C C . ALA B 1 285 ? 3.637 -29.297 -29.875 1 98 285 ALA B C 1
ATOM 5391 O O . ALA B 1 285 ? 3.25 -30.312 -30.453 1 98 285 ALA B O 1
ATOM 5392 N N . TYR B 1 286 ? 2.852 -28.547 -29.109 1 97.81 286 TYR B N 1
ATOM 5393 C CA . TYR B 1 286 ? 1.413 -28.75 -29.016 1 97.81 286 TYR B CA 1
ATOM 5394 C C . TYR B 1 286 ? 0.716 -27.516 -28.453 1 97.81 286 TYR B C 1
ATOM 5396 O O . TYR B 1 286 ? 1.096 -27.016 -27.391 1 97.81 286 TYR B O 1
ATOM 5404 N N . ASP B 1 287 ? -0.199 -27.094 -29.188 1 96 287 ASP B N 1
ATOM 5405 C CA . ASP B 1 287 ? -1.141 -26.078 -28.719 1 96 287 ASP B CA 1
ATOM 5406 C C . ASP B 1 287 ? -2.385 -26.734 -28.109 1 96 287 ASP B C 1
ATOM 5408 O O . ASP B 1 287 ? -3.154 -27.391 -28.828 1 96 287 ASP B O 1
ATOM 5412 N N . MET B 1 288 ? -2.633 -26.484 -26.875 1 96.12 288 MET B N 1
ATOM 5413 C CA . MET B 1 288 ? -3.686 -27.188 -26.141 1 96.12 288 MET B CA 1
ATOM 5414 C C . MET B 1 288 ? -5.062 -26.812 -26.688 1 96.12 288 MET B C 1
ATOM 5416 O O . MET B 1 288 ? -6.062 -27.438 -26.328 1 96.12 288 MET B O 1
ATOM 5420 N N . PHE B 1 289 ? -5.133 -25.859 -27.609 1 95.25 289 PHE B N 1
ATOM 5421 C CA . PHE B 1 289 ? -6.402 -25.438 -28.188 1 95.25 289 PHE B CA 1
ATOM 5422 C C . PHE B 1 289 ? -6.523 -25.906 -29.641 1 95.25 289 PHE B C 1
ATOM 5424 O O . PHE B 1 289 ? -7.566 -25.734 -30.266 1 95.25 289 PHE B O 1
ATOM 5431 N N . SER B 1 290 ? -5.562 -26.562 -30.156 1 95.31 290 SER B N 1
ATOM 5432 C CA . SER B 1 290 ? -5.52 -26.891 -31.578 1 95.31 290 SER B CA 1
ATOM 5433 C C . SER B 1 290 ? -6.207 -28.219 -31.859 1 95.31 290 SER B C 1
ATOM 5435 O O . SER B 1 290 ? -6.371 -28.594 -33.031 1 95.31 290 SER B O 1
ATOM 5437 N N . GLY B 1 291 ? -6.578 -28.906 -30.906 1 96.44 291 GLY B N 1
ATOM 5438 C CA . GLY B 1 291 ? -7.195 -30.219 -31.078 1 96.44 291 GLY B CA 1
ATOM 5439 C C . GLY B 1 291 ? -6.836 -31.188 -29.969 1 96.44 291 GLY B C 1
ATOM 5440 O O . GLY B 1 291 ? -6.281 -30.797 -28.938 1 96.44 291 GLY B O 1
ATOM 5441 N N . PRO B 1 292 ? -7.156 -32.438 -30.281 1 97.75 292 PRO B N 1
ATOM 5442 C CA . PRO B 1 292 ? -6.973 -33.438 -29.234 1 97.75 292 PRO B CA 1
ATOM 5443 C C . PRO B 1 292 ? -5.512 -33.594 -28.828 1 97.75 292 PRO B C 1
ATOM 5445 O O . PRO B 1 292 ? -4.617 -33.438 -29.656 1 97.75 292 PRO B O 1
ATOM 5448 N N . GLN B 1 293 ? -5.293 -33.875 -27.547 1 98.44 293 GLN B N 1
ATOM 5449 C CA . GLN B 1 293 ? -3.982 -34.219 -27 1 98.44 293 GLN B CA 1
ATOM 5450 C C . GLN B 1 293 ? -3.334 -35.344 -27.781 1 98.44 293 GLN B C 1
ATOM 5452 O O . GLN B 1 293 ? -3.883 -36.438 -27.875 1 98.44 293 GLN B O 1
ATOM 5457 N N . PRO B 1 294 ? -2.15 -35.062 -28.297 1 98.19 294 PRO B N 1
ATOM 5458 C CA . PRO B 1 294 ? -1.541 -36.031 -29.203 1 98.19 294 PRO B CA 1
ATOM 5459 C C . PRO B 1 294 ? -0.873 -37.188 -28.469 1 98.19 294 PRO B C 1
ATOM 5461 O O . PRO B 1 294 ? -0.723 -38.281 -29.016 1 98.19 294 PRO B O 1
ATOM 5464 N N . VAL B 1 295 ? -0.334 -36.969 -27.328 1 98.56 295 VAL B N 1
ATOM 5465 C CA . VAL B 1 295 ? 0.248 -38.062 -26.547 1 98.56 295 VAL B CA 1
ATOM 5466 C C . VAL B 1 295 ? -0.854 -38.812 -25.797 1 98.56 295 VAL B C 1
ATOM 5468 O O . VAL B 1 295 ? -1.34 -38.344 -24.766 1 98.56 295 VAL B O 1
ATOM 5471 N N . ARG B 1 296 ? -1.105 -40 -26.25 1 98.19 296 ARG B N 1
ATOM 5472 C CA . ARG B 1 296 ? -2.256 -40.75 -25.734 1 98.19 296 ARG B CA 1
ATOM 5473 C C . ARG B 1 296 ? -1.831 -41.75 -24.672 1 98.19 296 ARG B C 1
ATOM 5475 O O . ARG B 1 296 ? -0.674 -42.188 -24.641 1 98.19 296 ARG B O 1
ATOM 5482 N N . GLN B 1 297 ? -2.768 -42.031 -23.766 1 97.56 297 GLN B N 1
ATOM 5483 C CA . GLN B 1 297 ? -2.68 -43.094 -22.781 1 97.56 297 GLN B CA 1
ATOM 5484 C C . GLN B 1 297 ? -1.487 -42.906 -21.844 1 97.56 297 GLN B C 1
ATOM 5486 O O . GLN B 1 297 ? -0.797 -43.875 -21.5 1 97.56 297 GLN B O 1
ATOM 5491 N N . ALA B 1 298 ? -1.154 -41.656 -21.562 1 98.38 298 ALA B N 1
ATOM 5492 C CA . ALA B 1 298 ? -0.109 -41.375 -20.578 1 98.38 298 ALA B CA 1
ATOM 5493 C C . ALA B 1 298 ? -0.606 -41.625 -19.156 1 98.38 298 ALA B C 1
ATOM 5495 O O . ALA B 1 298 ? -1.813 -41.719 -18.922 1 98.38 298 ALA B O 1
ATOM 5496 N N . ASP B 1 299 ? 0.312 -41.75 -18.234 1 98.44 299 ASP B N 1
ATOM 5497 C CA . ASP B 1 299 ? -0.023 -42 -16.844 1 98.44 299 ASP B CA 1
ATOM 5498 C C . ASP B 1 299 ? -0.411 -40.719 -16.141 1 98.44 299 ASP B C 1
ATOM 5500 O O . ASP B 1 299 ? -1.248 -40.719 -15.234 1 98.44 299 ASP B O 1
ATOM 5504 N N . VAL B 1 300 ? 0.21 -39.625 -16.516 1 98.62 300 VAL B N 1
ATOM 5505 C CA . VAL B 1 300 ? -0.052 -38.312 -15.914 1 98.62 300 VAL B CA 1
ATOM 5506 C C . VAL B 1 300 ? -0.156 -37.25 -17 1 98.62 300 VAL B C 1
ATOM 5508 O O . VAL B 1 300 ? 0.651 -37.219 -17.938 1 98.62 300 VAL B O 1
ATOM 5511 N N . TYR B 1 301 ? -1.105 -36.5 -16.938 1 98.81 301 TYR B N 1
ATOM 5512 C CA . TYR B 1 301 ? -1.174 -35.188 -17.609 1 98.81 301 TYR B CA 1
ATOM 5513 C C . TYR B 1 301 ? -1.117 -34.062 -16.594 1 98.81 301 TYR B C 1
ATOM 5515 O O . TYR B 1 301 ? -2.021 -33.906 -15.773 1 98.81 301 TYR B O 1
ATOM 5523 N N . PHE B 1 302 ? -0.08 -33.281 -16.719 1 98.5 302 PHE B N 1
ATOM 5524 C CA . PHE B 1 302 ? 0.264 -32.281 -15.711 1 98.5 302 PHE B CA 1
ATOM 5525 C C . PHE B 1 302 ? 0.111 -30.875 -16.281 1 98.5 302 PHE B C 1
ATOM 5527 O O . PHE B 1 302 ? 0.558 -30.594 -17.391 1 98.5 302 PHE B O 1
ATOM 5534 N N . PHE B 1 303 ? -0.564 -30.031 -15.547 1 98.12 303 PHE B N 1
ATOM 5535 C CA . PHE B 1 303 ? -0.747 -28.625 -15.875 1 98.12 303 PHE B CA 1
ATOM 5536 C C . PHE B 1 303 ? -0.302 -27.734 -14.719 1 98.12 303 PHE B C 1
ATOM 5538 O O . PHE B 1 303 ? -1.002 -27.625 -13.711 1 98.12 303 PHE B O 1
ATOM 5545 N N . ARG B 1 304 ? 0.814 -27.094 -14.867 1 94.88 304 ARG B N 1
ATOM 5546 C CA . ARG B 1 304 ? 1.289 -26.188 -13.828 1 94.88 304 ARG B CA 1
ATOM 5547 C C . ARG B 1 304 ? 1.163 -24.734 -14.281 1 94.88 304 ARG B C 1
ATOM 5549 O O . ARG B 1 304 ? 1.777 -24.328 -15.266 1 94.88 304 ARG B O 1
ATOM 5556 N N . ALA B 1 305 ? 0.381 -24 -13.484 1 91.19 305 ALA B N 1
ATOM 5557 C CA . ALA B 1 305 ? 0.177 -22.578 -13.766 1 91.19 305 ALA B CA 1
ATOM 5558 C C . ALA B 1 305 ? -0.348 -22.375 -15.188 1 91.19 305 ALA B C 1
ATOM 5560 O O . ALA B 1 305 ? 0.153 -21.516 -15.922 1 91.19 305 ALA B O 1
ATOM 5561 N N . VAL B 1 306 ? -1.243 -23.188 -15.594 1 94.56 306 VAL B N 1
ATOM 5562 C CA . VAL B 1 306 ? -1.802 -23.125 -16.938 1 94.56 306 VAL B CA 1
ATOM 5563 C C . VAL B 1 306 ? -3.254 -22.656 -16.875 1 94.56 306 VAL B C 1
ATOM 5565 O O . VAL B 1 306 ? -3.629 -21.688 -17.531 1 94.56 306 VAL B O 1
ATOM 5568 N N . PHE B 1 307 ? -4.016 -23.297 -16.016 1 96.06 307 PHE B N 1
ATOM 5569 C CA . PHE B 1 307 ? -5.457 -23.078 -16.031 1 96.06 307 PHE B CA 1
ATOM 5570 C C . PHE B 1 307 ? -5.797 -21.688 -15.531 1 96.06 307 PHE B C 1
ATOM 5572 O O . PHE B 1 307 ? -6.797 -21.094 -15.953 1 96.06 307 PHE B O 1
ATOM 5579 N N . HIS B 1 308 ? -5.012 -21.125 -14.664 1 93.06 308 HIS B N 1
ATOM 5580 C CA . HIS B 1 308 ? -5.297 -19.797 -14.133 1 93.06 308 HIS B CA 1
ATOM 5581 C C . HIS B 1 308 ? -5.141 -18.734 -15.211 1 93.06 308 HIS B C 1
ATOM 5583 O O . HIS B 1 308 ? -5.605 -17.609 -15.039 1 93.06 308 HIS B O 1
ATOM 5589 N N . ASN B 1 309 ? -4.602 -19.062 -16.359 1 91.56 309 ASN B N 1
ATOM 5590 C CA . ASN B 1 309 ? -4.434 -18.125 -17.453 1 91.56 309 ASN B CA 1
ATOM 5591 C C . ASN B 1 309 ? -5.676 -18.078 -18.344 1 91.56 309 ASN B C 1
ATOM 5593 O O . ASN B 1 309 ? -5.746 -17.281 -19.281 1 91.56 309 ASN B O 1
ATOM 5597 N N . TRP B 1 310 ? -6.633 -18.906 -18 1 94.19 310 TRP B N 1
ATOM 5598 C CA . TRP B 1 310 ? -7.746 -19.062 -18.938 1 94.19 310 TRP B CA 1
ATOM 5599 C C . TRP B 1 310 ? -9.086 -18.969 -18.203 1 94.19 310 TRP B C 1
ATOM 5601 O O . TRP B 1 310 ? -9.188 -19.328 -17.031 1 94.19 310 TRP B O 1
ATOM 5611 N N . SER B 1 311 ? -10.086 -18.547 -19 1 93.56 311 SER B N 1
ATOM 5612 C CA . SER B 1 311 ? -11.453 -18.516 -18.5 1 93.56 311 SER B CA 1
ATOM 5613 C C . SER B 1 311 ? -12.016 -19.938 -18.344 1 93.56 311 SER B C 1
ATOM 5615 O O . SER B 1 311 ? -11.398 -20.906 -18.812 1 93.56 311 SER B O 1
ATOM 5617 N N . ASP B 1 312 ? -13.156 -20.047 -17.734 1 94.56 312 ASP B N 1
ATOM 5618 C CA . ASP B 1 312 ? -13.781 -21.359 -17.562 1 94.56 312 ASP B CA 1
ATOM 5619 C C . ASP B 1 312 ? -14.133 -21.984 -18.906 1 94.56 312 ASP B C 1
ATOM 5621 O O . ASP B 1 312 ? -13.992 -23.203 -19.094 1 94.56 312 ASP B O 1
ATOM 5625 N N . VAL B 1 313 ? -14.555 -21.156 -19.797 1 94.5 313 VAL B N 1
ATOM 5626 C CA . VAL B 1 313 ? -14.914 -21.641 -21.125 1 94.5 313 VAL B CA 1
ATOM 5627 C C . VAL B 1 313 ? -13.688 -22.234 -21.812 1 94.5 313 VAL B C 1
ATOM 5629 O O . VAL B 1 313 ? -13.758 -23.312 -22.391 1 94.5 313 VAL B O 1
ATOM 5632 N N . LYS B 1 314 ? -12.586 -21.562 -21.703 1 95.19 314 LYS B N 1
ATOM 5633 C CA . LYS B 1 314 ? -11.359 -22.047 -22.328 1 95.19 314 LYS B CA 1
ATOM 5634 C C . LYS B 1 314 ? -10.797 -23.266 -21.594 1 95.19 314 LYS B C 1
ATOM 5636 O O . LYS B 1 314 ? -10.211 -24.156 -22.219 1 95.19 314 LYS B O 1
ATOM 5641 N N . CYS B 1 315 ? -10.93 -23.297 -20.328 1 97.25 315 CYS B N 1
ATOM 5642 C CA . CYS B 1 315 ? -10.508 -24.469 -19.562 1 97.25 315 CYS B CA 1
ATOM 5643 C C . CYS B 1 315 ? -11.297 -25.703 -19.969 1 97.25 315 CYS B C 1
ATOM 5645 O O . CYS B 1 315 ? -10.75 -26.797 -20.031 1 97.25 315 CYS B O 1
ATOM 5647 N N . LYS B 1 316 ? -12.57 -25.5 -20.219 1 96.88 316 LYS B N 1
ATOM 5648 C CA . LYS B 1 316 ? -13.391 -26.609 -20.703 1 96.88 316 LYS B CA 1
ATOM 5649 C C . LYS B 1 316 ? -12.867 -27.125 -22.047 1 96.88 316 LYS B C 1
ATOM 5651 O O . LYS B 1 316 ? -12.82 -28.344 -22.266 1 96.88 316 LYS B O 1
ATOM 5656 N N . ASP B 1 317 ? -12.461 -26.188 -22.891 1 96.94 317 ASP B N 1
ATOM 5657 C CA . ASP B 1 317 ? -11.883 -26.578 -24.156 1 96.94 317 ASP B CA 1
ATOM 5658 C C . ASP B 1 317 ? -10.641 -27.453 -23.953 1 96.94 317 ASP B C 1
ATOM 5660 O O . ASP B 1 317 ? -10.469 -28.469 -24.625 1 96.94 317 ASP B O 1
ATOM 5664 N N . ILE B 1 318 ? -9.781 -27.031 -23.047 1 97.75 318 ILE B N 1
ATOM 5665 C CA . ILE B 1 318 ? -8.547 -27.75 -22.766 1 97.75 318 ILE B CA 1
ATOM 5666 C C . ILE B 1 318 ? -8.875 -29.156 -22.281 1 97.75 318 ILE B C 1
ATOM 5668 O O . ILE B 1 318 ? -8.289 -30.141 -22.766 1 97.75 318 ILE B O 1
ATOM 5672 N N . LEU B 1 319 ? -9.82 -29.266 -21.391 1 97.75 319 LEU B N 1
ATOM 5673 C CA . LEU B 1 319 ? -10.18 -30.562 -20.812 1 97.75 319 LEU B CA 1
ATOM 5674 C C . LEU B 1 319 ? -10.859 -31.453 -21.844 1 97.75 319 LEU B C 1
ATOM 5676 O O . LEU B 1 319 ? -10.633 -32.656 -21.859 1 97.75 319 LEU B O 1
ATOM 5680 N N . GLN B 1 320 ? -11.672 -30.906 -22.672 1 97.19 320 GLN B N 1
ATOM 5681 C CA . GLN B 1 320 ? -12.32 -31.672 -23.734 1 97.19 320 GLN B CA 1
ATOM 5682 C C . GLN B 1 320 ? -11.297 -32.219 -24.719 1 97.19 320 GLN B C 1
ATOM 5684 O O . GLN B 1 320 ? -11.43 -33.375 -25.172 1 97.19 320 GLN B O 1
ATOM 5689 N N . ASN B 1 321 ? -10.328 -31.422 -25.016 1 98 321 ASN B N 1
ATOM 5690 C CA . ASN B 1 321 ? -9.266 -31.859 -25.906 1 98 321 ASN B CA 1
ATOM 5691 C C . ASN B 1 321 ? -8.406 -32.969 -25.281 1 98 321 ASN B C 1
ATOM 5693 O O . ASN B 1 321 ? -7.781 -33.75 -25.984 1 98 321 ASN B O 1
ATOM 5697 N N . LEU B 1 322 ? -8.391 -33 -23.969 1 98.06 322 LEU B N 1
ATOM 5698 C CA . LEU B 1 322 ? -7.586 -33.969 -23.234 1 98.06 322 LEU B CA 1
ATOM 5699 C C . LEU B 1 322 ? -8.297 -35.312 -23.141 1 98.06 322 LEU B C 1
ATOM 5701 O O . LEU B 1 322 ? -7.652 -36.375 -23.125 1 98.06 322 LEU B O 1
ATOM 5705 N N . MET B 1 323 ? -9.547 -35.375 -23.094 1 96.62 323 MET B N 1
ATOM 5706 C CA . MET B 1 323 ? -10.375 -36.531 -22.719 1 96.62 323 MET B CA 1
ATOM 5707 C C . MET B 1 323 ? -10.086 -37.719 -23.625 1 96.62 323 MET B C 1
ATOM 5709 O O . MET B 1 323 ? -9.914 -38.844 -23.125 1 96.62 323 MET B O 1
ATOM 5713 N N . PRO B 1 324 ? -9.93 -37.469 -24.969 1 97 324 PRO B N 1
ATOM 5714 C CA . PRO B 1 324 ? -9.703 -38.625 -25.828 1 97 324 PRO B CA 1
ATOM 5715 C C . PRO B 1 324 ? -8.359 -39.312 -25.547 1 97 324 PRO B C 1
ATOM 5717 O O . PRO B 1 324 ? -8.164 -40.469 -25.922 1 97 324 PRO B O 1
ATOM 5720 N N . ALA B 1 325 ? -7.492 -38.656 -24.922 1 97.94 325 ALA B N 1
ATOM 5721 C CA . ALA B 1 325 ? -6.148 -39.188 -24.703 1 97.94 325 ALA B CA 1
ATOM 5722 C C . ALA B 1 325 ? -6.078 -40 -23.406 1 97.94 325 ALA B C 1
ATOM 5724 O O . ALA B 1 325 ? -5.113 -40.719 -23.188 1 97.94 325 ALA B O 1
ATOM 5725 N N . LEU B 1 326 ? -7.055 -39.906 -22.594 1 97.38 326 LEU B N 1
ATOM 5726 C CA . LEU B 1 326 ? -7.023 -40.531 -21.281 1 97.38 326 LEU B CA 1
ATOM 5727 C C . LEU B 1 326 ? -7.258 -42.031 -21.391 1 97.38 326 LEU B C 1
ATOM 5729 O O . LEU B 1 326 ? -8.086 -42.469 -22.188 1 97.38 326 LEU B O 1
ATOM 5733 N N . LYS B 1 327 ? -6.523 -42.781 -20.656 1 96.31 327 LYS B N 1
ATOM 5734 C CA . LYS B 1 327 ? -6.781 -44.219 -20.406 1 96.31 327 LYS B CA 1
ATOM 5735 C C . LYS B 1 327 ? -7.289 -44.438 -18.984 1 96.31 327 LYS B C 1
ATOM 5737 O O . LYS B 1 327 ? -7.301 -43.5 -18.172 1 96.31 327 LYS B O 1
ATOM 5742 N N . ALA B 1 328 ? -7.684 -45.75 -18.75 1 94.19 328 ALA B N 1
ATOM 5743 C CA . ALA B 1 328 ? -7.988 -46.125 -17.375 1 94.19 328 ALA B CA 1
ATOM 5744 C C . ALA B 1 328 ? -6.766 -45.938 -16.469 1 94.19 328 ALA B C 1
ATOM 5746 O O . ALA B 1 328 ? -5.684 -46.438 -16.797 1 94.19 328 ALA B O 1
ATOM 5747 N N . GLY B 1 329 ? -6.949 -45.125 -15.477 1 94.38 329 GLY B N 1
ATOM 5748 C CA . GLY B 1 329 ? -5.848 -44.969 -14.547 1 94.38 329 GLY B CA 1
ATOM 5749 C C . GLY B 1 329 ? -5.066 -43.688 -14.773 1 94.38 329 GLY B C 1
ATOM 5750 O O . GLY B 1 329 ? -4.234 -43.281 -13.953 1 94.38 329 GLY B O 1
ATOM 5751 N N . SER B 1 330 ? -5.301 -43 -15.891 1 97.38 330 SER B N 1
ATOM 5752 C CA . SER B 1 330 ? -4.66 -41.688 -16.109 1 97.38 330 SER B CA 1
ATOM 5753 C C . SER B 1 330 ? -4.965 -40.719 -14.977 1 97.38 330 SER B C 1
ATOM 5755 O O . SER B 1 330 ? -6.09 -40.688 -14.469 1 97.38 330 SER B O 1
ATOM 5757 N N . ARG B 1 331 ? -3.928 -39.969 -14.602 1 98.19 331 ARG B N 1
ATOM 5758 C CA . ARG B 1 331 ? -4.086 -38.906 -13.609 1 98.19 331 ARG B CA 1
ATOM 5759 C C . ARG B 1 331 ? -3.945 -37.531 -14.242 1 98.19 331 ARG B C 1
ATOM 5761 O O . ARG B 1 331 ? -3.053 -37.312 -15.07 1 98.19 331 ARG B O 1
ATOM 5768 N N . ILE B 1 332 ? -4.863 -36.719 -13.938 1 98.62 332 ILE B N 1
ATOM 5769 C CA . ILE B 1 332 ? -4.73 -35.312 -14.273 1 98.62 332 ILE B CA 1
ATOM 5770 C C . ILE B 1 332 ? -4.297 -34.531 -13.031 1 98.62 332 ILE B C 1
ATOM 5772 O O . ILE B 1 332 ? -5 -34.5 -12.023 1 98.62 332 ILE B O 1
ATOM 5776 N N . ILE B 1 333 ? -3.176 -33.906 -13.094 1 98.75 333 ILE B N 1
ATOM 5777 C CA . ILE B 1 333 ? -2.656 -33.156 -11.969 1 98.75 333 ILE B CA 1
ATOM 5778 C C . ILE B 1 333 ? -2.504 -31.688 -12.367 1 98.75 333 ILE B C 1
ATOM 5780 O O . ILE B 1 333 ? -1.725 -31.359 -13.266 1 98.75 333 ILE B O 1
ATOM 5784 N N . ILE B 1 334 ? -3.207 -30.859 -11.711 1 98.44 334 ILE B N 1
ATOM 5785 C CA . ILE B 1 334 ? -3.102 -29.406 -11.898 1 98.44 334 ILE B CA 1
ATOM 5786 C C . ILE B 1 334 ? -2.393 -28.781 -10.695 1 98.44 334 ILE B C 1
ATOM 5788 O O . ILE B 1 334 ? -2.711 -29.094 -9.547 1 98.44 334 ILE B O 1
ATOM 5792 N N . CYS B 1 335 ? -1.387 -28.031 -10.977 1 96.69 335 CYS B N 1
ATOM 5793 C CA . CYS B 1 335 ? -0.7 -27.281 -9.938 1 96.69 335 CYS B CA 1
ATOM 5794 C C . CYS B 1 335 ? -0.99 -25.781 -10.062 1 96.69 335 CYS B C 1
ATOM 5796 O O . CYS B 1 335 ? -0.296 -25.078 -10.789 1 96.69 335 CYS B O 1
ATOM 5798 N N . ASP B 1 336 ? -1.971 -25.281 -9.359 1 95.62 336 ASP B N 1
ATOM 5799 C CA . ASP B 1 336 ? -2.43 -23.891 -9.375 1 95.62 336 ASP B CA 1
ATOM 5800 C C . ASP B 1 336 ? -2.865 -23.453 -7.977 1 95.62 336 ASP B C 1
ATOM 5802 O O . ASP B 1 336 ? -2.93 -24.266 -7.051 1 95.62 336 ASP B O 1
ATOM 5806 N N . MET B 1 337 ? -3.1 -22.203 -7.898 1 95.25 337 MET B N 1
ATOM 5807 C CA . MET B 1 337 ? -3.588 -21.656 -6.629 1 95.25 337 MET B CA 1
ATOM 5808 C C . MET B 1 337 ? -5.031 -22.078 -6.379 1 95.25 337 MET B C 1
ATOM 5810 O O . MET B 1 337 ? -5.836 -22.141 -7.309 1 95.25 337 MET B O 1
ATOM 5814 N N . VAL B 1 338 ? -5.32 -22.453 -5.188 1 96.62 338 VAL B N 1
ATOM 5815 C CA . VAL B 1 338 ? -6.699 -22.719 -4.773 1 96.62 338 VAL B CA 1
ATOM 5816 C C . VAL B 1 338 ? -7.137 -21.656 -3.764 1 96.62 338 VAL B C 1
ATOM 5818 O O . VAL B 1 338 ? -6.594 -21.578 -2.658 1 96.62 338 VAL B O 1
ATOM 5821 N N . LEU B 1 339 ? -8.102 -20.875 -4.105 1 96.12 339 LEU B N 1
ATOM 5822 C CA . LEU B 1 339 ? -8.547 -19.75 -3.287 1 96.12 339 LEU B CA 1
ATOM 5823 C C . LEU B 1 339 ? -9.438 -20.219 -2.148 1 96.12 339 LEU B C 1
ATOM 5825 O O . LEU B 1 339 ? -10.258 -21.125 -2.33 1 96.12 339 LEU B O 1
ATOM 5829 N N . PRO B 1 340 ? -9.297 -19.594 -0.989 1 93.69 340 PRO B N 1
ATOM 5830 C CA . PRO B 1 340 ? -10.344 -19.797 0.017 1 93.69 340 PRO B CA 1
ATOM 5831 C C . PRO B 1 340 ? -11.711 -19.281 -0.436 1 93.69 340 PRO B C 1
ATOM 5833 O O . PRO B 1 340 ? -11.781 -18.344 -1.224 1 93.69 340 PRO B O 1
ATOM 5836 N N . GLU B 1 341 ? -12.719 -19.891 0.111 1 93.44 341 GLU B N 1
ATOM 5837 C CA . GLU B 1 341 ? -14.078 -19.516 -0.286 1 93.44 341 GLU B CA 1
ATOM 5838 C C . GLU B 1 341 ? -14.43 -18.109 0.193 1 93.44 341 GLU B C 1
ATOM 5840 O O . GLU B 1 341 ? -15.227 -17.422 -0.439 1 93.44 341 GLU B O 1
ATOM 5845 N N . ARG B 1 342 ? -13.891 -17.797 1.287 1 93.06 342 ARG B N 1
ATOM 5846 C CA . ARG B 1 342 ? -14.125 -16.484 1.874 1 93.06 342 ARG B CA 1
ATOM 5847 C C . ARG B 1 342 ? -12.836 -15.68 1.951 1 93.06 342 ARG B C 1
ATOM 5849 O O . ARG B 1 342 ? -11.742 -16.25 1.993 1 93.06 342 ARG B O 1
ATOM 5856 N N . CYS B 1 343 ? -13.016 -14.391 1.862 1 94.81 343 CYS B N 1
ATOM 5857 C CA . CYS B 1 343 ? -11.859 -13.508 1.931 1 94.81 343 CYS B CA 1
ATOM 5858 C C . CYS B 1 343 ? -11.727 -12.883 3.314 1 94.81 343 CYS B C 1
ATOM 5860 O O . CYS B 1 343 ? -12.727 -12.477 3.912 1 94.81 343 CYS B O 1
ATOM 5862 N N . GLU B 1 344 ? -10.594 -12.93 3.828 1 93.81 344 GLU B N 1
ATOM 5863 C CA . GLU B 1 344 ? -10.289 -12.305 5.113 1 93.81 344 GLU B CA 1
ATOM 5864 C C . GLU B 1 344 ? -8.945 -11.578 5.074 1 93.81 344 GLU B C 1
ATOM 5866 O O . GLU B 1 344 ? -8.195 -11.711 4.105 1 93.81 344 GLU B O 1
ATOM 5871 N N . VAL B 1 345 ? -8.719 -10.789 6.098 1 93.69 345 VAL B N 1
ATOM 5872 C CA . VAL B 1 345 ? -7.445 -10.086 6.207 1 93.69 345 VAL B CA 1
ATOM 5873 C C . VAL B 1 345 ? -6.359 -11.062 6.656 1 93.69 345 VAL B C 1
ATOM 5875 O O . VAL B 1 345 ? -6.246 -11.375 7.844 1 93.69 345 VAL B O 1
ATOM 5878 N N . ALA B 1 346 ? -5.566 -11.469 5.734 1 92.88 346 ALA B N 1
ATOM 5879 C CA . ALA B 1 346 ? -4.449 -12.383 5.953 1 92.88 346 ALA B CA 1
ATOM 5880 C C . ALA B 1 346 ? -3.398 -12.234 4.855 1 92.88 346 ALA B C 1
ATOM 5882 O O . ALA B 1 346 ? -3.727 -11.906 3.711 1 92.88 346 ALA B O 1
ATOM 5883 N N . ASP B 1 347 ? -2.207 -12.469 5.219 1 89.81 347 ASP B N 1
ATOM 5884 C CA . ASP B 1 347 ? -1.105 -12.32 4.273 1 89.81 347 ASP B CA 1
ATOM 5885 C C . ASP B 1 347 ? -1.293 -13.234 3.064 1 89.81 347 ASP B C 1
ATOM 5887 O O . ASP B 1 347 ? -1.104 -12.805 1.924 1 89.81 347 ASP B O 1
ATOM 5891 N N . GLU B 1 348 ? -1.634 -14.445 3.328 1 87.94 348 GLU B N 1
ATOM 5892 C CA . GLU B 1 348 ? -1.836 -15.406 2.246 1 87.94 348 GLU B CA 1
ATOM 5893 C C . GLU B 1 348 ? -2.959 -14.961 1.314 1 87.94 348 GLU B C 1
ATOM 5895 O O . GLU B 1 348 ? -2.873 -15.141 0.099 1 87.94 348 GLU B O 1
ATOM 5900 N N . GLN B 1 349 ? -3.965 -14.391 1.884 1 91.62 349 GLN B N 1
ATOM 5901 C CA . GLN B 1 349 ? -5.098 -13.938 1.08 1 91.62 349 GLN B CA 1
ATOM 5902 C C . GLN B 1 349 ? -4.734 -12.703 0.261 1 91.62 349 GLN B C 1
ATOM 5904 O O . GLN B 1 349 ? -5.219 -12.531 -0.86 1 91.62 349 GLN B O 1
ATOM 5909 N N . HIS B 1 350 ? -3.914 -11.93 0.817 1 91.31 350 HIS B N 1
ATOM 5910 C CA . HIS B 1 350 ? -3.461 -10.781 0.05 1 91.31 350 HIS B CA 1
ATOM 5911 C C . HIS B 1 350 ? -2.771 -11.211 -1.239 1 91.31 350 HIS B C 1
ATOM 5913 O O . HIS B 1 350 ? -3.09 -10.703 -2.318 1 91.31 350 HIS B O 1
ATOM 5919 N N . TYR B 1 351 ? -1.965 -12.141 -1.125 1 90.06 351 TYR B N 1
ATOM 5920 C CA . TYR B 1 351 ? -1.238 -12.633 -2.289 1 90.06 351 TYR B CA 1
ATOM 5921 C C . TYR B 1 351 ? -2.186 -13.289 -3.287 1 90.06 351 TYR B C 1
ATOM 5923 O O . TYR B 1 351 ? -2.172 -12.961 -4.477 1 90.06 351 TYR B O 1
ATOM 5931 N N . SER B 1 352 ? -2.949 -14.18 -2.82 1 93.25 352 SER B N 1
ATOM 5932 C CA . SER B 1 352 ? -3.773 -14.992 -3.707 1 93.25 352 SER B CA 1
ATOM 5933 C C . SER B 1 352 ? -4.852 -14.156 -4.383 1 93.25 352 SER B C 1
ATOM 5935 O O . SER B 1 352 ? -5.137 -14.344 -5.57 1 93.25 352 SER B O 1
ATOM 5937 N N . ARG B 1 353 ? -5.387 -13.219 -3.67 1 95.38 353 ARG B N 1
ATOM 5938 C CA . ARG B 1 353 ? -6.461 -12.406 -4.238 1 95.38 353 ARG B CA 1
ATOM 5939 C C . ARG B 1 353 ? -5.914 -11.391 -5.234 1 95.38 353 ARG B C 1
ATOM 5941 O O . ARG B 1 353 ? -6.574 -11.07 -6.223 1 95.38 353 ARG B O 1
ATOM 5948 N N . ILE B 1 354 ? -4.762 -10.93 -4.977 1 94.31 354 ILE B N 1
ATOM 5949 C CA . ILE B 1 354 ? -4.105 -10.062 -5.945 1 94.31 354 ILE B CA 1
ATOM 5950 C C . ILE B 1 354 ? -3.785 -10.844 -7.211 1 94.31 354 ILE B C 1
ATOM 5952 O O . ILE B 1 354 ? -3.936 -10.336 -8.32 1 94.31 354 ILE B O 1
ATOM 5956 N N . SER B 1 355 ? -3.303 -12.047 -6.996 1 92.81 355 SER B N 1
ATOM 5957 C CA . SER B 1 355 ? -3.064 -12.906 -8.148 1 92.81 355 SER B CA 1
ATOM 5958 C C . SER B 1 355 ? -4.336 -13.109 -8.961 1 92.81 355 SER B C 1
ATOM 5960 O O . SER B 1 355 ? -4.312 -13.016 -10.195 1 92.81 355 SER B O 1
ATOM 5962 N N . ASP B 1 356 ? -5.383 -13.336 -8.273 1 95.94 356 ASP B N 1
ATOM 5963 C CA . ASP B 1 356 ? -6.672 -13.531 -8.922 1 95.94 356 ASP B CA 1
ATOM 5964 C C . ASP B 1 356 ? -7.078 -12.289 -9.719 1 95.94 356 ASP B C 1
ATOM 5966 O O . ASP B 1 356 ? -7.484 -12.398 -10.883 1 95.94 356 ASP B O 1
ATOM 5970 N N . LEU B 1 357 ? -6.914 -11.156 -9.156 1 96.31 357 LEU B N 1
ATOM 5971 C CA . LEU B 1 357 ? -7.242 -9.898 -9.82 1 96.31 357 LEU B CA 1
ATOM 5972 C C . LEU B 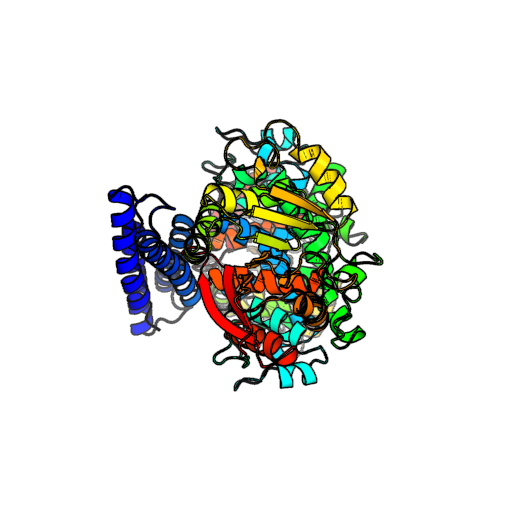1 357 ? -6.344 -9.672 -11.031 1 96.31 357 LEU B C 1
ATOM 5974 O O . LEU B 1 357 ? -6.805 -9.211 -12.078 1 96.31 357 LEU B O 1
ATOM 5978 N N . THR B 1 358 ? -5.137 -9.984 -10.875 1 94 358 THR B N 1
ATOM 5979 C CA . THR B 1 358 ? -4.156 -9.805 -11.945 1 94 358 THR B CA 1
ATOM 5980 C C . THR B 1 358 ? -4.488 -10.703 -13.133 1 94 358 THR B C 1
ATOM 5982 O O . THR B 1 358 ? -4.484 -10.25 -14.281 1 94 358 THR B O 1
ATOM 5985 N N . MET B 1 359 ? -4.801 -11.93 -12.875 1 93.44 359 MET B N 1
ATOM 5986 C CA . MET B 1 359 ? -5.133 -12.852 -13.953 1 93.44 359 MET B CA 1
ATOM 5987 C C . MET B 1 359 ? -6.379 -12.391 -14.703 1 93.44 359 MET B C 1
ATOM 5989 O O . MET B 1 359 ? -6.465 -12.547 -15.922 1 93.44 359 MET B O 1
ATOM 5993 N N . PHE B 1 360 ? -7.234 -11.883 -13.945 1 94.12 360 PHE B N 1
ATOM 5994 C CA . PHE B 1 360 ? -8.453 -11.383 -14.57 1 94.12 360 PHE B CA 1
ATOM 5995 C C . PHE B 1 360 ? -8.148 -10.188 -15.469 1 94.12 360 PHE B C 1
ATOM 5997 O O . PHE B 1 360 ? -8.609 -10.133 -16.609 1 94.12 360 PHE B O 1
ATOM 6004 N N . ALA B 1 361 ? -7.41 -9.289 -14.977 1 93.88 361 ALA B N 1
ATOM 6005 C CA . ALA B 1 361 ? -7.09 -8.062 -15.711 1 93.88 361 ALA B CA 1
ATOM 6006 C C . ALA B 1 361 ? -6.273 -8.375 -16.969 1 93.88 361 ALA B C 1
ATOM 6008 O O . ALA B 1 361 ? -6.52 -7.801 -18.031 1 93.88 361 ALA B O 1
ATOM 6009 N N . LEU B 1 362 ? -5.371 -9.305 -16.844 1 91.31 362 LEU B N 1
ATOM 6010 C CA . LEU B 1 362 ? -4.422 -9.547 -17.922 1 91.31 362 LEU B CA 1
ATOM 6011 C C . LEU B 1 362 ? -4.996 -10.523 -18.938 1 91.31 362 LEU B C 1
ATOM 6013 O O . LEU B 1 362 ? -4.75 -10.391 -20.141 1 91.31 362 LEU B O 1
ATOM 6017 N N . HIS B 1 363 ? -5.809 -11.484 -18.406 1 90.69 363 HIS B N 1
ATOM 6018 C CA . HIS B 1 363 ? -6.098 -12.617 -19.281 1 90.69 363 HIS B CA 1
ATOM 6019 C C . HIS B 1 363 ? -7.594 -12.898 -19.328 1 90.69 363 HIS B C 1
ATOM 6021 O O . HIS B 1 363 ? -8.023 -13.859 -19.984 1 90.69 363 HIS B O 1
ATOM 6027 N N . ASN B 1 364 ? -8.375 -12.07 -18.688 1 92.5 364 ASN B N 1
ATOM 6028 C CA . ASN B 1 364 ? -9.789 -12.414 -18.531 1 92.5 364 ASN B CA 1
ATOM 6029 C C . ASN B 1 364 ? -9.969 -13.82 -17.984 1 92.5 364 ASN B C 1
ATOM 6031 O O . ASN B 1 364 ? -10.812 -14.578 -18.469 1 92.5 364 ASN B O 1
ATOM 6035 N N . ALA B 1 365 ? -9.094 -14.156 -17.109 1 93.88 365 ALA B N 1
ATOM 6036 C CA . ALA B 1 365 ? -9.031 -15.461 -16.453 1 93.88 365 ALA B CA 1
ATOM 6037 C C . ALA B 1 365 ? -9.258 -15.344 -14.953 1 93.88 365 ALA B C 1
ATOM 6039 O O . ALA B 1 365 ? -9.906 -14.406 -14.492 1 93.88 365 ALA B O 1
ATOM 6040 N N . CYS B 1 366 ? -8.867 -16.406 -14.195 1 93.69 366 CYS B N 1
ATOM 6041 C CA . CYS B 1 366 ? -9.117 -16.344 -12.766 1 93.69 366 CYS B CA 1
ATOM 6042 C C . CYS B 1 366 ? -8.406 -17.469 -12.031 1 93.69 366 CYS B C 1
ATOM 6044 O O . CYS B 1 366 ? -8.078 -18.5 -12.633 1 93.69 366 CYS B O 1
ATOM 6046 N N . GLU B 1 367 ? -8.141 -17.203 -10.789 1 96.5 367 GLU B N 1
ATOM 6047 C CA . GLU B 1 367 ? -7.898 -18.297 -9.844 1 96.5 367 GLU B CA 1
ATOM 6048 C C . GLU B 1 367 ? -9.211 -18.891 -9.344 1 96.5 367 GLU B C 1
ATOM 6050 O O . GLU B 1 367 ? -10.266 -18.266 -9.453 1 96.5 367 GLU B O 1
ATOM 6055 N N . ARG B 1 368 ? -9.094 -20.078 -8.844 1 97.25 368 ARG B N 1
ATOM 6056 C CA . ARG B 1 368 ? -10.344 -20.766 -8.531 1 97.25 368 ARG B CA 1
ATOM 6057 C C . ARG B 1 368 ? -10.32 -21.344 -7.121 1 97.25 368 ARG B C 1
ATOM 6059 O O . ARG B 1 368 ? -9.266 -21.75 -6.633 1 97.25 368 ARG B O 1
ATOM 6066 N N . SER B 1 369 ? -11.492 -21.312 -6.469 1 95.88 369 SER B N 1
ATOM 6067 C CA . SER B 1 369 ? -11.68 -22.016 -5.203 1 95.88 369 SER B CA 1
ATOM 6068 C C . SER B 1 369 ? -11.883 -23.516 -5.426 1 95.88 369 SER B C 1
ATOM 6070 O O . SER B 1 369 ? -12.008 -23.969 -6.566 1 95.88 369 SER B O 1
ATOM 6072 N N . ALA B 1 370 ? -11.883 -24.25 -4.305 1 96.94 370 ALA B N 1
ATOM 6073 C CA . ALA B 1 370 ? -12.117 -25.688 -4.391 1 96.94 370 ALA B CA 1
ATOM 6074 C C . ALA B 1 370 ? -13.469 -25.984 -5.031 1 96.94 370 ALA B C 1
ATOM 6076 O O . ALA B 1 370 ? -13.586 -26.891 -5.875 1 96.94 370 ALA B O 1
ATOM 6077 N N . GLN B 1 371 ? -14.422 -25.203 -4.68 1 96 371 GLN B N 1
ATOM 6078 C CA . GLN B 1 371 ? -15.766 -25.406 -5.223 1 96 371 GLN B CA 1
ATOM 6079 C C . GLN B 1 371 ? -15.805 -25.078 -6.715 1 96 371 GLN B C 1
ATOM 6081 O O . GLN B 1 371 ? -16.469 -25.781 -7.484 1 96 371 GLN B O 1
ATOM 6086 N N . GLU B 1 372 ? -15.109 -24.078 -7.082 1 95.94 372 GLU B N 1
ATOM 6087 C CA . GLU B 1 372 ? -15.086 -23.688 -8.492 1 95.94 372 GLU B CA 1
ATOM 6088 C C . GLU B 1 372 ? -14.352 -24.719 -9.336 1 95.94 372 GLU B C 1
ATOM 6090 O O . GLU B 1 372 ? -14.734 -24.984 -10.477 1 95.94 372 GLU B O 1
ATOM 6095 N N . TRP B 1 373 ? -13.266 -25.266 -8.82 1 97.56 373 TRP B N 1
ATOM 6096 C CA . TRP B 1 373 ? -12.578 -26.359 -9.508 1 97.56 373 TRP B CA 1
ATOM 6097 C C . TRP B 1 373 ? -13.516 -27.547 -9.719 1 97.56 373 TRP B C 1
ATOM 6099 O O . TRP B 1 373 ? -13.578 -28.109 -10.812 1 97.56 373 TRP B O 1
ATOM 6109 N N . LYS B 1 374 ? -14.18 -27.922 -8.695 1 97.12 374 LYS B N 1
ATOM 6110 C CA . LYS B 1 374 ? -15.117 -29.031 -8.789 1 97.12 374 LYS B CA 1
ATOM 6111 C C . LYS B 1 374 ? -16.188 -28.766 -9.844 1 97.12 374 LYS B C 1
ATOM 6113 O O . LYS B 1 374 ? -16.5 -29.641 -10.648 1 97.12 374 LYS B O 1
ATOM 6118 N N . ALA B 1 375 ? -16.719 -27.594 -9.82 1 96.56 375 ALA B N 1
ATOM 6119 C CA . ALA B 1 375 ? -17.75 -27.219 -10.789 1 96.56 375 ALA B CA 1
ATOM 6120 C C . ALA B 1 375 ? -17.203 -27.281 -12.219 1 96.56 375 ALA B C 1
ATOM 6122 O O . ALA B 1 375 ? -17.891 -27.734 -13.133 1 96.56 375 ALA B O 1
ATOM 6123 N N . LEU B 1 376 ? -16 -26.766 -12.391 1 97.06 376 LEU B N 1
ATOM 6124 C CA . LEU B 1 376 ? -15.367 -26.75 -13.703 1 97.06 376 LEU B CA 1
ATOM 6125 C C . LEU B 1 376 ? -15.258 -28.156 -14.273 1 97.06 376 LEU B C 1
ATOM 6127 O O . LEU B 1 376 ? -15.672 -28.406 -15.406 1 97.06 376 LEU B O 1
ATOM 6131 N N . PHE B 1 377 ? -14.828 -29.125 -13.539 1 97.31 377 PHE B N 1
ATOM 6132 C CA . PHE B 1 377 ? -14.633 -30.484 -14.008 1 97.31 377 PHE B CA 1
ATOM 6133 C C . PHE B 1 377 ? -15.977 -31.172 -14.242 1 97.31 377 PHE B C 1
ATOM 6135 O O . PHE B 1 377 ? -16.156 -31.891 -15.234 1 97.31 377 PHE B O 1
ATOM 6142 N N . THR B 1 378 ? -16.906 -30.891 -13.359 1 95.88 378 THR B N 1
ATOM 6143 C CA . THR B 1 378 ? -18.234 -31.5 -13.461 1 95.88 378 THR B CA 1
ATOM 6144 C C . THR B 1 378 ? -18.938 -31.047 -14.734 1 95.88 378 THR B C 1
ATOM 6146 O O . THR B 1 378 ? -19.656 -31.828 -15.359 1 95.88 378 THR B O 1
ATOM 6149 N N . THR B 1 379 ? -18.75 -29.859 -15.07 1 95.44 379 THR B N 1
ATOM 6150 C CA . THR B 1 379 ? -19.406 -29.312 -16.25 1 95.44 379 THR B CA 1
ATOM 6151 C C . THR B 1 379 ? -18.859 -29.953 -17.531 1 95.44 379 THR B C 1
ATOM 6153 O O . THR B 1 379 ? -19.562 -30.031 -18.531 1 95.44 379 THR B O 1
ATOM 6156 N N . VAL B 1 380 ? -17.672 -30.359 -17.516 1 96.25 380 VAL B N 1
ATOM 6157 C CA . VAL B 1 380 ? -17.062 -30.984 -18.688 1 96.25 380 VAL B CA 1
ATOM 6158 C C . VAL B 1 380 ? -17.516 -32.438 -18.781 1 96.25 380 VAL B C 1
ATOM 6160 O O . VAL B 1 380 ? -17.969 -32.906 -19.828 1 96.25 380 VAL B O 1
ATOM 6163 N N . ASP B 1 381 ? -17.375 -33.219 -17.734 1 96.44 381 ASP B N 1
ATOM 6164 C CA . ASP B 1 381 ? -17.797 -34.594 -17.625 1 96.44 381 ASP B CA 1
ATOM 6165 C C . ASP B 1 381 ? -18.016 -35 -16.156 1 96.44 381 ASP B C 1
ATOM 6167 O O . ASP B 1 381 ? -17.094 -34.906 -15.344 1 96.44 381 ASP B O 1
ATOM 6171 N N . PRO B 1 382 ? -19.141 -35.438 -15.812 1 94.62 382 PRO B N 1
ATOM 6172 C CA . PRO B 1 382 ? -19.453 -35.75 -14.422 1 94.62 382 PRO B CA 1
ATOM 6173 C C . PRO B 1 382 ? -18.609 -36.906 -13.875 1 94.62 382 PRO B C 1
ATOM 6175 O O . PRO B 1 382 ? -18.578 -37.125 -12.664 1 94.62 382 PRO B O 1
ATOM 6178 N N . ARG B 1 383 ? -18.031 -37.625 -14.75 1 93.69 383 ARG B N 1
ATOM 6179 C CA . ARG B 1 383 ? -17.203 -38.75 -14.32 1 93.69 383 ARG B CA 1
ATOM 6180 C C . ARG B 1 383 ? -15.891 -38.281 -13.711 1 93.69 383 ARG B C 1
ATOM 6182 O O . ARG B 1 383 ? -15.172 -39.031 -13.078 1 93.69 383 ARG B O 1
ATOM 6189 N N . PHE B 1 384 ? -15.469 -37.031 -13.93 1 97.12 384 PHE B N 1
ATOM 6190 C CA . PHE B 1 384 ? -14.281 -36.469 -13.297 1 97.12 384 PHE B CA 1
ATOM 6191 C C . PHE B 1 384 ? -14.461 -36.375 -11.789 1 97.12 384 PHE B C 1
ATOM 6193 O O . PHE B 1 384 ? -15.492 -35.906 -11.312 1 97.12 384 PHE B O 1
ATOM 6200 N N . CYS B 1 385 ? -13.43 -36.781 -11.055 1 96.44 385 CYS B N 1
ATOM 6201 C CA . CYS B 1 385 ? -13.43 -36.75 -9.594 1 96.44 385 CYS B CA 1
ATOM 6202 C C . CYS B 1 385 ? -12.133 -36.156 -9.055 1 96.44 385 CYS B C 1
ATOM 6204 O O . CYS B 1 385 ? -11.047 -36.656 -9.383 1 96.44 385 CYS B O 1
ATOM 6206 N N . ILE B 1 386 ? -12.312 -35.188 -8.258 1 98 386 ILE B N 1
ATOM 6207 C CA . ILE B 1 386 ? -11.141 -34.625 -7.578 1 98 386 ILE B CA 1
ATOM 6208 C C . ILE B 1 386 ? -10.812 -35.469 -6.348 1 98 386 ILE B C 1
ATOM 6210 O O . ILE B 1 386 ? -11.594 -35.531 -5.395 1 98 386 ILE B O 1
ATOM 6214 N N . LYS B 1 387 ? -9.688 -36.062 -6.34 1 97.62 387 LYS B N 1
ATOM 6215 C CA . LYS B 1 387 ? -9.281 -36.969 -5.27 1 97.62 387 LYS B CA 1
ATOM 6216 C C . LYS B 1 387 ? -8.719 -36.188 -4.082 1 97.62 387 LYS B C 1
ATOM 6218 O O . LYS B 1 387 ? -8.914 -36.594 -2.928 1 97.62 387 LYS B O 1
ATOM 6223 N N . GLU B 1 388 ? -7.973 -35.156 -4.398 1 97.75 388 GLU B N 1
ATOM 6224 C CA . GLU B 1 388 ? -7.387 -34.344 -3.34 1 97.75 388 GLU B CA 1
ATOM 6225 C C . GLU B 1 388 ? -6.875 -33.031 -3.891 1 97.75 388 GLU B C 1
ATOM 6227 O O . GLU B 1 388 ? -6.715 -32.875 -5.102 1 97.75 388 GLU B O 1
ATOM 6232 N N . MET B 1 389 ? -6.75 -32.156 -3.092 1 97.62 389 MET B N 1
ATOM 6233 C CA . MET B 1 389 ? -6.008 -30.906 -3.279 1 97.62 389 MET B CA 1
ATOM 6234 C C . MET B 1 389 ? -4.875 -30.797 -2.262 1 97.62 389 MET B C 1
ATOM 6236 O O . MET B 1 389 ? -5.109 -30.422 -1.11 1 97.62 389 MET B O 1
ATOM 6240 N N . TYR B 1 390 ? -3.701 -31.078 -2.727 1 96.94 390 TYR B N 1
ATOM 6241 C CA . TYR B 1 390 ? -2.535 -31.25 -1.87 1 96.94 390 TYR B CA 1
ATOM 6242 C C . TYR B 1 390 ? -1.614 -30.047 -1.938 1 96.94 390 TYR B C 1
ATOM 6244 O O . TYR B 1 390 ? -1.089 -29.719 -3.004 1 96.94 390 TYR B O 1
ATOM 6252 N N . PRO B 1 391 ? -1.383 -29.391 -0.785 1 95.25 391 PRO B N 1
ATOM 6253 C CA . PRO B 1 391 ? -0.462 -28.25 -0.852 1 95.25 391 PRO B CA 1
ATOM 6254 C C . PRO B 1 391 ? 0.916 -28.641 -1.385 1 95.25 391 PRO B C 1
ATOM 6256 O O . PRO B 1 391 ? 1.473 -29.656 -0.982 1 95.25 391 PRO B O 1
ATOM 6259 N N . VAL B 1 392 ? 1.458 -27.844 -2.312 1 95.19 392 VAL B N 1
ATOM 6260 C CA . VAL B 1 392 ? 2.77 -28.141 -2.883 1 95.19 392 VAL B CA 1
ATOM 6261 C C . VAL B 1 392 ? 3.805 -28.266 -1.766 1 95.19 392 VAL B C 1
ATOM 6263 O O . VAL B 1 392 ? 4.594 -29.203 -1.739 1 95.19 392 VAL B O 1
ATOM 6266 N N . TRP B 1 393 ? 3.785 -27.312 -0.873 1 93.88 393 TRP B N 1
ATOM 6267 C CA . TRP B 1 393 ? 4.574 -27.312 0.354 1 93.88 393 TRP B CA 1
ATOM 6268 C C . TRP B 1 393 ? 3.924 -26.453 1.426 1 93.88 393 TRP B C 1
ATOM 6270 O O . TRP B 1 393 ? 3.123 -25.562 1.116 1 93.88 393 TRP B O 1
ATOM 6280 N N . PRO B 1 394 ? 4.254 -26.734 2.668 1 92.31 394 PRO B N 1
ATOM 6281 C CA . PRO B 1 394 ? 3.717 -25.812 3.672 1 92.31 394 PRO B CA 1
ATOM 6282 C C . PRO B 1 394 ? 4.023 -24.344 3.355 1 92.31 394 PRO B C 1
ATOM 6284 O O . PRO B 1 394 ? 5.18 -24 3.098 1 92.31 394 PRO B O 1
ATOM 6287 N N . GLY B 1 395 ? 2.982 -23.562 3.33 1 88.25 395 GLY B N 1
ATOM 6288 C CA . GLY B 1 395 ? 3.168 -22.141 3.051 1 88.25 395 GLY B CA 1
ATOM 6289 C C . GLY B 1 395 ? 2.982 -21.797 1.587 1 88.25 395 GLY B C 1
ATOM 6290 O O . GLY B 1 395 ? 2.914 -20.625 1.228 1 88.25 395 GLY B O 1
ATOM 6291 N N . SER B 1 396 ? 2.877 -22.828 0.738 1 89.44 396 SER B N 1
ATOM 6292 C CA . SER B 1 396 ? 2.646 -22.594 -0.681 1 89.44 396 SER B CA 1
ATOM 6293 C C . SER B 1 396 ? 1.197 -22.188 -0.946 1 89.44 396 SER B C 1
ATOM 6295 O O . SER B 1 396 ? 0.28 -22.719 -0.317 1 89.44 396 SER B O 1
ATOM 6297 N N . TYR B 1 397 ? 1.06 -21.344 -1.882 1 84.81 397 TYR B N 1
ATOM 6298 C CA . TYR B 1 397 ? -0.284 -20.953 -2.285 1 84.81 397 TYR B CA 1
ATOM 6299 C C . TYR B 1 397 ? -0.844 -21.906 -3.334 1 84.81 397 TYR B C 1
ATOM 6301 O O . TYR B 1 397 ? -2.045 -21.891 -3.617 1 84.81 397 TYR B O 1
ATOM 6309 N N . GLN B 1 398 ? -0.019 -22.703 -3.834 1 92.56 398 GLN B N 1
ATOM 6310 C CA . GLN B 1 398 ? -0.417 -23.656 -4.871 1 92.56 398 GLN B CA 1
ATOM 6311 C C . GLN B 1 398 ? -0.713 -25.031 -4.277 1 92.56 398 GLN B C 1
ATOM 6313 O O . GLN B 1 398 ? -0.156 -25.391 -3.24 1 92.56 398 GLN B O 1
ATOM 6318 N N . LYS B 1 399 ? -1.559 -25.688 -4.91 1 96.5 399 LYS B N 1
ATOM 6319 C CA . LYS B 1 399 ? -1.878 -27.078 -4.578 1 96.5 399 LYS B CA 1
ATOM 6320 C C . LYS B 1 399 ? -1.86 -27.969 -5.824 1 96.5 399 LYS B C 1
ATOM 6322 O O . LYS B 1 399 ? -2.016 -27.469 -6.941 1 96.5 399 LYS B O 1
ATOM 6327 N N . PHE B 1 400 ? -1.541 -29.188 -5.562 1 98 400 PHE B N 1
ATOM 6328 C CA . PHE B 1 400 ? -1.806 -30.188 -6.578 1 98 400 PHE B CA 1
ATOM 6329 C C . PHE B 1 400 ? -3.268 -30.625 -6.547 1 98 400 PHE B C 1
ATOM 6331 O O . PHE B 1 400 ? -3.729 -31.203 -5.562 1 98 400 PHE B O 1
ATOM 6338 N N . ILE B 1 401 ? -3.971 -30.281 -7.578 1 98.56 401 ILE B N 1
ATOM 6339 C CA . ILE B 1 401 ? -5.328 -30.781 -7.758 1 98.56 401 ILE B CA 1
ATOM 6340 C C . ILE B 1 401 ? -5.297 -32.094 -8.531 1 98.56 401 ILE B C 1
ATOM 6342 O O . ILE B 1 401 ? -5.035 -32.094 -9.742 1 98.56 401 ILE B O 1
ATOM 6346 N N . HIS B 1 402 ? -5.543 -33.188 -7.809 1 98.69 402 HIS B N 1
ATOM 6347 C CA . HIS B 1 402 ? -5.48 -34.531 -8.359 1 98.69 402 HIS B CA 1
ATOM 6348 C C . HIS B 1 402 ? -6.848 -35 -8.844 1 98.69 402 HIS B C 1
ATOM 6350 O O . HIS B 1 402 ? -7.758 -35.219 -8.039 1 98.69 402 HIS B O 1
ATOM 6356 N N . VAL B 1 403 ? -6.945 -35.156 -10.156 1 98.44 403 VAL B N 1
ATOM 6357 C CA . VAL B 1 403 ? -8.227 -35.5 -10.758 1 98.44 403 VAL B CA 1
ATOM 6358 C C . VAL B 1 403 ? -8.117 -36.812 -11.484 1 98.44 403 VAL B C 1
ATOM 6360 O O . VAL B 1 403 ? -7.105 -37.094 -12.133 1 98.44 403 VAL B O 1
ATOM 6363 N N . THR B 1 404 ? -9.125 -37.625 -11.391 1 97.44 404 THR B N 1
ATOM 6364 C CA . THR B 1 404 ? -9.242 -38.875 -12.117 1 97.44 404 THR B CA 1
ATOM 6365 C C . THR B 1 404 ? -10.578 -38.969 -12.867 1 97.44 404 THR B C 1
ATOM 6367 O O . THR B 1 404 ? -11.469 -38.125 -12.633 1 97.44 404 THR B O 1
ATOM 6370 N N . LEU B 1 405 ? -10.539 -39.781 -13.812 1 93.94 405 LEU B N 1
ATOM 6371 C CA . LEU B 1 405 ? -11.773 -40.062 -14.516 1 93.94 405 LEU B CA 1
ATOM 6372 C C . LEU B 1 405 ? -12.352 -41.406 -14.062 1 93.94 405 LEU B C 1
ATOM 6374 O O . LEU B 1 405 ? -11.742 -42.469 -14.273 1 93.94 405 LEU B O 1
ATOM 6378 N N . GLU B 1 406 ? -13.453 -41.312 -13.359 1 88.31 406 GLU B N 1
ATOM 6379 C CA . GLU B 1 406 ? -14.055 -42.531 -12.852 1 88.31 406 GLU B CA 1
ATOM 6380 C C . GLU B 1 406 ? -14.984 -43.156 -13.883 1 88.31 406 GLU B C 1
ATOM 6382 O O . GLU B 1 406 ? -15.586 -42.469 -14.695 1 88.31 406 GLU B O 1
ATOM 6387 N N . SER B 1 407 ? -14.977 -44.531 -14.023 1 76.81 407 SER B N 1
ATOM 6388 C CA . SER B 1 407 ? -15.805 -45.281 -14.945 1 76.81 407 SER B CA 1
ATOM 6389 C C . SER B 1 407 ? -17.281 -45.188 -14.578 1 76.81 407 SER B C 1
ATOM 6391 O O . SER B 1 407 ? -17.625 -45.031 -13.398 1 76.81 407 SER B O 1
#

Organism: Pyricularia oryzae (strain 70-15 / ATCC MYA-4617 / FGSC 8958) (NCBI:txid242507)

Sequence (814 aa):
MALTPMVEELLAYTRKYDAFVANGKQFPSSREEDEDYVNTRQAIIDGSLRLRMADMTVDQCLHQYLTKAYDVAVMRALTDLNLAQHVPDEGITFADLSRTVGIHERALAKIVRTAICQGVYCEPEPGLVKHTQVSKLFALPGIQSLCRFTIETVLPSMEKLVEASRGWKGDQDPPQSAFDLAHNKDGSMTNFPDEACFKAIMSPADAKGLASYPLWQELDKPGAVFVDVGGNHGYGSLAIAKATKHLRFVVEDMPALVERAQSQESQPGGVLVDGDAGHRIELKAYDMFSGPQPVRQADVYFFRAVFHNWSDVKCKDILQNLMPALKAGSRIIICDMVLPERCEVADEQHYSRISDLTMFALHNACERSAQEWKALFTTVDPRFCIKEMYPVWPGSYQKFIHVTLESMALTPMVEELLAYTRKYDAFVANGKQFPSSREEDEDYVNTRQAIIDGSLRLRMADMTVDQCLHQYLTKAYDVAVMRALTDLNLAQHVPDEGITFADLSRTVGIHERALAKIVRTAICQGVYCEPEPGLVKHTQVSKLFALPGIQSLCRFTIETVLPSMEKLVEASRGWKGDQDPPQSAFDLAHNKDGSMTNFPDEACFKAIMSPADAKGLASYPLWQELDKPGAVFVDVGGNHGYGSLAIAKATKHLRFVVEDMPALVERAQSQESQPGGVLVDGDAGHRIELKAYDMFSGPQPVRQADVYFFRAVFHNWSDVKCKDILQNLMPALKAGSRIIICDMVLPERCEVADEQHYSRISDLTMFALHNACERSAQEWKALFTTVDPRFCIKEMYPVWPGSYQKFIHVTLES